Protein 7Y4A (pdb70)

InterPro domains:
  IPR001806 Small GTPase [PF00071] (5-177)
  IPR001806 Small GTPase [PS51421] (1-191)
  IPR001806 Small GTPase [SM00174] (6-179)
  IPR003578 Small GTPase Rho [PTHR24072] (3-184)
  IPR005225 Small GTP-binding domain [TIGR00231] (1-157)
  IPR027417 P-loop containing nucleoside triphosphate hydrolase [G3DSA:3.40.50.300] (1-182)
  IPR027417 P-loop containing nucleoside triphosphate hydrolase [SSF52540] (4-177)
  IPR042734 Rho-related GTP-binding protein RhoG [cd01875] (1-191)

Sequence (1052 aa):
MQSIKCVVVGDGAVGKTCLLICYTTNAFPKEYIPTVFDNYSAQSAVDGRTVNLNLWDTAGQEEYDRLRTLSYPQTNVFVICFSIASPPSYENVRHKWHPEVCHHCPDVPILLVGTKKDLRAQPDTLRRLKEQGQAPITPQQGQALAKQIHAVRYLECSALQQDGVKEVFAEAVRAVLNPTPMPPPADIVKVAIEWPGAYPKLMEIDQKKPLSAIIKEVCDGWSLANHEYFALQHADSSNFYITEKNRNEIKNGTILRLTTSPAMQSIKCVVVGDGAVGKTCLLICYTTNAFPKEYIPTVFDNYSAQSAVDGRTVNLNLWDTAGQEEYDRLRTLSYPQTNVFVICFSIASPPSYENVRHKWHPEVCHHCPDVPILLVGTKKDLRAQPDTLRRLKEQGQAPITPQQGQALAKQIHAVRYLECSALQQDGVKEVFAEAVRAVLNPTPMPPPADIVKVAIEWPGAYPKLMEIDQKKPLSAIIKEVCDGWSLANHEYFALQHADSSNFYITEKNRNEIKNGTILRLTTSPAMQSIKCVVVGDGAVGKTCLLICYTTNAFPKEYIPTVFDNYSAQSAVDGRTVNLNLWDTAGQEEYDRLRTLSYPQTNVFVICFSIASPPSYENVRHKWHPEVCHHCPDVPILLVGTKKDLRAQPDTLRRLKEQGQAPITPQQGQALAKQIHAVRYLECSALQQDGVKEVFAEAVRAVLNPTPMPPPADIVKVAIEWPGAYPKLMEIDQKKPLSAIIKEVCDGWSLANHEYFALQHADSSNFYITEKNRNEIKNGTILRLTTSPAMQSIKCVVVGDGAVGKTCLLICYTTNAFPKEYIPTVFDNYSAQSAVDGRTVNLNLWDTAGQEEYDRLRTLSYPQTNVFVICFSIASPPSYENVRHKWHPEVCHHCPDVPILLVGTKKDLRAQPDTLRRLKEQGQAPITPQQGQALAKQIHAVRYLECSALQQDGVKEVFAEAVRAVLNPTPMPPPADIVKVAIEWPGAYPKLMEIDQKKPLSAIIKEVCDGWSLANHEYFALQHADSSNFYITEKNRNEIKNGTILRLTTSPA

CATH classification: 3.40.50.300

Foldseek 3Di:
DEEAEEEEEFAPPQCQVLLVCCQQPVDGDPDDDFDDKDWGWDWDQFPNDTYIYTYMYHGHDPVCVVVRLVSQPPHQEYEYEGELLDVVRVVCCVVPVLVVSCVSPPPRAYEYEHEQVVCQPPVVSQVVQVVVVHHGHDVVNQVVSCVVSVHPYYYYAYSVVPGCSNVRVSVRVCCRVVPDD/DDAFDQKAWEWEDEPPDDIDTDIDRLVDAPLVVQCVVQVVVVHPPSVQKWKFFPDPVRHTDDNVCVSVDHHYTYIYIGTDPD/DAEAEEEEEFAPPQCQVLLVCCQQPVDGDPDDDADDKDWDWDWDQFPNDIYIYTYMYHGHDPVCVVVRVVSLPPHQEYEYEGEQLDVVRLVCCVVPVLVSNCVNPVPHAYEYEYEPPVLQPPVVSQVVQVVVVHHGHDPVNQQVSCVVSVHPGYYYAYSVVRGCSNVRVSVRVCCRPPNDD/DDDFDQWAWEWEDEPPDDIDTDIDGLVDAQLVVQVVVCVVVPHPDSVQKFKFFPDPVRHTDDNVCPRVDHRYTYIYIGTDDD/DAEAEEEEEFAAPQCQVLLLCCVQPLDGDPDRDFDDKDWDWDWDQQPNDTYIYTYMYHGNDPVCLVVRLVSQPPHQEYEYEGELLDVVRVVCCVVPVLVVNCVSPPPRAYEYEHEPPVCQPPPVSQVVQVVVVGHGHDVVNQQVSCVVSVHPYYYYAYSVVSGCSVVSVSVRVCCRVPNDD/DDDFDQKAWEWEDEPPDDIDTDIDRLPDAVLVVLCVVCVVVVHPPSVQKFKFFPDDPRHTDDNVCVSVDHHYTYIYIGGDPD/DAEAEEEEAFAAPQCQVLLLCCVQPVDGDPDRDFDDKDWGWDWDQFPRRTYIYTYMYHGRDPVCVVVRVVSLPPHQEYEYEGELLDVVRVVCCVVPVLVSSCVNPVPHAYEYEYEPPVCQPPVVSQVVQVVVVGHGHDPVNQQVSCVVSVHQGYYYAYSVVRGCSNVRVSVRVCCRVPNDD/DDFFDQKAWEWEDDPPDDIDTDIDRLVDAQLVVQVVVCVVVVHPPSVQKFKFFPDPVRHTDDNVCVSVDHHYTYIYIGGDDD

Structure (mmCIF, N/CA/C/O backbone):
data_7Y4A
#
_entry.id   7Y4A
#
_cell.length_a   74.720
_cell.length_b   63.750
_cell.length_c   115.330
_cell.angle_alpha   90.000
_cell.angle_beta   100.500
_cell.angle_gamma   90.000
#
_symmetry.space_group_name_H-M   'P 1 21 1'
#
loop_
_entity.id
_entity.type
_entity.pdbx_description
1 polymer 'Rho-related GTP-binding protein RhoG'
2 polymer 'Engulfment and cell motility protein 1'
3 non-polymer 'MAGNESIUM ION'
4 non-polymer 'PHOSPHATE ION'
5 non-polymer "GUANOSINE-5'-DIPHOSPHATE"
6 water water
#
loop_
_atom_site.group_PDB
_atom_site.id
_atom_site.type_symbol
_atom_site.label_atom_id
_atom_site.label_alt_id
_atom_site.label_comp_id
_atom_site.label_asym_id
_atom_site.label_entity_id
_atom_site.label_seq_id
_atom_site.pdbx_PDB_ins_code
_atom_site.Cartn_x
_atom_site.Cartn_y
_atom_site.Cartn_z
_atom_site.occupancy
_atom_site.B_iso_or_equiv
_atom_site.auth_seq_id
_atom_site.auth_comp_id
_atom_site.auth_asym_id
_atom_site.auth_atom_id
_atom_site.pdbx_PDB_model_num
ATOM 1 N N . MET A 1 8 ? 19.32700 8.80600 -5.75900 1.000 68.40031 1 MET A N 1
ATOM 2 C CA . MET A 1 8 ? 19.29400 7.88900 -4.62300 1.000 66.32374 1 MET A CA 1
ATOM 3 C C . MET A 1 8 ? 17.89500 7.33100 -4.37200 1.000 66.11582 1 MET A C 1
ATOM 4 O O . MET A 1 8 ? 17.08100 7.22000 -5.28700 1.000 72.35604 1 MET A O 1
ATOM 9 N N . GLN A 1 9 ? 17.62800 6.98300 -3.11600 1.000 57.16212 2 GLN A N 1
ATOM 10 C CA . GLN A 1 9 ? 16.37700 6.34000 -2.73400 1.000 63.15494 2 GLN A CA 1
ATOM 11 C C . GLN A 1 9 ? 16.16700 6.57400 -1.24700 1.000 41.19968 2 GLN A C 1
ATOM 12 O O . GLN A 1 9 ? 17.07400 6.30200 -0.46000 1.000 49.69543 2 GLN A O 1
ATOM 18 N N . SER A 1 10 ? 14.99400 7.08300 -0.86900 1.000 42.28928 3 SER A N 1
ATOM 19 C CA . SER A 1 10 ? 14.66500 7.30100 0.53600 1.000 52.88792 3 SER A CA 1
ATOM 20 C C . SER A 1 10 ? 13.71200 6.22000 1.05100 1.000 51.45880 3 SER A C 1
ATOM 21 O O . SER A 1 10 ? 13.01200 5.55800 0.28200 1.000 61.62581 3 SER A O 1
ATOM 24 N N . ILE A 1 11 ? 13.71800 6.03400 2.37700 1.000 24.49504 4 ILE A N 1
ATOM 25 C CA . ILE A 1 11 ? 12.89900 5.01000 3.04100 1.000 23.13172 4 ILE A CA 1
ATOM 26 C C . ILE A 1 11 ? 12.43000 5.52500 4.40200 1.000 24.02130 4 ILE A C 1
ATOM 27 O O . ILE A 1 11 ? 13.24800 5.90100 5.24800 1.000 26.24525 4 ILE A O 1
ATOM 32 N N . LYS A 1 12 ? 11.11700 5.45400 4.66200 1.000 20.16821 5 LYS A N 1
ATOM 33 C CA . LYS A 1 12 ? 10.56600 5.87100 5.94800 1.000 21.79735 5 LYS A CA 1
ATOM 34 C C . LYS A 1 12 ? 10.57600 4.70700 6.93100 1.000 18.51801 5 LYS A C 1
ATOM 35 O O . LYS A 1 12 ? 9.94400 3.67000 6.69800 1.000 19.73131 5 LYS A O 1
ATOM 41 N N . CYS A 1 13 ? 11.25000 4.90600 8.05200 1.000 17.82582 6 CYS A N 1
ATOM 42 C CA . CYS A 1 13 ? 11.41000 3.88500 9.07500 1.000 16.99151 6 CYS A CA 1
ATOM 43 C C . CYS A 1 13 ? 10.93600 4.46400 10.39700 1.000 17.52052 6 CYS A C 1
ATOM 44 O O . CYS A 1 13 ? 11.46500 5.48600 10.83700 1.000 20.49983 6 CYS A O 1
ATOM 47 N N . VAL A 1 14 ? 9.94200 3.83300 11.03200 1.000 15.11760 7 VAL A N 1
ATOM 48 C CA . VAL A 1 14 ? 9.42100 4.30000 12.31900 1.000 13.68585 7 VAL A CA 1
ATOM 49 C C . VAL A 1 14 ? 9.81800 3.30700 13.40500 1.000 13.52531 7 VAL A C 1
ATOM 50 O O . VAL A 1 14 ? 9.71800 2.09300 13.21300 1.000 17.09152 7 VAL A O 1
ATOM 54 N N . VAL A 1 15 ? 10.28200 3.82300 14.53900 1.000 16.21510 8 VAL A N 1
ATOM 55 C CA . VAL A 1 15 ? 10.72200 2.99300 15.65300 1.000 15.36763 8 VAL A CA 1
ATOM 56 C C . VAL A 1 15 ? 9.69600 3.07500 16.77000 1.000 17.10995 8 VAL A C 1
ATOM 57 O O . VAL A 1 15 ? 9.39400 4.17500 17.24600 1.000 16.22037 8 VAL A O 1
ATOM 61 N N . VAL A 1 16 ? 9.17200 1.91200 17.19900 1.000 16.59146 9 VAL A N 1
ATOM 62 C CA . VAL A 1 16 ? 8.11300 1.83900 18.20900 1.000 16.18089 9 VAL A CA 1
ATOM 63 C C . VAL A 1 16 ? 8.49500 0.85400 19.30700 1.000 20.04714 9 VAL A C 1
ATOM 64 O O . VAL A 1 16 ? 9.43400 0.06000 19.17400 1.000 18.28377 9 VAL A O 1
ATOM 68 N N . GLY A 1 17 ? 7.78500 0.95500 20.42100 1.000 14.72545 10 GLY A N 1
ATOM 69 C CA . GLY A 1 17 ? 7.98700 0.08500 21.56700 1.000 15.59661 10 GLY A CA 1
ATOM 70 C C . GLY A 1 17 ? 7.72600 0.83200 22.85700 1.000 15.17287 10 GLY A C 1
ATOM 71 O O . GLY A 1 17 ? 7.56700 2.04700 22.88300 1.000 16.60989 10 GLY A O 1
ATOM 72 N N . ASP A 1 18 ? 7.68900 0.06300 23.94400 1.000 15.06233 11 ASP A N 1
ATOM 73 C CA . ASP A 1 18 ? 7.33000 0.58300 25.25600 1.000 16.15720 11 ASP A CA 1
ATOM 74 C C . ASP A 1 18 ? 8.24300 1.73000 25.67100 1.000 20.06293 11 ASP A C 1
ATOM 75 O O . ASP A 1 18 ? 9.39900 1.82700 25.23100 1.000 14.24644 11 ASP A O 1
ATOM 80 N N . GLY A 1 19 ? 7.70800 2.59900 26.52500 1.000 16.50724 12 GLY A N 1
ATOM 81 C CA . GLY A 1 19 ? 8.54100 3.62800 27.13100 1.000 19.43654 12 GLY A CA 1
ATOM 82 C C . GLY A 1 19 ? 9.73400 3.01700 27.84700 1.000 19.16282 12 GLY A C 1
ATOM 83 O O . GLY A 1 19 ? 9.61700 2.01700 28.55300 1.000 20.41561 12 GLY A O 1
ATOM 84 N N . ALA A 1 20 ? 10.89600 3.62300 27.63300 1.000 17.96268 13 ALA A N 1
ATOM 85 C CA . ALA A 1 20 ? 12.18900 3.29500 28.23200 1.000 17.00467 13 ALA A CA 1
ATOM 86 C C . ALA A 1 20 ? 12.86700 2.06500 27.63800 1.000 18.83910 13 ALA A C 1
ATOM 87 O O . ALA A 1 20 ? 13.90400 1.63700 28.18700 1.000 20.54720 13 ALA A O 1
ATOM 89 N N . VAL A 1 21 ? 12.39200 1.51500 26.51200 1.000 15.36500 14 VAL A N 1
ATOM 90 C CA . VAL A 1 21 ? 13.07800 0.34500 25.97300 1.000 16.37302 14 VAL A CA 1
ATOM 91 C C . VAL A 1 21 ? 14.35500 0.71600 25.24200 1.000 17.01783 14 VAL A C 1
ATOM 92 O O . VAL A 1 21 ? 15.21000 -0.15500 25.06800 1.000 19.48655 14 VAL A O 1
ATOM 96 N N . GLY A 1 22 ? 14.50900 1.96700 24.81200 1.000 15.69662 15 GLY A N 1
ATOM 97 C CA . GLY A 1 22 ? 15.76900 2.41200 24.25300 1.000 16.50461 15 GLY A CA 1
ATOM 98 C C . GLY A 1 22 ? 15.64800 2.91300 22.83200 1.000 16.34933 15 GLY A C 1
ATOM 99 O O . GLY A 1 22 ? 16.64500 2.97300 22.10400 1.000 17.03889 15 GLY A O 1
ATOM 100 N N . LYS A 1 23 ? 14.43700 3.32600 22.44300 1.000 14.08064 16 LYS A N 1
ATOM 101 C CA . LYS A 1 23 ? 14.20600 3.79000 21.07900 1.000 14.62807 16 LYS A CA 1
ATOM 102 C C . LYS A 1 23 ? 15.03600 5.03500 20.77300 1.000 16.48092 16 LYS A C 1
ATOM 103 O O . LYS A 1 23 ? 15.69900 5.11700 19.72800 1.000 15.08076 16 LYS A O 1
ATOM 109 N N . THR A 1 24 ? 15.01200 6.02200 21.67600 1.000 14.16486 17 THR A N 1
ATOM 110 C CA . THR A 1 24 ? 15.68900 7.27700 21.40100 1.000 16.41513 17 THR A CA 1
ATOM 111 C C . THR A 1 24 ? 17.19900 7.08400 21.33200 1.000 15.59661 17 THR A C 1
ATOM 112 O O . THR A 1 24 ? 17.85100 7.60000 20.41500 1.000 16.19668 17 THR A O 1
ATOM 116 N N . CYS A 1 25 ? 17.76800 6.32900 22.28400 1.000 19.32074 18 CYS A N 1
ATOM 117 C CA . CYS A 1 25 ? 19.21200 6.09000 22.25600 1.000 17.27576 18 CYS A CA 1
ATOM 118 C C . CYS A 1 25 ? 19.62600 5.32100 21.00500 1.000 17.36261 18 CYS A C 1
ATOM 119 O O . CYS A 1 25 ? 20.68800 5.59300 20.44100 1.000 17.88372 18 CYS A O 1
ATOM 122 N N . LEU A 1 26 ? 18.80800 4.35900 20.56600 1.000 17.85214 19 LEU A N 1
ATOM 123 C CA . LEU A 1 26 ? 19.06400 3.66100 19.30700 1.000 15.08602 19 LEU A CA 1
ATOM 124 C C . LEU A 1 26 ? 19.20400 4.65600 18.16000 1.000 15.99665 19 LEU A C 1
ATOM 125 O O . LEU A 1 26 ? 20.20700 4.66300 17.44100 1.000 18.75751 19 LEU A O 1
ATOM 130 N N . LEU A 1 27 ? 18.21300 5.52800 18.00600 1.000 15.68346 20 LEU A N 1
ATOM 131 C CA . LEU A 1 27 ? 18.21000 6.46000 16.88600 1.000 15.91243 20 LEU A CA 1
ATOM 132 C C . LEU A 1 27 ? 19.30000 7.51500 17.00500 1.000 20.91567 20 LEU A C 1
ATOM 133 O O . LEU A 1 27 ? 19.92000 7.87400 16.00600 1.000 18.98649 20 LEU A O 1
ATOM 138 N N . ILE A 1 28 ? 19.52200 8.06200 18.20000 1.000 16.54409 21 ILE A N 1
ATOM 139 C CA . ILE A 1 28 ? 20.51400 9.11200 18.33800 1.000 19.11808 21 ILE A CA 1
ATOM 140 C C . ILE A 1 28 ? 21.90700 8.53400 18.17400 1.000 21.01568 21 ILE A C 1
ATOM 141 O O . ILE A 1 28 ? 22.77500 9.14700 17.54800 1.000 22.51323 21 ILE A O 1
ATOM 146 N N . CYS A 1 29 ? 22.12000 7.30900 18.64700 1.000 19.99450 22 CYS A N 1
ATOM 147 C CA . CYS A 1 29 ? 23.43200 6.69700 18.45100 1.000 20.83671 22 CYS A CA 1
ATOM 148 C C . CYS A 1 29 ? 23.68900 6.43700 16.98000 1.000 19.87080 22 CYS A C 1
ATOM 149 O O . CYS A 1 29 ? 24.79100 6.69400 16.48500 1.000 22.95275 22 CYS A O 1
ATOM 152 N N . TYR A 1 30 ? 22.67600 5.94900 16.26800 1.000 22.01053 23 TYR A N 1
ATOM 153 C CA . TYR A 1 30 ? 22.84400 5.65200 14.85300 1.000 21.18938 23 TYR A CA 1
ATOM 154 C C . TYR A 1 30 ? 23.12200 6.91300 14.05000 1.000 22.16318 23 TYR A C 1
ATOM 155 O O . TYR A 1 30 ? 24.02900 6.93200 13.20800 1.000 22.24740 23 TYR A O 1
ATOM 164 N N . THR A 1 31 ? 22.33400 7.97500 14.27900 1.000 22.09475 24 THR A N 1
ATOM 165 C CA . THR A 1 31 ? 22.44400 9.19600 13.47200 1.000 22.32373 24 THR A CA 1
ATOM 166 C C . THR A 1 31 ? 23.51500 10.19100 13.94400 1.000 22.72904 24 THR A C 1
ATOM 167 O O . THR A 1 31 ? 23.96500 11.01300 13.13300 1.000 25.37673 24 THR A O 1
ATOM 171 N N . THR A 1 32 ? 23.91300 10.19100 15.23100 1.000 28.47447 25 THR A N 1
ATOM 172 C CA . THR A 1 32 ? 24.90900 11.15400 15.70700 1.000 30.74842 25 THR A CA 1
ATOM 173 C C . THR A 1 32 ? 26.16200 10.54300 16.33900 1.000 32.53022 25 THR A C 1
ATOM 174 O O . THR A 1 32 ? 27.08600 11.29900 16.66300 1.000 32.00384 25 THR A O 1
ATOM 178 N N . ASN A 1 33 ? 26.22600 9.21800 16.52400 1.000 27.05061 26 ASN A N 1
ATOM 179 C CA . ASN A 1 33 ? 27.35100 8.53200 17.18800 1.000 38.83624 26 ASN A CA 1
ATOM 180 C C . ASN A 1 33 ? 27.56700 9.02300 18.61600 1.000 36.10959 26 ASN A C 1
ATOM 181 O O . ASN A 1 33 ? 28.66900 8.91900 19.16600 1.000 35.13053 26 ASN A O 1
ATOM 186 N N . ALA A 1 34 ? 26.52600 9.56500 19.22600 1.000 24.57663 27 ALA A N 1
ATOM 187 C CA . ALA A 1 34 ? 26.57000 10.03600 20.59900 1.000 21.97895 27 ALA A CA 1
ATOM 188 C C . ALA A 1 34 ? 25.41900 9.39300 21.35700 1.000 26.97955 27 ALA A C 1
ATOM 189 O O . ALA A 1 34 ? 24.33800 9.18900 20.79800 1.000 34.61731 27 ALA A O 1
ATOM 191 N N . PHE A 1 35 ? 25.66100 9.06400 22.59900 1.000 26.17682 28 PHE A N 1
ATOM 192 C CA . PHE A 1 35 ? 24.62600 8.49300 23.45900 1.000 20.46298 28 PHE A CA 1
ATOM 193 C C . PHE A 1 35 ? 24.00700 9.59300 24.31500 1.000 19.94450 28 PHE A C 1
ATOM 194 O O . PHE A 1 35 ? 24.74200 10.34100 24.98400 1.000 26.45317 28 PHE A O 1
ATOM 202 N N . PRO A 1 36 ? 22.67800 9.73700 24.28600 1.000 19.05228 29 PRO A N 1
ATOM 203 C CA . PRO A 1 36 ? 22.02600 10.81300 25.04200 1.000 23.01592 29 PRO A CA 1
ATOM 204 C C . PRO A 1 36 ? 22.41700 10.81400 26.50900 1.000 25.38462 29 PRO A C 1
ATOM 205 O O . PRO A 1 36 ? 22.37300 9.77900 27.18500 1.000 25.00826 29 PRO A O 1
ATOM 209 N N . LYS A 1 37 ? 22.75800 12.00800 27.00800 1.000 27.39013 30 LYS A N 1
ATOM 210 C CA . LYS A 1 37 ? 23.23700 12.15800 28.37600 1.000 23.60546 30 LYS A CA 1
ATOM 211 C C . LYS A 1 37 ? 22.10500 12.05200 29.39200 1.000 29.21403 30 LYS A C 1
ATOM 212 O O . LYS A 1 37 ? 22.31300 11.52900 30.49500 1.000 33.24872 30 LYS A O 1
ATOM 218 N N . GLU A 1 38 ? 20.91400 12.53500 29.04100 1.000 28.38761 31 GLU A N 1
ATOM 219 C CA . GLU A 1 38 ? 19.78300 12.60400 29.94900 1.000 28.98242 31 GLU A CA 1
ATOM 220 C C . GLU A 1 38 ? 18.55500 12.03400 29.26000 1.000 22.58955 31 GLU A C 1
ATOM 221 O O . GLU A 1 38 ? 18.30200 12.30500 28.08200 1.000 23.62652 31 GLU A O 1
ATOM 227 N N . TYR A 1 39 ? 17.80100 11.23300 29.99800 1.000 23.91339 32 TYR A N 1
ATOM 228 C CA . TYR A 1 39 ? 16.51600 10.79100 29.49800 1.000 23.06329 32 TYR A CA 1
ATOM 229 C C . TYR A 1 39 ? 15.55500 11.97200 29.38500 1.000 24.52136 32 TYR A C 1
ATOM 230 O O . TYR A 1 39 ? 15.35100 12.72200 30.34800 1.000 29.43511 32 TYR A O 1
ATOM 239 N N . ILE A 1 40 ? 14.95900 12.11900 28.20800 1.000 20.15768 33 ILE A N 1
ATOM 240 C CA . ILE A 1 40 ? 13.86600 13.05800 27.94800 1.000 25.96627 33 ILE A CA 1
ATOM 241 C C . ILE A 1 40 ? 12.74400 12.26300 27.29000 1.000 20.73933 33 ILE A C 1
ATOM 242 O O . ILE A 1 40 ? 12.98600 11.59300 26.27000 1.000 22.06317 33 ILE A O 1
ATOM 247 N N . PRO A 1 41 ? 11.51200 12.29400 27.80400 1.000 22.10002 34 PRO A N 1
ATOM 248 C CA . PRO A 1 41 ? 10.42200 11.63800 27.08000 1.000 24.51873 34 PRO A CA 1
ATOM 249 C C . PRO A 1 41 ? 10.29300 12.20400 25.67500 1.000 18.17586 34 PRO A C 1
ATOM 250 O O . PRO A 1 41 ? 10.34800 13.42200 25.45900 1.000 22.48954 34 PRO A O 1
ATOM 254 N N . THR A 1 42 ? 10.12600 11.30100 24.72300 1.000 16.40723 35 THR A N 1
ATOM 255 C CA . THR A 1 42 ? 9.95200 11.67100 23.32900 1.000 16.04666 35 THR A CA 1
ATOM 256 C C . THR A 1 42 ? 8.50800 12.05800 23.05600 1.000 20.29980 35 THR A C 1
ATOM 257 O O . THR A 1 42 ? 7.58100 11.45300 23.59100 1.000 25.20565 35 THR A O 1
ATOM 261 N N . VAL A 1 43 ? 8.33400 13.08700 22.23200 1.000 18.57065 36 VAL A N 1
ATOM 262 C CA . VAL A 1 43 ? 7.03800 13.44600 21.68100 1.000 25.01879 36 VAL A CA 1
ATOM 263 C C . VAL A 1 43 ? 7.00800 12.84900 20.27900 1.000 18.81278 36 VAL A C 1
ATOM 264 O O . VAL A 1 43 ? 6.28700 11.88500 20.01800 1.000 21.70787 36 VAL A O 1
ATOM 268 N N . PHE A 1 44 ? 7.83300 13.40400 19.39100 1.000 20.32875 37 PHE A N 1
ATOM 269 C CA . PHE A 1 44 ? 8.20800 12.76500 18.13400 1.000 17.26523 37 PHE A CA 1
ATOM 270 C C . PHE A 1 44 ? 9.45400 13.47400 17.62700 1.000 19.55761 37 PHE A C 1
ATOM 271 O O . PHE A 1 44 ? 9.69700 14.64100 17.95500 1.000 22.60797 37 PHE A O 1
ATOM 279 N N . ASP A 1 45 ? 10.24200 12.76400 16.82400 1.000 18.92595 38 ASP A N 1
ATOM 280 C CA . ASP A 1 45 ? 11.43400 13.35200 16.23400 1.000 23.38701 38 ASP A CA 1
ATOM 281 C C . ASP A 1 45 ? 11.68200 12.68400 14.89700 1.000 20.05240 38 ASP A C 1
ATOM 282 O O . ASP A 1 45 ? 11.45600 11.48600 14.74500 1.000 22.28162 38 ASP A O 1
ATOM 287 N N . ASN A 1 46 ? 12.11100 13.48100 13.93500 1.000 20.16031 39 ASN A N 1
ATOM 288 C CA . ASN A 1 46 ? 12.39700 13.01300 12.58600 1.000 20.94988 39 ASN A CA 1
ATOM 289 C C . ASN A 1 46 ? 13.89000 13.20800 12.35500 1.000 21.57890 39 ASN A C 1
ATOM 290 O O . ASN A 1 46 ? 14.37100 14.34200 12.32000 1.000 30.73000 39 ASN A O 1
ATOM 295 N N . TYR A 1 47 ? 14.62300 12.10700 12.24400 1.000 20.88408 40 TYR A N 1
ATOM 296 C CA . TYR A 1 47 ? 16.05000 12.12600 11.95000 1.000 22.38689 40 TYR A CA 1
ATOM 297 C C . TYR A 1 47 ? 16.30000 11.65600 10.51800 1.000 23.67126 40 TYR A C 1
ATOM 298 O O . TYR A 1 47 ? 15.43000 11.09600 9.86200 1.000 25.18460 40 TYR A O 1
ATOM 307 N N . SER A 1 48 ? 17.51000 11.89100 10.02200 1.000 31.11426 41 SER A N 1
ATOM 308 C CA . SER A 1 48 ? 17.88200 11.40800 8.70600 1.000 27.12957 41 SER A CA 1
ATOM 309 C C . SER A 1 48 ? 19.25800 10.76200 8.75500 1.000 32.05121 41 SER A C 1
ATOM 310 O O . SER A 1 48 ? 20.10400 11.09700 9.58800 1.000 30.35364 41 SER A O 1
ATOM 313 N N . ALA A 1 49 ? 19.45600 9.80300 7.86100 1.000 29.71672 42 ALA A N 1
ATOM 314 C CA . ALA A 1 49 ? 20.74000 9.15000 7.69900 1.000 26.32158 42 ALA A CA 1
ATOM 315 C C . ALA A 1 49 ? 20.86800 8.75800 6.23700 1.000 29.30351 42 ALA A C 1
ATOM 316 O O . ALA A 1 49 ? 19.87200 8.45700 5.57200 1.000 30.89318 42 ALA A O 1
ATOM 318 N N . GLN A 1 50 ? 22.09700 8.81600 5.73500 1.000 26.90586 43 GLN A N 1
ATOM 319 C CA . GLN A 1 50 ? 22.44800 8.27400 4.43200 1.000 32.64865 43 GLN A CA 1
ATOM 320 C C . GLN A 1 50 ? 23.44400 7.14800 4.66300 1.000 49.14800 43 GLN A C 1
ATOM 321 O O . GLN A 1 50 ? 24.52000 7.37300 5.23000 1.000 47.67151 43 GLN A O 1
ATOM 327 N N . SER A 1 51 ? 23.08500 5.94200 4.23800 1.000 45.96341 44 SER A N 1
ATOM 328 C CA . SER A 1 51 ? 23.85400 4.75700 4.58600 1.000 52.66684 44 SER A CA 1
ATOM 329 C C . SER A 1 51 ? 24.15900 3.93400 3.34500 1.000 48.66373 44 SER A C 1
ATOM 330 O O . SER A 1 51 ? 23.27800 3.70800 2.51000 1.000 52.43523 44 SER A O 1
ATOM 333 N N . ALA A 1 52 ? 25.41200 3.49900 3.22700 1.000 47.33989 45 ALA A N 1
ATOM 334 C CA . ALA A 1 52 ? 25.77200 2.47600 2.25300 1.000 44.73168 45 ALA A CA 1
ATOM 335 C C . ALA A 1 52 ? 25.23800 1.13500 2.74000 1.000 47.99260 45 ALA A C 1
ATOM 336 O O . ALA A 1 52 ? 25.53300 0.71100 3.86500 1.000 45.02908 45 ALA A O 1
ATOM 338 N N . VAL A 1 53 ? 24.42400 0.48500 1.91300 1.000 51.46143 46 VAL A N 1
ATOM 339 C CA . VAL A 1 53 ? 23.81000 -0.79500 2.24400 1.000 41.50234 46 VAL A CA 1
ATOM 340 C C . VAL A 1 53 ? 23.96900 -1.69200 1.02600 1.000 45.58441 46 VAL A C 1
ATOM 341 O O . VAL A 1 53 ? 23.35600 -1.43800 -0.01800 1.000 45.26332 46 VAL A O 1
ATOM 345 N N . ASP A 1 54 ? 24.79200 -2.73200 1.15600 1.000 54.27493 47 ASP A N 1
ATOM 346 C CA . ASP A 1 54 ? 25.08200 -3.66000 0.06100 1.000 44.41585 47 ASP A CA 1
ATOM 347 C C . ASP A 1 54 ? 25.50200 -2.90100 -1.20000 1.000 54.36968 47 ASP A C 1
ATOM 348 O O . ASP A 1 54 ? 24.96000 -3.10000 -2.29100 1.000 60.74676 47 ASP A O 1
ATOM 353 N N . GLY A 1 55 ? 26.47100 -2.00000 -1.03200 1.000 57.64639 48 GLY A N 1
ATOM 354 C CA . GLY A 1 55 ? 27.03700 -1.27100 -2.15300 1.000 62.63646 48 GLY A CA 1
ATOM 355 C C . GLY A 1 55 ? 26.14900 -0.20200 -2.74600 1.000 62.63119 48 GLY A C 1
ATOM 356 O O . GLY A 1 55 ? 26.39900 0.23900 -3.86700 1.000 67.76865 48 GLY A O 1
ATOM 357 N N . ARG A 1 56 ? 25.11400 0.22800 -2.02800 1.000 57.73324 49 ARG A N 1
ATOM 358 C CA . ARG A 1 56 ? 24.15500 1.19600 -2.54500 1.000 57.19896 49 ARG A CA 1
ATOM 359 C C . ARG A 1 56 ? 23.89400 2.24600 -1.48000 1.000 56.09620 49 ARG A C 1
ATOM 360 O O . ARG A 1 56 ? 23.82300 1.92400 -0.29100 1.000 56.20411 49 ARG A O 1
ATOM 368 N N . THR A 1 57 ? 23.75300 3.49800 -1.90400 1.000 48.79006 50 THR A N 1
ATOM 369 C CA . THR A 1 57 ? 23.53600 4.60200 -0.97900 1.000 48.85059 50 THR A CA 1
ATOM 370 C C . THR A 1 57 ? 22.04700 4.89700 -0.86900 1.000 47.04775 50 THR A C 1
ATOM 371 O O . THR A 1 57 ? 21.37900 5.16000 -1.87600 1.000 42.39192 50 THR A O 1
ATOM 375 N N . VAL A 1 58 ? 21.54500 4.87900 0.35500 1.000 32.91710 51 VAL A N 1
ATOM 376 C CA . VAL A 1 58 ? 20.11900 4.98100 0.62400 1.000 33.58034 51 VAL A CA 1
ATOM 377 C C . VAL A 1 58 ? 19.91100 6.08000 1.65300 1.000 33.22240 51 VAL A C 1
ATOM 378 O O . VAL A 1 58 ? 20.74500 6.29500 2.53800 1.000 37.54398 51 VAL A O 1
ATOM 382 N N . ASN A 1 59 ? 18.79900 6.79100 1.51800 1.000 28.16917 52 ASN A N 1
ATOM 383 C CA . ASN A 1 59 ? 18.39700 7.80500 2.48000 1.000 26.28999 52 ASN A CA 1
ATOM 384 C C . ASN A 1 59 ? 17.36200 7.21100 3.43200 1.000 29.30878 52 ASN A C 1
ATOM 385 O O . ASN A 1 59 ? 16.39400 6.57800 3.00100 1.000 26.16893 52 ASN A O 1
ATOM 390 N N . LEU A 1 60 ? 17.58300 7.38400 4.72300 1.000 30.24573 53 LEU A N 1
ATOM 391 C CA . LEU A 1 60 ? 16.65700 6.89000 5.72600 1.000 24.35029 53 LEU A CA 1
ATOM 392 C C . LEU A 1 60 ? 15.96400 8.07800 6.37000 1.000 26.72689 53 LEU A C 1
ATOM 393 O O . LEU A 1 60 ? 16.62400 8.98400 6.88000 1.000 28.11916 53 LEU A O 1
ATOM 398 N N . ASN A 1 61 ? 14.64300 8.07000 6.32900 1.000 18.92859 54 ASN A N 1
ATOM 399 C CA . ASN A 1 61 ? 13.80200 9.07200 6.97300 1.000 20.71827 54 ASN A CA 1
ATOM 400 C C . ASN A 1 61 ? 13.29100 8.40200 8.24000 1.000 20.85250 54 ASN A C 1
ATOM 401 O O . ASN A 1 61 ? 12.35600 7.59400 8.18900 1.000 20.43140 54 ASN A O 1
ATOM 406 N N . LEU A 1 62 ? 13.91400 8.73200 9.38700 1.000 17.54158 55 LEU A N 1
ATOM 407 C CA . LEU A 1 62 ? 13.76400 7.98600 10.62900 1.000 18.72067 55 LEU A CA 1
ATOM 408 C C . LEU A 1 62 ? 12.82900 8.71700 11.58800 1.000 20.78144 55 LEU A C 1
ATOM 409 O O . LEU A 1 62 ? 12.92600 9.93400 11.75600 1.000 23.16594 55 LEU A O 1
ATOM 414 N N . TRP A 1 63 ? 11.91900 7.98100 12.21800 1.000 17.03362 56 TRP A N 1
ATOM 415 C CA . TRP A 1 63 ? 11.00800 8.60400 13.16500 1.000 16.80728 56 TRP A CA 1
ATOM 416 C C . TRP A 1 63 ? 11.09700 7.96500 14.54300 1.000 17.06520 56 TRP A C 1
ATOM 417 O O . TRP A 1 63 ? 11.00700 6.73900 14.68300 1.000 17.38103 56 TRP A O 1
ATOM 428 N N . ASP A 1 64 ? 11.28700 8.81200 15.55100 1.000 15.74399 57 ASP A N 1
ATOM 429 C CA . ASP A 1 64 ? 11.20000 8.45100 16.96300 1.000 15.59397 57 ASP A CA 1
ATOM 430 C C . ASP A 1 64 ? 9.78400 8.74400 17.47200 1.000 18.39168 57 ASP A C 1
ATOM 431 O O . ASP A 1 64 ? 9.16200 9.73300 17.07300 1.000 20.10504 57 ASP A O 1
ATOM 436 N N . THR A 1 65 ? 9.27600 7.88100 18.35100 1.000 17.08100 58 THR A N 1
ATOM 437 C CA . THR A 1 65 ? 7.89000 7.95500 18.78900 1.000 15.88348 58 THR A CA 1
ATOM 438 C C . THR A 1 65 ? 7.82600 7.91900 20.31300 1.000 18.93648 58 THR A C 1
ATOM 439 O O . THR A 1 65 ? 8.73900 7.45600 20.99000 1.000 17.88372 58 THR A O 1
ATOM 443 N N . ALA A 1 66 ? 6.70100 8.37200 20.84000 1.000 16.91519 59 ALA A N 1
ATOM 444 C CA . ALA A 1 66 ? 6.39900 8.23900 22.25900 1.000 18.81015 59 ALA A CA 1
ATOM 445 C C . ALA A 1 66 ? 5.77000 6.87100 22.49600 1.000 19.12071 59 ALA A C 1
ATOM 446 O O . ALA A 1 66 ? 4.72600 6.55600 21.91100 1.000 21.35782 59 ALA A O 1
ATOM 448 N N . GLY A 1 67 ? 6.40000 6.05900 23.34600 1.000 15.69399 60 GLY A N 1
ATOM 449 C CA . GLY A 1 67 ? 5.84800 4.75100 23.69300 1.000 17.36261 60 GLY A CA 1
ATOM 450 C C . GLY A 1 67 ? 4.68800 4.75800 24.69200 1.000 16.78622 60 GLY A C 1
ATOM 451 O O . GLY A 1 67 ? 4.05700 3.72000 24.90000 1.000 21.68418 60 GLY A O 1
ATOM 452 N N . GLN A 1 68 ? 4.39900 5.89100 25.31700 1.000 15.16498 61 GLN A N 1
ATOM 453 C CA . GLN A 1 68 ? 3.38700 5.93600 26.35300 1.000 17.41261 61 GLN A CA 1
ATOM 454 C C . GLN A 1 68 ? 1.98700 5.91500 25.76400 1.000 18.62855 61 GLN A C 1
ATOM 455 O O . GLN A 1 68 ? 1.71100 6.53000 24.72600 1.000 19.56024 61 GLN A O 1
ATOM 461 N N . GLU A 1 69 ? 1.09000 5.22000 26.46800 1.000 16.26248 62 GLU A N 1
ATOM 462 C CA . GLU A 1 69 ? -0.30600 5.16500 26.05800 1.000 17.25470 62 GLU A CA 1
ATOM 463 C C . GLU A 1 69 ? -0.92600 6.55400 25.96200 1.000 17.45209 62 GLU A C 1
ATOM 464 O O . GLU A 1 69 ? -1.87400 6.76800 25.19200 1.000 21.81577 62 GLU A O 1
ATOM 470 N N . GLU A 1 70 ? -0.42700 7.51200 26.75000 1.000 16.68621 63 GLU A N 1
ATOM 471 C CA . GLU A 1 70 ? -0.94200 8.87700 26.69300 1.000 18.61802 63 GLU A CA 1
ATOM 472 C C . GLU A 1 70 ? -0.88200 9.47800 25.28800 1.000 18.33641 63 GLU A C 1
ATOM 473 O O . GLU A 1 70 ? -1.68800 10.36300 24.95800 1.000 23.80549 63 GLU A O 1
ATOM 479 N N . TYR A 1 71 ? 0.06900 9.04000 24.47000 1.000 22.60008 64 TYR A N 1
ATOM 480 C CA . TYR A 1 71 ? 0.26400 9.58700 23.13300 1.000 19.11808 64 TYR A CA 1
ATOM 481 C C . TYR A 1 71 ? -0.08600 8.58000 22.03800 1.000 18.63118 64 TYR A C 1
ATOM 482 O O . TYR A 1 71 ? 0.41000 8.67600 20.90300 1.000 18.92859 64 TYR A O 1
ATOM 491 N N . ASP A 1 72 ? -0.98600 7.64000 22.35300 1.000 18.23640 65 ASP A N 1
ATOM 492 C CA . ASP A 1 72 ? -1.41000 6.63100 21.38300 1.000 17.85740 65 ASP A CA 1
ATOM 493 C C . ASP A 1 72 ? -1.85400 7.25600 20.05800 1.000 18.81278 65 ASP A C 1
ATOM 494 O O . ASP A 1 72 ? -1.43100 6.81400 18.98100 1.000 21.09463 65 ASP A O 1
ATOM 499 N N . ARG A 1 73 ? -2.76000 8.23900 20.10400 1.000 17.95478 66 ARG A N 1
ATOM 500 C CA . ARG A 1 73 ? -3.28100 8.76100 18.84300 1.000 17.99953 66 ARG A CA 1
ATOM 501 C C . ARG A 1 73 ? -2.21000 9.53700 18.09100 1.000 22.34478 66 ARG A C 1
ATOM 502 O O . ARG A 1 73 ? -2.06200 9.37600 16.86900 1.000 22.37374 66 ARG A O 1
ATOM 510 N N . LEU A 1 74 ? -1.42000 10.33900 18.81000 1.000 20.80249 67 LEU A N 1
ATOM 511 C CA . LEU A 1 74 ? -0.30200 11.04800 18.19700 1.000 21.12095 67 LEU A CA 1
ATOM 512 C C . LEU A 1 74 ? 0.62400 10.08500 17.47700 1.000 24.02393 67 LEU A C 1
ATOM 513 O O . LEU A 1 74 ? 1.05300 10.34800 16.34900 1.000 19.83396 67 LEU A O 1
ATOM 518 N N . ARG A 1 75 ? 0.97100 8.97200 18.13100 1.000 19.20230 68 ARG A N 1
ATOM 519 C CA . ARG A 1 75 ? 1.93400 8.05500 17.53700 1.000 19.99187 68 ARG A CA 1
ATOM 520 C C . ARG A 1 75 ? 1.40400 7.47600 16.23100 1.000 17.49157 68 ARG A C 1
ATOM 521 O O . ARG A 1 75 ? 2.15300 7.35000 15.25300 1.000 21.13674 68 ARG A O 1
ATOM 529 N N . THR A 1 76 ? 0.10700 7.15300 16.17400 1.000 16.63884 69 THR A N 1
ATOM 530 C CA . THR A 1 76 ? -0.40900 6.53500 14.96300 1.000 19.34442 69 THR A CA 1
ATOM 531 C C . THR A 1 76 ? -0.51700 7.53900 13.82700 1.000 20.95251 69 THR A C 1
ATOM 532 O O . THR A 1 76 ? -0.57300 7.11500 12.67100 1.000 21.49995 69 THR A O 1
ATOM 536 N N . LEU A 1 77 ? -0.50800 8.85100 14.11900 1.000 18.85752 70 LEU A N 1
ATOM 537 C CA . LEU A 1 77 ? -0.42200 9.86200 13.05800 1.000 22.64745 70 LEU A CA 1
ATOM 538 C C . LEU A 1 77 ? 0.93900 9.89800 12.36600 1.000 21.95263 70 LEU A C 1
ATOM 539 O O . LEU A 1 77 ? 1.05800 10.50000 11.29000 1.000 23.76864 70 LEU A O 1
ATOM 544 N N . SER A 1 78 ? 1.96200 9.29200 12.95100 1.000 19.96555 71 SER A N 1
ATOM 545 C CA . SER A 1 78 ? 3.26600 9.18500 12.31100 1.000 20.82618 71 SER A CA 1
ATOM 546 C C . SER A 1 78 ? 3.38600 7.97100 11.39200 1.000 17.30997 71 SER A C 1
ATOM 547 O O . SER A 1 78 ? 4.39200 7.85400 10.67400 1.000 21.71839 71 SER A O 1
ATOM 550 N N . TYR A 1 79 ? 2.40200 7.06400 11.40000 1.000 17.65212 72 TYR A N 1
ATOM 551 C CA . TYR A 1 79 ? 2.50000 5.80200 10.66700 1.000 17.38366 72 TYR A CA 1
ATOM 552 C C . TYR A 1 79 ? 2.20400 5.85000 9.15900 1.000 18.42326 72 TYR A C 1
ATOM 553 O O . TYR A 1 79 ? 2.77700 5.03300 8.42600 1.000 20.12083 72 TYR A O 1
ATOM 562 N N . PRO A 1 80 ? 1.31000 6.70600 8.64500 1.000 21.82630 73 PRO A N 1
ATOM 563 C CA . PRO A 1 80 ? 1.04900 6.69000 7.20100 1.000 19.65499 73 PRO A CA 1
ATOM 564 C C . PRO A 1 80 ? 2.32100 6.78700 6.37800 1.000 23.75548 73 PRO A C 1
ATOM 565 O O . PRO A 1 80 ? 3.22900 7.55700 6.69600 1.000 25.13986 73 PRO A O 1
ATOM 569 N N . GLN A 1 81 ? 2.37800 5.97200 5.32100 1.000 21.94474 74 GLN A N 1
ATOM 570 C CA . GLN A 1 81 ? 3.47200 5.91000 4.35100 1.000 24.60558 74 GLN A CA 1
ATOM 571 C C . GLN A 1 81 ? 4.76400 5.32900 4.91500 1.000 23.94761 74 GLN A C 1
ATOM 572 O O . GLN A 1 81 ? 5.81500 5.44000 4.26300 1.000 25.14775 74 GLN A O 1
ATOM 578 N N . THR A 1 82 ? 4.71800 4.70300 6.08400 1.000 21.01041 75 THR A N 1
ATOM 579 C CA . THR A 1 82 ? 5.89200 4.01600 6.61300 1.000 16.98362 75 THR A CA 1
ATOM 580 C C . THR A 1 82 ? 6.24000 2.83300 5.71000 1.000 19.02860 75 THR A C 1
ATOM 581 O O . THR A 1 82 ? 5.36300 2.08500 5.28200 1.000 21.11043 75 THR A O 1
ATOM 585 N N . ASN A 1 83 ? 7.53500 2.66800 5.41800 1.000 17.55210 76 ASN A N 1
ATOM 586 C CA . ASN A 1 83 ? 8.01100 1.51600 4.65500 1.000 18.06796 76 ASN A CA 1
ATOM 587 C C . ASN A 1 83 ? 8.50700 0.36900 5.52700 1.000 19.01807 76 ASN A C 1
ATOM 588 O O . ASN A 1 83 ? 8.54900 -0.76900 5.05500 1.000 20.07346 76 ASN A O 1
ATOM 593 N N . VAL A 1 84 ? 8.90800 0.63000 6.76400 1.000 16.74938 77 VAL A N 1
ATOM 594 C CA . VAL A 1 84 ? 9.40200 -0.43500 7.62900 1.000 18.45748 77 VAL A CA 1
ATOM 595 C C . VAL A 1 84 ? 9.28700 0.03900 9.06200 1.000 17.50210 77 VAL A C 1
ATOM 596 O O . VAL A 1 84 ? 9.57400 1.19900 9.38000 1.000 17.53368 77 VAL A O 1
ATOM 600 N N . PHE A 1 85 ? 8.86000 -0.86700 9.92800 1.000 16.87571 78 PHE A N 1
ATOM 601 C CA . PHE A 1 85 ? 8.81300 -0.61500 11.35900 1.000 18.23377 78 PHE A CA 1
ATOM 602 C C . PHE A 1 85 ? 9.92000 -1.38300 12.05500 1.000 19.18388 78 PHE A C 1
ATOM 603 O O . PHE A 1 85 ? 10.18800 -2.54200 11.71500 1.000 17.44420 78 PHE A O 1
ATOM 611 N N . VAL A 1 86 ? 10.56500 -0.71700 13.01800 1.000 16.87308 79 VAL A N 1
ATOM 612 C CA . VAL A 1 86 ? 11.51600 -1.33500 13.92600 1.000 17.19680 79 VAL A CA 1
ATOM 613 C C . VAL A 1 86 ? 10.80100 -1.40300 15.26500 1.000 15.69399 79 VAL A C 1
ATOM 614 O O . VAL A 1 86 ? 10.52300 -0.36400 15.88400 1.000 15.83085 79 VAL A O 1
ATOM 618 N N . ILE A 1 87 ? 10.41800 -2.60700 15.69000 1.000 16.64936 80 ILE A N 1
ATOM 619 C CA . ILE A 1 87 ? 9.74100 -2.78900 16.96500 1.000 18.22324 80 ILE A CA 1
ATOM 620 C C . ILE A 1 87 ? 10.78400 -3.21400 17.98000 1.000 16.86518 80 ILE A C 1
ATOM 621 O O . ILE A 1 87 ? 11.44200 -4.24600 17.80600 1.000 17.14679 80 ILE A O 1
ATOM 626 N N . CYS A 1 88 ? 10.93800 -2.42800 19.04500 1.000 15.76505 81 CYS A N 1
ATOM 627 C CA . CYS A 1 88 ? 11.95300 -2.69500 20.05700 1.000 14.89126 81 CYS A CA 1
ATOM 628 C C . CYS A 1 88 ? 11.30200 -3.21700 21.31700 1.000 14.48068 81 CYS A C 1
ATOM 629 O O . CYS A 1 88 ? 10.22200 -2.76400 21.70000 1.000 17.04941 81 CYS A O 1
ATOM 632 N N . PHE A 1 89 ? 11.96500 -4.16200 21.95100 1.000 16.14141 82 PHE A N 1
ATOM 633 C CA . PHE A 1 89 ? 11.74500 -4.46200 23.36100 1.000 13.67532 82 PHE A CA 1
ATOM 634 C C . PHE A 1 89 ? 13.10900 -4.47100 24.03800 1.000 17.61264 82 PHE A C 1
ATOM 635 O O . PHE A 1 89 ? 14.12100 -4.76000 23.40400 1.000 16.80728 82 PHE A O 1
ATOM 643 N N . SER A 1 90 ? 13.14100 -4.16200 25.33000 1.000 16.76517 83 SER A N 1
ATOM 644 C CA . SER A 1 90 ? 14.38900 -4.25600 26.07700 1.000 15.33079 83 SER A CA 1
ATOM 645 C C . SER A 1 90 ? 14.62700 -5.68400 26.54600 1.000 15.80979 83 SER A C 1
ATOM 646 O O . SER A 1 90 ? 13.73000 -6.31400 27.11900 1.000 17.25996 83 SER A O 1
ATOM 649 N N . ILE A 1 91 ? 15.84900 -6.18700 26.32500 1.000 17.09679 84 ILE A N 1
ATOM 650 C CA . ILE A 1 91 ? 16.23800 -7.50700 26.81400 1.000 16.92571 84 ILE A CA 1
ATOM 651 C C . ILE A 1 91 ? 16.14600 -7.55500 28.33100 1.000 17.73634 84 ILE A C 1
ATOM 652 O O . ILE A 1 91 ? 15.93300 -8.62300 28.92600 1.000 18.79173 84 ILE A O 1
ATOM 657 N N . ALA A 1 92 ? 16.29500 -6.40100 28.97300 1.000 19.37601 85 ALA A N 1
ATOM 658 C CA . ALA A 1 92 ? 16.24200 -6.29200 30.42400 1.000 18.93911 85 ALA A CA 1
ATOM 659 C C . ALA A 1 92 ? 14.83000 -6.02200 30.96000 1.000 19.29179 85 ALA A C 1
ATOM 660 O O . ALA A 1 92 ? 14.67400 -5.77600 32.16800 1.000 21.65260 85 ALA A O 1
ATOM 662 N N . SER A 1 93 ? 13.80200 -6.08600 30.11700 1.000 20.13926 86 SER A N 1
ATOM 663 C CA . SER A 1 93 ? 12.42200 -5.87700 30.56500 1.000 20.43666 86 SER A CA 1
ATOM 664 C C . SER A 1 93 ? 11.46000 -6.80500 29.83700 1.000 21.29466 86 SER A C 1
ATOM 665 O O . SER A 1 93 ? 10.89400 -6.45500 28.79300 1.000 21.93421 86 SER A O 1
ATOM 668 N N . PRO A 1 94 ? 11.23900 -7.99400 30.37500 1.000 18.64960 87 PRO A N 1
ATOM 669 C CA . PRO A 1 94 ? 10.30800 -8.94600 29.75400 1.000 17.74160 87 PRO A CA 1
ATOM 670 C C . PRO A 1 94 ? 8.91000 -8.37800 29.56400 1.000 21.18675 87 PRO A C 1
ATOM 671 O O . PRO A 1 94 ? 8.24400 -8.75400 28.59300 1.000 20.07872 87 PRO A O 1
ATOM 675 N N . PRO A 1 95 ? 8.41300 -7.48300 30.43200 1.000 19.68131 88 PRO A N 1
ATOM 676 C CA . PRO A 1 95 ? 7.10800 -6.88000 30.11400 1.000 16.75990 88 PRO A CA 1
ATOM 677 C C . PRO A 1 95 ? 7.08300 -6.17400 28.76000 1.000 20.98673 88 PRO A C 1
ATOM 678 O O . PRO A 1 95 ? 6.05500 -6.22200 28.06800 1.000 20.26296 88 PRO A O 1
ATOM 682 N N . SER A 1 96 ? 8.19100 -5.54400 28.34400 1.000 15.06496 89 SER A N 1
ATOM 683 C CA . SER A 1 96 ? 8.18300 -4.85700 27.05200 1.000 14.16486 89 SER A CA 1
ATOM 684 C C . SER A 1 96 ? 8.15400 -5.84800 25.89800 1.000 17.98637 89 SER A C 1
ATOM 685 O O . SER A 1 96 ? 7.66200 -5.51000 24.81800 1.000 17.58895 89 SER A O 1
ATOM 688 N N . TYR A 1 97 ? 8.68500 -7.05900 26.11800 1.000 17.06257 90 TYR A N 1
ATOM 689 C CA . TYR A 1 97 ? 8.60700 -8.14900 25.14500 1.000 15.27025 90 TYR A CA 1
ATOM 690 C C . TYR A 1 97 ? 7.17200 -8.60000 24.97300 1.000 18.06269 90 TYR A C 1
ATOM 691 O O . TYR A 1 97 ? 6.69100 -8.76300 23.84500 1.000 18.96280 90 TYR A O 1
ATOM 700 N N . GLU A 1 98 ? 6.47300 -8.81800 26.08600 1.000 18.26535 91 GLU A N 1
ATOM 701 C CA . GLU A 1 98 ? 5.07300 -9.21400 25.98300 1.000 16.33617 91 GLU A CA 1
ATOM 702 C C . GLU A 1 98 ? 4.24200 -8.13000 25.29800 1.000 19.57077 91 GLU A C 1
ATOM 703 O O . GLU A 1 98 ? 3.29300 -8.44100 24.57500 1.000 20.87619 91 GLU A O 1
ATOM 709 N N . ASN A 1 99 ? 4.59700 -6.85300 25.46500 1.000 19.42338 92 ASN A N 1
ATOM 710 C CA . ASN A 1 99 ? 3.78400 -5.82700 24.82000 1.000 14.75703 92 ASN A CA 1
ATOM 711 C C . ASN A 1 99 ? 4.01700 -5.75800 23.32400 1.000 17.91004 92 ASN A C 1
ATOM 712 O O . ASN A 1 99 ? 3.19600 -5.16400 22.61200 1.000 18.67066 92 ASN A O 1
ATOM 717 N N . VAL A 1 100 ? 5.09800 -6.36400 22.82400 1.000 14.16222 93 VAL A N 1
ATOM 718 C CA . VAL A 1 100 ? 5.23300 -6.54000 21.38000 1.000 17.26260 93 VAL A CA 1
ATOM 719 C C . VAL A 1 100 ? 4.08400 -7.38600 20.86000 1.000 23.48176 93 VAL A C 1
ATOM 720 O O . VAL A 1 100 ? 3.46000 -7.05800 19.84400 1.000 19.76816 93 VAL A O 1
ATOM 724 N N . ARG A 1 101 ? 3.78400 -8.48400 21.56400 1.000 17.62317 94 ARG A N 1
ATOM 725 C CA . ARG A 1 101 ? 2.69900 -9.37600 21.15200 1.000 17.54158 94 ARG A CA 1
ATOM 726 C C . ARG A 1 101 ? 1.34200 -8.72200 21.33900 1.000 19.91291 94 ARG A C 1
ATOM 727 O O . ARG A 1 101 ? 0.41500 -8.96700 20.55900 1.000 22.62377 94 ARG A O 1
ATOM 735 N N . HIS A 1 102 ? 1.17600 -7.94400 22.41300 1.000 18.99965 95 HIS A N 1
ATOM 736 C CA . HIS A 1 102 ? -0.15700 -7.48000 22.77800 1.000 25.77677 95 HIS A CA 1
ATOM 737 C C . HIS A 1 102 ? -0.48300 -6.08800 22.26600 1.000 24.99510 95 HIS A C 1
ATOM 738 O O . HIS A 1 102 ? -1.66900 -5.74500 22.14900 1.000 21.67892 95 HIS A O 1
ATOM 745 N N . LYS A 1 103 ? 0.52500 -5.26400 22.01400 1.000 18.35746 96 LYS A N 1
ATOM 746 C CA . LYS A 1 103 ? 0.25800 -3.89300 21.60300 1.000 14.79388 96 LYS A CA 1
ATOM 747 C C . LYS A 1 103 ? 0.93600 -3.55200 20.28300 1.000 18.96543 96 LYS A C 1
ATOM 748 O O . LYS A 1 103 ? 0.25800 -3.21200 19.30600 1.000 20.15242 96 LYS A O 1
ATOM 754 N N . TRP A 1 104 ? 2.26300 -3.68400 20.21200 1.000 15.20445 97 TRP A N 1
ATOM 755 C CA . TRP A 1 104 ? 3.02500 -3.04200 19.13700 1.000 13.25948 97 TRP A CA 1
ATOM 756 C C . TRP A 1 104 ? 2.82700 -3.74300 17.79700 1.000 15.94928 97 TRP A C 1
ATOM 757 O O . TRP A 1 104 ? 2.60200 -3.08600 16.77500 1.000 18.74698 97 TRP A O 1
ATOM 768 N N . HIS A 1 105 ? 2.91200 -5.06000 17.77300 1.000 15.82032 98 HIS A N 1
ATOM 769 C CA . HIS A 1 105 ? 2.73900 -5.76300 16.50300 1.000 15.64135 98 HIS A CA 1
ATOM 770 C C . HIS A 1 105 ? 1.31300 -5.58000 16.00300 1.000 21.89473 98 HIS A C 1
ATOM 771 O O . HIS A 1 105 ? 1.13600 -5.12700 14.85900 1.000 19.11282 98 HIS A O 1
ATOM 778 N N . PRO A 1 106 ? 0.27900 -5.77600 16.81300 1.000 17.72318 99 PRO A N 1
ATOM 779 C CA . PRO A 1 106 ? -1.07900 -5.52700 16.30400 1.000 20.61563 99 PRO A CA 1
ATOM 780 C C . PRO A 1 106 ? -1.33000 -4.08400 15.88800 1.000 24.62927 99 PRO A C 1
ATOM 781 O O . PRO A 1 106 ? -2.02200 -3.85100 14.88900 1.000 23.40807 99 PRO A O 1
ATOM 785 N N . GLU A 1 107 ? -0.79300 -3.10900 16.62500 1.000 18.88647 100 GLU A N 1
ATOM 786 C CA . GLU A 1 107 ? -1.05600 -1.71000 16.30000 1.000 17.18627 100 GLU A CA 1
ATOM 787 C C . GLU A 1 107 ? -0.42600 -1.32600 14.96100 1.000 19.95766 100 GLU A C 1
ATOM 788 O O . GLU A 1 107 ? -1.08200 -0.70400 14.11600 1.000 18.92859 100 GLU A O 1
ATOM 794 N N . VAL A 1 108 ? 0.83900 -1.68400 14.73300 1.000 16.29406 101 VAL A N 1
ATOM 795 C CA . VAL A 1 108 ? 1.40900 -1.25100 13.45100 1.000 19.48392 101 VAL A CA 1
ATOM 796 C C . VAL A 1 108 ? 0.74500 -1.98900 12.29400 1.000 22.00001 101 VAL A C 1
ATOM 797 O O . VAL A 1 108 ? 0.54600 -1.40400 11.22400 1.000 24.29239 101 VAL A O 1
ATOM 801 N N . CYS A 1 109 ? 0.37100 -3.26000 12.47500 1.000 18.49432 102 CYS A N 1
ATOM 802 C CA . CYS A 1 109 ? -0.28900 -3.98000 11.38200 1.000 25.94785 102 CYS A CA 1
ATOM 803 C C . CYS A 1 109 ? -1.68900 -3.43800 11.11400 1.000 21.17622 102 CYS A C 1
ATOM 804 O O . CYS A 1 109 ? -2.13700 -3.41900 9.95900 1.000 22.85011 102 CYS A O 1
ATOM 807 N N . HIS A 1 110 ? -2.40600 -3.03700 12.17200 1.000 17.02836 103 HIS A N 1
ATOM 808 C CA . HIS A 1 110 ? -3.72000 -2.41000 12.00800 1.000 18.63118 103 HIS A CA 1
ATOM 809 C C . HIS A 1 110 ? -3.62100 -1.18200 11.11600 1.000 19.93660 103 HIS A C 1
ATOM 810 O O . HIS A 1 110 ? -4.43400 -1.00600 10.19600 1.000 24.72928 103 HIS A O 1
ATOM 817 N N . HIS A 1 111 ? -2.60800 -0.33900 11.35200 1.000 18.66540 104 HIS A N 1
ATOM 818 C CA . HIS A 1 111 ? -2.48300 0.92500 10.63600 1.000 17.63633 104 HIS A CA 1
ATOM 819 C C . HIS A 1 111 ? -1.77000 0.80200 9.29900 1.000 19.19704 104 HIS A C 1
ATOM 820 O O . HIS A 1 111 ? -2.08400 1.56000 8.37600 1.000 25.66624 104 HIS A O 1
ATOM 827 N N . CYS A 1 112 ? -0.83500 -0.13600 9.15900 1.000 19.99450 105 CYS A N 1
ATOM 828 C CA . CYS A 1 112 ? -0.02200 -0.25400 7.95000 1.000 27.00324 105 CYS A CA 1
ATOM 829 C C . CYS A 1 112 ? 0.01100 -1.71500 7.55600 1.000 21.83156 105 CYS A C 1
ATOM 830 O O . CYS A 1 112 ? 1.00600 -2.40700 7.79500 1.000 21.69471 105 CYS A O 1
ATOM 833 N N . PRO A 1 113 ? -1.07000 -2.21600 6.97000 1.000 25.82678 106 PRO A N 1
ATOM 834 C CA . PRO A 1 113 ? -1.14200 -3.64700 6.64200 1.000 24.58716 106 PRO A CA 1
ATOM 835 C C . PRO A 1 113 ? 0.02600 -4.09100 5.77300 1.000 26.11892 106 PRO A C 1
ATOM 836 O O . PRO A 1 113 ? 0.36600 -3.44700 4.77400 1.000 29.39300 106 PRO A O 1
ATOM 840 N N . ASP A 1 114 ? 0.63100 -5.21100 6.17000 1.000 24.58979 107 ASP A N 1
ATOM 841 C CA . ASP A 1 114 ? 1.71700 -5.91800 5.49100 1.000 21.08411 107 ASP A CA 1
ATOM 842 C C . ASP A 1 114 ? 3.05100 -5.17900 5.50000 1.000 22.77378 107 ASP A C 1
ATOM 843 O O . ASP A 1 114 ? 4.00800 -5.66400 4.88700 1.000 27.61384 107 ASP A O 1
ATOM 848 N N . VAL A 1 115 ? 3.16400 -4.04900 6.18700 1.000 22.35268 108 VAL A N 1
ATOM 849 C CA . VAL A 1 115 ? 4.45400 -3.34700 6.17700 1.000 21.21570 108 VAL A CA 1
ATOM 850 C C . VAL A 1 115 ? 5.48800 -4.18000 6.93100 1.000 26.63740 108 VAL A C 1
ATOM 851 O O . VAL A 1 115 ? 5.15700 -4.77300 7.97800 1.000 23.22384 108 VAL A O 1
ATOM 855 N N . PRO A 1 116 ? 6.71600 -4.31800 6.41000 1.000 18.68119 109 PRO A N 1
ATOM 856 C CA . PRO A 1 116 ? 7.71100 -5.19400 7.05100 1.000 19.35758 109 PRO A CA 1
ATOM 857 C C . PRO A 1 116 ? 8.06700 -4.73500 8.45300 1.000 20.72091 109 PRO A C 1
ATOM 858 O O . PRO A 1 116 ? 8.12300 -3.53800 8.75300 1.000 19.98661 109 PRO A O 1
ATOM 862 N N . ILE A 1 117 ? 8.35200 -5.71100 9.31200 1.000 19.32337 110 ILE A N 1
ATOM 863 C CA . ILE A 1 117 ? 8.69400 -5.45400 10.70100 1.000 16.42039 110 ILE A CA 1
ATOM 864 C C . ILE A 1 117 ? 10.05700 -6.05900 10.98300 1.000 17.57842 110 ILE A C 1
ATOM 865 O O . ILE A 1 117 ? 10.29400 -7.22800 10.66700 1.000 20.03661 110 ILE A O 1
ATOM 870 N N . LEU A 1 118 ? 10.94600 -5.27100 11.58200 1.000 19.43917 111 LEU A N 1
ATOM 871 C CA . LEU A 1 118 ? 12.18700 -5.77200 12.15400 1.000 21.80525 111 LEU A CA 1
ATOM 872 C C . LEU A 1 118 ? 12.00600 -5.78500 13.66000 1.000 19.16019 111 LEU A C 1
ATOM 873 O O . LEU A 1 118 ? 11.57000 -4.78300 14.22800 1.000 18.03374 111 LEU A O 1
ATOM 878 N N . LEU A 1 119 ? 12.29200 -6.92300 14.29900 1.000 17.22312 112 LEU A N 1
ATOM 879 C CA . LEU A 1 119 ? 12.21700 -7.02700 15.75400 1.000 17.86267 112 LEU A CA 1
ATOM 880 C C . LEU A 1 119 ? 13.61200 -6.84700 16.34800 1.000 14.68334 112 LEU A C 1
ATOM 881 O O . LEU A 1 119 ? 14.55300 -7.52800 15.93800 1.000 16.86255 112 LEU A O 1
ATOM 886 N N . VAL A 1 120 ? 13.73400 -5.95300 17.34100 1.000 15.31763 113 VAL A N 1
ATOM 887 C CA . VAL A 1 120 ? 15.04300 -5.58200 17.89000 1.000 16.99151 113 VAL A CA 1
ATOM 888 C C . VAL A 1 120 ? 15.00000 -5.69700 19.40200 1.000 15.25183 113 VAL A C 1
ATOM 889 O O . VAL A 1 120 ? 14.15300 -5.07100 20.04800 1.000 17.75739 113 VAL A O 1
ATOM 893 N N . GLY A 1 121 ? 15.90600 -6.51100 19.95200 1.000 16.81254 114 GLY A N 1
ATOM 894 C CA . GLY A 1 121 ? 16.13700 -6.57000 21.38400 1.000 17.55210 114 GLY A CA 1
ATOM 895 C C . GLY A 1 121 ? 17.23300 -5.59400 21.76200 1.000 17.01520 114 GLY A C 1
ATOM 896 O O . GLY A 1 121 ? 18.37300 -5.72000 21.29300 1.000 18.18639 114 GLY A O 1
ATOM 897 N N . THR A 1 122 ? 16.89700 -4.62100 22.60800 1.000 14.73861 115 THR A N 1
ATOM 898 C CA . THR A 1 122 ? 17.78300 -3.53700 22.99900 1.000 14.66492 115 THR A CA 1
ATOM 899 C C . THR A 1 122 ? 18.44200 -3.82400 24.34900 1.000 18.19165 115 THR A C 1
ATOM 900 O O . THR A 1 122 ? 18.04100 -4.71800 25.10500 1.000 18.63381 115 THR A O 1
ATOM 904 N N . LYS A 1 123 ? 19.48700 -3.04000 24.63200 1.000 18.65487 116 LYS A N 1
ATOM 905 C CA . LYS A 1 123 ? 20.20300 -3.06700 25.90700 1.000 16.54409 116 LYS A CA 1
ATOM 906 C C . LYS A 1 123 ? 20.83500 -4.43500 26.18200 1.000 18.25482 116 LYS A C 1
ATOM 907 O O . LYS A 1 123 ? 20.82700 -4.92500 27.32000 1.000 19.18914 116 LYS A O 1
ATOM 913 N N . LYS A 1 124 ? 21.41100 -5.06200 25.14300 1.000 18.49959 117 LYS A N 1
ATOM 914 C CA . LYS A 1 124 ? 21.98700 -6.39100 25.34600 1.000 18.25219 117 LYS A CA 1
ATOM 915 C C . LYS A 1 124 ? 23.15000 -6.35400 26.34700 1.000 19.24178 117 LYS A C 1
ATOM 916 O O . LYS A 1 124 ? 23.44600 -7.37900 26.97000 1.000 19.67078 117 LYS A O 1
ATOM 922 N N . ASP A 1 125 ? 23.75500 -5.17900 26.57700 1.000 16.87834 118 ASP A N 1
ATOM 923 C CA . ASP A 1 125 ? 24.80600 -5.04400 27.58500 1.000 20.17874 118 ASP A CA 1
ATOM 924 C C . ASP A 1 125 ? 24.30400 -5.30500 28.99800 1.000 17.49420 118 ASP A C 1
ATOM 925 O O . ASP A 1 125 ? 25.11800 -5.45900 29.91600 1.000 22.11581 118 ASP A O 1
ATOM 930 N N . LEU A 1 126 ? 22.98900 -5.31000 29.21200 1.000 17.22838 119 LEU A N 1
ATOM 931 C CA . LEU A 1 126 ? 22.45900 -5.56200 30.54100 1.000 21.10253 119 LEU A CA 1
ATOM 932 C C . LEU A 1 126 ? 22.20100 -7.04200 30.79500 1.000 18.25482 119 LEU A C 1
ATOM 933 O O . LEU A 1 126 ? 22.02200 -7.41800 31.95000 1.000 19.06018 119 LEU A O 1
ATOM 938 N N . ARG A 1 127 ? 22.20000 -7.87800 29.74600 1.000 18.40484 120 ARG A N 1
ATOM 939 C CA . ARG A 1 127 ? 21.79300 -9.27900 29.87800 1.000 18.24956 120 ARG A CA 1
ATOM 940 C C . ARG A 1 127 ? 22.56100 -9.99300 30.98100 1.000 25.20039 120 ARG A C 1
ATOM 941 O O . ARG A 1 127 ? 21.99100 -10.80000 31.72900 1.000 25.65044 120 ARG A O 1
ATOM 949 N N . ALA A 1 128 ? 23.85700 -9.70800 31.11000 1.000 18.23377 121 ALA A N 1
ATOM 950 C CA . ALA A 1 128 ? 24.67700 -10.37800 32.11100 1.000 25.87415 121 ALA A CA 1
ATOM 951 C C . ALA A 1 128 ? 25.17700 -9.43200 33.19600 1.000 25.02405 121 ALA A C 1
ATOM 952 O O . ALA A 1 128 ? 26.14500 -9.75500 33.90800 1.000 25.59254 121 ALA A O 1
ATOM 954 N N . GLN A 1 129 ? 24.54200 -8.28100 33.35500 1.000 19.59972 122 GLN A N 1
ATOM 955 C CA . GLN A 1 129 ? 24.96500 -7.38100 34.42500 1.000 19.31021 122 GLN A CA 1
ATOM 956 C C . GLN A 1 129 ? 24.39800 -7.87000 35.74700 1.000 18.96280 122 GLN A C 1
ATOM 957 O O . GLN A 1 129 ? 23.17800 -8.05900 35.85100 1.000 20.99462 122 GLN A O 1
ATOM 963 N N . PRO A 1 130 ? 25.23900 -8.08500 36.77100 1.000 19.33127 123 PRO A N 1
ATOM 964 C CA . PRO A 1 130 ? 24.72600 -8.64500 38.03100 1.000 27.74543 123 PRO A CA 1
ATOM 965 C C . PRO A 1 130 ? 23.60000 -7.83100 38.64600 1.000 30.60893 123 PRO A C 1
ATOM 966 O O . PRO A 1 130 ? 22.61600 -8.40800 39.12700 1.000 27.29011 123 PRO A O 1
ATOM 970 N N . ASP A 1 131 ? 23.69300 -6.50100 38.62300 1.000 25.16618 124 ASP A N 1
ATOM 971 C CA . ASP A 1 131 ? 22.65400 -5.70000 39.26900 1.000 25.04774 124 ASP A CA 1
ATOM 972 C C . ASP A 1 131 ? 21.30700 -5.86100 38.56600 1.000 25.80309 124 ASP A C 1
ATOM 973 O O . ASP A 1 131 ? 20.27500 -6.02000 39.22700 1.000 26.74794 124 ASP A O 1
ATOM 978 N N . THR A 1 132 ? 21.29000 -5.82800 37.22800 1.000 22.19477 125 THR A N 1
ATOM 979 C CA . THR A 1 132 ? 20.04100 -6.07700 36.50400 1.000 18.60486 125 THR A CA 1
ATOM 980 C C . THR A 1 132 ? 19.49200 -7.46600 36.82100 1.000 20.61300 125 THR A C 1
ATOM 981 O O . THR A 1 132 ? 18.28100 -7.64700 37.05800 1.000 19.89449 125 THR A O 1
ATOM 985 N N . LEU A 1 133 ? 20.36900 -8.46700 36.81800 1.000 22.38689 126 LEU A N 1
ATOM 986 C CA . LEU A 1 133 ? 19.94800 -9.82500 37.11600 1.000 22.04738 126 LEU A CA 1
ATOM 987 C C . LEU A 1 133 ? 19.31600 -9.90300 38.49800 1.000 23.47124 126 LEU A C 1
ATOM 988 O O . LEU A 1 133 ? 18.27700 -10.54200 38.67200 1.000 25.66887 126 LEU A O 1
ATOM 993 N N . ARG A 1 134 ? 19.91400 -9.21900 39.48000 1.000 26.00838 127 ARG A N 1
ATOM 994 C CA . ARG A 1 134 ? 19.37900 -9.22900 40.83700 1.000 23.84760 127 ARG A CA 1
ATOM 995 C C . ARG A 1 134 ? 18.05000 -8.49000 40.92500 1.000 25.96364 127 ARG A C 1
ATOM 996 O O . ARG A 1 134 ? 17.13000 -8.94000 41.62100 1.000 32.52495 127 ARG A O 1
ATOM 1004 N N . ARG A 1 135 ? 17.93100 -7.35100 40.24200 1.000 29.93254 128 ARG A N 1
ATOM 1005 C CA . ARG A 1 135 ? 16.66700 -6.61900 40.27600 1.000 27.67174 128 ARG A CA 1
ATOM 1006 C C . ARG A 1 135 ? 15.55800 -7.40600 39.59400 1.000 27.79544 128 ARG A C 1
ATOM 1007 O O . ARG A 1 135 ? 14.42800 -7.45900 40.09500 1.000 28.25339 128 ARG A O 1
ATOM 1015 N N . LEU A 1 136 ? 15.85300 -8.02600 38.44700 1.000 26.05839 129 LEU A N 1
ATOM 1016 C CA . LEU A 1 136 ? 14.81600 -8.81800 37.78900 1.000 28.17443 129 LEU A CA 1
ATOM 1017 C C . LEU A 1 136 ? 14.43500 -10.03500 38.62100 1.000 23.31332 129 LEU A C 1
ATOM 1018 O O . LEU A 1 136 ? 13.25800 -10.43300 38.64300 1.000 25.70835 129 LEU A O 1
ATOM 1023 N N . LYS A 1 137 ? 15.39800 -10.62000 39.34200 1.000 29.00874 130 LYS A N 1
ATOM 1024 C CA . LYS A 1 137 ? 15.09300 -11.79300 40.16000 1.000 28.75082 130 LYS A CA 1
ATOM 1025 C C . LYS A 1 137 ? 14.10300 -11.45600 41.26900 1.000 27.12167 130 LYS A C 1
ATOM 1026 O O . LYS A 1 137 ? 13.23300 -12.27000 41.59700 1.000 32.74603 130 LYS A O 1
ATOM 1032 N N . GLU A 1 138 ? 14.20600 -10.25500 41.85000 1.000 32.51969 131 GLU A N 1
ATOM 1033 C CA . GLU A 1 138 ? 13.22800 -9.82700 42.84800 1.000 34.25674 131 GLU A CA 1
ATOM 1034 C C . GLU A 1 138 ? 11.84000 -9.63600 42.25400 1.000 35.68059 131 GLU A C 1
ATOM 1035 O O . GLU A 1 138 ? 10.85400 -9.64400 42.99900 1.000 42.49983 131 GLU A O 1
ATOM 1041 N N . GLN A 1 139 ? 11.74300 -9.44300 40.93900 1.000 34.80154 132 GLN A N 1
ATOM 1042 C CA . GLN A 1 139 ? 10.47000 -9.43000 40.23600 1.000 32.99080 132 GLN A CA 1
ATOM 1043 C C . GLN A 1 139 ? 10.11000 -10.79400 39.64900 1.000 31.72486 132 GLN A C 1
ATOM 1044 O O . GLN A 1 139 ? 9.19100 -10.88100 38.82500 1.000 37.45449 132 GLN A O 1
ATOM 1050 N N . GLY A 1 140 ? 10.79700 -11.85700 40.06400 1.000 35.26475 133 GLY A N 1
ATOM 1051 C CA . GLY A 1 140 ? 10.49600 -13.18500 39.55100 1.000 36.23329 133 GLY A CA 1
ATOM 1052 C C . GLY A 1 140 ? 10.79700 -13.34500 38.07900 1.000 36.24382 133 GLY A C 1
ATOM 1053 O O . GLY A 1 140 ? 10.13600 -14.13600 37.39900 1.000 33.63824 133 GLY A O 1
ATOM 1054 N N . GLN A 1 141 ? 11.78300 -12.61200 37.56700 1.000 26.30842 134 GLN A N 1
ATOM 1055 C CA . GLN A 1 141 ? 12.03500 -12.51900 36.13800 1.000 24.76350 134 GLN A CA 1
ATOM 1056 C C . GLN A 1 141 ? 13.51500 -12.72000 35.82300 1.000 23.80549 134 GLN A C 1
ATOM 1057 O O . GLN A 1 141 ? 14.36400 -12.78700 36.71000 1.000 27.96388 134 GLN A O 1
ATOM 1063 N N . ALA A 1 142 ? 13.80800 -12.80900 34.52900 1.000 22.35268 135 ALA A N 1
ATOM 1064 C CA . ALA A 1 142 ? 15.17200 -12.90700 34.02800 1.000 22.99486 135 ALA A CA 1
ATOM 1065 C C . ALA A 1 142 ? 15.21100 -12.24500 32.66000 1.000 20.52615 135 ALA A C 1
ATOM 1066 O O . ALA A 1 142 ? 14.15900 -12.05900 32.03300 1.000 23.98445 135 ALA A O 1
ATOM 1068 N N . PRO A 1 143 ? 16.39500 -11.85100 32.17700 1.000 19.82606 136 PRO A N 1
ATOM 1069 C CA . PRO A 1 143 ? 16.45800 -11.18500 30.87200 1.000 18.16007 136 PRO A CA 1
ATOM 1070 C C . PRO A 1 143 ? 15.98900 -12.09400 29.74300 1.000 22.20529 136 PRO A C 1
ATOM 1071 O O . PRO A 1 143 ? 16.08500 -13.32300 29.82700 1.000 23.87128 136 PRO A O 1
ATOM 1075 N N . ILE A 1 144 ? 15.47100 -11.46700 28.67900 1.000 19.32600 137 ILE A N 1
ATOM 1076 C CA . ILE A 1 144 ? 15.07800 -12.22100 27.48800 1.000 20.62616 137 ILE A CA 1
ATOM 1077 C C . ILE A 1 144 ? 16.30500 -12.88600 26.87500 1.000 22.87906 137 ILE A C 1
ATOM 1078 O O . ILE A 1 144 ? 17.37600 -12.27300 26.75200 1.000 25.70308 137 ILE A O 1
ATOM 1083 N N . THR A 1 145 ? 16.15600 -14.17900 26.46800 1.000 20.76302 138 THR A N 1
ATOM 1084 C CA . THR A 1 145 ? 17.25000 -14.87800 25.80400 1.000 21.47100 138 THR A CA 1
ATOM 1085 C C . THR A 1 145 ? 17.18100 -14.66900 24.29600 1.000 23.22121 138 THR A C 1
ATOM 1086 O O . THR A 1 145 ? 16.11600 -14.37000 23.74900 1.000 22.99486 138 THR A O 1
ATOM 1090 N N . PRO A 1 146 ? 18.30200 -14.82800 23.57800 1.000 22.20793 139 PRO A N 1
ATOM 1091 C CA . PRO A 1 146 ? 18.22900 -14.67100 22.11400 1.000 20.71827 139 PRO A CA 1
ATOM 1092 C C . PRO A 1 146 ? 17.23700 -15.61800 21.46200 1.000 26.66899 139 PRO A C 1
ATOM 1093 O O . PRO A 1 146 ? 16.54300 -15.22800 20.51300 1.000 26.47159 139 PRO A O 1
ATOM 1097 N N . GLN A 1 147 ? 17.14500 -16.85500 21.95700 1.000 28.00862 140 GLN A N 1
ATOM 1098 C CA . GLN A 1 147 ? 16.20400 -17.81600 21.39400 1.000 27.77438 140 GLN A CA 1
ATOM 1099 C C . GLN A 1 147 ? 14.76200 -17.34600 21.57400 1.000 31.64590 140 GLN A C 1
ATOM 1100 O O . GLN A 1 147 ? 13.94500 -17.49800 20.66400 1.000 27.20853 140 GLN A O 1
ATOM 1106 N N . GLN A 1 148 ? 14.44000 -16.75600 22.72900 1.000 21.52890 141 GLN A N 1
ATOM 1107 C CA . GLN A 1 148 ? 13.12400 -16.14400 22.92800 1.000 22.22898 141 GLN A CA 1
ATOM 1108 C C . GLN A 1 148 ? 12.87600 -15.00200 21.94800 1.000 21.43415 141 GLN A C 1
ATOM 1109 O O . GLN A 1 148 ? 11.75400 -14.83600 21.44700 1.000 24.52662 141 GLN A O 1
ATOM 1115 N N . GLY A 1 149 ? 13.90500 -14.20000 21.67400 1.000 19.17335 142 GLY A N 1
ATOM 1116 C CA . GLY A 1 149 ? 13.76400 -13.13700 20.69100 1.000 17.20469 142 GLY A CA 1
ATOM 1117 C C . GLY A 1 149 ? 13.47500 -13.67800 19.30400 1.000 20.31296 142 GLY A C 1
ATOM 1118 O O . GLY A 1 149 ? 12.59900 -13.17700 18.60300 1.000 22.03159 142 GLY A O 1
ATOM 1119 N N . GLN A 1 150 ? 14.19300 -14.72600 18.90200 1.000 20.00766 143 GLN A N 1
ATOM 1120 C CA . GLN A 1 150 ? 13.90500 -15.38700 17.63400 1.000 21.32887 143 GLN A CA 1
ATOM 1121 C C . GLN A 1 150 ? 12.48600 -15.93100 17.60000 1.000 22.53428 143 GLN A C 1
ATOM 1122 O O . GLN A 1 150 ? 11.79900 -15.83200 16.57800 1.000 27.40329 143 GLN A O 1
ATOM 1128 N N . ALA A 1 151 ? 12.04800 -16.54800 18.69800 1.000 22.44480 144 ALA A N 1
ATOM 1129 C CA . ALA A 1 151 ? 10.71000 -17.12700 18.73700 1.000 23.81865 144 ALA A CA 1
ATOM 1130 C C . ALA A 1 151 ? 9.63400 -16.06000 18.56900 1.000 23.20805 144 ALA A C 1
ATOM 1131 O O . ALA A 1 151 ? 8.60000 -16.31300 17.94300 1.000 27.37170 144 ALA A O 1
ATOM 1133 N N . LEU A 1 152 ? 9.83700 -14.87900 19.15300 1.000 23.86865 145 LEU A N 1
ATOM 1134 C CA . LEU A 1 152 ? 8.86000 -13.80100 18.98800 1.000 21.52363 145 LEU A CA 1
ATOM 1135 C C . LEU A 1 152 ? 8.85500 -13.29000 17.55300 1.000 21.21570 145 LEU A C 1
ATOM 1136 O O . LEU A 1 152 ? 7.78600 -13.07100 16.96100 1.000 24.98194 145 LEU A O 1
ATOM 1141 N N . ALA A 1 153 ? 10.04200 -13.08500 16.98100 1.000 20.46824 146 ALA A N 1
ATOM 1142 C CA . ALA A 1 153 ? 10.13900 -12.69600 15.57900 1.000 22.16845 146 ALA A CA 1
ATOM 1143 C C . ALA A 1 153 ? 9.39300 -13.67700 14.68400 1.000 28.17706 146 ALA A C 1
ATOM 1144 O O . ALA A 1 153 ? 8.65200 -13.27100 13.78400 1.000 24.88456 146 ALA A O 1
ATOM 1146 N N . LYS A 1 154 ? 9.57100 -14.97500 14.92600 1.000 26.08207 147 LYS A N 1
ATOM 1147 C CA . LYS A 1 154 ? 8.84700 -15.97700 14.15400 1.000 27.35328 147 LYS A CA 1
ATOM 1148 C C . LYS A 1 154 ? 7.34700 -15.81000 14.33300 1.000 30.29047 147 LYS A C 1
ATOM 1149 O O . LYS A 1 154 ? 6.58100 -15.86100 13.36000 1.000 34.85681 147 LYS A O 1
ATOM 1155 N N . GLN A 1 155 ? 6.91800 -15.57900 15.57200 1.000 25.41094 148 GLN A N 1
ATOM 1156 C CA . GLN A 1 155 ? 5.49200 -15.50700 15.87500 1.000 28.69555 148 GLN A CA 1
ATOM 1157 C C . GLN A 1 155 ? 4.81800 -14.34800 15.14700 1.000 31.40903 148 GLN A C 1
ATOM 1158 O O . GLN A 1 155 ? 3.70100 -14.50100 14.63200 1.000 34.72785 148 GLN A O 1
ATOM 1164 N N . ILE A 1 156 ? 5.48800 -13.19400 15.06100 1.000 23.26858 149 ILE A N 1
ATOM 1165 C CA . ILE A 1 156 ? 4.88300 -12.00400 14.46400 1.000 22.77905 149 ILE A CA 1
ATOM 1166 C C . ILE A 1 156 ? 5.27900 -11.82100 13.00300 1.000 30.41680 149 ILE A C 1
ATOM 1167 O O . ILE A 1 156 ? 4.91200 -10.81500 12.39200 1.000 28.94558 149 ILE A O 1
ATOM 1172 N N . HIS A 1 157 ? 5.99700 -12.78300 12.41900 1.000 29.06138 150 HIS A N 1
ATOM 1173 C CA . HIS A 1 157 ? 6.41900 -12.72100 11.01300 1.000 28.44815 150 HIS A CA 1
ATOM 1174 C C . HIS A 1 157 ? 7.33400 -11.52300 10.75700 1.000 25.29777 150 HIS A C 1
ATOM 1175 O O . HIS A 1 157 ? 7.30900 -10.90800 9.68700 1.000 25.29777 150 HIS A O 1
ATOM 1182 N N . ALA A 1 158 ? 8.15500 -11.18900 11.74700 1.000 25.82415 151 ALA A N 1
ATOM 1183 C CA . ALA A 1 158 ? 9.22600 -10.22900 11.53900 1.000 21.75261 151 ALA A CA 1
ATOM 1184 C C . ALA A 1 158 ? 10.20400 -10.75400 10.49000 1.000 22.35794 151 ALA A C 1
ATOM 1185 O O . ALA A 1 158 ? 10.39000 -11.96600 10.32600 1.000 24.43714 151 ALA A O 1
ATOM 1187 N N . VAL A 1 159 ? 10.80500 -9.82900 9.73400 1.000 22.51323 152 VAL A N 1
ATOM 1188 C CA . VAL A 1 159 ? 11.79000 -10.24500 8.74900 1.000 21.03936 152 VAL A CA 1
ATOM 1189 C C . VAL A 1 159 ? 13.02300 -10.82600 9.42500 1.000 22.15266 152 VAL A C 1
ATOM 1190 O O . VAL A 1 159 ? 13.73600 -11.62800 8.82100 1.000 26.71110 152 VAL A O 1
ATOM 1194 N N . ARG A 1 160 ? 13.28600 -10.44400 10.67200 1.000 24.44240 153 ARG A N 1
ATOM 1195 C CA . ARG A 1 160 ? 14.52300 -10.79700 11.35300 1.000 25.08722 153 ARG A CA 1
ATOM 1196 C C . ARG A 1 160 ? 14.40700 -10.34900 12.79800 1.000 20.90777 153 ARG A C 1
ATOM 1197 O O . ARG A 1 160 ? 13.70000 -9.37500 13.09700 1.000 21.91052 153 ARG A O 1
ATOM 1205 N N . TYR A 1 161 ? 15.09300 -11.07000 13.67800 1.000 21.78682 154 TYR A N 1
ATOM 1206 C CA . TYR A 1 161 ? 15.37300 -10.61900 15.03400 1.000 20.18137 154 TYR A CA 1
ATOM 1207 C C . TYR A 1 161 ? 16.83300 -10.19100 15.11500 1.000 18.05480 154 TYR A C 1
ATOM 1208 O O . TYR A 1 161 ? 17.72800 -10.94400 14.70800 1.000 22.37637 154 TYR A O 1
ATOM 1217 N N . LEU A 1 162 ? 17.06400 -9.02000 15.69500 1.000 22.93170 155 LEU A N 1
ATOM 1218 C CA . LEU A 1 162 ? 18.40400 -8.50100 15.89900 1.000 20.07083 155 LEU A CA 1
ATOM 1219 C C . LEU A 1 162 ? 18.54600 -8.00100 17.32800 1.000 14.87020 155 LEU A C 1
ATOM 1220 O O . LEU A 1 162 ? 17.59100 -7.49700 17.91500 1.000 19.71552 155 LEU A O 1
ATOM 1225 N N . GLU A 1 163 ? 19.76400 -8.08800 17.86000 1.000 18.59433 156 GLU A N 1
ATOM 1226 C CA . GLU A 1 163 ? 20.02000 -7.52600 19.17900 1.000 20.42877 156 GLU A CA 1
ATOM 1227 C C . GLU A 1 163 ? 21.06000 -6.42100 19.07900 1.000 20.16821 156 GLU A C 1
ATOM 1228 O O . GLU A 1 163 ? 21.97600 -6.48000 18.24300 1.000 22.45532 156 GLU A O 1
ATOM 1234 N N . CYS A 1 164 ? 20.94200 -5.43200 19.97000 1.000 17.62843 157 CYS A N 1
ATOM 1235 C CA . CYS A 1 164 ? 21.92600 -4.35300 19.98300 1.000 21.03410 157 CYS A CA 1
ATOM 1236 C C . CYS A 1 164 ? 22.08700 -3.78800 21.38900 1.000 20.96041 157 CYS A C 1
ATOM 1237 O O . CYS A 1 164 ? 21.24700 -3.99100 22.26500 1.000 17.40998 157 CYS A O 1
ATOM 1240 N N . SER A 1 165 ? 23.19700 -3.07200 21.59000 1.000 18.85489 158 SER A N 1
ATOM 1241 C CA . SER A 1 165 ? 23.39300 -2.19700 22.74800 1.000 20.23137 158 SER A CA 1
ATOM 1242 C C . SER A 1 165 ? 23.79600 -0.84200 22.17700 1.000 23.59757 158 SER A C 1
ATOM 1243 O O . SER A 1 165 ? 24.93300 -0.67200 21.72500 1.000 20.72354 158 SER A O 1
ATOM 1246 N N . ALA A 1 166 ? 22.86900 0.11400 22.19100 1.000 21.43678 159 ALA A N 1
ATOM 1247 C CA . ALA A 1 166 ? 23.22600 1.46200 21.77000 1.000 19.11808 159 ALA A CA 1
ATOM 1248 C C . ALA A 1 166 ? 24.32900 2.03100 22.65500 1.000 19.34179 159 ALA A C 1
ATOM 1249 O O . ALA A 1 166 ? 25.18600 2.78200 22.18100 1.000 18.81541 159 ALA A O 1
ATOM 1251 N N . LEU A 1 167 ? 24.33300 1.65300 23.93700 1.000 20.13136 160 LEU A N 1
ATOM 1252 C CA . LEU A 1 167 ? 25.29700 2.20300 24.88600 1.000 18.91016 160 LEU A CA 1
ATOM 1253 C C . LEU A 1 167 ? 26.71800 1.83200 24.50200 1.000 21.75524 160 LEU A C 1
ATOM 1254 O O . LEU A 1 167 ? 27.64300 2.65000 24.63000 1.000 24.61085 160 LEU A O 1
ATOM 1259 N N . GLN A 1 168 ? 26.91900 0.58100 24.07900 1.000 22.19740 161 GLN A N 1
ATOM 1260 C CA . GLN A 1 168 ? 28.22000 0.10300 23.62400 1.000 20.39192 161 GLN A CA 1
ATOM 1261 C C . GLN A 1 168 ? 28.44200 0.34900 22.13700 1.000 23.72916 161 GLN A C 1
ATOM 1262 O O . GLN A 1 168 ? 29.53000 0.06800 21.63200 1.000 28.11916 161 GLN A O 1
ATOM 1268 N N . GLN A 1 169 ? 27.44800 0.88400 21.43200 1.000 21.10253 162 GLN A N 1
ATOM 1269 C CA . GLN A 1 169 ? 27.50700 1.05200 19.97700 1.000 20.88145 162 GLN A CA 1
ATOM 1270 C C . GLN A 1 169 ? 27.77600 -0.29500 19.31200 1.000 23.29227 162 GLN A C 1
ATOM 1271 O O . GLN A 1 169 ? 28.63300 -0.43300 18.43500 1.000 31.99594 162 GLN A O 1
ATOM 1277 N N . ASP A 1 170 ? 27.02100 -1.29700 19.75500 1.000 22.78168 163 ASP A N 1
ATOM 1278 C CA . ASP A 1 170 ? 27.18100 -2.69300 19.36900 1.000 21.38677 163 ASP A CA 1
ATOM 1279 C C . ASP A 1 170 ? 25.92000 -3.12700 18.63700 1.000 21.82893 163 ASP A C 1
ATOM 1280 O O . ASP A 1 170 ? 24.86900 -3.27600 19.25800 1.000 24.30028 163 ASP A O 1
ATOM 1285 N N . GLY A 1 171 ? 26.03100 -3.33100 17.32600 1.000 25.80573 164 GLY A N 1
ATOM 1286 C CA . GLY A 1 171 ? 24.94000 -3.85000 16.52800 1.000 25.27145 164 GLY A CA 1
ATOM 1287 C C . GLY A 1 171 ? 23.95400 -2.81800 16.02100 1.000 25.76098 164 GLY A C 1
ATOM 1288 O O . GLY A 1 171 ? 22.96100 -3.20100 15.38100 1.000 21.56574 164 GLY A O 1
ATOM 1289 N N . VAL A 1 172 ? 24.19200 -1.52400 16.27100 1.000 23.53440 165 VAL A N 1
ATOM 1290 C CA . VAL A 1 172 ? 23.21700 -0.50600 15.88800 1.000 19.31547 165 VAL A CA 1
ATOM 1291 C C . VAL A 1 172 ? 23.17800 -0.33200 14.36700 1.000 19.67868 165 VAL A C 1
ATOM 1292 O O . VAL A 1 172 ? 22.10200 -0.23700 13.76900 1.000 20.84460 165 VAL A O 1
ATOM 1296 N N . LYS A 1 173 ? 24.34600 -0.28700 13.72400 1.000 19.28389 166 LYS A N 1
ATOM 1297 C CA . LYS A 1 173 ? 24.40500 -0.12100 12.27100 1.000 18.53117 166 LYS A CA 1
ATOM 1298 C C . LYS A 1 173 ? 23.65500 -1.24500 11.56400 1.000 21.88420 166 LYS A C 1
ATOM 1299 O O . LYS A 1 173 ? 22.94900 -1.01300 10.57700 1.000 24.25554 166 LYS A O 1
ATOM 1305 N N . GLU A 1 174 ? 23.76400 -2.46100 12.09000 1.000 24.04762 167 GLU A N 1
ATOM 1306 C CA . GLU A 1 174 ? 23.15700 -3.61600 11.45100 1.000 24.47399 167 GLU A CA 1
ATOM 1307 C C . GLU A 1 174 ? 21.63200 -3.56900 11.52500 1.000 20.11294 167 GLU A C 1
ATOM 1308 O O . GLU A 1 174 ? 20.96300 -4.07800 10.62300 1.000 24.99247 167 GLU A O 1
ATOM 1314 N N . VAL A 1 175 ? 21.06200 -2.98800 12.58300 1.000 17.62843 168 VAL A N 1
ATOM 1315 C CA . VAL A 1 175 ? 19.60400 -2.85500 12.65500 1.000 17.48894 168 VAL A CA 1
ATOM 1316 C C . VAL A 1 175 ? 19.08400 -2.05200 11.46900 1.000 23.04224 168 VAL A C 1
ATOM 1317 O O . VAL A 1 175 ? 18.13100 -2.45200 10.79000 1.000 21.00515 168 VAL A O 1
ATOM 1321 N N . PHE A 1 176 ? 19.68200 -0.89400 11.21100 1.000 20.32349 169 PHE A N 1
ATOM 1322 C CA . PHE A 1 176 ? 19.09800 -0.06900 10.16200 1.000 21.58680 169 PHE A CA 1
ATOM 1323 C C . PHE A 1 176 ? 19.47500 -0.55600 8.76600 1.000 20.93409 169 PHE A C 1
ATOM 1324 O O . PHE A 1 176 ? 18.70100 -0.33700 7.82600 1.000 22.17898 169 PHE A O 1
ATOM 1332 N N . ALA A 1 177 ? 20.59600 -1.26800 8.61700 1.000 19.89186 170 ALA A N 1
ATOM 1333 C CA . ALA A 1 177 ? 20.89200 -1.90200 7.33400 1.000 22.84748 170 ALA A CA 1
ATOM 1334 C C . ALA A 1 177 ? 19.86700 -2.98100 7.02600 1.000 20.48140 170 ALA A C 1
ATOM 1335 O O . ALA A 1 177 ? 19.42000 -3.12300 5.88600 1.000 19.95502 170 ALA A O 1
ATOM 1337 N N . GLU A 1 178 ? 19.48600 -3.76100 8.03600 1.000 22.53165 171 GLU A N 1
ATOM 1338 C CA . GLU A 1 178 ? 18.46700 -4.77800 7.81400 1.000 22.35268 171 GLU A CA 1
ATOM 1339 C C . GLU A 1 178 ? 17.10800 -4.14700 7.54300 1.000 20.11557 171 GLU A C 1
ATOM 1340 O O . GLU A 1 178 ? 16.31700 -4.69600 6.76000 1.000 22.16582 171 GLU A O 1
ATOM 1346 N N . ALA A 1 179 ? 16.82000 -2.99900 8.17400 1.000 18.44958 172 ALA A N 1
ATOM 1347 C CA . ALA A 1 179 ? 15.58100 -2.28000 7.88000 1.000 20.18926 172 ALA A CA 1
ATOM 1348 C C . ALA A 1 179 ? 15.52500 -1.87800 6.41500 1.000 25.12143 172 ALA A C 1
ATOM 1349 O O . ALA A 1 179 ? 14.48600 -2.02200 5.76300 1.000 21.52363 172 ALA A O 1
ATOM 1351 N N . VAL A 1 180 ? 16.64000 -1.38000 5.88100 1.000 18.89700 173 VAL A N 1
ATOM 1352 C CA . VAL A 1 180 ? 16.71000 -1.02500 4.46600 1.000 19.78132 173 VAL A CA 1
ATOM 1353 C C . VAL A 1 180 ? 16.45000 -2.25100 3.60600 1.000 20.59984 173 VAL A C 1
ATOM 1354 O O . VAL A 1 180 ? 15.64900 -2.20900 2.66500 1.000 22.29478 173 VAL A O 1
ATOM 1358 N N . ARG A 1 181 ? 17.10600 -3.37500 3.93400 1.000 21.24202 174 ARG A N 1
ATOM 1359 C CA . ARG A 1 181 ? 16.97300 -4.57400 3.11100 1.000 19.66552 174 ARG A CA 1
ATOM 1360 C C . ARG A 1 181 ? 15.53900 -5.08200 3.11100 1.000 25.22408 174 ARG A C 1
ATOM 1361 O O . ARG A 1 181 ? 15.08400 -5.63400 2.11000 1.000 23.71337 174 ARG A O 1
ATOM 1369 N N . ALA A 1 182 ? 14.81300 -4.88200 4.21300 1.000 19.32337 175 ALA A N 1
ATOM 1370 C CA . ALA A 1 182 ? 13.40200 -5.26400 4.26400 1.000 22.49480 175 ALA A CA 1
ATOM 1371 C C . ALA A 1 182 ? 12.56200 -4.50900 3.24300 1.000 23.59493 175 ALA A C 1
ATOM 1372 O O . ALA A 1 182 ? 11.51900 -5.01500 2.80200 1.000 22.67114 175 ALA A O 1
ATOM 1374 N N . VAL A 1 183 ? 12.97700 -3.30300 2.87100 1.000 22.19213 176 VAL A N 1
ATOM 1375 C CA . VAL A 1 183 ? 12.23700 -2.54200 1.86800 1.000 20.36034 176 VAL A CA 1
ATOM 1376 C C . VAL A 1 183 ? 12.76500 -2.81100 0.46700 1.000 26.32684 176 VAL A C 1
ATOM 1377 O O . VAL A 1 183 ? 11.99400 -3.02400 -0.46800 1.000 28.80082 176 VAL A O 1
ATOM 1381 N N . LEU A 1 184 ? 14.08600 -2.78500 0.30100 1.000 22.41058 177 LEU A N 1
ATOM 1382 C CA . LEU A 1 184 ? 14.66800 -2.88900 -1.03000 1.000 22.76326 177 LEU A CA 1
ATOM 1383 C C . LEU A 1 184 ? 14.69300 -4.31400 -1.55900 1.000 29.23508 177 LEU A C 1
ATOM 1384 O O . LEU A 1 184 ? 14.57300 -4.51700 -2.77200 1.000 29.86411 177 LEU A O 1
ATOM 1389 N N . ASN A 1 185 ? 14.87800 -5.30600 -0.68600 1.000 26.74794 178 ASN A N 1
ATOM 1390 C CA . ASN A 1 185 ? 14.97000 -6.70900 -1.08500 1.000 29.19824 178 ASN A CA 1
ATOM 1391 C C . ASN A 1 185 ? 13.88100 -7.48800 -0.36000 1.000 26.12155 178 ASN A C 1
ATOM 1392 O O . ASN A 1 185 ? 14.17600 -8.32100 0.51300 1.000 29.72198 178 ASN A O 1
ATOM 1397 N N . PRO A 1 186 ? 12.61600 -7.23200 -0.68800 1.000 38.61252 179 PRO A N 1
ATOM 1398 C CA . PRO A 1 186 ? 11.51700 -7.93900 -0.02500 1.000 40.01269 179 PRO A CA 1
ATOM 1399 C C . PRO A 1 186 ? 11.66500 -9.45000 -0.14400 1.000 36.00432 179 PRO A C 1
ATOM 1400 O O . PRO A 1 186 ? 11.94700 -9.99100 -1.21700 1.000 34.41465 179 PRO A O 1
ATOM 1404 N N . THR A 1 187 ? 11.49500 -10.12000 0.97700 1.000 49.17958 180 THR A N 1
ATOM 1405 C CA . THR A 1 187 ? 11.48700 -11.54100 1.25400 1.000 52.97214 180 THR A CA 1
ATOM 1406 C C . THR A 1 187 ? 10.05100 -12.04100 1.30200 1.000 54.44337 180 THR A C 1
ATOM 1407 O O . THR A 1 187 ? 9.17200 -11.34900 1.83500 1.000 60.88625 180 THR A O 1
ATOM 1411 N N . PRO A 1 188 ? 9.76000 -13.21500 0.72800 1.000 44.33953 181 PRO A N 1
ATOM 1412 C CA . PRO A 1 188 ? 8.38800 -13.72500 0.75300 1.000 57.46742 181 PRO A CA 1
ATOM 1413 C C . PRO A 1 188 ? 8.07000 -14.51100 2.02300 1.000 68.72403 181 PRO A C 1
ATOM 1414 O O . PRO A 1 188 ? 8.91600 -15.23200 2.55900 1.000 68.49242 181 PRO A O 1
ATOM 1418 N N . MET B 2 2 ? 4.07300 30.86700 36.49600 1.000 88.29743 1 MET B N 1
ATOM 1419 C CA . MET B 2 2 ? 4.97000 31.99500 36.23900 1.000 70.02419 1 MET B CA 1
ATOM 1420 C C . MET B 2 2 ? 6.08600 31.79100 35.19500 1.000 56.56204 1 MET B C 1
ATOM 1421 O O . MET B 2 2 ? 6.45900 32.75400 34.52400 1.000 59.74927 1 MET B O 1
ATOM 1426 N N . PRO B 2 3 ? 6.65800 30.59200 35.06700 1.000 54.51706 2 PRO B N 1
ATOM 1427 C CA . PRO B 2 3 ? 7.69800 30.40500 34.06100 1.000 50.89558 2 PRO B CA 1
ATOM 1428 C C . PRO B 2 3 ? 7.15100 30.66200 32.67500 1.000 49.79281 2 PRO B C 1
ATOM 1429 O O . PRO B 2 3 ? 5.96700 30.39900 32.39300 1.000 49.00588 2 PRO B O 1
ATOM 1433 N N . PRO B 2 4 ? 7.97900 31.18500 31.76700 1.000 47.36621 3 PRO B N 1
ATOM 1434 C CA . PRO B 2 4 ? 7.47000 31.57700 30.45600 1.000 47.73993 3 PRO B CA 1
ATOM 1435 C C . PRO B 2 4 ? 7.15200 30.35900 29.61800 1.000 41.51287 3 PRO B C 1
ATOM 1436 O O . PRO B 2 4 ? 7.71700 29.27500 29.83000 1.000 38.20721 3 PRO B O 1
ATOM 1440 N N . PRO B 2 5 ? 6.24800 30.47900 28.65200 1.000 35.09631 4 PRO B N 1
ATOM 1441 C CA . PRO B 2 5 ? 5.97400 29.35500 27.75300 1.000 36.40173 4 PRO B CA 1
ATOM 1442 C C . PRO B 2 5 ? 7.14300 29.09600 26.80900 1.000 41.74974 4 PRO B C 1
ATOM 1443 O O . PRO B 2 5 ? 8.00700 29.95000 26.58800 1.000 42.13400 4 PRO B O 1
ATOM 1447 N N . ALA B 2 6 ? 7.15600 27.88900 26.24800 1.000 39.14680 5 ALA B N 1
ATOM 1448 C CA . ALA B 2 6 ? 8.16700 27.51900 25.26600 1.000 32.68813 5 ALA B CA 1
ATOM 1449 C C . ALA B 2 6 ? 7.99400 28.33100 23.99100 1.000 41.11546 5 ALA B C 1
ATOM 1450 O O . ALA B 2 6 ? 6.88100 28.69600 23.61200 1.000 40.78121 5 ALA B O 1
ATOM 1452 N N . ASP B 2 7 ? 9.11500 28.61800 23.32700 1.000 31.68801 6 ASP B N 1
ATOM 1453 C CA . ASP B 2 7 ? 9.06600 29.32900 22.05800 1.000 31.35902 6 ASP B CA 1
ATOM 1454 C C . ASP B 2 7 ? 8.93000 28.39400 20.86600 1.000 33.58561 6 ASP B C 1
ATOM 1455 O O . ASP B 2 7 ? 8.74100 28.86700 19.74100 1.000 32.25387 6 ASP B O 1
ATOM 1460 N N . ILE B 2 8 ? 9.02200 27.08800 21.08300 1.000 32.23544 7 ILE B N 1
ATOM 1461 C CA . ILE B 2 8 ? 8.78200 26.08500 20.05200 1.000 31.26954 7 ILE B CA 1
ATOM 1462 C C . ILE B 2 8 ? 7.95500 24.97700 20.68700 1.000 35.47531 7 ILE B C 1
ATOM 1463 O O . ILE B 2 8 ? 8.19700 24.60300 21.83900 1.000 32.04595 7 ILE B O 1
ATOM 1468 N N . VAL B 2 9 ? 6.94800 24.48900 19.96200 1.000 38.07825 8 VAL B N 1
ATOM 1469 C CA . VAL B 2 9 ? 6.07200 23.42400 20.44700 1.000 30.88528 8 VAL B CA 1
ATOM 1470 C C . VAL B 2 9 ? 5.83200 22.42900 19.31600 1.000 33.97513 8 VAL B C 1
ATOM 1471 O O . VAL B 2 9 ? 5.72000 22.81600 18.14600 1.000 28.70607 8 VAL B O 1
ATOM 1475 N N . LYS B 2 10 ? 5.78400 21.14400 19.67000 1.000 32.53022 9 LYS B N 1
ATOM 1476 C CA . LYS B 2 10 ? 5.54200 20.04900 18.73100 1.000 31.71433 9 LYS B CA 1
ATOM 1477 C C . LYS B 2 10 ? 4.05900 19.69500 18.70700 1.000 26.48475 9 LYS B C 1
ATOM 1478 O O . LYS B 2 10 ? 3.45500 19.48800 19.76400 1.000 30.30890 9 LYS B O 1
ATOM 1484 N N . VAL B 2 11 ? 3.47800 19.60700 17.50300 1.000 23.60020 10 VAL B N 1
ATOM 1485 C CA . VAL B 2 11 ? 2.06900 19.25800 17.32300 1.000 20.80776 10 VAL B CA 1
ATOM 1486 C C . VAL B 2 11 ? 1.91400 18.37900 16.08500 1.000 24.14500 10 VAL B C 1
ATOM 1487 O O . VAL B 2 11 ? 2.72900 18.41300 15.16100 1.000 25.17144 10 VAL B O 1
ATOM 1491 N N . ALA B 2 12 ? 0.81300 17.63200 16.04800 1.000 23.54230 11 ALA B N 1
ATOM 1492 C CA . ALA B 2 12 ? 0.36200 16.94100 14.84500 1.000 19.43917 11 ALA B CA 1
ATOM 1493 C C . ALA B 2 12 ? -0.84600 17.68900 14.29500 1.000 26.18472 11 ALA B C 1
ATOM 1494 O O . ALA B 2 12 ? -1.68400 18.16400 15.06600 1.000 29.96938 11 ALA B O 1
ATOM 1496 N N . ILE B 2 13 ? -0.93900 17.81700 12.97100 1.000 19.54182 12 ILE B N 1
ATOM 1497 C CA . ILE B 2 13 ? -2.07600 18.50600 12.36000 1.000 23.44228 12 ILE B CA 1
ATOM 1498 C C . ILE B 2 13 ? -2.73200 17.58600 11.34300 1.000 27.74280 12 ILE B C 1
ATOM 1499 O O . ILE B 2 13 ? -2.05900 17.02400 10.47400 1.000 23.91339 12 ILE B O 1
ATOM 1504 N N . GLU B 2 14 ? -4.04300 17.43400 11.45900 1.000 22.64219 13 GLU B N 1
ATOM 1505 C CA . GLU B 2 14 ? -4.80800 16.58800 10.55700 1.000 22.22372 13 GLU B CA 1
ATOM 1506 C C . GLU B 2 14 ? -5.55300 17.44700 9.54200 1.000 23.88444 13 GLU B C 1
ATOM 1507 O O . GLU B 2 14 ? -5.98900 18.56300 9.83800 1.000 24.91088 13 GLU B O 1
ATOM 1513 N N . TRP B 2 15 ? -5.69400 16.91300 8.35600 1.000 25.32935 14 TRP B N 1
ATOM 1514 C CA . TRP B 2 15 ? -6.51800 17.52700 7.32900 1.000 26.22156 14 TRP B CA 1
ATOM 1515 C C . TRP B 2 15 ? -7.28700 16.38300 6.68600 1.000 28.25339 14 TRP B C 1
ATOM 1516 O O . TRP B 2 15 ? -6.68300 15.52900 6.02400 1.000 28.55342 14 TRP B O 1
ATOM 1527 N N . PRO B 2 16 ? -8.60600 16.28100 6.92800 1.000 30.80633 15 PRO B N 1
ATOM 1528 C CA . PRO B 2 16 ? -9.35100 15.08300 6.50600 1.000 35.43056 15 PRO B CA 1
ATOM 1529 C C . PRO B 2 16 ? -9.14600 14.73600 5.04100 1.000 31.04056 15 PRO B C 1
ATOM 1530 O O . PRO B 2 16 ? -9.38700 15.55400 4.15100 1.000 33.34610 15 PRO B O 1
ATOM 1534 N N . GLY B 2 17 ? -8.65600 13.52700 4.78600 1.000 39.17049 16 GLY B N 1
ATOM 1535 C CA . GLY B 2 17 ? -8.38600 13.08200 3.43700 1.000 45.72390 16 GLY B CA 1
ATOM 1536 C C . GLY B 2 17 ? -6.93600 13.16500 3.01400 1.000 48.56635 16 GLY B C 1
ATOM 1537 O O . GLY B 2 17 ? -6.57500 12.57300 1.99000 1.000 53.40640 16 GLY B O 1
ATOM 1538 N N . ALA B 2 18 ? -6.10300 13.88000 3.76100 1.000 31.51167 17 ALA B N 1
ATOM 1539 C CA . ALA B 2 18 ? -4.67700 13.99900 3.49500 1.000 33.22767 17 ALA B CA 1
ATOM 1540 C C . ALA B 2 18 ? -3.90000 13.29700 4.59700 1.000 21.79472 17 ALA B C 1
ATOM 1541 O O . ALA B 2 18 ? -4.44800 12.97600 5.65100 1.000 25.22145 17 ALA B O 1
ATOM 1543 N N . TYR B 2 19 ? -2.60900 13.07800 4.35400 1.000 27.61121 18 TYR B N 1
ATOM 1544 C CA . TYR B 2 19 ? -1.74800 12.51700 5.38800 1.000 24.52662 18 TYR B CA 1
ATOM 1545 C C . TYR B 2 19 ? -1.44600 13.56800 6.45800 1.000 26.06102 18 TYR B C 1
ATOM 1546 O O . TYR B 2 19 ? -1.23500 14.74200 6.14100 1.000 25.30303 18 TYR B O 1
ATOM 1555 N N . PRO B 2 20 ? -1.38900 13.17500 7.72500 1.000 21.25518 19 PRO B N 1
ATOM 1556 C CA . PRO B 2 20 ? -1.16200 14.15200 8.79500 1.000 21.81051 19 PRO B CA 1
ATOM 1557 C C . PRO B 2 20 ? 0.25900 14.69700 8.78300 1.000 20.49983 19 PRO B C 1
ATOM 1558 O O . PRO B 2 20 ? 1.19500 14.06700 8.29200 1.000 25.70308 19 PRO B O 1
ATOM 1562 N N . LYS B 2 21 ? 0.40800 15.88700 9.36500 1.000 21.32887 20 LYS B N 1
ATOM 1563 C CA . LYS B 2 21 ? 1.67900 16.60300 9.44800 1.000 20.25506 20 LYS B CA 1
ATOM 1564 C C . LYS B 2 21 ? 2.13300 16.71300 10.89100 1.000 27.51119 20 LYS B C 1
ATOM 1565 O O . LYS B 2 21 ? 1.44100 17.30300 11.72300 1.000 25.18460 20 LYS B O 1
ATOM 1571 N N . LEU B 2 22 ? 3.31600 16.19400 11.17700 1.000 22.12897 21 LEU B N 1
ATOM 1572 C CA . LEU B 2 22 ? 3.93200 16.35200 12.48000 1.000 24.95562 21 LEU B CA 1
ATOM 1573 C C . LEU B 2 22 ? 4.97600 17.45200 12.35900 1.000 32.38546 21 LEU B C 1
ATOM 1574 O O . LEU B 2 22 ? 5.93300 17.31500 11.59200 1.000 32.31177 21 LEU B O 1
ATOM 1579 N N . MET B 2 23 ? 4.79700 18.54800 13.09300 1.000 24.75560 22 MET B N 1
ATOM 1580 C CA . MET B 2 23 ? 5.71300 19.66700 12.93500 1.000 26.37685 22 MET B CA 1
ATOM 1581 C C . MET B 2 23 ? 5.96500 20.35300 14.27000 1.000 29.38510 22 MET B C 1
ATOM 1582 O O . MET B 2 23 ? 5.23300 20.16600 15.24600 1.000 26.54529 22 MET B O 1
ATOM 1587 N N . GLU B 2 24 ? 7.02600 21.16300 14.28600 1.000 27.18747 23 GLU B N 1
ATOM 1588 C CA . GLU B 2 24 ? 7.31600 22.09200 15.37400 1.000 27.56909 23 GLU B CA 1
ATOM 1589 C C . GLU B 2 24 ? 6.86300 23.49100 14.98100 1.000 30.08519 23 GLU B C 1
ATOM 1590 O O . GLU B 2 24 ? 7.19700 23.98100 13.89400 1.000 31.88540 23 GLU B O 1
ATOM 1596 N N . ILE B 2 25 ? 6.11000 24.12700 15.87000 1.000 25.13459 24 ILE B N 1
ATOM 1597 C CA . ILE B 2 25 ? 5.56100 25.45600 15.65400 1.000 28.90873 24 ILE B CA 1
ATOM 1598 C C . ILE B 2 25 ? 6.50500 26.46500 16.29100 1.000 29.54038 24 ILE B C 1
ATOM 1599 O O . ILE B 2 25 ? 6.81000 26.36800 17.48300 1.000 26.35842 24 ILE B O 1
ATOM 1604 N N . ASP B 2 26 ? 6.97900 27.42800 15.50300 1.000 33.13029 25 ASP B N 1
ATOM 1605 C CA . ASP B 2 26 ? 7.71300 28.56600 16.04800 1.000 28.28234 25 ASP B CA 1
ATOM 1606 C C . ASP B 2 26 ? 6.69600 29.53300 16.63100 1.000 26.96376 25 ASP B C 1
ATOM 1607 O O . ASP B 2 26 ? 5.95300 30.18100 15.88500 1.000 30.60104 25 ASP B O 1
ATOM 1612 N N . GLN B 2 27 ? 6.66200 29.63000 17.96500 1.000 30.57735 26 GLN B N 1
ATOM 1613 C CA . GLN B 2 27 ? 5.68600 30.47100 18.65500 1.000 29.86148 26 GLN B CA 1
ATOM 1614 C C . GLN B 2 27 ? 5.97500 31.96400 18.52500 1.000 32.94079 26 GLN B C 1
ATOM 1615 O O . GLN B 2 27 ? 5.13400 32.78300 18.92800 1.000 34.75680 26 GLN B O 1
ATOM 1621 N N . LYS B 2 28 ? 7.12300 32.34100 17.97900 1.000 38.27827 27 LYS B N 1
ATOM 1622 C CA . LYS B 2 28 ? 7.38800 33.74000 17.68900 1.000 33.32505 27 LYS B CA 1
ATOM 1623 C C . LYS B 2 28 ? 6.96200 34.12800 16.27800 1.000 35.73850 27 LYS B C 1
ATOM 1624 O O . LYS B 2 28 ? 6.91100 35.32200 15.95900 1.000 43.53154 27 LYS B O 1
ATOM 1630 N N . LYS B 2 29 ? 6.64600 33.15200 15.44600 1.000 28.27971 28 LYS B N 1
ATOM 1631 C CA . LYS B 2 29 ? 6.09400 33.34300 14.11900 1.000 33.79353 28 LYS B CA 1
ATOM 1632 C C . LYS B 2 29 ? 4.58300 33.54200 14.21900 1.000 35.83061 28 LYS B C 1
ATOM 1633 O O . LYS B 2 29 ? 3.91700 32.83700 14.98000 1.000 28.77187 28 LYS B O 1
ATOM 1639 N N . PRO B 2 30 ? 4.01400 34.48600 13.47300 1.000 31.54589 29 PRO B N 1
ATOM 1640 C CA . PRO B 2 30 ? 2.55500 34.64600 13.49300 1.000 26.39527 29 PRO B CA 1
ATOM 1641 C C . PRO B 2 30 ? 1.84600 33.33900 13.15200 1.000 29.25877 29 PRO B C 1
ATOM 1642 O O . PRO B 2 30 ? 2.32800 32.52700 12.36200 1.000 29.24298 29 PRO B O 1
ATOM 1646 N N . LEU B 2 31 ? 0.68900 33.13900 13.78100 1.000 36.63860 30 LEU B N 1
ATOM 1647 C CA . LEU B 2 31 ? -0.13800 31.96600 13.50200 1.000 29.95359 30 LEU B CA 1
ATOM 1648 C C . LEU B 2 31 ? -0.52700 31.87900 12.02900 1.000 27.19537 30 LEU B C 1
ATOM 1649 O O . LEU B 2 31 ? -0.67000 30.77500 11.48700 1.000 25.17144 30 LEU B O 1
ATOM 1654 N N . SER B 2 32 ? -0.71600 33.02600 11.37100 1.000 31.72749 31 SER B N 1
ATOM 1655 C CA . SER B 2 32 ? -1.04400 33.02800 9.94800 1.000 31.23796 31 SER B CA 1
ATOM 1656 C C . SER B 2 32 ? 0.08800 32.43700 9.11500 1.000 35.14895 31 SER B C 1
ATOM 1657 O O . SER B 2 32 ? -0.15800 31.76000 8.11100 1.000 33.29610 31 SER B O 1
ATOM 1660 N N . ALA B 2 33 ? 1.33600 32.69800 9.50600 1.000 34.99104 32 ALA B N 1
ATOM 1661 C CA . ALA B 2 33 ? 2.46600 32.10900 8.79500 1.000 33.40664 32 ALA B CA 1
ATOM 1662 C C . ALA B 2 33 ? 2.53900 30.61600 9.05100 1.000 28.18233 32 ALA B C 1
ATOM 1663 O O . ALA B 2 33 ? 2.90300 29.84000 8.16000 1.000 28.42183 32 ALA B O 1
ATOM 1665 N N . ILE B 2 34 ? 2.20600 30.19900 10.27200 1.000 30.46155 33 ILE B N 1
ATOM 1666 C CA . ILE B 2 34 ? 2.16800 28.77800 10.58300 1.000 27.22168 33 ILE B CA 1
ATOM 1667 C C . ILE B 2 34 ? 1.12700 28.08700 9.72100 1.000 25.76098 33 ILE B C 1
ATOM 1668 O O . ILE B 2 34 ? 1.37500 27.02500 9.14400 1.000 24.77402 33 ILE B O 1
ATOM 1673 N N . ILE B 2 35 ? -0.05700 28.68800 9.61800 1.000 28.14811 34 ILE B N 1
ATOM 1674 C CA . ILE B 2 35 ? -1.11800 28.09400 8.81900 1.000 20.99725 34 ILE B CA 1
ATOM 1675 C C . ILE B 2 35 ? -0.71800 28.05800 7.35100 1.000 20.62616 34 ILE B C 1
ATOM 1676 O O . ILE B 2 35 ? -0.99800 27.08100 6.64700 1.000 26.41106 34 ILE B O 1
ATOM 1681 N N . LYS B 2 36 ? -0.03900 29.10500 6.86900 1.000 23.91339 35 LYS B N 1
ATOM 1682 C CA . LYS B 2 36 ? 0.42300 29.11300 5.47900 1.000 21.82367 35 LYS B CA 1
ATOM 1683 C C . LYS B 2 36 ? 1.39500 27.96400 5.22000 1.000 28.93768 35 LYS B C 1
ATOM 1684 O O . LYS B 2 36 ? 1.32300 27.29600 4.18100 1.000 26.45317 35 LYS B O 1
ATOM 1690 N N . GLU B 2 37 ? 2.30000 27.70900 6.16500 1.000 28.02178 36 GLU B N 1
ATOM 1691 C CA . GLU B 2 37 ? 3.22700 26.59100 6.02500 1.000 34.76469 36 GLU B CA 1
ATOM 1692 C C . GLU B 2 37 ? 2.47800 25.26700 5.97300 1.000 32.12227 36 GLU B C 1
ATOM 1693 O O . GLU B 2 37 ? 2.73700 24.42700 5.10100 1.000 32.57233 36 GLU B O 1
ATOM 1699 N N . VAL B 2 38 ? 1.52900 25.08300 6.89400 1.000 29.82989 37 VAL B N 1
ATOM 1700 C CA . VAL B 2 38 ? 0.70100 23.87800 6.93800 1.000 32.26966 37 VAL B CA 1
ATOM 1701 C C . VAL B 2 38 ? -0.04600 23.69900 5.62200 1.000 30.16941 37 VAL B C 1
ATOM 1702 O O . VAL B 2 38 ? 0.00100 22.63300 4.99400 1.000 26.21367 37 VAL B O 1
ATOM 1706 N N . CYS B 2 39 ? -0.75100 24.74800 5.19200 1.000 22.36058 38 CYS B N 1
ATOM 1707 C CA . CYS B 2 39 ? -1.49500 24.71600 3.93100 1.000 22.45269 38 CYS B CA 1
ATOM 1708 C C . CYS B 2 39 ? -0.59700 24.40100 2.74200 1.000 23.39491 38 CYS B C 1
ATOM 1709 O O . CYS B 2 39 ? -0.98000 23.62400 1.85500 1.000 23.26595 38 CYS B O 1
ATOM 1712 N N . ASP B 2 40 ? 0.58900 25.01600 2.68700 1.000 24.70559 39 ASP B N 1
ATOM 1713 C CA . ASP B 2 40 ? 1.50600 24.76000 1.57900 1.000 33.91459 39 ASP B CA 1
ATOM 1714 C C . ASP B 2 40 ? 1.79300 23.27100 1.43400 1.000 38.59673 39 ASP B C 1
ATOM 1715 O O . ASP B 2 40 ? 1.87600 22.74900 0.31400 1.000 28.96400 39 ASP B O 1
ATOM 1720 N N . GLY B 2 41 ? 1.94900 22.57300 2.56100 1.000 34.03566 40 GLY B N 1
ATOM 1721 C CA . GLY B 2 41 ? 2.28300 21.16200 2.50700 1.000 29.89043 40 GLY B CA 1
ATOM 1722 C C . GLY B 2 41 ? 1.19700 20.31600 1.88200 1.000 32.67234 40 GLY B C 1
ATOM 1723 O O . GLY B 2 41 ? 1.47700 19.25200 1.32500 1.000 33.92775 40 GLY B O 1
ATOM 1724 N N . TRP B 2 42 ? -0.05100 20.77400 1.95400 1.000 21.10516 41 TRP B N 1
ATOM 1725 C CA . TRP B 2 42 ? -1.17900 20.03200 1.41500 1.000 20.57878 41 TRP B CA 1
ATOM 1726 C C . TRP B 2 42 ? -1.67700 20.63000 0.10600 1.000 20.62616 41 TRP B C 1
ATOM 1727 O O . TRP B 2 42 ? -2.82700 20.40000 -0.27800 1.000 26.15577 41 TRP B O 1
ATOM 1738 N N . SER B 2 43 ? -0.82200 21.38900 -0.57800 1.000 25.13196 42 SER B N 1
ATOM 1739 C CA . SER B 2 43 ? -1.16400 22.00900 -1.85700 1.000 29.27456 42 SER B CA 1
ATOM 1740 C C . SER B 2 43 ? -2.40400 22.88800 -1.72600 1.000 24.18185 42 SER B C 1
ATOM 1741 O O . SER B 2 43 ? -3.26900 22.90400 -2.60300 1.000 25.85310 42 SER B O 1
ATOM 1744 N N . LEU B 2 44 ? -2.50000 23.62300 -0.61400 1.000 21.03936 43 LEU B N 1
ATOM 1745 C CA . LEU B 2 44 ? -3.62200 24.52600 -0.37600 1.000 20.59457 43 LEU B CA 1
ATOM 1746 C C . LEU B 2 44 ? -3.13000 25.96500 -0.38600 1.000 24.20290 43 LEU B C 1
ATOM 1747 O O . LEU B 2 44 ? -2.11800 26.28900 0.24600 1.000 30.67473 43 LEU B O 1
ATOM 1752 N N . ALA B 2 45 ? -3.85600 26.82200 -1.08900 1.000 22.53954 44 ALA B N 1
ATOM 1753 C CA . ALA B 2 45 ? -3.61000 28.25000 -1.06300 1.000 21.06042 44 ALA B CA 1
ATOM 1754 C C . ALA B 2 45 ? -4.66900 28.92700 -0.18800 1.000 21.24728 44 ALA B C 1
ATOM 1755 O O . ALA B 2 45 ? -5.43500 28.27300 0.52100 1.000 24.35029 44 ALA B O 1
ATOM 1757 N N . ASN B 2 46 ? -4.70300 30.25600 -0.22600 1.000 22.48427 45 ASN B N 1
ATOM 1758 C CA . ASN B 2 46 ? -5.73800 31.01400 0.48100 1.000 19.37601 45 ASN B CA 1
ATOM 1759 C C . ASN B 2 46 ? -5.73300 30.74100 1.97900 1.000 21.52890 45 ASN B C 1
ATOM 1760 O O . ASN B 2 46 ? -6.78800 30.62500 2.59100 1.000 19.47339 45 ASN B O 1
ATOM 1765 N N . HIS B 2 47 ? -4.54600 30.68300 2.56900 1.000 21.88157 46 HIS B N 1
ATOM 1766 C CA . HIS B 2 47 ? -4.43700 30.26300 3.95800 1.000 21.64996 46 HIS B CA 1
ATOM 1767 C C . HIS B 2 47 ? -5.26900 31.11900 4.90700 1.000 19.77606 46 HIS B C 1
ATOM 1768 O O . HIS B 2 47 ? -5.64900 30.62800 5.97600 1.000 23.66600 46 HIS B O 1
ATOM 1775 N N . GLU B 2 48 ? -5.56400 32.37100 4.55800 1.000 24.11605 47 GLU B N 1
ATOM 1776 C CA . GLU B 2 48 ? -6.33500 33.18200 5.49000 1.000 30.48260 47 GLU B CA 1
ATOM 1777 C C . GLU B 2 48 ? -7.78100 32.72200 5.59800 1.000 25.14512 47 GLU B C 1
ATOM 1778 O O . GLU B 2 48 ? -8.49500 33.18500 6.49100 1.000 26.50844 47 GLU B O 1
ATOM 1784 N N . TYR B 2 49 ? -8.21500 31.80100 4.75100 1.000 21.43678 48 TYR B N 1
ATOM 1785 C CA . TYR B 2 49 ? -9.53300 31.20300 4.88900 1.000 18.21534 48 TYR B CA 1
ATOM 1786 C C . TYR B 2 49 ? -9.52500 29.96000 5.77500 1.000 23.79233 48 TYR B C 1
ATOM 1787 O O . TYR B 2 49 ? -10.55200 29.28700 5.88400 1.000 29.18245 48 TYR B O 1
ATOM 1796 N N . PHE B 2 50 ? -8.39900 29.64000 6.40900 1.000 20.42613 49 PHE B N 1
ATOM 1797 C CA . PHE B 2 50 ? -8.27600 28.44600 7.22700 1.000 17.44683 49 PHE B CA 1
ATOM 1798 C C . PHE B 2 50 ? -7.99000 28.81100 8.67000 1.000 21.92105 49 PHE B C 1
ATOM 1799 O O . PHE B 2 50 ? -7.51500 29.90800 8.97200 1.000 25.79257 49 PHE B O 1
ATOM 1807 N N . ALA B 2 51 ? -8.25400 27.84800 9.55500 1.000 19.26547 50 ALA B N 1
ATOM 1808 C CA . ALA B 2 51 ? -7.95400 27.97800 10.97400 1.000 23.98972 50 ALA B CA 1
ATOM 1809 C C . ALA B 2 51 ? -7.45500 26.63900 11.50800 1.000 24.08710 50 ALA B C 1
ATOM 1810 O O . ALA B 2 51 ? -7.64300 25.58800 10.88800 1.000 20.46561 50 ALA B O 1
ATOM 1812 N N . LEU B 2 52 ? -6.81900 26.67900 12.67800 1.000 21.41573 51 LEU B N 1
ATOM 1813 C CA . LEU B 2 52 ? -6.43500 25.47500 13.40400 1.000 22.21056 51 LEU B CA 1
ATOM 1814 C C . LEU B 2 52 ? -7.36900 25.30800 14.58500 1.000 22.61850 51 LEU B C 1
ATOM 1815 O O . LEU B 2 52 ? -7.63000 26.27700 15.30000 1.000 26.89796 51 LEU B O 1
ATOM 1820 N N . GLN B 2 53 ? -7.87200 24.09200 14.79000 1.000 24.82929 52 GLN B N 1
ATOM 1821 C CA . GLN B 2 53 ? -8.70600 23.84300 15.95300 1.000 24.85824 52 GLN B CA 1
ATOM 1822 C C . GLN B 2 53 ? -8.34300 22.51100 16.59200 1.000 25.85573 52 GLN B C 1
ATOM 1823 O O . GLN B 2 53 ? -7.86800 21.58700 15.92900 1.000 30.36154 52 GLN B O 1
ATOM 1829 N N . HIS B 2 54 ? -8.53500 22.44800 17.90600 1.000 27.10851 53 HIS B N 1
ATOM 1830 C CA . HIS B 2 54 ? -8.23800 21.24700 18.66700 1.000 30.20099 53 HIS B CA 1
ATOM 1831 C C . HIS B 2 54 ? -8.93100 20.04800 18.05000 1.000 41.04439 53 HIS B C 1
ATOM 1832 O O . HIS B 2 54 ? -10.12700 20.09100 17.75900 1.000 43.52364 53 HIS B O 1
ATOM 1839 N N . ALA B 2 55 ? -8.16400 18.98200 17.82500 1.000 40.56276 54 ALA B N 1
ATOM 1840 C CA . ALA B 2 55 ? -8.74200 17.76500 17.27300 1.000 47.46885 54 ALA B CA 1
ATOM 1841 C C . ALA B 2 55 ? -9.53700 16.98100 18.30700 1.000 55.44875 54 ALA B C 1
ATOM 1842 O O . ALA B 2 55 ? -10.41800 16.20200 17.92900 1.000 68.06079 54 ALA B O 1
ATOM 1844 N N . ASP B 2 56 ? -9.25500 17.16500 19.59400 1.000 53.55642 55 ASP B N 1
ATOM 1845 C CA . ASP B 2 56 ? -9.93300 16.40000 20.63200 1.000 65.99212 55 ASP B CA 1
ATOM 1846 C C . ASP B 2 56 ? -11.31400 17.00600 20.89400 1.000 71.15590 55 ASP B C 1
ATOM 1847 O O . ASP B 2 56 ? -11.76900 17.90900 20.18700 1.000 70.43476 55 ASP B O 1
ATOM 1852 N N . SER B 2 57 ? -11.99500 16.51000 21.93000 1.000 77.28558 56 SER B N 1
ATOM 1853 C CA . SER B 2 57 ? -13.42300 16.76000 22.10800 1.000 80.47807 56 SER B CA 1
ATOM 1854 C C . SER B 2 57 ? -13.75400 18.22100 22.39500 1.000 82.99416 56 SER B C 1
ATOM 1855 O O . SER B 2 57 ? -14.92700 18.60100 22.30200 1.000 85.01809 56 SER B O 1
ATOM 1858 N N . SER B 2 58 ? -12.76000 19.04300 22.74400 1.000 82.58885 57 SER B N 1
ATOM 1859 C CA . SER B 2 58 ? -13.02500 20.45100 23.03000 1.000 74.09836 57 SER B CA 1
ATOM 1860 C C . SER B 2 58 ? -13.34300 21.22600 21.75600 1.000 64.31561 57 SER B C 1
ATOM 1861 O O . SER B 2 58 ? -14.24200 22.07600 21.74600 1.000 67.96868 57 SER B O 1
ATOM 1864 N N . ASN B 2 59 ? -12.61500 20.95300 20.67900 1.000 54.49864 58 ASN B N 1
ATOM 1865 C CA . ASN B 2 59 ? -12.80600 21.61400 19.39000 1.000 52.44050 58 ASN B CA 1
ATOM 1866 C C . ASN B 2 59 ? -12.64500 23.13100 19.47600 1.000 49.55331 58 ASN B C 1
ATOM 1867 O O . ASN B 2 59 ? -13.18300 23.85800 18.63900 1.000 43.93422 58 ASN B O 1
ATOM 1872 N N . PHE B 2 60 ? -11.90900 23.62500 20.47200 1.000 43.82631 59 PHE B N 1
ATOM 1873 C CA . PHE B 2 60 ? -11.59300 25.04900 20.53400 1.000 41.13651 59 PHE B CA 1
ATOM 1874 C C . PHE B 2 60 ? -10.72800 25.46200 19.34900 1.000 33.80142 59 PHE B C 1
ATOM 1875 O O . PHE B 2 60 ? -9.84400 24.71900 18.91600 1.000 37.45449 59 PHE B O 1
ATOM 1883 N N . TYR B 2 61 ? -10.96800 26.66700 18.83400 1.000 27.10851 60 TYR B N 1
ATOM 1884 C CA . TYR B 2 61 ? -10.09200 27.21900 17.81200 1.000 28.70871 60 TYR B CA 1
ATOM 1885 C C . TYR B 2 61 ? -8.82200 27.78100 18.44100 1.000 24.38450 60 TYR B C 1
ATOM 1886 O O . TYR B 2 61 ? -8.85000 28.33300 19.54700 1.000 29.26404 60 TYR B O 1
ATOM 1895 N N . ILE B 2 62 ? -7.70400 27.61600 17.73400 1.000 21.61049 61 ILE B N 1
ATOM 1896 C CA . ILE B 2 62 ? -6.41300 28.14000 18.16900 1.000 21.48415 61 ILE B CA 1
ATOM 1897 C C . ILE B 2 62 ? -6.31700 29.60000 17.75000 1.000 27.15852 61 ILE B C 1
ATOM 1898 O O . ILE B 2 62 ? -6.67500 29.95700 16.62200 1.000 28.55606 61 ILE B O 1
ATOM 1903 N N . THR B 2 63 ? -5.87500 30.45700 18.67000 1.000 25.89784 62 THR B N 1
ATOM 1904 C CA . THR B 2 63 ? -5.77100 31.88400 18.39800 1.000 28.39551 62 THR B CA 1
ATOM 1905 C C . THR B 2 63 ? -4.41400 32.38000 18.87300 1.000 30.41154 62 THR B C 1
ATOM 1906 O O . THR B 2 63 ? -3.69400 31.68600 19.59400 1.000 33.14082 62 THR B O 1
ATOM 1910 N N . GLU B 2 64 ? -4.06700 33.60000 18.45900 1.000 34.69890 63 GLU B N 1
ATOM 1911 C CA . GLU B 2 64 ? -2.85900 34.23900 18.97500 1.000 29.02980 63 GLU B CA 1
ATOM 1912 C C . GLU B 2 64 ? -2.87800 34.33600 20.49400 1.000 29.99570 63 GLU B C 1
ATOM 1913 O O . GLU B 2 64 ? -1.82300 34.27800 21.13700 1.000 37.57293 63 GLU B O 1
ATOM 1919 N N . LYS B 2 65 ? -4.06500 34.48900 21.08600 1.000 35.32266 64 LYS B N 1
ATOM 1920 C CA . LYS B 2 65 ? -4.17200 34.67900 22.52200 1.000 41.87081 64 LYS B CA 1
ATOM 1921 C C . LYS B 2 65 ? -4.14500 33.37700 23.30900 1.000 36.06222 64 LYS B C 1
ATOM 1922 O O . LYS B 2 65 ? -3.86400 33.41200 24.51000 1.000 41.86291 64 LYS B O 1
ATOM 1928 N N . ASN B 2 66 ? -4.42800 32.23100 22.68700 1.000 30.71947 65 ASN B N 1
ATOM 1929 C CA . ASN B 2 66 ? -4.35100 30.97600 23.42000 1.000 41.99188 65 ASN B CA 1
ATOM 1930 C C . ASN B 2 66 ? -3.25100 30.03500 22.94500 1.000 35.74376 65 ASN B C 1
ATOM 1931 O O . ASN B 2 66 ? -3.06300 28.98400 23.56200 1.000 31.45640 65 ASN B O 1
ATOM 1936 N N . ARG B 2 67 ? -2.51300 30.36500 21.87900 1.000 27.74280 66 ARG B N 1
ATOM 1937 C CA . ARG B 2 67 ? -1.54100 29.40200 21.35500 1.000 28.73239 66 ARG B CA 1
ATOM 1938 C C . ARG B 2 67 ? -0.45900 29.06800 22.37500 1.000 25.98206 66 ARG B C 1
ATOM 1939 O O . ARG B 2 67 ? 0.19100 28.01900 22.25800 1.000 31.16426 66 ARG B O 1
ATOM 1947 N N . ASN B 2 68 ? -0.25200 29.94400 23.36400 1.000 31.54852 67 ASN B N 1
ATOM 1948 C CA . ASN B 2 68 ? 0.68400 29.71900 24.46100 1.000 39.61264 67 ASN B CA 1
ATOM 1949 C C . ASN B 2 68 ? 0.27400 28.56200 25.36200 1.000 39.02836 67 ASN B C 1
ATOM 1950 O O . ASN B 2 68 ? 1.10300 28.07500 26.13800 1.000 31.62748 67 ASN B O 1
ATOM 1955 N N . GLU B 2 69 ? -0.98400 28.13300 25.30500 1.000 32.13017 68 GLU B N 1
ATOM 1956 C CA . GLU B 2 69 ? -1.45100 27.04200 26.15100 1.000 31.68801 68 GLU B CA 1
ATOM 1957 C C . GLU B 2 69 ? -1.29800 25.67300 25.49200 1.000 30.83791 68 GLU B C 1
ATOM 1958 O O . GLU B 2 69 ? -1.60200 24.65800 26.12800 1.000 35.67796 68 GLU B O 1
ATOM 1964 N N . ILE B 2 70 ? -0.83200 25.61800 24.24400 1.000 28.37972 69 ILE B N 1
ATOM 1965 C CA . ILE B 2 70 ? -0.65500 24.34300 23.55500 1.000 25.62939 69 ILE B CA 1
ATOM 1966 C C . ILE B 2 70 ? 0.55000 23.61400 24.13700 1.000 27.60068 69 ILE B C 1
ATOM 1967 O O . ILE B 2 70 ? 1.66000 24.16100 24.20200 1.000 31.63800 69 ILE B O 1
ATOM 1972 N N . LYS B 2 71 ? 0.34400 22.37100 24.54200 1.000 26.99271 70 LYS B N 1
ATOM 1973 C CA . LYS B 2 71 ? 1.42800 21.54200 25.04600 1.000 31.40113 70 LYS B CA 1
ATOM 1974 C C . LYS B 2 71 ? 2.03300 20.69400 23.93600 1.000 31.57221 70 LYS B C 1
ATOM 1975 O O . LYS B 2 71 ? 1.40800 20.42900 22.90800 1.000 29.45880 70 LYS B O 1
ATOM 1981 N N . ASN B 2 72 ? 3.26600 20.25100 24.16300 1.000 30.87212 71 ASN B N 1
ATOM 1982 C CA . ASN B 2 72 ? 3.89700 19.33600 23.22000 1.000 30.40101 71 ASN B CA 1
ATOM 1983 C C . ASN B 2 72 ? 3.05900 18.07000 23.07000 1.000 32.71971 71 ASN B C 1
ATOM 1984 O O . ASN B 2 72 ? 2.64400 17.46100 24.06000 1.000 35.76218 71 ASN B O 1
ATOM 1989 N N . GLY B 2 73 ? 2.82600 17.66000 21.82200 1.000 33.18819 72 GLY B N 1
ATOM 1990 C CA . GLY B 2 73 ? 2.08500 16.44500 21.56600 1.000 30.18520 72 GLY B CA 1
ATOM 1991 C C . GLY B 2 73 ? 0.61000 16.64200 21.29900 1.000 28.05073 72 GLY B C 1
ATOM 1992 O O . GLY B 2 73 ? -0.09100 15.65500 21.04000 1.000 34.00145 72 GLY B O 1
ATOM 1993 N N . THR B 2 74 ? 0.13000 17.88100 21.31400 1.000 26.14261 73 THR B N 1
ATOM 1994 C CA . THR B 2 74 ? -1.26700 18.17600 21.00500 1.000 26.57424 73 THR B CA 1
ATOM 1995 C C . THR B 2 74 ? -1.60400 17.94700 19.53100 1.000 29.51407 73 THR B C 1
ATOM 1996 O O . THR B 2 74 ? -0.85300 18.33800 18.63600 1.000 30.48787 73 THR B O 1
ATOM 2000 N N . ILE B 2 75 ? -2.76500 17.33800 19.28200 1.000 25.59254 74 ILE B N 1
ATOM 2001 C CA . ILE B 2 75 ? -3.26300 17.09300 17.92800 1.000 23.19489 74 ILE B CA 1
ATOM 2002 C C . ILE B 2 75 ? -4.23500 18.20300 17.53900 1.000 21.36572 74 ILE B C 1
ATOM 2003 O O . ILE B 2 75 ? -5.19800 18.48900 18.26700 1.000 25.43989 74 ILE B O 1
ATOM 2008 N N . LEU B 2 76 ? -3.97400 18.83700 16.39500 1.000 21.74734 75 LEU B N 1
ATOM 2009 C CA . LEU B 2 76 ? -4.79500 19.91200 15.86500 1.000 29.17455 75 LEU B CA 1
ATOM 2010 C C . LEU B 2 76 ? -5.39300 19.47400 14.53900 1.000 24.83719 75 LEU B C 1
ATOM 2011 O O . LEU B 2 76 ? -4.93200 18.51700 13.91000 1.000 25.51622 75 LEU B O 1
ATOM 2016 N N . ARG B 2 77 ? -6.42700 20.18600 14.11800 1.000 27.41645 76 ARG B N 1
ATOM 2017 C CA . ARG B 2 77 ? -7.09600 19.91700 12.85200 1.000 28.11127 76 ARG B CA 1
ATOM 2018 C C . ARG B 2 77 ? -7.16400 21.20400 12.05700 1.000 24.10552 76 ARG B C 1
ATOM 2019 O O . ARG B 2 77 ? -7.54400 22.24400 12.60500 1.000 23.50019 76 ARG B O 1
ATOM 2027 N N . LEU B 2 78 ? -6.76900 21.13600 10.77800 1.000 19.46023 77 LEU B N 1
ATOM 2028 C CA . LEU B 2 78 ? -6.95600 22.23700 9.83500 1.000 19.26547 77 LEU B CA 1
ATOM 2029 C C . LEU B 2 78 ? -8.41800 22.29000 9.41500 1.000 25.23460 77 LEU B C 1
ATOM 2030 O O . LEU B 2 78 ? -9.00500 21.27100 9.03700 1.000 23.60020 77 LEU B O 1
ATOM 2035 N N . THR B 2 79 ? -9.02100 23.47400 9.50400 1.000 21.90789 78 THR B N 1
ATOM 2036 C CA . THR B 2 79 ? -10.42700 23.62800 9.17700 1.000 23.58704 78 THR B CA 1
ATOM 2037 C C . THR B 2 79 ? -10.61400 24.99300 8.53000 1.000 24.90825 78 THR B C 1
ATOM 2038 O O . THR B 2 79 ? -9.67200 25.78000 8.41500 1.000 25.37409 78 THR B O 1
ATOM 2042 N N . THR B 2 80 ? -11.84300 25.27600 8.10700 1.000 25.63992 79 THR B N 1
ATOM 2043 C CA . THR B 2 80 ? -12.15500 26.60200 7.59800 1.000 28.04284 79 THR B CA 1
ATOM 2044 C C . THR B 2 80 ? -12.29800 27.57500 8.76000 1.000 40.35221 79 THR B C 1
ATOM 2045 O O . THR B 2 80 ? -12.81000 27.22100 9.82200 1.000 38.49935 79 THR B O 1
ATOM 2049 N N . SER B 2 81 ? -11.82200 28.79900 8.56500 1.000 40.09165 80 SER B N 1
ATOM 2050 C CA . SER B 2 81 ? -11.96500 29.80100 9.60800 1.000 41.88134 80 SER B CA 1
ATOM 2051 C C . SER B 2 81 ? -13.44800 30.06900 9.85800 1.000 40.43643 80 SER B C 1
ATOM 2052 O O . SER B 2 81 ? -14.25600 30.02200 8.92300 1.000 38.75991 80 SER B O 1
ATOM 2055 N N . PRO B 2 82 ? -13.84800 30.31100 11.09900 1.000 39.98637 81 PRO B N 1
ATOM 2056 C CA . PRO B 2 82 ? -15.26500 30.57800 11.36700 1.000 42.47615 81 PRO B CA 1
ATOM 2057 C C . PRO B 2 82 ? -15.72000 31.82900 10.64200 1.000 47.28462 81 PRO B C 1
ATOM 2058 O O . PRO B 2 82 ? -16.66600 31.79200 9.84800 1.000 59.64663 81 PRO B O 1
ATOM 2062 N N . ALA B 2 83 ? -15.03900 32.94100 10.89100 1.000 60.32565 82 ALA B N 1
ATOM 2063 C CA . ALA B 2 83 ? -15.38200 34.20400 10.24400 1.000 72.98507 82 ALA B CA 1
ATOM 2064 C C . ALA B 2 83 ? -14.36700 34.54600 9.16000 1.000 74.48788 82 ALA B C 1
ATOM 2065 O O . ALA B 2 83 ? -13.49200 33.73900 8.84300 1.000 68.53453 82 ALA B O 1
ATOM 2067 N N . MET C 1 8 ? 36.13500 21.31600 54.92200 1.000 88.48429 1 MET C N 1
ATOM 2068 C CA . MET C 1 8 ? 36.13900 19.97400 55.48900 1.000 87.36574 1 MET C CA 1
ATOM 2069 C C . MET C 1 8 ? 37.47100 19.28100 55.24000 1.000 82.96521 1 MET C C 1
ATOM 2070 O O . MET C 1 8 ? 38.39500 19.86300 54.67000 1.000 79.43321 1 MET C O 1
ATOM 2075 N N . GLN C 1 9 ? 37.56000 18.03300 55.68500 1.000 81.39923 2 GLN C N 1
ATOM 2076 C CA . GLN C 1 9 ? 38.76900 17.25000 55.49200 1.000 77.14346 2 GLN C CA 1
ATOM 2077 C C . GLN C 1 9 ? 39.02300 17.02800 54.00600 1.000 67.60284 2 GLN C C 1
ATOM 2078 O O . GLN C 1 9 ? 38.08800 16.84300 53.22300 1.000 64.93410 2 GLN C O 1
ATOM 2084 N N . SER C 1 10 ? 40.29500 17.05900 53.61900 1.000 66.91592 3 SER C N 1
ATOM 2085 C CA . SER C 1 10 ? 40.70600 16.93100 52.22800 1.000 59.97824 3 SER C CA 1
ATOM 2086 C C . SER C 1 10 ? 41.47300 15.62900 52.04100 1.000 44.75010 3 SER C C 1
ATOM 2087 O O . SER C 1 10 ? 42.35700 15.30700 52.84100 1.000 43.18939 3 SER C O 1
ATOM 2090 N N . ILE C 1 11 ? 41.14300 14.89400 50.98200 1.000 36.72809 4 ILE C N 1
ATOM 2091 C CA . ILE C 1 11 ? 41.76800 13.61200 50.68000 1.000 33.85932 4 ILE C CA 1
ATOM 2092 C C . ILE C 1 11 ? 42.25800 13.64800 49.23900 1.000 38.33091 4 ILE C C 1
ATOM 2093 O O . ILE C 1 11 ? 41.45900 13.83200 48.31200 1.000 35.13316 4 ILE C O 1
ATOM 2098 N N . LYS C 1 12 ? 43.56400 13.45900 49.05000 1.000 30.49313 5 LYS C N 1
ATOM 2099 C CA . LYS C 1 12 ? 44.15000 13.40500 47.71500 1.000 27.07430 5 LYS C CA 1
ATOM 2100 C C . LYS C 1 12 ? 44.15700 11.96400 47.22400 1.000 27.07956 5 LYS C C 1
ATOM 2101 O O . LYS C 1 12 ? 44.74000 11.08200 47.87000 1.000 28.43236 5 LYS C O 1
ATOM 2107 N N . CYS C 1 13 ? 43.51200 11.74000 46.08300 1.000 22.65535 6 CYS C N 1
ATOM 2108 C CA . CYS C 1 13 ? 43.36300 10.42900 45.46600 1.000 24.37924 6 CYS C CA 1
ATOM 2109 C C . CYS C 1 13 ? 43.88300 10.49500 44.03500 1.000 25.49779 6 CYS C C 1
ATOM 2110 O O . CYS C 1 13 ? 43.44200 11.33900 43.25200 1.000 25.20302 6 CYS C O 1
ATOM 2113 N N . VAL C 1 14 ? 44.82000 9.61600 43.69600 1.000 23.93182 7 VAL C N 1
ATOM 2114 C CA . VAL C 1 14 ? 45.43800 9.58400 42.37800 1.000 17.65475 7 VAL C CA 1
ATOM 2115 C C . VAL C 1 14 ? 45.08000 8.25600 41.71400 1.000 20.13136 7 VAL C C 1
ATOM 2116 O O . VAL C 1 14 ? 45.15000 7.19200 42.34500 1.000 20.91303 7 VAL C O 1
ATOM 2120 N N . VAL C 1 15 ? 44.65200 8.32500 40.45600 1.000 18.73909 8 VAL C N 1
ATOM 2121 C CA . VAL C 1 15 ? 44.21000 7.16100 39.69700 1.000 19.16809 8 VAL C CA 1
ATOM 2122 C C . VAL C 1 15 ? 45.28700 6.83300 38.67400 1.000 19.20493 8 VAL C C 1
ATOM 2123 O O . VAL C 1 15 ? 45.69800 7.70500 37.89500 1.000 21.19201 8 VAL C O 1
ATOM 2127 N N . VAL C 1 16 ? 45.74800 5.57600 38.67200 1.000 19.19441 9 VAL C N 1
ATOM 2128 C CA . VAL C 1 16 ? 46.81700 5.16100 37.77200 1.000 17.79687 9 VAL C CA 1
ATOM 2129 C C . VAL C 1 16 ? 46.40800 3.87300 37.08500 1.000 17.04415 9 VAL C C 1
ATOM 2130 O O . VAL C 1 16 ? 45.45800 3.20000 37.49000 1.000 18.37062 9 VAL C O 1
ATOM 2134 N N . GLY C 1 17 ? 47.11100 3.55400 36.01300 1.000 17.62053 10 GLY C N 1
ATOM 2135 C CA . GLY C 1 17 ? 46.81300 2.35400 35.25700 1.000 17.61264 10 GLY C CA 1
ATOM 2136 C C . GLY C 1 17 ? 47.18500 2.53500 33.80700 1.000 14.34383 10 GLY C C 1
ATOM 2137 O O . GLY C 1 17 ? 47.41800 3.64600 33.32800 1.000 19.15756 10 GLY C O 1
ATOM 2138 N N . ASP C 1 18 ? 47.25900 1.40900 33.10200 1.000 15.21498 11 ASP C N 1
ATOM 2139 C CA . ASP C 1 18 ? 47.67100 1.41900 31.70700 1.000 19.60498 11 ASP C CA 1
ATOM 2140 C C . ASP C 1 18 ? 46.82400 2.38500 30.88300 1.000 23.57914 11 ASP C C 1
ATOM 2141 O O . ASP C 1 18 ? 45.65000 2.65600 31.19000 1.000 16.44144 11 ASP C O 1
ATOM 2146 N N . GLY C 1 19 ? 47.41500 2.87800 29.79300 1.000 23.00802 12 GLY C N 1
ATOM 2147 C CA . GLY C 1 19 ? 46.64800 3.61400 28.80600 1.000 20.20505 12 GLY C CA 1
ATOM 2148 C C . GLY C 1 19 ? 45.40000 2.86300 28.37700 1.000 20.38665 12 GLY C C 1
ATOM 2149 O O . GLY C 1 19 ? 45.45300 1.65800 28.11000 1.000 23.94498 12 GLY C O 1
ATOM 2150 N N . ALA C 1 20 ? 44.27100 3.56400 28.35400 1.000 19.19704 13 ALA C N 1
ATOM 2151 C CA . ALA C 1 20 ? 42.98300 3.10400 27.83200 1.000 20.15242 13 ALA C CA 1
ATOM 2152 C C . ALA C 1 20 ? 42.27700 2.09600 28.73200 1.000 19.84185 13 ALA C C 1
ATOM 2153 O O . ALA C 1 20 ? 41.30700 1.46900 28.28900 1.000 22.18687 13 ALA C O 1
ATOM 2155 N N . VAL C 1 21 ? 42.70800 1.92100 29.98700 1.000 19.57077 14 VAL C N 1
ATOM 2156 C CA . VAL C 1 21 ? 41.93100 1.04900 30.86700 1.000 17.34682 14 VAL C CA 1
ATOM 2157 C C . VAL C 1 21 ? 40.62300 1.68100 31.31500 1.000 16.97572 14 VAL C C 1
ATOM 2158 O O . VAL C 1 21 ? 39.71500 0.95600 31.73100 1.000 20.64458 14 VAL C O 1
ATOM 2162 N N . GLY C 1 22 ? 40.49500 3.00500 31.27200 1.000 19.42338 15 GLY C N 1
ATOM 2163 C CA . GLY C 1 22 ? 39.23300 3.63100 31.64100 1.000 15.02022 15 GLY C CA 1
ATOM 2164 C C . GLY C 1 22 ? 39.34400 4.60700 32.79800 1.000 20.78144 15 GLY C C 1
ATOM 2165 O O . GLY C 1 22 ? 38.34600 4.92600 33.45600 1.000 19.22599 15 GLY C O 1
ATOM 2166 N N . LYS C 1 23 ? 40.55500 5.10100 33.04100 1.000 20.65248 16 LYS C N 1
ATOM 2167 C CA . LYS C 1 23 ? 40.79300 5.99100 34.17700 1.000 18.77330 16 LYS C CA 1
ATOM 2168 C C . LYS C 1 23 ? 40.00200 7.28900 34.04400 1.000 17.35208 16 LYS C C 1
ATOM 2169 O O . LYS C 1 23 ? 39.34700 7.73700 34.99200 1.000 20.82618 16 LYS C O 1
ATOM 2175 N N . THR C 1 24 ? 40.08600 7.93000 32.88600 1.000 16.37302 17 THR C N 1
ATOM 2176 C CA . THR C 1 24 ? 39.46700 9.23200 32.70000 1.000 16.40197 17 THR C CA 1
ATOM 2177 C C . THR C 1 24 ? 37.94500 9.12700 32.72800 1.000 21.03673 17 THR C C 1
ATOM 2178 O O . THR C 1 24 ? 37.27300 9.95900 33.33600 1.000 21.64207 17 THR C O 1
ATOM 2182 N N . CYS C 1 25 ? 37.38500 8.11900 32.06200 1.000 17.15469 18 CYS C N 1
ATOM 2183 C CA . CYS C 1 25 ? 35.93800 7.93400 32.12300 1.000 18.91543 18 CYS C CA 1
ATOM 2184 C C . CYS C 1 25 ? 35.46900 7.67300 33.55500 1.000 19.92871 18 CYS C C 1
ATOM 2185 O O . CYS C 1 25 ? 34.38500 8.12000 33.95600 1.000 23.23173 18 CYS C O 1
ATOM 2188 N N . LEU C 1 26 ? 36.24900 6.92600 34.32900 1.000 21.81051 19 LEU C N 1
ATOM 2189 C CA . LEU C 1 26 ? 35.86100 6.66100 35.71000 1.000 22.19213 19 LEU C CA 1
ATOM 2190 C C . LEU C 1 26 ? 35.78900 7.95600 36.52100 1.000 17.96005 19 LEU C C 1
ATOM 2191 O O . LEU C 1 26 ? 34.81900 8.19700 37.25900 1.000 18.36799 19 LEU C O 1
ATOM 2196 N N . LEU C 1 27 ? 36.80700 8.80800 36.38700 1.000 19.96292 20 LEU C N 1
ATOM 2197 C CA . LEU C 1 27 ? 36.83700 10.07400 37.12600 1.000 21.13148 20 LEU C CA 1
ATOM 2198 C C . LEU C 1 27 ? 35.77300 11.05200 36.64500 1.000 22.59481 20 LEU C C 1
ATOM 2199 O O . LEU C 1 27 ? 35.15600 11.76300 37.45100 1.000 25.43989 20 LEU C O 1
ATOM 2204 N N . ILE C 1 28 ? 35.56100 11.13600 35.33300 1.000 26.02417 21 ILE C N 1
ATOM 2205 C CA . ILE C 1 28 ? 34.60400 12.11800 34.85400 1.000 23.95287 21 ILE C CA 1
ATOM 2206 C C . ILE C 1 28 ? 33.18400 11.63300 35.10500 1.000 24.53452 21 ILE C C 1
ATOM 2207 O O . ILE C 1 28 ? 32.29600 12.43800 35.41400 1.000 26.21367 21 ILE C O 1
ATOM 2212 N N . CYS C 1 29 ? 32.95400 10.31700 35.04600 1.000 21.07621 22 CYS C N 1
ATOM 2213 C CA . CYS C 1 29 ? 31.63400 9.79100 35.38400 1.000 23.03171 22 CYS C CA 1
ATOM 2214 C C . CYS C 1 29 ? 31.29800 10.10700 36.83200 1.000 22.56586 22 CYS C C 1
ATOM 2215 O O . CYS C 1 29 ? 30.20800 10.60700 37.14000 1.000 24.47399 22 CYS C O 1
ATOM 2218 N N . TYR C 1 30 ? 32.25200 9.84200 37.72600 1.000 23.38701 23 TYR C N 1
ATOM 2219 C CA . TYR C 1 30 ? 32.04300 10.08200 39.14800 1.000 24.06078 23 TYR C CA 1
ATOM 2220 C C . TYR C 1 30 ? 31.80400 11.55800 39.43700 1.000 25.18723 23 TYR C C 1
ATOM 2221 O O . TYR C 1 30 ? 30.90200 11.90500 40.20900 1.000 26.09523 23 TYR C O 1
ATOM 2230 N N . THR C 1 31 ? 32.59600 12.44600 38.82800 1.000 26.30842 24 THR C N 1
ATOM 2231 C CA . THR C 1 31 ? 32.50300 13.84200 39.21500 1.000 28.76134 24 THR C CA 1
ATOM 2232 C C . THR C 1 31 ? 31.47000 14.64900 38.42300 1.000 27.19537 24 THR C C 1
ATOM 2233 O O . THR C 1 31 ? 30.97500 15.63100 38.96500 1.000 32.43284 24 THR C O 1
ATOM 2237 N N . THR C 1 32 ? 31.09200 14.21400 37.19600 1.000 27.30327 25 THR C N 1
ATOM 2238 C CA . THR C 1 32 ? 30.12800 14.95100 36.36100 1.000 28.59553 25 THR C CA 1
ATOM 2239 C C . THR C 1 32 ? 28.82000 14.21500 36.05600 1.000 31.07215 25 THR C C 1
ATOM 2240 O O . THR C 1 32 ? 27.90700 14.84300 35.51200 1.000 32.30124 25 THR C O 1
ATOM 2244 N N . ASN C 1 33 ? 28.71200 12.91000 36.34900 1.000 36.11222 26 ASN C N 1
ATOM 2245 C CA . ASN C 1 33 ? 27.54500 12.08200 35.98900 1.000 35.69639 26 ASN C CA 1
ATOM 2246 C C . ASN C 1 33 ? 27.36800 11.96400 34.47900 1.000 33.29610 26 ASN C C 1
ATOM 2247 O O . ASN C 1 33 ? 26.25800 11.71900 33.99400 1.000 34.92787 26 ASN C O 1
ATOM 2252 N N . ALA C 1 34 ? 28.45000 12.13800 33.73000 1.000 27.70595 27 ALA C N 1
ATOM 2253 C CA . ALA C 1 34 ? 28.41100 12.05000 32.28200 1.000 30.88265 27 ALA C CA 1
ATOM 2254 C C . ALA C 1 34 ? 29.60900 11.24200 31.82400 1.000 27.05851 27 ALA C C 1
ATOM 2255 O O . ALA C 1 34 ? 30.67500 11.29900 32.43200 1.000 37.75979 27 ALA C O 1
ATOM 2257 N N . PHE C 1 35 ? 29.42400 10.50500 30.74900 1.000 27.65858 28 PHE C N 1
ATOM 2258 C CA . PHE C 1 35 ? 30.48900 9.70300 30.15200 1.000 24.17658 28 PHE C CA 1
ATOM 2259 C C . PHE C 1 35 ? 31.17200 10.49800 29.04400 1.000 27.40592 28 PHE C C 1
ATOM 2260 O O . PHE C 1 35 ? 30.48200 11.05100 28.18100 1.000 23.86602 28 PHE C O 1
ATOM 2268 N N . PRO C 1 36 ? 32.50700 10.58400 29.03800 1.000 24.22922 29 PRO C N 1
ATOM 2269 C CA . PRO C 1 36 ? 33.20300 11.33200 27.97900 1.000 25.60570 29 PRO C CA 1
ATOM 2270 C C . PRO C 1 36 ? 32.81300 10.88000 26.57900 1.000 28.67186 29 PRO C C 1
ATOM 2271 O O . PRO C 1 36 ? 32.83700 9.68900 26.25300 1.000 27.20326 29 PRO C O 1
ATOM 2275 N N . LYS C 1 37 ? 32.46100 11.85300 25.73800 1.000 24.87667 30 LYS C N 1
ATOM 2276 C CA . LYS C 1 37 ? 31.98200 11.52500 24.40100 1.000 26.70847 30 LYS C CA 1
ATOM 2277 C C . LYS C 1 37 ? 33.10300 11.03200 23.49700 1.000 32.95658 30 LYS C C 1
ATOM 2278 O O . LYS C 1 37 ? 32.87600 10.16200 22.64700 1.000 35.97273 30 LYS C O 1
ATOM 2284 N N . GLU C 1 38 ? 34.29700 11.60400 23.63700 1.000 30.03518 31 GLU C N 1
ATOM 2285 C CA . GLU C 1 38 ? 35.42500 11.24800 22.79000 1.000 29.61671 31 GLU C CA 1
ATOM 2286 C C . GLU C 1 38 ? 36.65700 11.00800 23.64500 1.000 30.77211 31 GLU C C 1
ATOM 2287 O O . GLU C 1 38 ? 36.88400 11.70100 24.64300 1.000 32.06437 31 GLU C O 1
ATOM 2293 N N . TYR C 1 39 ? 37.44700 10.02300 23.24100 1.000 25.33198 32 TYR C N 1
ATOM 2294 C CA . TYR C 1 39 ? 38.70000 9.75100 23.92100 1.000 21.84999 32 TYR C CA 1
ATOM 2295 C C . TYR C 1 39 ? 39.70600 10.86800 23.66800 1.000 20.56562 32 TYR C C 1
ATOM 2296 O O . TYR C 1 39 ? 39.93700 11.26500 22.52400 1.000 25.12406 32 TYR C O 1
ATOM 2305 N N . ILE C 1 40 ? 40.31100 11.36000 24.74400 1.000 24.37134 33 ILE C N 1
ATOM 2306 C CA . ILE C 1 40 ? 41.41400 12.31500 24.68700 1.000 22.50533 33 ILE C CA 1
ATOM 2307 C C . ILE C 1 40 ? 42.52600 11.79600 25.59100 1.000 25.64255 33 ILE C C 1
ATOM 2308 O O . ILE C 1 40 ? 42.27100 11.44200 26.75800 1.000 23.18173 33 ILE C O 1
ATOM 2313 N N . PRO C 1 41 ? 43.76100 11.71600 25.10800 1.000 23.63441 34 PRO C N 1
ATOM 2314 C CA . PRO C 1 41 ? 44.85900 11.29500 25.97900 1.000 24.85298 34 PRO C CA 1
ATOM 2315 C C . PRO C 1 41 ? 45.03500 12.26100 27.13900 1.000 29.61671 34 PRO C C 1
ATOM 2316 O O . PRO C 1 41 ? 45.02900 13.48400 26.96200 1.000 30.97740 34 PRO C O 1
ATOM 2320 N N . THR C 1 42 ? 45.18000 11.70100 28.33200 1.000 24.22659 35 THR C N 1
ATOM 2321 C CA . THR C 1 42 ? 45.35600 12.51400 29.52400 1.000 21.86315 35 THR C CA 1
ATOM 2322 C C . THR C 1 42 ? 46.81900 12.91000 29.66900 1.000 25.46884 35 THR C C 1
ATOM 2323 O O . THR C 1 42 ? 47.72100 12.13600 29.34000 1.000 27.14799 35 THR C O 1
ATOM 2327 N N . VAL C 1 43 ? 47.04700 14.12800 30.14300 1.000 28.81135 36 VAL C N 1
ATOM 2328 C CA . VAL C 1 43 ? 48.37700 14.53500 30.57900 1.000 26.80321 36 VAL C CA 1
ATOM 2329 C C . VAL C 1 43 ? 48.33100 14.54300 32.10600 1.000 28.37972 36 VAL C C 1
ATOM 2330 O O . VAL C 1 43 ? 48.90000 13.65900 32.75800 1.000 31.27480 36 VAL C O 1
ATOM 2334 N N . PHE C 1 44 ? 47.65800 15.53400 32.69000 1.000 26.37685 37 PHE C N 1
ATOM 2335 C CA . PHE C 1 44 ? 47.13700 15.40100 34.04600 1.000 25.34778 37 PHE C CA 1
ATOM 2336 C C . PHE C 1 44 ? 45.89000 16.26900 34.17900 1.000 27.96125 37 PHE C C 1
ATOM 2337 O O . PHE C 1 44 ? 45.67600 17.20900 33.41000 1.000 27.90598 37 PHE C O 1
ATOM 2345 N N . ASP C 1 45 ? 45.07100 15.94700 35.17800 1.000 28.70871 38 ASP C N 1
ATOM 2346 C CA . ASP C 1 45 ? 43.86000 16.70500 35.46100 1.000 26.38737 38 ASP C CA 1
ATOM 2347 C C . ASP C 1 45 ? 43.55100 16.57900 36.94600 1.000 21.79735 38 ASP C C 1
ATOM 2348 O O . ASP C 1 45 ? 43.70900 15.50800 37.52900 1.000 23.74232 38 ASP C O 1
ATOM 2353 N N . ASN C 1 46 ? 43.15000 17.68000 37.56000 1.000 25.27935 39 ASN C N 1
ATOM 2354 C CA . ASN C 1 46 ? 42.79700 17.70300 38.97100 1.000 28.37445 39 ASN C CA 1
ATOM 2355 C C . ASN C 1 46 ? 41.30700 17.99900 39.04900 1.000 35.01472 39 ASN C C 1
ATOM 2356 O O . ASN C 1 46 ? 40.85600 19.03800 38.56500 1.000 40.72067 39 ASN C O 1
ATOM 2361 N N . TYR C 1 47 ? 40.54700 17.07900 39.63100 1.000 29.06138 40 TYR C N 1
ATOM 2362 C CA . TYR C 1 47 ? 39.10800 17.24800 39.78400 1.000 28.88504 40 TYR C CA 1
ATOM 2363 C C . TYR C 1 47 ? 38.75900 17.28500 41.26300 1.000 30.93002 40 TYR C C 1
ATOM 2364 O O . TYR C 1 47 ? 39.47200 16.72700 42.09400 1.000 30.76421 40 TYR C O 1
ATOM 2373 N N . SER C 1 48 ? 37.64800 17.92800 41.59100 1.000 44.47902 41 SER C N 1
ATOM 2374 C CA . SER C 1 48 ? 37.19300 18.00700 42.96800 1.000 51.13771 41 SER C CA 1
ATOM 2375 C C . SER C 1 48 ? 35.78300 17.45100 43.08900 1.000 53.27218 41 SER C C 1
ATOM 2376 O O . SER C 1 48 ? 34.96700 17.57600 42.16800 1.000 57.68586 41 SER C O 1
ATOM 2379 N N . ALA C 1 49 ? 35.50700 16.82000 44.22700 1.000 47.47148 42 ALA C N 1
ATOM 2380 C CA . ALA C 1 49 ? 34.15300 16.39400 44.55500 1.000 48.49792 42 ALA C CA 1
ATOM 2381 C C . ALA C 1 49 ? 33.99000 16.39500 46.06800 1.000 50.53501 42 ALA C C 1
ATOM 2382 O O . ALA C 1 49 ? 34.96400 16.26700 46.81400 1.000 51.97992 42 ALA C O 1
ATOM 2384 N N . GLN C 1 50 ? 32.74700 16.55300 46.51600 1.000 54.59339 43 GLN C N 1
ATOM 2385 C CA . GLN C 1 50 ? 32.40600 16.49000 47.93100 1.000 54.40126 43 GLN C CA 1
ATOM 2386 C C . GLN C 1 50 ? 31.37100 15.39400 48.11700 1.000 76.26178 43 GLN C C 1
ATOM 2387 O O . GLN C 1 50 ? 30.25400 15.49800 47.59800 1.000 87.97897 43 GLN C O 1
ATOM 2393 N N . SER C 1 51 ? 31.73800 14.34800 48.84900 1.000 66.99751 44 SER C N 1
ATOM 2394 C CA . SER C 1 51 ? 30.85300 13.21600 49.07300 1.000 71.16643 44 SER C CA 1
ATOM 2395 C C . SER C 1 51 ? 30.76300 12.92500 50.56100 1.000 66.20794 44 SER C C 1
ATOM 2396 O O . SER C 1 51 ? 31.73200 13.10100 51.30400 1.000 64.08137 44 SER C O 1
ATOM 2399 N N . ALA C 1 52 ? 29.58500 12.47200 50.98600 1.000 78.97263 45 ALA C N 1
ATOM 2400 C CA . ALA C 1 52 ? 29.32500 12.10900 52.37400 1.000 85.05757 45 ALA C CA 1
ATOM 2401 C C . ALA C 1 52 ? 29.34500 10.59000 52.48600 1.000 85.94188 45 ALA C C 1
ATOM 2402 O O . ALA C 1 52 ? 28.43000 9.91300 52.00500 1.000 90.73193 45 ALA C O 1
ATOM 2404 N N . VAL C 1 53 ? 30.38500 10.05800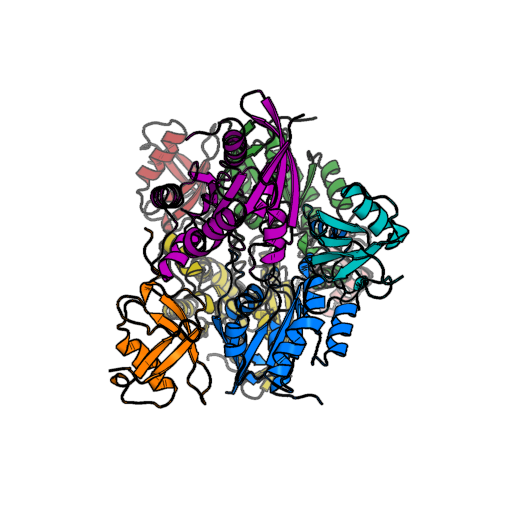 53.12200 1.000 82.13353 46 VAL C N 1
ATOM 2405 C CA . VAL C 1 53 ? 30.54100 8.62100 53.32000 1.000 78.59890 46 VAL C CA 1
ATOM 2406 C C . VAL C 1 53 ? 30.52200 8.33500 54.81700 1.000 80.77021 46 VAL C C 1
ATOM 2407 O O . VAL C 1 53 ? 31.37900 8.83000 55.56200 1.000 72.69293 46 VAL C O 1
ATOM 2411 N N . ASP C 1 54 ? 29.53800 7.54500 55.25300 1.000 79.30951 47 ASP C N 1
ATOM 2412 C CA . ASP C 1 54 ? 29.48400 7.00500 56.61400 1.000 86.84462 47 ASP C CA 1
ATOM 2413 C C . ASP C 1 54 ? 29.43100 8.10900 57.67000 1.000 92.65321 47 ASP C C 1
ATOM 2414 O O . ASP C 1 54 ? 30.09800 8.03600 58.70500 1.000 100.53047 47 ASP C O 1
ATOM 2419 N N . GLY C 1 55 ? 28.62500 9.14000 57.41500 1.000 90.52401 48 GLY C N 1
ATOM 2420 C CA . GLY C 1 55 ? 28.39100 10.19100 58.38400 1.000 96.34576 48 GLY C CA 1
ATOM 2421 C C . GLY C 1 55 ? 29.40300 11.32000 58.39100 1.000 98.24862 48 GLY C C 1
ATOM 2422 O O . GLY C 1 55 ? 29.16200 12.33800 59.05700 1.000 96.65896 48 GLY C O 1
ATOM 2423 N N . ARG C 1 56 ? 30.52200 11.17600 57.68500 1.000 96.44577 49 ARG C N 1
ATOM 2424 C CA . ARG C 1 56 ? 31.54100 12.21100 57.59000 1.000 90.24766 49 ARG C CA 1
ATOM 2425 C C . ARG C 1 56 ? 31.45700 12.90100 56.23300 1.000 81.68611 49 ARG C C 1
ATOM 2426 O O . ARG C 1 56 ? 31.10500 12.28400 55.22500 1.000 71.72439 49 ARG C O 1
ATOM 2434 N N . THR C 1 57 ? 31.77500 14.19300 56.22000 1.000 78.56731 50 THR C N 1
ATOM 2435 C CA . THR C 1 57 ? 31.79900 14.98800 54.99900 1.000 74.04309 50 THR C CA 1
ATOM 2436 C C . THR C 1 57 ? 33.24500 15.30300 54.64200 1.000 68.15817 50 THR C C 1
ATOM 2437 O O . THR C 1 57 ? 34.02900 15.70300 55.50900 1.000 76.35389 50 THR C O 1
ATOM 2441 N N . VAL C 1 58 ? 33.60100 15.12300 53.36900 1.000 67.04488 51 VAL C N 1
ATOM 2442 C CA . VAL C 1 58 ? 34.99500 15.18700 52.95600 1.000 61.84163 51 VAL C CA 1
ATOM 2443 C C . VAL C 1 58 ? 35.11100 15.80600 51.56600 1.000 57.48058 51 VAL C C 1
ATOM 2444 O O . VAL C 1 58 ? 34.19700 15.71400 50.74100 1.000 59.69926 51 VAL C O 1
ATOM 2448 N N . ASN C 1 59 ? 36.24600 16.46600 51.32100 1.000 51.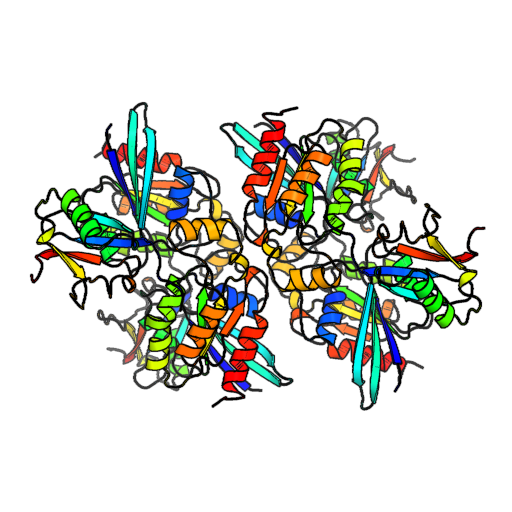61935 52 ASN C N 1
ATOM 2449 C CA . ASN C 1 59 ? 36.60000 16.99400 50.00700 1.000 52.20100 52 ASN C CA 1
ATOM 2450 C C . ASN C 1 59 ? 37.55100 16.01000 49.33900 1.000 52.31154 52 ASN C C 1
ATOM 2451 O O . ASN C 1 59 ? 38.62100 15.71200 49.88400 1.000 43.53680 52 ASN C O 1
ATOM 2456 N N . LEU C 1 60 ? 37.16700 15.51600 48.16300 1.000 41.09177 53 LEU C N 1
ATOM 2457 C CA . LEU C 1 60 ? 37.98500 14.58400 47.40300 1.000 38.63358 53 LEU C CA 1
ATOM 2458 C C . LEU C 1 60 ? 38.76000 15.36000 46.34800 1.000 45.70285 53 LEU C C 1
ATOM 2459 O O . LEU C 1 60 ? 38.16900 15.94400 45.43300 1.000 51.07981 53 LEU C O 1
ATOM 2464 N N . ASN C 1 61 ? 40.07800 15.34800 46.47600 1.000 33.83827 54 ASN C N 1
ATOM 2465 C CA . ASN C 1 61 ? 40.98700 16.01200 45.55000 1.000 31.93014 54 ASN C CA 1
ATOM 2466 C C . ASN C 1 61 ? 41.56200 14.93300 44.62700 1.000 31.44061 54 ASN C C 1
ATOM 2467 O O . ASN C 1 61 ? 42.46700 14.19000 45.01700 1.000 30.22204 54 ASN C O 1
ATOM 2472 N N . LEU C 1 62 ? 41.03100 14.84900 43.40000 1.000 27.24274 55 LEU C N 1
ATOM 2473 C CA . LEU C 1 62 ? 41.24100 13.71400 42.50500 1.000 25.19776 55 LEU C CA 1
ATOM 2474 C C . LEU C 1 62 ? 42.17400 14.08800 41.36300 1.000 30.59051 55 LEU C C 1
ATOM 2475 O O . LEU C 1 62 ? 42.02800 15.15200 40.75900 1.000 32.36177 55 LEU C O 1
ATOM 2480 N N . TRP C 1 63 ? 43.09900 13.18800 41.04100 1.000 22.37900 56 TRP C N 1
ATOM 2481 C CA . TRP C 1 63 ? 44.09100 13.42300 40.00300 1.000 23.15804 56 TRP C CA 1
ATOM 2482 C C . TRP C 1 63 ? 44.03800 12.31500 38.96900 1.000 19.31547 56 TRP C C 1
ATOM 2483 O O . TRP C 1 63 ? 44.17000 11.13300 39.30800 1.000 21.11306 56 TRP C O 1
ATOM 2494 N N . ASP C 1 64 ? 43.86100 12.71000 37.71500 1.000 20.88671 57 ASP C N 1
ATOM 2495 C CA . ASP C 1 64 ? 43.96400 11.83900 36.55600 1.000 19.96818 57 ASP C CA 1
ATOM 2496 C C . ASP C 1 64 ? 45.41500 11.85000 36.06900 1.000 24.48451 57 ASP C C 1
ATOM 2497 O O . ASP C 1 64 ? 46.12100 12.85300 36.20900 1.000 27.26906 57 ASP C O 1
ATOM 2502 N N . THR C 1 65 ? 45.86200 10.71900 35.52700 1.000 22.54744 58 THR C N 1
ATOM 2503 C CA . THR C 1 65 ? 47.24400 10.55500 35.09700 1.000 28.13495 58 THR C CA 1
ATOM 2504 C C . THR C 1 65 ? 47.29900 9.94600 33.70500 1.000 24.77929 58 THR C C 1
ATOM 2505 O O . THR C 1 65 ? 46.33200 9.35200 33.21900 1.000 25.80309 58 THR C O 1
ATOM 2509 N N . ALA C 1 66 ? 48.47800 10.06800 33.09800 1.000 27.55067 59 ALA C N 1
ATOM 2510 C CA . ALA C 1 66 ? 48.79900 9.42600 31.83300 1.000 25.57938 59 ALA C CA 1
ATOM 2511 C C . ALA C 1 66 ? 49.45800 8.08400 32.11200 1.000 21.28676 59 ALA C C 1
ATOM 2512 O O . ALA C 1 66 ? 50.40400 8.00700 32.90000 1.000 25.20039 59 ALA C O 1
ATOM 2514 N N . GLY C 1 67 ? 48.96900 7.03500 31.46100 1.000 22.31057 60 GLY C N 1
ATOM 2515 C CA . GLY C 1 67 ? 49.50000 5.70600 31.66500 1.000 18.66803 60 GLY C CA 1
ATOM 2516 C C . GLY C 1 67 ? 50.64900 5.37100 30.75500 1.000 28.46131 60 GLY C C 1
ATOM 2517 O O . GLY C 1 67 ? 51.31700 4.35500 30.94900 1.000 29.89832 60 GLY C O 1
ATOM 2518 N N . GLN C 1 68 ? 50.89400 6.21300 29.75500 1.000 25.93469 61 GLN C N 1
ATOM 2519 C CA . GLN C 1 68 ? 51.93500 5.93900 28.77900 1.000 29.64566 61 GLN C CA 1
ATOM 2520 C C . GLN C 1 68 ? 53.32800 6.10800 29.38000 1.000 24.92667 61 GLN C C 1
ATOM 2521 O O . GLN C 1 68 ? 53.57800 6.98200 30.21600 1.000 27.62700 61 GLN C O 1
ATOM 2527 N N . GLU C 1 69 ? 54.25100 5.25600 28.93100 1.000 32.07753 62 GLU C N 1
ATOM 2528 C CA . GLU C 1 69 ? 55.64000 5.35900 29.36700 1.000 26.74794 62 GLU C CA 1
ATOM 2529 C C . GLU C 1 69 ? 56.20400 6.75100 29.12500 1.000 33.84090 62 GLU C C 1
ATOM 2530 O O . GLU C 1 69 ? 57.04100 7.22400 29.90000 1.000 34.69627 62 GLU C O 1
ATOM 2536 N N . GLU C 1 70 ? 55.74300 7.42000 28.06300 1.000 28.21917 63 GLU C N 1
ATOM 2537 C CA . GLU C 1 70 ? 56.20200 8.76500 27.73100 1.000 27.39013 63 GLU C CA 1
ATOM 2538 C C . GLU C 1 70 ? 56.11000 9.72300 28.91300 1.000 32.49074 63 GLU C C 1
ATOM 2539 O O . GLU C 1 70 ? 56.96000 10.60100 29.07600 1.000 36.34910 63 GLU C O 1
ATOM 2545 N N . TYR C 1 71 ? 55.08000 9.58900 29.74300 1.000 29.37984 64 TYR C N 1
ATOM 2546 C CA . TYR C 1 71 ? 54.88900 10.51500 30.84800 1.000 27.64279 64 TYR C CA 1
ATOM 2547 C C . TYR C 1 71 ? 55.19000 9.87200 32.20200 1.000 25.16618 64 TYR C C 1
ATOM 2548 O O . TYR C 1 71 ? 54.68900 10.33200 33.23100 1.000 25.27408 64 TYR C O 1
ATOM 2557 N N . ASP C 1 72 ? 56.05400 8.84900 32.21700 1.000 26.74531 65 ASP C N 1
ATOM 2558 C CA . ASP C 1 72 ? 56.45600 8.20400 33.46400 1.000 25.80046 65 ASP C CA 1
ATOM 2559 C C . ASP C 1 72 ? 56.92000 9.22200 34.50300 1.000 25.66887 65 ASP C C 1
ATOM 2560 O O . ASP C 1 72 ? 56.44700 9.21900 35.64500 1.000 25.96101 65 ASP C O 1
ATOM 2565 N N . ARG C 1 73 ? 57.87500 10.08300 34.13600 1.000 27.40065 66 ARG C N 1
ATOM 2566 C CA . ARG C 1 73 ? 58.40900 11.00500 35.13900 1.000 26.96113 66 ARG C CA 1
ATOM 2567 C C . ARG C 1 73 ? 57.35400 12.01600 35.58700 1.000 28.17706 66 ARG C C 1
ATOM 2568 O O . ARG C 1 73 ? 57.21900 12.29400 36.78500 1.000 29.30615 66 ARG C O 1
ATOM 2576 N N . LEU C 1 74 ? 56.60000 12.57500 34.63800 1.000 25.43989 67 LEU C N 1
ATOM 2577 C CA . LEU C 1 74 ? 55.48500 13.46900 34.95200 1.000 24.94510 67 LEU C CA 1
ATOM 2578 C C . LEU C 1 74 ? 54.50200 12.83300 35.92100 1.000 27.06640 67 LEU C C 1
ATOM 2579 O O . LEU C 1 74 ? 54.04400 13.47500 36.87100 1.000 28.57448 67 LEU C O 1
ATOM 2584 N N . ARG C 1 75 ? 54.14200 11.57200 35.67500 1.000 23.64494 68 ARG C N 1
ATOM 2585 C CA . ARG C 1 75 ? 53.16700 10.89800 36.52000 1.000 20.25769 68 ARG C CA 1
ATOM 2586 C C . ARG C 1 75 ? 53.64500 10.82400 37.96400 1.000 20.25769 68 ARG C C 1
ATOM 2587 O O . ARG C 1 75 ? 52.89300 11.13300 38.88800 1.000 22.15002 68 ARG C O 1
ATOM 2595 N N . THR C 1 76 ? 54.90400 10.44600 38.18200 1.000 25.36620 69 THR C N 1
ATOM 2596 C CA . THR C 1 76 ? 55.31100 10.27200 39.56700 1.000 24.93983 69 THR C CA 1
ATOM 2597 C C . THR C 1 76 ? 55.44000 11.60300 40.30100 1.000 24.52399 69 THR C C 1
ATOM 2598 O O . THR C 1 76 ? 55.46000 11.61300 41.53600 1.000 29.16929 69 THR C O 1
ATOM 2602 N N . LEU C 1 77 ? 55.51400 12.73000 39.58800 1.000 25.35304 70 LEU C N 1
ATOM 2603 C CA . LEU C 1 77 ? 55.52600 14.01300 40.27500 1.000 25.51885 70 LEU C CA 1
ATOM 2604 C C . LEU C 1 77 ? 54.17100 14.36500 40.87800 1.000 30.46155 70 LEU C C 1
ATOM 2605 O O . LEU C 1 77 ? 54.10100 15.26700 41.72500 1.000 28.17706 70 LEU C O 1
ATOM 2610 N N . SER C 1 78 ? 53.10900 13.66200 40.48600 1.000 30.46944 71 SER C N 1
ATOM 2611 C CA . SER C 1 78 ? 51.80300 13.84200 41.10500 1.000 27.13483 71 SER C CA 1
ATOM 2612 C C . SER C 1 78 ? 51.64400 13.05100 42.40300 1.000 23.58704 71 SER C C 1
ATOM 2613 O O . SER C 1 78 ? 50.70300 13.31700 43.15900 1.000 25.76625 71 SER C O 1
ATOM 2616 N N . TYR C 1 79 ? 52.54300 12.10900 42.68900 1.000 24.95299 72 TYR C N 1
ATOM 2617 C CA . TYR C 1 79 ? 52.39200 11.17600 43.80400 1.000 20.86566 72 TYR C CA 1
ATOM 2618 C C . TYR C 1 79 ? 52.62300 11.78000 45.19300 1.000 25.79520 72 TYR C C 1
ATOM 2619 O O . TYR C 1 79 ? 51.95700 11.34500 46.14200 1.000 26.56108 72 TYR C O 1
ATOM 2628 N N . PRO C 1 80 ? 53.56600 12.70900 45.39500 1.000 28.15074 73 PRO C N 1
ATOM 2629 C CA . PRO C 1 80 ? 53.79900 13.20700 46.76200 1.000 31.60116 73 PRO C CA 1
ATOM 2630 C C . PRO C 1 80 ? 52.52500 13.74900 47.39100 1.000 30.82738 73 PRO C C 1
ATOM 2631 O O . PRO C 1 80 ? 51.74700 14.45900 46.75200 1.000 30.46681 73 PRO C O 1
ATOM 2635 N N . GLN C 1 81 ? 52.31100 13.37000 48.65200 1.000 28.27181 74 GLN C N 1
ATOM 2636 C CA . GLN C 1 81 ? 51.21300 13.78700 49.51700 1.000 33.09344 74 GLN C CA 1
ATOM 2637 C C . GLN C 1 81 ? 49.90500 13.08400 49.19100 1.000 24.32660 74 GLN C C 1
ATOM 2638 O O . GLN C 1 81 ? 48.86900 13.47600 49.72300 1.000 31.04320 74 GLN C O 1
ATOM 2644 N N . THR C 1 82 ? 49.91000 12.05700 48.34100 1.000 23.32122 75 THR C N 1
ATOM 2645 C CA . THR C 1 82 ? 48.67900 11.31900 48.10100 1.000 21.67102 75 THR C CA 1
ATOM 2646 C C . THR C 1 82 ? 48.23100 10.59300 49.36800 1.000 23.81865 75 THR C C 1
ATOM 2647 O O . THR C 1 82 ? 49.04200 10.08300 50.14400 1.000 26.96376 75 THR C O 1
ATOM 2651 N N . ASN C 1 83 ? 46.91800 10.56700 49.58100 1.000 23.95550 76 ASN C N 1
ATOM 2652 C CA . ASN C 1 83 ? 46.31800 9.84200 50.68900 1.000 24.63716 76 ASN C CA 1
ATOM 2653 C C . ASN C 1 83 ? 45.81700 8.45300 50.31400 1.000 23.77127 76 ASN C C 1
ATOM 2654 O O . ASN C 1 83 ? 45.71500 7.59600 51.20000 1.000 28.72713 76 ASN C O 1
ATOM 2659 N N . VAL C 1 84 ? 45.48900 8.20600 49.04500 1.000 23.85286 77 VAL C N 1
ATOM 2660 C CA . VAL C 1 84 ? 44.97500 6.91000 48.61300 1.000 21.25255 77 VAL C CA 1
ATOM 2661 C C . VAL C 1 84 ? 45.17500 6.81400 47.10300 1.000 23.54230 77 VAL C C 1
ATOM 2662 O O . VAL C 1 84 ? 45.00400 7.80000 46.37600 1.000 22.17634 77 VAL C O 1
ATOM 2666 N N . PHE C 1 85 ? 45.60200 5.63700 46.64900 1.000 24.74244 78 PHE C N 1
ATOM 2667 C CA . PHE C 1 85 ? 45.77300 5.36900 45.22400 1.000 21.39204 78 PHE C CA 1
ATOM 2668 C C . PHE C 1 85 ? 44.69200 4.41300 44.74900 1.000 20.34454 78 PHE C C 1
ATOM 2669 O O . PHE C 1 85 ? 44.33500 3.46100 45.44900 1.000 23.64757 78 PHE C O 1
ATOM 2677 N N . VAL C 1 86 ? 44.22900 4.64100 43.52800 1.000 22.74483 79 VAL C N 1
ATOM 2678 C CA . VAL C 1 86 ? 43.35200 3.72400 42.81400 1.000 22.50270 79 VAL C CA 1
ATOM 2679 C C . VAL C 1 86 ? 44.14100 3.21100 41.62000 1.000 20.82618 79 VAL C C 1
ATOM 2680 O O . VAL C 1 86 ? 44.43000 3.98200 40.69300 1.000 24.02656 79 VAL C O 1
ATOM 2684 N N . ILE C 1 87 ? 44.47700 1.92200 41.62400 1.000 17.89951 80 ILE C N 1
ATOM 2685 C CA . ILE C 1 87 ? 45.12300 1.27000 40.48100 1.000 22.32110 80 ILE C CA 1
ATOM 2686 C C . ILE C 1 87 ? 44.04600 0.55900 39.66100 1.000 19.51023 80 ILE C C 1
ATOM 2687 O O . ILE C 1 87 ? 43.36300 -0.33100 40.17600 1.000 17.82845 80 ILE C O 1
ATOM 2692 N N . CYS C 1 88 ? 43.92600 0.90900 38.38300 1.000 17.52842 81 CYS C N 1
ATOM 2693 C CA . CYS C 1 88 ? 42.93800 0.32500 37.48600 1.000 22.90275 81 CYS C CA 1
ATOM 2694 C C . CYS C 1 88 ? 43.57100 -0.66100 36.52200 1.000 21.51047 81 CYS C C 1
ATOM 2695 O O . CYS C 1 88 ? 44.67400 -0.43400 36.01400 1.000 19.08124 81 CYS C O 1
ATOM 2698 N N . PHE C 1 89 ? 42.84800 -1.74000 36.25000 1.000 19.96555 82 PHE C N 1
ATOM 2699 C CA 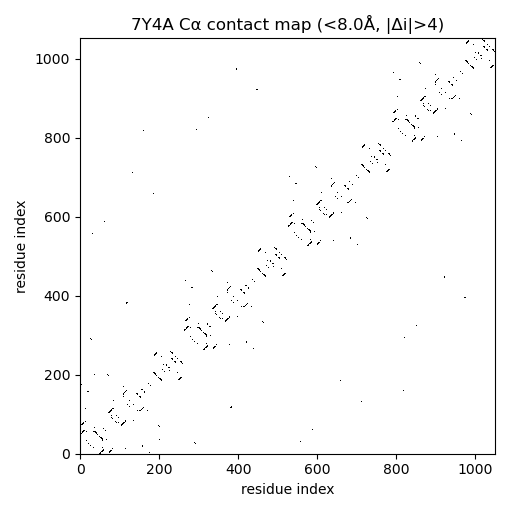. PHE C 1 89 ? 43.07900 -2.57600 35.08000 1.000 17.97058 82 PHE C CA 1
ATOM 2700 C C . PHE C 1 89 ? 41.72700 -2.80200 34.40800 1.000 13.82797 82 PHE C C 1
ATOM 2701 O O . PHE C 1 89 ? 40.67700 -2.72900 35.05500 1.000 17.62053 82 PHE C O 1
ATOM 2709 N N . SER C 1 90 ? 41.73600 -3.00600 33.09100 1.000 15.58345 83 SER C N 1
ATOM 2710 C CA . SER C 1 90 ? 40.47200 -3.28700 32.40700 1.000 16.45197 83 SER C CA 1
ATOM 2711 C C . SER C 1 90 ? 40.15500 -4.77300 32.46700 1.000 17.12047 83 SER C C 1
ATOM 2712 O O . SER C 1 90 ? 41.01400 -5.62300 32.19700 1.000 16.95993 83 SER C O 1
ATOM 2715 N N . ILE C 1 91 ? 38.88300 -5.08400 32.73800 1.000 17.63106 84 ILE C N 1
ATOM 2716 C CA . ILE C 1 91 ? 38.47800 -6.48200 32.78900 1.000 19.62077 84 ILE C CA 1
ATOM 2717 C C . ILE C 1 91 ? 38.63000 -7.12500 31.42300 1.000 23.90023 84 ILE C C 1
ATOM 2718 O O . ILE C 1 91 ? 38.84500 -8.33700 31.32300 1.000 22.66061 84 ILE C O 1
ATOM 2723 N N . ALA C 1 92 ? 38.49100 -6.34000 30.34800 1.000 21.67102 85 ALA C N 1
ATOM 2724 C CA . ALA C 1 92 ? 38.67000 -6.83900 28.99700 1.000 22.17108 85 ALA C CA 1
ATOM 2725 C C . ALA C 1 92 ? 40.13500 -6.94200 28.57200 1.000 22.39742 85 ALA C C 1
ATOM 2726 O O . ALA C 1 92 ? 40.40500 -7.40600 27.46000 1.000 26.11629 85 ALA C O 1
ATOM 2728 N N . SER C 1 93 ? 41.09400 -6.54900 29.41300 1.000 18.74435 86 SER C N 1
ATOM 2729 C CA . SER C 1 93 ? 42.50200 -6.53300 29.00600 1.000 21.67892 86 SER C CA 1
ATOM 2730 C C . SER C 1 93 ? 43.38100 -7.26300 30.01000 1.000 24.92667 86 SER C C 1
ATOM 2731 O O . SER C 1 93 ? 43.87200 -6.66600 30.97700 1.000 24.53452 86 SER C O 1
ATOM 2734 N N . PRO C 1 94 ? 43.63300 -8.55000 29.79300 1.000 25.89784 87 PRO C N 1
ATOM 2735 C CA . PRO C 1 94 ? 44.57900 -9.28000 30.64500 1.000 24.15553 87 PRO C CA 1
ATOM 2736 C C . PRO C 1 94 ? 45.94200 -8.61300 30.71000 1.000 25.42147 87 PRO C C 1
ATOM 2737 O O . PRO C 1 94 ? 46.56100 -8.62700 31.78500 1.000 23.35806 87 PRO C O 1
ATOM 2741 N N . PRO C 1 95 ? 46.46400 -8.02900 29.61600 1.000 24.06341 88 PRO C N 1
ATOM 2742 C CA . PRO C 1 95 ? 47.76900 -7.36500 29.74900 1.000 22.80800 88 PRO C CA 1
ATOM 2743 C C . PRO C 1 95 ? 47.75600 -6.21700 30.74500 1.000 20.78144 88 PRO C C 1
ATOM 2744 O O . PRO C 1 95 ? 48.76800 -5.99600 31.42700 1.000 27.26116 88 PRO C O 1
ATOM 2748 N N . SER C 1 96 ? 46.63800 -5.49800 30.87500 1.000 19.91291 89 SER C N 1
ATOM 2749 C CA . SER C 1 96 ? 46.60200 -4.41100 31.84800 1.000 19.20757 89 SER C CA 1
ATOM 2750 C C . SER C 1 96 ? 46.56300 -4.94300 33.27500 1.000 19.03386 89 SER C C 1
ATOM 2751 O O . SER C 1 96 ? 47.05700 -4.27700 34.19700 1.000 18.96543 89 SER C O 1
ATOM 2754 N N . TYR C 1 97 ? 45.99700 -6.13700 33.46500 1.000 19.14177 90 TYR C N 1
ATOM 2755 C CA . TYR C 1 97 ? 46.03300 -6.82200 34.76300 1.000 21.27624 90 TYR C CA 1
ATOM 2756 C C . TYR C 1 97 ? 47.45300 -7.23500 35.13300 1.000 23.80549 90 TYR C C 1
ATOM 2757 O O . TYR C 1 97 ? 47.91000 -6.98600 36.25600 1.000 20.01293 90 TYR C O 1
ATOM 2766 N N . GLU C 1 98 ? 48.15800 -7.89700 34.20900 1.000 21.42625 91 GLU C N 1
ATOM 2767 C CA . GLU C 1 98 ? 49.56400 -8.24100 34.44200 1.000 22.06844 91 GLU C CA 1
ATOM 2768 C C . GLU C 1 98 ? 50.39900 -7.01200 34.79200 1.000 24.96352 91 GLU C C 1
ATOM 2769 O O . GLU C 1 98 ? 51.30800 -7.08700 35.62900 1.000 22.64219 91 GLU C O 1
ATOM 2775 N N . ASN C 1 99 ? 50.12600 -5.87400 34.14800 1.000 23.31859 92 ASN C N 1
ATOM 2776 C CA . ASN C 1 99 ? 50.93600 -4.68600 34.40000 1.000 22.16318 92 ASN C CA 1
ATOM 2777 C C . ASN C 1 99 ? 50.70200 -4.10700 35.78900 1.000 22.86853 92 ASN C C 1
ATOM 2778 O O . ASN C 1 99 ? 51.53300 -3.32900 36.27100 1.000 22.51323 92 ASN C O 1
ATOM 2783 N N . VAL C 1 100 ? 49.60500 -4.47600 36.45300 1.000 20.64195 93 VAL C N 1
ATOM 2784 C CA . VAL C 1 100 ? 49.42500 -4.08300 37.84700 1.000 22.07633 93 VAL C CA 1
ATOM 2785 C C . VAL C 1 100 ? 50.54000 -4.67500 38.70000 1.000 28.07179 93 VAL C C 1
ATOM 2786 O O . VAL C 1 100 ? 51.14700 -3.99300 39.53300 1.000 21.15780 93 VAL C O 1
ATOM 2790 N N . ARG C 1 101 ? 50.84100 -5.95400 38.48500 1.000 31.34323 94 ARG C N 1
ATOM 2791 C CA . ARG C 1 101 ? 51.89500 -6.61100 39.24400 1.000 27.45329 94 ARG C CA 1
ATOM 2792 C C . ARG C 1 101 ? 53.27400 -6.12000 38.81700 1.000 27.06640 94 ARG C C 1
ATOM 2793 O O . ARG C 1 101 ? 54.15300 -5.90900 39.65800 1.000 29.01927 94 ARG C O 1
ATOM 2801 N N . HIS C 1 102 ? 53.47500 -5.92100 37.51100 1.000 26.80585 95 HIS C N 1
ATOM 2802 C CA . HIS C 1 102 ? 54.80800 -5.66100 36.96800 1.000 26.06892 95 HIS C CA 1
ATOM 2803 C C . HIS C 1 102 ? 55.21100 -4.19800 37.07400 1.000 29.46932 95 HIS C C 1
ATOM 2804 O O . HIS C 1 102 ? 56.39400 -3.89200 37.26000 1.000 29.86148 95 HIS C O 1
ATOM 2811 N N . LYS C 1 103 ? 54.26200 -3.28100 36.89400 1.000 26.33210 96 LYS C N 1
ATOM 2812 C CA . LYS C 1 103 ? 54.57200 -1.85600 36.85100 1.000 22.70009 96 LYS C CA 1
ATOM 2813 C C . LYS C 1 103 ? 53.88000 -1.07300 37.95700 1.000 22.00001 96 LYS C C 1
ATOM 2814 O O . LYS C 1 103 ? 54.55200 -0.38200 38.73300 1.000 23.67389 96 LYS C O 1
ATOM 2820 N N . TRP C 1 104 ? 52.55100 -1.14000 38.05000 1.000 18.89437 97 TRP C N 1
ATOM 2821 C CA . TRP C 1 104 ? 51.83300 -0.11600 38.80700 1.000 17.96531 97 TRP C CA 1
ATOM 2822 C C . TRP C 1 104 ? 52.03900 -0.28100 40.30700 1.000 18.02321 97 TRP C C 1
ATOM 2823 O O . TRP C 1 104 ? 52.32000 0.69800 41.01000 1.000 23.54756 97 TRP C O 1
ATOM 2834 N N . HIS C 1 105 ? 51.86500 -1.49000 40.82800 1.000 20.76565 98 HIS C N 1
ATOM 2835 C CA . HIS C 1 105 ? 52.07000 -1.66500 42.26500 1.000 19.31811 98 HIS C CA 1
ATOM 2836 C C . HIS C 1 105 ? 53.50800 -1.38500 42.67600 1.000 22.75536 98 HIS C C 1
ATOM 2837 O O . HIS C 1 105 ? 53.71100 -0.69500 43.69500 1.000 25.30303 98 HIS C O 1
ATOM 2844 N N . PRO C 1 106 ? 54.53800 -1.87500 41.97400 1.000 19.11545 99 PRO C N 1
ATOM 2845 C CA . PRO C 1 106 ? 55.89600 -1.45300 42.33400 1.000 22.10528 99 PRO C CA 1
ATOM 2846 C C . PRO C 1 106 ? 56.09300 0.05400 42.29100 1.000 23.31069 99 PRO C C 1
ATOM 2847 O O . PRO C 1 106 ? 56.79600 0.60700 43.15300 1.000 34.29359 99 PRO C O 1
ATOM 2851 N N . GLU C 1 107 ? 55.52500 0.73600 41.29300 1.000 24.55294 100 GLU C N 1
ATOM 2852 C CA . GLU C 1 107 ? 55.76000 2.17300 41.17000 1.000 19.23915 100 GLU C CA 1
ATOM 2853 C C . GLU C 1 107 ? 55.11900 2.93000 42.32300 1.000 22.22635 100 GLU C C 1
ATOM 2854 O O . GLU C 1 107 ? 55.74500 3.80600 42.93200 1.000 26.26894 100 GLU C O 1
ATOM 2860 N N . VAL C 1 108 ? 53.86100 2.60700 42.64000 1.000 24.33713 101 VAL C N 1
ATOM 2861 C CA . VAL C 1 108 ? 53.17200 3.28700 43.73200 1.000 19.99713 101 VAL C CA 1
ATOM 2862 C C . VAL C 1 108 ? 53.86200 3.00300 45.07200 1.000 22.87906 101 VAL C C 1
ATOM 2863 O O . VAL C 1 108 ? 54.03300 3.90600 45.90200 1.000 25.98996 101 VAL C O 1
ATOM 2867 N N . CYS C 1 109 ? 54.30100 1.75800 45.29000 1.000 25.98733 102 CYS C N 1
ATOM 2868 C CA . CYS C 1 109 ? 54.98000 1.40700 46.53600 1.000 26.72426 102 CYS C CA 1
ATOM 2869 C C . CYS C 1 109 ? 56.30700 2.14400 46.68000 1.000 32.62233 102 CYS C C 1
ATOM 2870 O O . CYS C 1 109 ? 56.67200 2.57600 47.78200 1.000 33.35663 102 CYS C O 1
ATOM 2873 N N . HIS C 1 110 ? 57.05500 2.26000 45.58200 1.000 29.74567 103 HIS C N 1
ATOM 2874 C CA . HIS C 1 110 ? 58.38500 2.85600 45.64200 1.000 27.06640 103 HIS C CA 1
ATOM 2875 C C . HIS C 1 110 ? 58.31300 4.30000 46.10600 1.000 28.56658 103 HIS C C 1
ATOM 2876 O O . HIS C 1 110 ? 59.18100 4.76700 46.85600 1.000 37.36764 103 HIS C O 1
ATOM 2883 N N . HIS C 1 111 ? 57.27100 5.01900 45.68300 1.000 30.29574 104 HIS C N 1
ATOM 2884 C CA . HIS C 1 111 ? 57.11100 6.42200 46.02800 1.000 34.51730 104 HIS C CA 1
ATOM 2885 C C . HIS C 1 111 ? 56.31300 6.62600 47.31400 1.000 29.75094 104 HIS C C 1
ATOM 2886 O O . HIS C 1 111 ? 56.63600 7.52500 48.10000 1.000 38.53883 104 HIS C O 1
ATOM 2893 N N . CYS C 1 112 ? 55.29500 5.79600 47.56700 1.000 33.89617 105 CYS C N 1
ATOM 2894 C CA . CYS C 1 112 ? 54.37200 5.99300 48.68900 1.000 34.46992 105 CYS C CA 1
ATOM 2895 C C . CYS C 1 112 ? 54.11500 4.67200 49.41700 1.000 31.23532 105 CYS C C 1
ATOM 2896 O O . CYS C 1 112 ? 53.00800 4.12400 49.37200 1.000 30.12466 105 CYS C O 1
ATOM 2899 N N . PRO C 1 113 ? 55.11600 4.16200 50.15400 1.000 35.95431 106 PRO C N 1
ATOM 2900 C CA . PRO C 1 113 ? 55.00300 2.79200 50.69900 1.000 35.74113 106 PRO C CA 1
ATOM 2901 C C . PRO C 1 113 ? 53.84100 2.58200 51.65900 1.000 39.35472 106 PRO C C 1
ATOM 2902 O O . PRO C 1 113 ? 53.28900 1.47700 51.71000 1.000 37.09918 106 PRO C O 1
ATOM 2906 N N . ASP C 1 114 ? 53.43900 3.59700 52.41500 1.000 42.37877 107 ASP C N 1
ATOM 2907 C CA . ASP C 1 114 ? 52.41500 3.42600 53.43600 1.000 45.39492 107 ASP C CA 1
ATOM 2908 C C . ASP C 1 114 ? 51.02200 3.82600 52.97400 1.000 44.08423 107 ASP C C 1
ATOM 2909 O O . ASP C 1 114 ? 50.07000 3.71400 53.75300 1.000 43.99738 107 ASP C O 1
ATOM 2914 N N . VAL C 1 115 ? 50.87200 4.26800 51.73400 1.000 33.45401 108 VAL C N 1
ATOM 2915 C CA . VAL C 1 115 ? 49.58800 4.80700 51.28600 1.000 31.75644 108 VAL C CA 1
ATOM 2916 C C . VAL C 1 115 ? 48.69600 3.64900 50.85000 1.000 27.30327 108 VAL C C 1
ATOM 2917 O O . VAL C 1 115 ? 49.15600 2.77900 50.09300 1.000 28.30076 108 VAL C O 1
ATOM 2921 N N . PRO C 1 116 ? 47.44300 3.58100 51.31500 1.000 23.41860 109 PRO C N 1
ATOM 2922 C CA . PRO C 1 116 ? 46.54700 2.49900 50.87600 1.000 21.11043 109 PRO C CA 1
ATOM 2923 C C . PRO C 1 116 ? 46.27200 2.53600 49.38200 1.000 23.63968 109 PRO C C 1
ATOM 2924 O O . PRO C 1 116 ? 46.22100 3.60300 48.76100 1.000 26.02944 109 PRO C O 1
ATOM 2928 N N . ILE C 1 117 ? 46.10400 1.33600 48.81400 1.000 22.38953 110 ILE C N 1
ATOM 2929 C CA . ILE C 1 117 ? 45.81300 1.11900 47.40600 1.000 24.74507 110 ILE C CA 1
ATOM 2930 C C . ILE C 1 117 ? 44.45500 0.43600 47.27300 1.000 19.66552 110 ILE C C 1
ATOM 2931 O O . ILE C 1 117 ? 44.17100 -0.53500 47.98300 1.000 24.42924 110 ILE C O 1
ATOM 2936 N N . LEU C 1 118 ? 43.61400 0.94600 46.37300 1.000 22.78694 111 LEU C N 1
ATOM 2937 C CA . LEU C 1 118 ? 42.40100 0.25000 45.95200 1.000 17.87583 111 LEU C CA 1
ATOM 2938 C C . LEU C 1 118 ? 42.62300 -0.28800 44.54600 1.000 17.31260 111 LEU C C 1
ATOM 2939 O O . LEU C 1 118 ? 43.06200 0.45000 43.66300 1.000 23.05013 111 LEU C O 1
ATOM 2944 N N . LEU C 1 119 ? 42.34400 -1.56900 44.34400 1.000 19.24704 112 LEU C N 1
ATOM 2945 C CA . LEU C 1 119 ? 42.41000 -2.16900 43.02100 1.000 14.83862 112 LEU C CA 1
ATOM 2946 C C . LEU C 1 119 ? 41.01300 -2.13500 42.42200 1.000 18.04427 112 LEU C C 1
ATOM 2947 O O . LEU C 1 119 ? 40.05300 -2.54600 43.08000 1.000 18.23377 112 LEU C O 1
ATOM 2952 N N . VAL C 1 120 ? 40.90700 -1.64700 41.18700 1.000 18.09427 113 VAL C N 1
ATOM 2953 C CA . VAL C 1 120 ? 39.62600 -1.52000 40.49600 1.000 21.35256 113 VAL C CA 1
ATOM 2954 C C . VAL C 1 120 ? 39.72500 -2.19400 39.13900 1.000 19.76290 113 VAL C C 1
ATOM 2955 O O . VAL C 1 120 ? 40.62900 -1.87900 38.35200 1.000 21.17886 113 VAL C O 1
ATOM 2959 N N . GLY C 1 121 ? 38.79000 -3.11300 38.86100 1.000 18.28377 114 GLY C N 1
ATOM 2960 C CA . GLY C 1 121 ? 38.61500 -3.61900 37.51500 1.000 17.70739 114 GLY C CA 1
ATOM 2961 C C . GLY C 1 121 ? 37.54600 -2.83200 36.78900 1.000 18.39431 114 GLY C C 1
ATOM 2962 O O . GLY C 1 121 ? 36.38500 -2.79800 37.22300 1.000 20.78933 114 GLY C O 1
ATOM 2963 N N . THR C 1 122 ? 37.92500 -2.22300 35.66600 1.000 19.09176 115 THR C N 1
ATOM 2964 C CA . THR C 1 122 ? 37.07000 -1.35500 34.86500 1.000 18.86279 115 THR C CA 1
ATOM 2965 C C . THR C 1 122 ? 36.44200 -2.11000 33.70000 1.000 24.52136 115 THR C C 1
ATOM 2966 O O . THR C 1 122 ? 36.83900 -3.22900 33.37000 1.000 22.46059 115 THR C O 1
ATOM 2970 N N . LYS C 1 123 ? 35.42900 -1.48000 33.08100 1.000 18.93648 116 LYS C N 1
ATOM 2971 C CA . LYS C 1 123 ? 34.76400 -2.01300 31.88200 1.000 18.98912 116 LYS C CA 1
ATOM 2972 C C . LYS C 1 123 ? 34.08400 -3.36100 32.15500 1.000 23.23173 116 LYS C C 1
ATOM 2973 O O . LYS C 1 123 ? 34.09800 -4.26700 31.31800 1.000 21.64207 116 LYS C O 1
ATOM 2979 N N . LYS C 1 124 ? 33.44800 -3.47000 33.33000 1.000 20.36034 117 LYS C N 1
ATOM 2980 C CA . LYS C 1 124 ? 32.72400 -4.67400 33.72800 1.000 19.58656 117 LYS C CA 1
ATOM 2981 C C . LYS C 1 124 ? 31.67000 -5.05700 32.69100 1.000 16.78359 117 LYS C C 1
ATOM 2982 O O . LYS C 1 124 ? 31.36300 -6.23800 32.51400 1.000 19.99187 117 LYS C O 1
ATOM 2988 N N . ASP C 1 125 ? 31.15600 -4.07000 31.96100 1.000 21.77893 118 ASP C N 1
ATOM 2989 C CA . ASP C 1 125 ? 30.15500 -4.32300 30.93300 1.000 23.37386 118 ASP C CA 1
ATOM 2990 C C . ASP C 1 125 ? 30.69700 -5.14100 29.76800 1.000 23.99761 118 ASP C C 1
ATOM 2991 O O . ASP C 1 125 ? 29.91200 -5.67700 28.98900 1.000 20.61563 118 ASP C O 1
ATOM 2996 N N . LEU C 1 126 ? 32.01500 -5.23800 29.62000 1.000 19.33390 119 LEU C N 1
ATOM 2997 C CA . LEU C 1 126 ? 32.59600 -5.97200 28.50000 1.000 21.81841 119 LEU C CA 1
ATOM 2998 C C . LEU C 1 126 ? 32.81800 -7.45000 28.79800 1.000 19.00491 119 LEU C C 1
ATOM 2999 O O . LEU C 1 126 ? 32.99600 -8.23500 27.86000 1.000 20.42877 119 LEU C O 1
ATOM 3004 N N . ARG C 1 127 ? 32.70400 -7.85400 30.06800 1.000 19.72079 120 ARG C N 1
ATOM 3005 C CA . ARG C 1 127 ? 32.99900 -9.22400 30.47400 1.000 21.16570 120 ARG C CA 1
ATOM 3006 C C . ARG C 1 127 ? 32.18500 -10.25100 29.69300 1.000 24.90299 120 ARG C C 1
ATOM 3007 O O . ARG C 1 127 ? 32.68000 -11.33300 29.37300 1.000 25.24250 120 ARG C O 1
ATOM 3015 N N . ALA C 1 128 ? 30.93200 -9.93700 29.38300 1.000 20.54983 121 ALA C N 1
ATOM 3016 C CA . ALA C 1 128 ? 30.06700 -10.88000 28.68900 1.000 22.19213 121 ALA C CA 1
ATOM 3017 C C . ALA C 1 128 ? 29.69500 -10.42000 27.28700 1.000 26.90849 121 ALA C C 1
ATOM 3018 O O . ALA C 1 128 ? 28.79100 -10.99500 26.68100 1.000 32.45652 121 ALA C O 1
ATOM 3020 N N . GLN C 1 129 ? 30.35600 -9.41400 26.76600 1.000 22.28162 122 GLN C N 1
ATOM 3021 C CA . GLN C 1 129 ? 30.03400 -8.93100 25.42300 1.000 23.46071 122 GLN C CA 1
ATOM 3022 C C . GLN C 1 129 ? 30.60700 -9.88200 24.37600 1.000 25.60044 122 GLN C C 1
ATOM 3023 O O . GLN C 1 129 ? 31.79900 -10.18900 24.42000 1.000 25.71361 122 GLN C O 1
ATOM 3029 N N . PRO C 1 130 ? 29.80300 -10.34900 23.42300 1.000 27.56120 123 PRO C N 1
ATOM 3030 C CA . PRO C 1 130 ? 30.29800 -11.38600 22.50400 1.000 29.84568 123 PRO C CA 1
ATOM 3031 C C . PRO C 1 130 ? 31.52800 -10.97900 21.71200 1.000 31.19848 123 PRO C C 1
ATOM 3032 O O . PRO C 1 130 ? 32.39700 -11.82200 21.46600 1.000 33.62772 123 PRO C O 1
ATOM 3036 N N . ASP C 1 131 ? 31.62900 -9.71300 21.30400 1.000 30.62209 124 ASP C N 1
ATOM 3037 C CA . ASP C 1 131 ? 32.77600 -9.29000 20.50500 1.000 31.39850 124 ASP C CA 1
ATOM 3038 C C . ASP C 1 131 ? 34.05700 -9.30300 21.33400 1.000 30.07729 124 ASP C C 1
ATOM 3039 O O . ASP C 1 131 ? 35.10400 -9.79200 20.88500 1.000 31.37745 124 ASP C O 1
ATOM 3044 N N . THR C 1 132 ? 33.98700 -8.78300 22.55600 1.000 28.02968 125 THR C N 1
ATOM 3045 C CA . THR C 1 132 ? 35.12700 -8.86600 23.46000 1.000 27.60857 125 THR C CA 1
ATOM 3046 C C . THR C 1 132 ? 35.54900 -10.31000 23.69700 1.000 32.23281 125 THR C C 1
ATOM 3047 O O . THR C 1 132 ? 36.74300 -10.62900 23.68100 1.000 32.78551 125 THR C O 1
ATOM 3051 N N . LEU C 1 133 ? 34.57700 -11.19700 23.91500 1.000 27.63226 126 LEU C N 1
ATOM 3052 C CA . LEU C 1 133 ? 34.88100 -12.59600 24.17000 1.000 34.01197 126 LEU C CA 1
ATOM 3053 C C . LEU C 1 133 ? 35.53800 -13.24100 22.96200 1.000 34.64889 126 LEU C C 1
ATOM 3054 O O . LEU C 1 133 ? 36.53000 -13.96200 23.10700 1.000 34.67784 126 LEU C O 1
ATOM 3059 N N . ARG C 1 134 ? 35.00600 -12.98400 21.76100 1.000 34.23042 127 ARG C N 1
ATOM 3060 C CA . ARG C 1 134 ? 35.60900 -13.53100 20.55200 1.000 45.23174 127 ARG C CA 1
ATOM 3061 C C . ARG C 1 134 ? 37.04000 -13.03800 20.37600 1.000 50.59554 127 ARG C C 1
ATOM 3062 O O . ARG C 1 134 ? 37.94100 -13.82200 20.06000 1.000 47.12670 127 ARG C O 1
ATOM 3070 N N . ARG C 1 135 ? 37.26300 -11.73400 20.57300 1.000 49.53225 128 ARG C N 1
ATOM 3071 C CA . ARG C 1 135 ? 38.59700 -11.17400 20.37900 1.000 45.56862 128 ARG C CA 1
ATOM 3072 C C . ARG C 1 135 ? 39.60600 -11.81200 21.33000 1.000 43.61312 128 ARG C C 1
ATOM 3073 O O . ARG C 1 135 ? 40.72600 -12.14800 20.92300 1.000 36.84915 128 ARG C O 1
ATOM 3081 N N . LEU C 1 136 ? 39.21400 -12.02800 22.59400 1.000 36.69124 129 LEU C N 1
ATOM 3082 C CA . LEU C 1 136 ? 40.13500 -12.58100 23.58000 1.000 34.68311 129 LEU C CA 1
ATOM 3083 C C . LEU C 1 136 ? 40.32600 -14.08000 23.41700 1.000 50.27708 129 LEU C C 1
ATOM 3084 O O . LEU C 1 136 ? 41.42000 -14.59300 23.69000 1.000 49.51910 129 LEU C O 1
ATOM 3089 N N . LYS C 1 137 ? 39.28900 -14.79600 22.97600 1.000 47.21356 130 LYS C N 1
ATOM 3090 C CA . LYS C 1 137 ? 39.44200 -16.22900 22.74200 1.000 53.08268 130 LYS C CA 1
ATOM 3091 C C . LYS C 1 137 ? 40.37200 -16.49800 21.56800 1.000 57.43320 130 LYS C C 1
ATOM 3092 O O . LYS C 1 137 ? 41.00900 -17.55700 21.51300 1.000 54.60392 130 LYS C O 1
ATOM 3098 N N . GLU C 1 138 ? 40.47000 -15.55100 20.63000 1.000 60.51778 131 GLU C N 1
ATOM 3099 C CA . GLU C 1 138 ? 41.38700 -15.71300 19.50700 1.000 60.65990 131 GLU C CA 1
ATOM 3100 C C . GLU C 1 138 ? 42.83700 -15.63500 19.96200 1.000 50.17970 131 GLU C C 1
ATOM 3101 O O . GLU C 1 138 ? 43.72100 -16.20700 19.31600 1.000 51.25088 131 GLU C O 1
ATOM 3107 N N . GLN C 1 139 ? 43.09500 -14.93700 21.06600 1.000 59.26500 132 GLN C N 1
ATOM 3108 C CA . GLN C 1 139 ? 44.40900 -14.89600 21.68700 1.000 57.91747 132 GLN C CA 1
ATOM 3109 C C . GLN C 1 139 ? 44.55100 -15.91700 22.81300 1.000 60.48357 132 GLN C C 1
ATOM 3110 O O . GLN C 1 139 ? 45.51100 -15.84500 23.58300 1.000 62.91544 132 GLN C O 1
ATOM 3116 N N . GLY C 1 140 ? 43.62000 -16.86300 22.92500 1.000 56.15673 133 GLY C N 1
ATOM 3117 C CA . GLY C 1 140 ? 43.68700 -17.85300 23.98400 1.000 54.43547 133 GLY C CA 1
ATOM 3118 C C . GLY C 1 140 ? 43.44500 -17.31600 25.37900 1.000 49.77965 133 GLY C C 1
ATOM 3119 O O . GLY C 1 140 ? 43.96600 -17.87400 26.34900 1.000 49.34013 133 GLY C O 1
ATOM 3120 N N . GLN C 1 141 ? 42.65600 -16.25500 25.51300 1.000 42.91830 134 GLN C N 1
ATOM 3121 C CA . GLN C 1 141 ? 42.39900 -15.62600 26.79900 1.000 38.64937 134 GLN C CA 1
ATOM 3122 C C . GLN C 1 141 ? 40.90100 -15.40500 26.96000 1.000 36.02274 134 GLN C C 1
ATOM 3123 O O . GLN C 1 141 ? 40.10600 -15.75300 26.09200 1.000 36.77020 134 GLN C O 1
ATOM 3129 N N . ALA C 1 142 ? 40.53700 -14.82600 28.09600 1.000 33.28031 135 ALA C N 1
ATOM 3130 C CA . ALA C 1 142 ? 39.15900 -14.52100 28.45700 1.000 31.05899 135 ALA C CA 1
ATOM 3131 C C . ALA C 1 142 ? 39.20000 -13.31700 29.37900 1.000 28.79293 135 ALA C C 1
ATOM 3132 O O . ALA C 1 142 ? 40.26700 -12.96800 29.90500 1.000 28.77450 135 ALA C O 1
ATOM 3134 N N . PRO C 1 143 ? 38.06400 -12.65500 29.59900 1.000 27.15852 136 PRO C N 1
ATOM 3135 C CA . PRO C 1 143 ? 38.05500 -11.53600 30.55400 1.000 25.37936 136 PRO C CA 1
ATOM 3136 C C . PRO C 1 143 ? 38.52000 -11.97300 31.93700 1.000 24.84245 136 PRO C C 1
ATOM 3137 O O . PRO C 1 143 ? 38.38200 -13.13400 32.32900 1.000 29.11928 136 PRO C O 1
ATOM 3141 N N . ILE C 1 144 ? 39.11200 -11.02200 32.66700 1.000 23.83707 137 ILE C N 1
ATOM 3142 C CA . ILE C 1 144 ? 39.44600 -11.24400 34.06800 1.000 25.05827 137 ILE C CA 1
ATOM 3143 C C . ILE C 1 144 ? 38.18600 -11.58000 34.84600 1.000 24.47399 137 ILE C C 1
ATOM 3144 O O . ILE C 1 144 ? 37.15800 -10.90700 34.70500 1.000 25.91890 137 ILE C O 1
ATOM 3149 N N . THR C 1 145 ? 38.27000 -12.62800 35.71400 1.000 24.20027 138 THR C N 1
ATOM 3150 C CA . THR C 1 145 ? 37.13400 -12.99900 36.54700 1.000 24.58189 138 THR C CA 1
ATOM 3151 C C . THR C 1 145 ? 37.16500 -12.22400 37.85700 1.000 24.10815 138 THR C C 1
ATOM 3152 O O . THR C 1 145 ? 38.21000 -11.71800 38.25900 1.000 24.22133 138 THR C O 1
ATOM 3156 N N . PRO C 1 146 ? 36.03000 -12.11500 38.55500 1.000 24.50820 139 PRO C N 1
ATOM 3157 C CA . PRO C 1 146 ? 36.06300 -11.46500 39.87600 1.000 24.71612 139 PRO C CA 1
ATOM 3158 C C . PRO C 1 146 ? 37.03000 -12.13100 40.83600 1.000 26.43212 139 PRO C C 1
ATOM 3159 O O . PRO C 1 146 ? 37.72100 -11.43100 41.58600 1.000 26.81374 139 PRO C O 1
ATOM 3163 N N . GLN C 1 147 ? 37.13800 -13.46000 40.82700 1.000 28.01915 140 GLN C N 1
ATOM 3164 C CA . GLN C 1 147 ? 38.07100 -14.08400 41.76200 1.000 29.99570 140 GLN C CA 1
ATOM 3165 C C . GLN C 1 147 ? 39.52000 -13.80200 41.38600 1.000 31.00372 140 GLN C C 1
ATOM 3166 O O . GLN C 1 147 ? 40.38100 -13.70300 42.26700 1.000 30.00360 140 GLN C O 1
ATOM 3172 N N . GLN C 1 148 ? 39.81600 -13.65500 40.09600 1.000 28.34024 141 GLN C N 1
ATOM 3173 C CA . GLN C 1 148 ? 41.18100 -13.29900 39.70600 1.000 27.35854 141 GLN C CA 1
ATOM 3174 C C . GLN C 1 148 ? 41.52700 -11.87800 40.13400 1.000 25.43989 141 GLN C C 1
ATOM 3175 O O . GLN C 1 148 ? 42.66500 -11.60500 40.54200 1.000 25.68729 141 GLN C O 1
ATOM 3181 N N . GLY C 1 149 ? 40.56600 -10.95800 40.03100 1.000 27.22432 142 GLY C N 1
ATOM 3182 C CA . GLY C 1 149 ? 40.78400 -9.61900 40.55500 1.000 22.48954 142 GLY C CA 1
ATOM 3183 C C . GLY C 1 149 ? 40.99300 -9.60800 42.05400 1.000 23.47650 142 GLY C C 1
ATOM 3184 O O . GLY C 1 149 ? 41.83900 -8.86900 42.56600 1.000 23.00276 142 GLY C O 1
ATOM 3185 N N . GLN C 1 150 ? 40.20200 -10.39900 42.78200 1.000 25.18197 143 GLN C N 1
ATOM 3186 C CA . GLN C 1 150 ? 40.34100 -10.43500 44.23600 1.000 29.26404 143 GLN C CA 1
ATOM 3187 C C . GLN C 1 150 ? 41.70000 -10.97900 44.63100 1.000 29.57723 143 GLN C C 1
ATOM 3188 O O . GLN C 1 150 ? 42.33500 -10.47500 45.56400 1.000 28.78240 143 GLN C O 1
ATOM 3194 N N . ALA C 1 151 ? 42.15400 -12.01700 43.93100 1.000 30.33785 144 ALA C N 1
ATOM 3195 C CA . ALA C 1 151 ? 43.45600 -12.59800 44.23100 1.000 30.94318 144 ALA C CA 1
ATOM 3196 C C . ALA C 1 151 ? 44.56100 -11.58500 43.99400 1.000 29.18245 144 ALA C C 1
ATOM 3197 O O . ALA C 1 151 ? 45.48400 -11.46200 44.80600 1.000 30.25626 144 ALA C O 1
ATOM 3199 N N . LEU C 1 152 ? 44.46600 -10.83000 42.89400 1.000 26.80321 145 LEU C N 1
ATOM 3200 C CA . LEU C 1 152 ? 45.48100 -9.82500 42.59700 1.000 25.48990 145 LEU C CA 1
ATOM 3201 C C . LEU C 1 152 ? 45.50100 -8.73000 43.65500 1.000 25.42410 145 LEU C C 1
ATOM 3202 O O . LEU C 1 152 ? 46.57200 -8.24000 44.02800 1.000 25.13459 145 LEU C O 1
ATOM 3207 N N . ALA C 1 153 ? 44.32700 -8.33400 44.15500 1.000 24.27659 146 ALA C N 1
ATOM 3208 C CA . ALA C 1 153 ? 44.28400 -7.32600 45.21300 1.000 23.63704 146 ALA C CA 1
ATOM 3209 C C . ALA C 1 153 ? 44.98100 -7.81000 46.48200 1.000 25.76888 146 ALA C C 1
ATOM 3210 O O . ALA C 1 153 ? 45.64000 -7.02200 47.17300 1.000 28.32182 146 ALA C O 1
ATOM 3212 N N . LYS C 1 154 ? 44.85700 -9.10000 46.80900 1.000 28.17969 147 LYS C N 1
ATOM 3213 C CA . LYS C 1 154 ? 45.57600 -9.61500 47.97800 1.000 30.90897 147 LYS C CA 1
ATOM 3214 C C . LYS C 1 154 ? 47.07300 -9.69000 47.71500 1.000 31.16426 147 LYS C C 1
ATOM 3215 O O . LYS C 1 154 ? 47.87900 -9.38700 48.60300 1.000 32.20386 147 LYS C O 1
ATOM 3221 N N . GLN C 1 155 ? 47.47400 -10.06000 46.49600 1.000 30.52208 148 GLN C N 1
ATOM 3222 C CA . GLN C 1 155 ? 48.90800 -10.12500 46.21000 1.000 31.31165 148 GLN C CA 1
ATOM 3223 C C . GLN C 1 155 ? 49.57900 -8.76000 46.28100 1.000 29.25877 148 GLN C C 1
ATOM 3224 O O . GLN C 1 155 ? 50.77000 -8.68400 46.59800 1.000 38.72306 148 GLN C O 1
ATOM 3230 N N . ILE C 1 156 ? 48.86200 -7.67700 45.96800 1.000 27.34012 149 ILE C N 1
ATOM 3231 C CA . ILE C 1 156 ? 49.45100 -6.34400 46.08600 1.000 27.80860 149 ILE C CA 1
ATOM 3232 C C . ILE C 1 156 ? 49.02200 -5.63400 47.37300 1.000 31.02740 149 ILE C C 1
ATOM 3233 O O . ILE C 1 156 ? 49.32000 -4.44900 47.54000 1.000 35.21212 149 ILE C O 1
ATOM 3238 N N . HIS C 1 157 ? 48.33500 -6.33200 48.28700 1.000 26.54002 150 HIS C N 1
ATOM 3239 C CA . HIS C 1 157 ? 47.96700 -5.79500 49.60200 1.000 24.78455 150 HIS C CA 1
ATOM 3240 C C . HIS C 1 157 ? 47.09300 -4.55300 49.48600 1.000 25.32146 150 HIS C C 1
ATOM 3241 O O . HIS C 1 157 ? 47.17900 -3.62000 50.29200 1.000 29.29825 150 HIS C O 1
ATOM 3248 N N . ALA C 1 158 ? 46.25500 -4.53700 48.45800 1.000 28.33234 151 ALA C N 1
ATOM 3249 C CA . ALA C 1 158 ? 45.26300 -3.49100 48.31400 1.000 22.15266 151 ALA C CA 1
ATOM 3250 C C . ALA C 1 158 ? 44.17200 -3.68300 49.35800 1.000 23.91603 151 ALA C C 1
ATOM 3251 O O . ALA C 1 158 ? 43.88800 -4.80700 49.78400 1.000 27.90861 151 ALA C O 1
ATOM 3253 N N . VAL C 1 159 ? 43.58000 -2.56800 49.78900 1.000 26.45317 152 VAL C N 1
ATOM 3254 C CA . VAL C 1 159 ? 42.57800 -2.60800 50.85600 1.000 36.07011 152 VAL C CA 1
ATOM 3255 C C . VAL C 1 159 ? 41.33400 -3.35800 50.39200 1.000 36.29119 152 VAL C C 1
ATOM 3256 O O . VAL C 1 159 ? 40.67100 -4.02900 51.19200 1.000 34.95945 152 VAL C O 1
ATOM 3260 N N . ARG C 1 160 ? 41.00000 -3.26500 49.10800 1.000 24.65296 153 ARG C N 1
ATOM 3261 C CA . ARG C 1 160 ? 39.87300 -4.00500 48.55500 1.000 27.82439 153 ARG C CA 1
ATOM 3262 C C . ARG C 1 160 ? 40.01400 -4.08600 47.04000 1.000 21.39467 153 ARG C C 1
ATOM 3263 O O . ARG C 1 160 ? 40.81900 -3.37300 46.43300 1.000 23.33438 153 ARG C O 1
ATOM 3271 N N . TYR C 1 161 ? 39.24700 -5.00700 46.45200 1.000 21.68944 154 TYR C N 1
ATOM 3272 C CA . TYR C 1 161 ? 39.01000 -5.10200 45.01500 1.000 24.83719 154 TYR C CA 1
ATOM 3273 C C . TYR C 1 161 ? 37.57300 -4.70200 44.71000 1.000 23.19752 154 TYR C C 1
ATOM 3274 O O . TYR C 1 161 ? 36.64000 -5.18300 45.36100 1.000 25.45568 154 TYR C O 1
ATOM 3283 N N . LEU C 1 162 ? 37.39600 -3.82700 43.72600 1.000 19.37601 155 LEU C N 1
ATOM 3284 C CA . LEU C 1 162 ? 36.06000 -3.44600 43.29000 1.000 21.14464 155 LEU C CA 1
ATOM 3285 C C . LEU C 1 162 ? 36.02100 -3.42600 41.77400 1.000 20.13136 155 LEU C C 1
ATOM 3286 O O . LEU C 1 162 ? 37.03800 -3.21600 41.12300 1.000 18.64434 155 LEU C O 1
ATOM 3291 N N . GLU C 1 163 ? 34.83900 -3.65400 41.22400 1.000 19.97608 156 GLU C N 1
ATOM 3292 C CA . GLU C 1 163 ? 34.63900 -3.65000 39.78400 1.000 15.95718 156 GLU C CA 1
ATOM 3293 C C . GLU C 1 163 ? 33.62600 -2.57700 39.44600 1.000 20.03661 156 GLU C C 1
ATOM 3294 O O . GLU C 1 163 ? 32.69300 -2.32200 40.22000 1.000 20.71038 156 GLU C O 1
ATOM 3300 N N . CYS C 1 164 ? 33.80300 -1.96400 38.27900 1.000 21.19201 157 CYS C N 1
ATOM 3301 C CA . CYS C 1 164 ? 32.82000 -0.98300 37.84600 1.000 16.08351 157 CYS C CA 1
ATOM 3302 C C . CYS C 1 164 ? 32.70800 -0.99300 36.32600 1.000 21.53153 157 CYS C C 1
ATOM 3303 O O . CYS C 1 164 ? 33.59100 -1.47700 35.61600 1.000 17.87320 157 CYS C O 1
ATOM 3306 N N . SER C 1 165 ? 31.58900 -0.46100 35.84200 1.000 18.73646 158 SER C N 1
ATOM 3307 C CA . SER C 1 165 ? 31.45800 -0.01500 34.45700 1.000 18.23113 158 SER C CA 1
ATOM 3308 C C . SER C 1 165 ? 31.15100 1.47700 34.49100 1.000 16.57830 158 SER C C 1
ATOM 3309 O O . SER C 1 165 ? 30.02900 1.87500 34.81800 1.000 18.03900 158 SER C O 1
ATOM 3312 N N . ALA C 1 166 ? 32.13900 2.31600 34.15700 1.000 15.53607 159 ALA C N 1
ATOM 3313 C CA . ALA C 1 166 ? 31.84200 3.74600 34.00900 1.000 18.06269 159 ALA C CA 1
ATOM 3314 C C . ALA C 1 166 ? 30.77700 3.97700 32.94300 1.000 17.53894 159 ALA C C 1
ATOM 3315 O O . ALA C 1 166 ? 29.92400 4.86600 33.08000 1.000 21.05516 159 ALA C O 1
ATOM 3317 N N . LEU C 1 167 ? 30.81800 3.18600 31.87400 1.000 16.79412 160 LEU C N 1
ATOM 3318 C CA . LEU C 1 167 ? 29.86400 3.36300 30.78000 1.000 18.90227 160 LEU C CA 1
ATOM 3319 C C . LEU C 1 167 ? 28.42900 3.13200 31.24700 1.000 22.51059 160 LEU C C 1
ATOM 3320 O O . LEU C 1 167 ? 27.51800 3.87000 30.85100 1.000 22.49217 160 LEU C O 1
ATOM 3325 N N . GLN C 1 168 ? 28.20000 2.11700 32.08100 1.000 18.90753 161 GLN C N 1
ATOM 3326 C CA . GLN C 1 168 ? 26.87100 1.84800 32.63400 1.000 22.90801 161 GLN C CA 1
ATOM 3327 C C . GLN C 1 168 ? 26.57600 2.62500 33.91100 1.000 22.52639 161 GLN C C 1
ATOM 3328 O O . GLN C 1 168 ? 25.44300 2.54700 34.41400 1.000 26.42159 161 GLN C O 1
ATOM 3334 N N . GLN C 1 169 ? 27.54400 3.36400 34.44500 1.000 22.56323 162 GLN C N 1
ATOM 3335 C CA . GLN C 1 169 ? 27.41200 3.99200 35.76100 1.000 25.55043 162 GLN C CA 1
ATOM 3336 C C . GLN C 1 169 ? 27.06800 2.93100 36.81000 1.000 25.84257 162 GLN C C 1
ATOM 3337 O O . GLN C 1 169 ? 26.12100 3.05700 37.59200 1.000 28.83240 162 GLN C O 1
ATOM 3343 N N . ASP C 1 170 ? 27.82600 1.84000 36.77700 1.000 23.48439 163 ASP C N 1
ATOM 3344 C CA . ASP C 1 170 ? 27.63900 0.69700 37.66300 1.000 21.91579 163 ASP C CA 1
ATOM 3345 C C . ASP C 1 170 ? 28.86200 0.59300 38.56600 1.000 20.61300 163 ASP C C 1
ATOM 3346 O O . ASP C 1 170 ? 29.95700 0.29800 38.08200 1.000 23.07382 163 ASP C O 1
ATOM 3351 N N . GLY C 1 171 ? 28.68000 0.83900 39.86900 1.000 24.57400 164 GLY C N 1
ATOM 3352 C CA . GLY C 1 171 ? 29.76900 0.66500 40.82000 1.000 27.04272 164 GLY C CA 1
ATOM 3353 C C . GLY C 1 171 ? 30.78800 1.78400 40.89400 1.000 26.61635 164 GLY C C 1
ATOM 3354 O O . GLY C 1 171 ? 31.81300 1.62300 41.57500 1.000 23.63178 164 GLY C O 1
ATOM 3355 N N . VAL C 1 172 ? 30.54500 2.90900 40.21600 1.000 25.26356 165 VAL C N 1
ATOM 3356 C CA . VAL C 1 172 ? 31.49800 4.01500 40.20300 1.000 21.48679 165 VAL C CA 1
ATOM 3357 C C . VAL C 1 172 ? 31.50000 4.72800 41.54800 1.000 31.23796 165 VAL C C 1
ATOM 3358 O O . VAL C 1 172 ? 32.55500 5.04700 42.11400 1.000 22.94749 165 VAL C O 1
ATOM 3362 N N . LYS C 1 173 ? 30.31200 5.00400 42.06900 1.000 26.40580 166 LYS C N 1
ATOM 3363 C CA . LYS C 1 173 ? 30.21500 5.66700 43.36300 1.000 28.31918 166 LYS C CA 1
ATOM 3364 C C . LYS C 1 173 ? 30.90300 4.84900 44.44600 1.000 25.12670 166 LYS C C 1
ATOM 3365 O O . LYS C 1 173 ? 31.56700 5.40800 45.32500 1.000 27.71385 166 LYS C O 1
ATOM 3371 N N . GLU C 1 174 ? 30.77300 3.51900 44.38100 1.000 25.70571 167 GLU C N 1
ATOM 3372 C CA . GLU C 1 174 ? 31.31300 2.66000 45.42900 1.000 24.87930 167 GLU C CA 1
ATOM 3373 C C . GLU C 1 174 ? 32.83500 2.66300 45.41700 1.000 24.26344 167 GLU C C 1
ATOM 3374 O O . GLU C 1 174 ? 33.45900 2.46700 46.46400 1.000 25.60044 167 GLU C O 1
ATOM 3380 N N . VAL C 1 175 ? 33.43900 2.88800 44.24700 1.000 22.31847 168 VAL C N 1
ATOM 3381 C CA . VAL C 1 175 ? 34.90200 2.95000 44.14900 1.000 21.94210 168 VAL C CA 1
ATOM 3382 C C . VAL C 1 175 ? 35.45000 4.06100 45.03500 1.000 21.91052 168 VAL C C 1
ATOM 3383 O O . VAL C 1 175 ? 36.34900 3.84400 45.85800 1.000 26.18472 168 VAL C O 1
ATOM 3387 N N . PHE C 1 176 ? 34.90000 5.26400 44.90600 1.000 21.12095 169 PHE C N 1
ATOM 3388 C CA . PHE C 1 176 ? 35.48500 6.40500 45.58900 1.000 26.49002 169 PHE C CA 1
ATOM 3389 C C . PHE C 1 176 ? 35.01200 6.54900 47.02300 1.000 30.55103 169 PHE C C 1
ATOM 3390 O O . PHE C 1 176 ? 35.72500 7.15700 47.83500 1.000 31.39061 169 PHE C O 1
ATOM 3398 N N . ALA C 1 177 ? 33.84300 5.98900 47.36100 1.000 25.38725 170 ALA C N 1
ATOM 3399 C CA . ALA C 1 177 ? 33.47700 5.87200 48.76800 1.000 26.74794 170 ALA C CA 1
ATOM 3400 C C . ALA C 1 177 ? 34.44000 4.94100 49.49300 1.000 27.96651 170 ALA C C 1
ATOM 3401 O O . ALA C 1 177 ? 34.77300 5.16300 50.66400 1.000 29.74830 170 ALA C O 1
ATOM 3403 N N . GLU C 1 178 ? 34.88000 3.87700 48.81800 1.000 27.44276 171 GLU C N 1
ATOM 3404 C CA . GLU C 1 178 ? 35.84800 2.96500 49.41700 1.000 28.99032 171 GLU C CA 1
ATOM 3405 C C . GLU C 1 178 ? 37.23600 3.58700 49.49600 1.000 27.98230 171 GLU C C 1
ATOM 3406 O O . GLU C 1 178 ? 37.99900 3.28600 50.42400 1.000 29.67987 171 GLU C O 1
ATOM 3412 N N . ALA C 1 179 ? 37.58700 4.44400 48.53500 1.000 28.74029 172 ALA C N 1
ATOM 3413 C CA . ALA C 1 179 ? 38.86700 5.14100 48.62200 1.000 31.91698 172 ALA C CA 1
ATOM 3414 C C . ALA C 1 179 ? 38.89100 6.09300 49.81500 1.000 25.64781 172 ALA C C 1
ATOM 3415 O O . ALA C 1 179 ? 39.88000 6.15400 50.55300 1.000 27.88492 172 ALA C O 1
ATOM 3417 N N . VAL C 1 180 ? 37.79800 6.82200 50.03500 1.000 26.17682 173 VAL C N 1
ATOM 3418 C CA . VAL C 1 180 ? 37.72900 7.71800 51.18400 1.000 29.77989 173 VAL C CA 1
ATOM 3419 C C . VAL C 1 180 ? 37.75100 6.91700 52.48100 1.000 34.43308 173 VAL C C 1
ATOM 3420 O O . VAL C 1 180 ? 38.43000 7.28700 53.44500 1.000 36.14118 173 VAL C O 1
ATOM 3424 N N . ARG C 1 181 ? 37.04200 5.78300 52.50800 1.000 31.39850 174 ARG C N 1
ATOM 3425 C CA . ARG C 1 181 ? 37.05200 4.90600 53.67700 1.000 34.68574 174 ARG C CA 1
ATOM 3426 C C . ARG C 1 181 ? 38.45500 4.41200 54.01500 1.000 37.95718 174 ARG C C 1
ATOM 3427 O O . ARG C 1 181 ? 38.78400 4.20600 55.19400 1.000 37.89139 174 ARG C O 1
ATOM 3435 N N . ALA C 1 182 ? 39.28100 4.17400 52.99300 1.000 35.90167 175 ALA C N 1
ATOM 3436 C CA . ALA C 1 182 ? 40.64300 3.70500 53.23400 1.000 38.80728 175 ALA C CA 1
ATOM 3437 C C . ALA C 1 182 ? 41.42900 4.71900 54.04900 1.000 42.01030 175 ALA C C 1
ATOM 3438 O O . ALA C 1 182 ? 42.26800 4.35400 54.88100 1.000 36.67808 175 ALA C O 1
ATOM 3440 N N . VAL C 1 183 ? 41.15600 5.99800 53.83200 1.000 37.70715 176 VAL C N 1
ATOM 3441 C CA . VAL C 1 183 ? 41.87500 7.06100 54.51200 1.000 38.94941 176 VAL C CA 1
ATOM 3442 C C . VAL C 1 183 ? 41.24500 7.38200 55.85700 1.000 34.41202 176 VAL C C 1
ATOM 3443 O O . VAL C 1 183 ? 41.95200 7.59100 56.84400 1.000 41.21020 176 VAL C O 1
ATOM 3447 N N . LEU C 1 184 ? 39.91600 7.39600 55.93300 1.000 38.74149 177 LEU C N 1
ATOM 3448 C CA . LEU C 1 184 ? 39.24800 7.83500 57.15300 1.000 50.85083 177 LEU C CA 1
ATOM 3449 C C . LEU C 1 184 ? 39.24500 6.77000 58.24400 1.000 50.42973 177 LEU C C 1
ATOM 3450 O O . LEU C 1 184 ? 39.30900 7.10400 59.43300 1.000 45.04751 177 LEU C O 1
ATOM 3455 N N . ASN C 1 185 ? 39.15400 5.49800 57.87100 1.000 61.10206 178 ASN C N 1
ATOM 3456 C CA . ASN C 1 185 ? 39.18000 4.39200 58.82800 1.000 67.09752 178 ASN C CA 1
ATOM 3457 C C . ASN C 1 185 ? 40.07800 3.30100 58.26700 1.000 59.42818 178 ASN C C 1
ATOM 3458 O O . ASN C 1 185 ? 39.60500 2.29500 57.72600 1.000 66.94487 178 ASN C O 1
ATOM 3463 N N . PRO C 1 186 ? 41.39400 3.47000 58.38200 1.000 63.94188 179 PRO C N 1
ATOM 3464 C CA . PRO C 1 186 ? 42.32200 2.49000 57.80800 1.000 67.36071 179 PRO C CA 1
ATOM 3465 C C . PRO C 1 186 ? 42.47500 1.24800 58.67400 1.000 78.77260 179 PRO C C 1
ATOM 3466 O O . PRO C 1 186 ? 42.51100 1.31600 59.90500 1.000 75.90647 179 PRO C O 1
ATOM 3470 N N . THR C 1 187 ? 42.57200 0.09800 58.00200 1.000 90.47927 180 THR C N 1
ATOM 3471 C CA . THR C 1 187 ? 42.84700 -1.20800 58.57900 1.000 98.81185 180 THR C CA 1
ATOM 3472 C C . THR C 1 187 ? 44.23200 -1.69000 58.14300 1.000 97.24061 180 THR C C 1
ATOM 3473 O O . THR C 1 187 ? 44.70600 -1.32700 57.06100 1.000 84.92597 180 THR C O 1
ATOM 3477 N N . PRO C 1 188 ? 44.92200 -2.49600 58.97000 1.000 102.38333 181 PRO C N 1
ATOM 3478 C CA . PRO C 1 188 ? 46.24200 -3.01300 58.58500 1.000 100.62522 181 PRO C CA 1
ATOM 3479 C C . PRO C 1 188 ? 46.16700 -4.16800 57.58400 1.000 101.90959 181 PRO C C 1
ATOM 3480 O O . PRO C 1 188 ? 45.11000 -4.47400 57.02900 1.000 101.68588 181 PRO C O 1
ATOM 3484 N N . MET D 2 2 ? 49.68500 28.60500 10.19700 1.000 58.13000 1 MET D N 1
ATOM 3485 C CA . MET D 2 2 ? 48.59200 29.45900 10.66000 1.000 62.47000 1 MET D CA 1
ATOM 3486 C C . MET D 2 2 ? 47.93400 29.03400 11.98400 1.000 56.24000 1 MET D C 1
ATOM 3487 O O . MET D 2 2 ? 47.64500 29.91000 12.79700 1.000 62.00000 1 MET D O 1
ATOM 3492 N N . PRO D 2 3 ? 47.68200 27.73700 12.20400 1.000 58.43000 2 PRO D N 1
ATOM 3493 C CA . PRO D 2 3 ? 47.01500 27.31300 13.45600 1.000 47.58000 2 PRO D CA 1
ATOM 3494 C C . PRO D 2 3 ? 47.67800 27.92300 14.67700 1.000 45.71000 2 PRO D C 1
ATOM 3495 O O . PRO D 2 3 ? 48.88600 27.74400 14.89800 1.000 54.33000 2 PRO D O 1
ATOM 3499 N N . PRO D 2 4 ? 46.92300 28.66800 15.48800 1.000 36.19000 3 PRO D N 1
ATOM 3500 C CA . PRO D 2 4 ? 47.53300 29.33700 16.62700 1.000 44.84000 3 PRO D CA 1
ATOM 3501 C C . PRO D 2 4 ? 47.88900 28.33000 17.70400 1.000 47.69000 3 PRO D C 1
ATOM 3502 O O . PRO D 2 4 ? 47.20800 27.30300 17.86300 1.000 44.62000 3 PRO D O 1
ATOM 3506 N N . PRO D 2 5 ? 48.96700 28.56500 18.44600 1.000 57.31000 4 PRO D N 1
ATOM 3507 C CA . PRO D 2 5 ? 49.30600 27.67800 19.56500 1.000 54.73000 4 PRO D CA 1
ATOM 3508 C C . PRO D 2 5 ? 48.22100 27.71000 20.63000 1.000 54.62000 4 PRO D C 1
ATOM 3509 O O . PRO D 2 5 ? 47.32000 28.55100 20.62200 1.000 53.80000 4 PRO D O 1
ATOM 3513 N N . ALA D 2 6 ? 48.31300 26.76300 21.55900 1.000 56.10000 5 ALA D N 1
ATOM 3514 C CA . ALA D 2 6 ? 47.31800 26.65700 22.61500 1.000 37.59000 5 ALA D CA 1
ATOM 3515 C C . ALA D 2 6 ? 47.47900 27.78000 23.63400 1.000 35.68000 5 ALA D C 1
ATOM 3516 O O . ALA D 2 6 ? 48.58300 28.27700 23.88400 1.000 39.69000 5 ALA D O 1
ATOM 3518 N N . ASP D 2 7 ? 46.35500 28.17100 24.23300 1.000 58.28857 6 ASP D N 1
ATOM 3519 C CA . ASP D 2 7 ? 46.33000 29.23200 25.23000 1.000 49.11115 6 ASP D CA 1
ATOM 3520 C C . ASP D 2 7 ? 46.69000 28.74400 26.61900 1.000 45.61863 6 ASP D C 1
ATOM 3521 O O . ASP D 2 7 ? 46.93700 29.57400 27.49900 1.000 46.21344 6 ASP D O 1
ATOM 3526 N N . ILE D 2 8 ? 46.69600 27.43000 26.83600 1.000 39.47052 7 ILE D N 1
ATOM 3527 C CA . ILE D 2 8 ? 47.03500 26.81600 28.11200 1.000 42.96568 7 ILE D CA 1
ATOM 3528 C C . ILE D 2 8 ? 48.04600 25.71000 27.84900 1.000 38.60200 7 ILE D C 1
ATOM 3529 O O . ILE D 2 8 ? 47.92600 24.97200 26.86500 1.000 48.94797 7 ILE D O 1
ATOM 3534 N N . VAL D 2 9 ? 49.03400 25.58300 28.73300 1.000 30.64052 8 VAL D N 1
ATOM 3535 C CA . VAL D 2 9 ? 50.00700 24.50000 28.65800 1.000 31.01688 8 VAL D CA 1
ATOM 3536 C C . VAL D 2 9 ? 50.19800 23.90900 30.05300 1.000 31.58273 8 VAL D C 1
ATOM 3537 O O . VAL D 2 9 ? 50.39500 24.64200 31.03100 1.000 31.40640 8 VAL D O 1
ATOM 3541 N N . LYS D 2 10 ? 50.11400 22.58500 30.14300 1.000 27.74280 9 LYS D N 1
ATOM 3542 C CA . LYS D 2 10 ? 50.27000 21.88000 31.41000 1.000 27.24011 9 LYS D CA 1
ATOM 3543 C C . LYS D 2 10 ? 51.73300 21.53000 31.61200 1.000 26.11366 9 LYS D C 1
ATOM 3544 O O . LYS D 2 10 ? 52.37400 20.98500 30.70500 1.000 27.34802 9 LYS D O 1
ATOM 3550 N N . VAL D 2 11 ? 52.25800 21.84300 32.80000 1.000 24.46346 10 VAL D N 1
ATOM 3551 C CA . VAL D 2 11 ? 53.65200 21.58700 33.14700 1.000 24.67664 10 VAL D CA 1
ATOM 3552 C C . VAL D 2 11 ? 53.71000 21.10500 34.59200 1.000 22.35531 10 VAL D C 1
ATOM 3553 O O . VAL D 2 11 ? 52.77200 21.29100 35.36900 1.000 23.78180 10 VAL D O 1
ATOM 3557 N N . ALA D 2 12 ? 54.81900 20.44500 34.93200 1.000 21.32098 11 ALA D N 1
ATOM 3558 C CA . ALA D 2 12 ? 55.18300 20.14800 36.31000 1.000 17.95478 11 ALA D CA 1
ATOM 3559 C C . ALA D 2 12 ? 56.44000 20.93700 36.62600 1.000 22.37374 11 ALA D C 1
ATOM 3560 O O . ALA D 2 12 ? 57.35600 20.99900 35.79900 1.000 28.82977 11 ALA D O 1
ATOM 3562 N N . ILE D 2 13 ? 56.48500 21.54700 37.80800 1.000 21.85788 12 ILE D N 1
ATOM 3563 C CA . ILE D 2 13 ? 57.61400 22.38000 38.21800 1.000 20.27875 12 ILE D CA 1
ATOM 3564 C C . ILE D 2 13 ? 58.18700 21.83300 39.51700 1.000 23.15278 12 ILE D C 1
ATOM 3565 O O . ILE D 2 13 ? 57.44500 21.60300 40.48400 1.000 25.48727 12 ILE D O 1
ATOM 3570 N N . GLU D 2 14 ? 59.51100 21.65500 39.55100 1.000 23.04750 13 GLU D N 1
ATOM 3571 C CA . GLU D 2 14 ? 60.20900 21.16700 40.73200 1.000 26.93744 13 GLU D CA 1
ATOM 3572 C C . GLU D 2 14 ? 61.03500 22.27300 41.36400 1.000 34.23042 13 GLU D C 1
ATOM 3573 O O . GLU D 2 14 ? 61.49700 23.19300 40.68600 1.000 32.61180 13 GLU D O 1
ATOM 3579 N N . TRP D 2 15 ? 61.24700 22.14400 42.67300 1.000 28.57185 14 TRP D N 1
ATOM 3580 C CA . TRP D 2 15 ? 62.03200 23.07300 43.44100 1.000 29.47459 14 TRP D CA 1
ATOM 3581 C C . TRP D 2 15 ? 62.59100 22.28700 44.62000 1.000 33.41980 14 TRP D C 1
ATOM 3582 O O . TRP D 2 15 ? 61.82000 21.58400 45.29300 1.000 29.20087 14 TRP D O 1
ATOM 3593 N N . PRO D 2 16 ? 63.89900 22.35100 44.87200 1.000 35.98589 15 PRO D N 1
ATOM 3594 C CA . PRO D 2 16 ? 64.49900 21.48600 45.89800 1.000 35.75955 15 PRO D CA 1
ATOM 3595 C C . PRO D 2 16 ? 63.90200 21.71900 47.27800 1.000 38.21248 15 PRO D C 1
ATOM 3596 O O . PRO D 2 16 ? 63.79300 22.85400 47.74600 1.000 39.07837 15 PRO D O 1
ATOM 3600 N N . GLY D 2 17 ? 63.55400 20.61900 47.94300 1.000 34.70679 16 GLY D N 1
ATOM 3601 C CA . GLY D 2 17 ? 62.98100 20.67100 49.27000 1.000 37.77032 16 GLY D CA 1
ATOM 3602 C C . GLY D 2 17 ? 61.48800 20.89300 49.30000 1.000 47.53991 16 GLY D C 1
ATOM 3603 O O . GLY D 2 17 ? 60.89100 20.84500 50.38500 1.000 49.85335 16 GLY D O 1
ATOM 3604 N N . ALA D 2 18 ? 60.86600 21.14300 48.15500 1.000 34.33570 17 ALA D N 1
ATOM 3605 C CA . ALA D 2 18 ? 59.44400 21.44000 48.08000 1.000 27.65858 17 ALA D CA 1
ATOM 3606 C C . ALA D 2 18 ? 58.72000 20.36600 47.27700 1.000 27.15852 17 ALA D C 1
ATOM 3607 O O . ALA D 2 18 ? 59.31900 19.63200 46.49000 1.000 28.74818 17 ALA D O 1
ATOM 3609 N N . TYR D 2 19 ? 57.41500 20.27000 47.50400 1.000 26.31631 18 TYR D N 1
ATOM 3610 C CA . TYR D 2 19 ? 56.60800 19.34800 46.71800 1.000 26.17945 18 TYR D CA 1
ATOM 3611 C C . TYR D 2 19 ? 56.42000 19.89100 45.30000 1.000 21.92368 18 TYR D C 1
ATOM 3612 O O . TYR D 2 19 ? 56.22200 21.09600 45.12000 1.000 27.92440 18 TYR D O 1
ATOM 3621 N N . PRO D 2 20 ? 56.45700 19.02800 44.28200 1.000 23.06592 19 PRO D N 1
ATOM 3622 C CA . PRO D 2 20 ? 56.31700 19.50800 42.90300 1.000 24.73454 19 PRO D CA 1
ATOM 3623 C C . PRO D 2 20 ? 54.95700 20.15200 42.67200 1.000 26.86375 19 PRO D C 1
ATOM 3624 O O . PRO D 2 20 ? 53.96500 19.82100 43.32900 1.000 27.85071 19 PRO D O 1
ATOM 3628 N N . LYS D 2 21 ? 54.90900 21.07100 41.71000 1.000 25.09511 20 LYS D N 1
ATOM 3629 C CA . LYS D 2 21 ? 53.68500 21.79800 41.38600 1.000 24.06078 20 LYS D CA 1
ATOM 3630 C C . LYS D 2 21 ? 53.26000 21.43500 39.97200 1.000 22.14213 20 LYS D C 1
ATOM 3631 O O . LYS D 2 21 ? 54.02800 21.61300 39.02600 1.000 25.72677 20 LYS D O 1
ATOM 3637 N N . LEU D 2 22 ? 52.04800 20.90600 39.83000 1.000 26.27157 21 LEU D N 1
ATOM 3638 C CA . LEU D 2 22 ? 51.49300 20.56400 38.52700 1.000 24.13447 21 LEU D CA 1
ATOM 3639 C C . LEU D 2 22 ? 50.46000 21.62500 38.20000 1.000 26.28999 21 LEU D C 1
ATOM 3640 O O . LEU D 2 22 ? 49.44700 21.74300 38.89800 1.000 35.03315 21 LEU D O 1
ATOM 3645 N N . MET D 2 23 ? 50.71600 22.42100 37.17100 1.000 26.38737 22 MET D N 1
ATOM 3646 C CA . MET D 2 23 ? 49.85100 23.56800 36.95100 1.000 31.04056 22 MET D CA 1
ATOM 3647 C C . MET D 2 23 ? 49.60000 23.78300 35.46800 1.000 35.61480 22 MET D C 1
ATOM 3648 O O . MET D 2 23 ? 50.30300 23.25200 34.60200 1.000 30.24573 22 MET D O 1
ATOM 3653 N N . GLU D 2 24 ? 48.56600 24.57600 35.20000 1.000 36.21487 23 GLU D N 1
ATOM 3654 C CA . GLU D 2 24 ? 48.21200 25.00500 33.85800 1.000 37.24394 23 GLU D CA 1
ATOM 3655 C C . GLU D 2 24 ? 48.69700 26.44000 33.68300 1.000 33.23293 23 GLU D C 1
ATOM 3656 O O . GLU D 2 24 ? 48.17100 27.36300 34.30900 1.000 42.96831 23 GLU D O 1
ATOM 3662 N N . ILE D 2 25 ? 49.71300 26.62300 32.85100 1.000 33.04870 24 ILE D N 1
ATOM 3663 C CA . ILE D 2 25 ? 50.22600 27.95500 32.56700 1.000 33.71457 24 ILE D CA 1
ATOM 3664 C C . ILE D 2 25 ? 49.29800 28.64000 31.57700 1.000 41.95240 24 ILE D C 1
ATOM 3665 O O . ILE D 2 25 ? 48.99100 28.09500 30.50900 1.000 43.16570 24 ILE D O 1
ATOM 3670 N N . ASP D 2 26 ? 48.83000 29.83200 31.93800 1.000 51.70620 25 ASP D N 1
ATOM 3671 C CA . ASP D 2 26 ? 48.08300 30.67700 31.01500 1.000 54.96712 25 ASP D CA 1
ATOM 3672 C C . ASP D 2 26 ? 49.07800 31.39700 30.11300 1.000 51.45091 25 ASP D C 1
ATOM 3673 O O . ASP D 2 26 ? 49.84700 32.24700 30.57400 1.000 44.42112 25 ASP D O 1
ATOM 3678 N N . GLN D 2 27 ? 49.06700 31.04900 28.82600 1.000 43.35520 26 GLN D N 1
ATOM 3679 C CA . GLN D 2 27 ? 50.01800 31.63800 27.89400 1.000 51.28773 26 GLN D CA 1
ATOM 3680 C C . GLN D 2 27 ? 49.69400 33.09100 27.58600 1.000 50.08232 26 GLN D C 1
ATOM 3681 O O . GLN D 2 27 ? 50.56700 33.81700 27.10200 1.000 51.90886 26 GLN D O 1
ATOM 3687 N N . LYS D 2 28 ? 48.47400 33.53800 27.87400 1.000 52.50103 27 LYS D N 1
ATOM 3688 C CA . LYS D 2 28 ? 48.16400 34.95500 27.76800 1.000 58.32805 27 LYS D CA 1
ATOM 3689 C C . LYS D 2 28 ? 48.75500 35.76600 28.91300 1.000 59.03076 27 LYS D C 1
ATOM 3690 O O . LYS D 2 28 ? 48.78700 36.99600 28.82600 1.000 63.53657 27 LYS D O 1
ATOM 3696 N N . LYS D 2 29 ? 49.23700 35.11000 29.97000 1.000 57.28055 28 LYS D N 1
ATOM 3697 C CA . LYS D 2 29 ? 49.79500 35.81900 31.11700 1.000 58.62019 28 LYS D CA 1
ATOM 3698 C C . LYS D 2 29 ? 51.31600 35.88000 31.03400 1.000 48.49529 28 LYS D C 1
ATOM 3699 O O . LYS D 2 29 ? 51.96200 34.87000 30.72900 1.000 47.40042 28 LYS D O 1
ATOM 3705 N N . PRO D 2 30 ? 51.88300 37.06300 31.28900 1.000 50.03231 29 PRO D N 1
ATOM 3706 C CA . PRO D 2 30 ? 53.34400 37.21800 31.22800 1.000 51.00348 29 PRO D CA 1
ATOM 3707 C C . PRO D 2 30 ? 54.07700 36.21100 32.10800 1.000 44.86064 29 PRO D C 1
ATOM 3708 O O . PRO D 2 30 ? 53.58600 35.77900 33.15300 1.000 48.68478 29 PRO D O 1
ATOM 3712 N N . LEU D 2 31 ? 55.27500 35.83200 31.65000 1.000 46.23186 30 LEU D N 1
ATOM 3713 C CA . LEU D 2 31 ? 56.07200 34.81700 32.33200 1.000 49.94020 30 LEU D CA 1
ATOM 3714 C C . LEU D 2 31 ? 56.43300 35.24000 33.75400 1.000 44.79484 30 LEU D C 1
ATOM 3715 O O . LEU D 2 31 ? 56.44300 34.40900 34.67200 1.000 43.53943 30 LEU D O 1
ATOM 3720 N N . SER D 2 32 ? 56.76300 36.52000 33.95200 1.000 50.50606 31 SER D N 1
ATOM 3721 C CA . SER D 2 32 ? 57.06400 37.00300 35.29800 1.000 46.46610 31 SER D CA 1
ATOM 3722 C C . SER D 2 32 ? 55.87100 36.83700 36.23200 1.000 50.68239 31 SER D C 1
ATOM 3723 O O . SER D 2 32 ? 56.04400 36.61400 37.43800 1.000 50.39815 31 SER D O 1
ATOM 3726 N N . ALA D 2 33 ? 54.65400 36.93400 35.69700 1.000 54.41442 32 ALA D N 1
ATOM 3727 C CA . ALA D 2 33 ? 53.47500 36.70800 36.52100 1.000 49.59279 32 ALA D CA 1
ATOM 3728 C C . ALA D 2 33 ? 53.31800 35.23200 36.86500 1.000 52.97214 32 ALA D C 1
ATOM 3729 O O . ALA D 2 33 ? 53.00200 34.88600 38.01000 1.000 54.91974 32 ALA D O 1
ATOM 3731 N N . ILE D 2 34 ? 53.53800 34.34600 35.89100 1.000 46.89510 33 ILE D N 1
ATOM 3732 C CA . ILE D 2 34 ? 53.51900 32.91300 36.18400 1.000 47.42148 33 ILE D CA 1
ATOM 3733 C C . ILE D 2 34 ? 54.52700 32.58700 37.27700 1.000 40.75489 33 ILE D C 1
ATOM 3734 O O . ILE D 2 34 ? 54.24800 31.80100 38.19000 1.000 45.21595 33 ILE D O 1
ATOM 3739 N N . ILE D 2 35 ? 55.70800 33.20300 37.20900 1.000 46.16869 34 ILE D N 1
ATOM 3740 C CA . ILE D 2 35 ? 56.81000 32.83400 38.09100 1.000 38.82044 34 ILE D CA 1
ATOM 3741 C C . ILE D 2 35 ? 56.55900 33.31800 39.51300 1.000 41.48919 34 ILE D C 1
ATOM 3742 O O . ILE D 2 35 ? 56.96100 32.65800 40.48000 1.000 45.21068 34 ILE D O 1
ATOM 3747 N N . LYS D 2 36 ? 55.87000 34.44800 39.67800 1.000 45.61600 35 LYS D N 1
ATOM 3748 C CA . LYS D 2 36 ? 55.53700 34.87400 41.03400 1.000 47.40568 35 LYS D CA 1
ATOM 3749 C C . LYS D 2 36 ? 54.51800 33.94200 41.67300 1.000 46.69244 35 LYS D C 1
ATOM 3750 O O . LYS D 2 36 ? 54.63600 33.60700 42.85700 1.000 50.58764 35 LYS D O 1
ATOM 3756 N N . GLU D 2 37 ? 53.48400 33.55800 40.92100 1.000 51.61935 36 GLU D N 1
ATOM 3757 C CA . GLU D 2 37 ? 52.50900 32.59700 41.42800 1.000 55.75669 36 GLU D CA 1
ATOM 3758 C C . GLU D 2 37 ? 53.20500 31.35000 41.96200 1.000 49.65069 36 GLU D C 1
ATOM 3759 O O . GLU D 2 37 ? 52.96600 30.92200 43.09700 1.000 51.00612 36 GLU D O 1
ATOM 3765 N N . VAL D 2 38 ? 54.09800 30.77700 41.15700 1.000 54.28546 37 VAL D N 1
ATOM 3766 C CA . VAL D 2 38 ? 54.82500 29.57500 41.55600 1.000 48.98219 37 VAL D CA 1
ATOM 3767 C C . VAL D 2 38 ? 55.68300 29.85200 42.78800 1.000 44.83432 37 VAL D C 1
ATOM 3768 O O . VAL D 2 38 ? 55.67100 29.08700 43.76300 1.000 42.38666 37 VAL D O 1
ATOM 3772 N N . CYS D 2 39 ? 56.43300 30.95800 42.76400 1.000 40.30483 38 CYS D N 1
ATOM 3773 C CA . CYS D 2 39 ? 57.23000 31.35700 43.92100 1.000 41.13388 38 CYS D CA 1
ATOM 3774 C C . CYS D 2 39 ? 56.36700 31.54200 45.16500 1.000 50.68766 38 CYS D C 1
ATOM 3775 O O . CYS D 2 39 ? 56.74300 31.11200 46.26200 1.000 47.40568 38 CYS D O 1
ATOM 3778 N N . ASP D 2 40 ? 55.22000 32.20700 45.02200 1.000 49.93493 39 ASP D N 1
ATOM 3779 C CA . ASP D 2 40 ? 54.35400 32.42800 46.17600 1.000 54.05385 39 ASP D CA 1
ATOM 3780 C C . ASP D 2 40 ? 53.87100 31.11000 46.76100 1.000 55.97250 39 ASP D C 1
ATOM 3781 O O . ASP D 2 40 ? 53.88500 30.92500 47.98400 1.000 52.03519 39 ASP D O 1
ATOM 3786 N N . GLY D 2 41 ? 53.45900 30.17200 45.90000 1.000 51.91938 40 GLY D N 1
ATOM 3787 C CA . GLY D 2 41 ? 52.98200 28.88600 46.38400 1.000 51.01664 40 GLY D CA 1
ATOM 3788 C C . GLY D 2 41 ? 54.00300 28.15500 47.23100 1.000 46.65823 40 GLY D C 1
ATOM 3789 O O . GLY D 2 41 ? 53.63800 27.40200 48.13800 1.000 49.19274 40 GLY D O 1
ATOM 3790 N N . TRP D 2 42 ? 55.28900 28.37500 46.96000 1.000 46.43451 41 TRP D N 1
ATOM 3791 C CA . TRP D 2 42 ? 56.37800 27.82900 47.75500 1.000 48.70584 41 TRP D CA 1
ATOM 3792 C C . TRP D 2 42 ? 56.93200 28.82800 48.75900 1.000 51.31668 41 TRP D C 1
ATOM 3793 O O . TRP D 2 42 ? 57.92000 28.52100 49.43500 1.000 47.36884 41 TRP D O 1
ATOM 3804 N N . SER D 2 43 ? 56.32600 30.01400 48.85900 1.000 47.43200 42 SER D N 1
ATOM 3805 C CA . SER D 2 43 ? 56.69100 31.03200 49.85300 1.000 59.62557 42 SER D CA 1
ATOM 3806 C C . SER D 2 43 ? 58.10100 31.57700 49.61900 1.000 58.51228 42 SER D C 1
ATOM 3807 O O . SER D 2 43 ? 58.89200 31.73100 50.55300 1.000 52.55893 42 SER D O 1
ATOM 3810 N N . LEU D 2 44 ? 58.40500 31.87900 48.35800 1.000 50.92189 43 LEU D N 1
ATOM 3811 C CA . LEU D 2 44 ? 59.63300 32.56800 47.97100 1.000 48.96377 43 LEU D CA 1
ATOM 3812 C C . LEU D 2 44 ? 59.28500 33.97400 47.49100 1.000 49.82176 43 LEU D C 1
ATOM 3813 O O . LEU D 2 44 ? 58.53500 34.13600 46.52300 1.000 57.37004 43 LEU D O 1
ATOM 3818 N N . ALA D 2 45 ? 59.82500 34.98900 48.16700 1.000 52.14046 44 ALA D N 1
ATOM 3819 C CA . ALA D 2 45 ? 59.63500 36.36300 47.72500 1.000 53.36166 44 ALA D CA 1
ATOM 3820 C C . ALA D 2 45 ? 60.65800 36.72500 46.64600 1.000 60.94152 44 ALA D C 1
ATOM 3821 O O . ALA D 2 45 ? 61.60400 35.98200 46.37100 1.000 70.85586 44 ALA D O 1
ATOM 3823 N N . ASN D 2 46 ? 60.46200 37.89700 46.03700 1.000 55.83827 45 ASN D N 1
ATOM 3824 C CA . ASN D 2 46 ? 61.32200 38.39500 44.96200 1.000 58.84916 45 ASN D CA 1
ATOM 3825 C C . ASN D 2 46 ? 61.41500 37.37000 43.82900 1.000 51.63777 45 ASN D C 1
ATOM 3826 O O . ASN D 2 46 ? 62.45800 36.76100 43.58000 1.000 55.80932 45 ASN D O 1
ATOM 3831 N N . HIS D 2 47 ? 60.28400 37.19700 43.14300 1.000 50.19812 46 HIS D N 1
ATOM 3832 C CA . HIS D 2 47 ? 60.27200 36.26500 42.02300 1.000 47.80573 46 HIS D CA 1
ATOM 3833 C C . HIS D 2 47 ? 61.26300 36.66900 40.94500 1.000 48.17420 46 HIS D C 1
ATOM 3834 O O . HIS D 2 47 ? 61.64200 35.82300 40.12800 1.000 46.45557 46 HIS D O 1
ATOM 3841 N N . GLU D 2 48 ? 61.72600 37.92800 40.95400 1.000 55.16977 47 GLU D N 1
ATOM 3842 C CA . GLU D 2 48 ? 62.66000 38.48800 39.98500 1.000 51.68778 47 GLU D CA 1
ATOM 3843 C C . GLU D 2 48 ? 63.97200 37.71200 39.88400 1.000 56.98841 47 GLU D C 1
ATOM 3844 O O . GLU D 2 48 ? 64.69300 37.88500 38.89800 1.000 51.51933 47 GLU D O 1
ATOM 3850 N N . TYR D 2 49 ? 64.33000 36.93200 40.90700 1.000 56.07514 48 TYR D N 1
ATOM 3851 C CA . TYR D 2 49 ? 65.60300 36.21600 40.93000 1.000 56.19884 48 TYR D CA 1
ATOM 3852 C C . TYR D 2 49 ? 65.45800 34.74500 40.58300 1.000 55.76458 48 TYR D C 1
ATOM 3853 O O . TYR D 2 49 ? 66.37800 33.95800 40.83200 1.000 51.14561 48 TYR D O 1
ATOM 3862 N N . PHE D 2 50 ? 64.32400 34.36300 40.01200 1.000 48.65057 49 PHE D N 1
ATOM 3863 C CA . PHE D 2 50 ? 64.09400 33.00100 39.57500 1.000 47.90048 49 PHE D CA 1
ATOM 3864 C C . PHE D 2 50 ? 63.67400 32.99500 38.11500 1.000 53.30113 49 PHE D C 1
ATOM 3865 O O . PHE D 2 50 ? 63.08400 33.95700 37.61400 1.000 42.94462 49 PHE D O 1
ATOM 3873 N N . ALA D 2 51 ? 63.99300 31.89400 37.43800 1.000 40.34431 50 ALA D N 1
ATOM 3874 C CA . ALA D 2 51 ? 63.50200 31.61500 36.10100 1.000 45.85813 50 ALA D CA 1
ATOM 3875 C C . ALA D 2 51 ? 62.96600 30.19400 36.07000 1.000 36.82810 50 ALA D C 1
ATOM 3876 O O . ALA D 2 51 ? 63.15300 29.41800 37.00900 1.000 36.43332 50 ALA D O 1
ATOM 3878 N N . LEU D 2 52 ? 62.29400 29.85300 34.97800 1.000 35.63059 51 LEU D N 1
ATOM 3879 C CA . LEU D 2 52 ? 61.90300 28.47700 34.71900 1.000 33.71457 51 LEU D CA 1
ATOM 3880 C C . LEU D 2 52 ? 62.86100 27.89600 33.68900 1.000 33.10397 51 LEU D C 1
ATOM 3881 O O . LEU D 2 52 ? 63.28400 28.59100 32.76500 1.000 33.89354 51 LEU D O 1
ATOM 3886 N N . GLN D 2 53 ? 63.21100 26.62800 33.87100 1.000 31.95909 52 GLN D N 1
ATOM 3887 C CA . GLN D 2 53 ? 64.20700 25.94900 33.06200 1.000 31.47483 52 GLN D CA 1
ATOM 3888 C C . GLN D 2 53 ? 63.70600 24.56200 32.69400 1.000 36.57544 52 GLN D C 1
ATOM 3889 O O . GLN D 2 53 ? 63.16000 23.84600 33.54100 1.000 29.28246 52 GLN D O 1
ATOM 3895 N N . HIS D 2 54 ? 63.88500 24.19100 31.42600 1.000 29.19561 53 HIS D N 1
ATOM 3896 C CA . HIS D 2 54 ? 63.65100 22.81400 31.00700 1.000 27.84281 53 HIS D CA 1
ATOM 3897 C C . HIS D 2 54 ? 64.45800 21.86000 31.87200 1.000 32.62496 53 HIS D C 1
ATOM 3898 O O . HIS D 2 54 ? 65.66600 22.03000 32.02800 1.000 30.76158 53 HIS D O 1
ATOM 3905 N N . ALA D 2 55 ? 63.79300 20.85300 32.43600 1.000 32.81972 54 ALA D N 1
ATOM 3906 C CA . ALA D 2 55 ? 64.49700 19.80900 33.16700 1.000 33.48033 54 ALA D CA 1
ATOM 3907 C C . ALA D 2 55 ? 64.85900 18.62300 32.28100 1.000 52.75633 54 ALA D C 1
ATOM 3908 O O . ALA D 2 55 ? 65.28500 17.58600 32.79700 1.000 65.54996 54 ALA D O 1
ATOM 3910 N N . ASP D 2 56 ? 64.71000 18.76000 30.96200 1.000 53.20901 55 ASP D N 1
ATOM 3911 C CA . ASP D 2 56 ? 65.08400 17.72300 30.01400 1.000 66.11582 55 ASP D CA 1
ATOM 3912 C C . ASP D 2 56 ? 66.51500 17.93900 29.52700 1.000 72.51659 55 ASP D C 1
ATOM 3913 O O . ASP D 2 56 ? 67.28300 18.72600 30.08800 1.000 73.25615 55 ASP D O 1
ATOM 3918 N N . SER D 2 57 ? 66.86100 17.25100 28.43800 1.000 78.30939 56 SER D N 1
ATOM 3919 C CA . SER D 2 57 ? 68.21600 17.29800 27.90300 1.000 80.00170 56 SER D CA 1
ATOM 3920 C C . SER D 2 57 ? 68.61500 18.70400 27.47700 1.000 66.07108 56 SER D C 1
ATOM 3921 O O . SER D 2 57 ? 69.79100 19.07500 27.58700 1.000 61.14417 56 SER D O 1
ATOM 3924 N N . SER D 2 58 ? 67.66000 19.49700 26.98700 1.000 47.22408 57 SER D N 1
ATOM 3925 C CA . SER D 2 58 ? 67.99500 20.83100 26.50800 1.000 42.08663 57 SER D CA 1
ATOM 3926 C C . SER D 2 58 ? 68.55700 21.69000 27.63500 1.000 46.41083 57 SER D C 1
ATOM 3927 O O . SER D 2 58 ? 69.57900 22.36800 27.46500 1.000 50.47447 57 SER D O 1
ATOM 3930 N N . ASN D 2 59 ? 67.92000 21.64400 28.80600 1.000 32.86710 58 ASN D N 1
ATOM 3931 C CA . ASN D 2 59 ? 68.23500 22.51800 29.93900 1.000 37.88612 58 ASN D CA 1
ATOM 3932 C C . ASN D 2 59 ? 68.12600 23.99700 29.57300 1.000 31.59853 58 ASN D C 1
ATOM 3933 O O . ASN D 2 59 ? 68.65700 24.85900 30.27900 1.000 33.77247 58 ASN D O 1
ATOM 3938 N N . PHE D 2 60 ? 67.43700 24.30600 28.47700 1.000 31.10373 59 PHE D N 1
ATOM 3939 C CA . PHE D 2 60 ? 67.25700 25.69000 28.06500 1.000 32.56180 59 PHE D CA 1
ATOM 3940 C C . PHE D 2 60 ? 66.38100 26.42600 29.06900 1.000 32.75919 59 PHE D C 1
ATOM 3941 O O . PHE D 2 60 ? 65.48300 25.84700 29.68700 1.000 31.49325 59 PHE D O 1
ATOM 3949 N N . TYR D 2 61 ? 66.62700 27.72100 29.20600 1.000 34.58309 60 TYR D N 1
ATOM 3950 C CA . TYR D 2 61 ? 65.74300 28.54900 30.00500 1.000 35.03315 60 TYR D CA 1
ATOM 3951 C C . TYR D 2 61 ? 64.47300 28.84900 29.22200 1.000 34.66205 60 TYR D C 1
ATOM 3952 O O . TYR D 2 61 ? 64.47900 28.93400 27.98900 1.000 34.95682 60 TYR D O 1
ATOM 3961 N N . ILE D 2 62 ? 63.37400 28.98200 29.95200 1.000 34.80680 61 ILE D N 1
ATOM 3962 C CA . ILE D 2 62 ? 62.11100 29.40500 29.36700 1.000 39.42052 61 ILE D CA 1
ATOM 3963 C C . ILE D 2 62 ? 62.11600 30.92300 29.23800 1.000 36.40436 61 ILE D C 1
ATOM 3964 O O . ILE D 2 62 ? 62.47600 31.64000 30.18100 1.000 37.57819 61 ILE D O 1
ATOM 3969 N N . THR D 2 63 ? 61.73400 31.41500 28.06400 1.000 37.22552 62 THR D N 1
ATOM 3970 C CA . THR D 2 63 ? 61.64200 32.84300 27.77900 1.000 47.33989 62 THR D CA 1
ATOM 3971 C C . THR D 2 63 ? 60.26200 33.13100 27.19400 1.000 44.71326 62 THR D C 1
ATOM 3972 O O . THR D 2 63 ? 59.46300 32.21800 26.97300 1.000 47.08459 62 THR D O 1
ATOM 3976 N N . GLU D 2 64 ? 59.97000 34.41400 26.95000 1.000 46.01341 63 GLU D N 1
ATOM 3977 C CA . GLU D 2 64 ? 58.75100 34.75400 26.21800 1.000 51.19298 63 GLU D CA 1
ATOM 3978 C C . GLU D 2 64 ? 58.83300 34.31700 24.75900 1.000 49.47172 63 GLU D C 1
ATOM 3979 O O . GLU D 2 64 ? 57.80500 34.02800 24.13500 1.000 54.36441 63 GLU D O 1
ATOM 3985 N N . LYS D 2 65 ? 60.03800 34.24900 24.19900 1.000 52.16152 64 LYS D N 1
ATOM 3986 C CA . LYS D 2 65 ? 60.16700 33.85300 22.80500 1.000 50.06653 64 LYS D CA 1
ATOM 3987 C C . LYS D 2 65 ? 59.97400 32.35300 22.61700 1.000 49.72965 64 LYS D C 1
ATOM 3988 O O . LYS D 2 65 ? 59.42000 31.92600 21.59500 1.000 59.09393 64 LYS D O 1
ATOM 3994 N N . ASN D 2 66 ? 60.40700 31.54000 23.58000 1.000 47.88469 65 ASN D N 1
ATOM 3995 C CA . ASN D 2 66 ? 60.36700 30.09200 23.42000 1.000 51.31142 65 ASN D CA 1
ATOM 3996 C C . ASN D 2 66 ? 59.19700 29.42600 24.13500 1.000 53.23270 65 ASN D C 1
ATOM 3997 O O . ASN D 2 66 ? 58.99200 28.22000 23.95400 1.000 59.49661 65 ASN D O 1
ATOM 4002 N N . ARG D 2 67 ? 58.42200 30.17000 24.92800 1.000 44.14740 66 ARG D N 1
ATOM 4003 C CA . ARG D 2 67 ? 57.42500 29.53000 25.77900 1.000 44.26583 66 ARG D CA 1
ATOM 4004 C C . ARG D 2 67 ? 56.29900 28.88700 24.98900 1.000 44.37374 66 ARG D C 1
ATOM 4005 O O . ARG D 2 67 ? 55.57900 28.05100 25.54100 1.000 42.59984 66 ARG D O 1
ATOM 4013 N N . ASN D 2 68 ? 56.10300 29.25500 23.72700 1.000 44.05528 67 ASN D N 1
ATOM 4014 C CA . ASN D 2 68 ? 54.98100 28.65200 23.02700 1.000 52.84844 67 ASN D CA 1
ATOM 4015 C C . ASN D 2 68 ? 55.33300 27.32800 22.36800 1.000 52.87739 67 ASN D C 1
ATOM 4016 O O . ASN D 2 68 ? 54.42300 26.60100 21.95600 1.000 47.38463 67 ASN D O 1
ATOM 4021 N N . GLU D 2 69 ? 56.61900 26.97600 22.29300 1.000 48.75848 68 GLU D N 1
ATOM 4022 C CA . GLU D 2 69 ? 56.99100 25.62300 21.90800 1.000 45.37123 68 GLU D CA 1
ATOM 4023 C C . GLU D 2 69 ? 56.81700 24.60900 23.03300 1.000 45.51862 68 GLU D C 1
ATOM 4024 O O . GLU D 2 69 ? 56.97300 23.41000 22.78000 1.000 50.89031 68 GLU D O 1
ATOM 4030 N N . ILE D 2 70 ? 56.50100 25.05000 24.25400 1.000 41.48919 69 ILE D N 1
ATOM 4031 C CA . ILE D 2 70 ? 56.47700 24.13800 25.39500 1.000 35.00683 69 ILE D CA 1
ATOM 4032 C C . ILE D 2 70 ? 55.44800 23.03800 25.16400 1.000 40.51012 69 ILE D C 1
ATOM 4033 O O . ILE D 2 70 ? 54.26600 23.30500 24.91100 1.000 40.15218 69 ILE D O 1
ATOM 4038 N N . LYS D 2 71 ? 55.90000 21.78800 25.25400 1.000 45.00276 70 LYS D N 1
ATOM 4039 C CA . LYS D 2 71 ? 55.03100 20.63000 25.11000 1.000 42.58142 70 LYS D CA 1
ATOM 4040 C C . LYS D 2 71 ? 54.14200 20.46700 26.33400 1.000 39.16259 70 LYS D C 1
ATOM 4041 O O . LYS D 2 71 ? 54.60700 20.60200 27.46700 1.000 34.30411 70 LYS D O 1
ATOM 4047 N N . ASN D 2 72 ? 52.85800 20.18800 26.11600 1.000 39.19417 71 ASN D N 1
ATOM 4048 C CA . ASN D 2 72 ? 51.99400 19.82900 27.23200 1.000 34.59889 71 ASN D CA 1
ATOM 4049 C C . ASN D 2 72 ? 52.61300 18.67200 28.00400 1.000 37.14919 71 ASN D C 1
ATOM 4050 O O . ASN D 2 72 ? 53.05900 17.68300 27.41500 1.000 40.17850 71 ASN D O 1
ATOM 4055 N N . GLY D 2 73 ? 52.68300 18.82300 29.32200 1.000 27.26643 72 GLY D N 1
ATOM 4056 C CA . GLY D 2 73 ? 53.29900 17.81900 30.15400 1.000 33.60140 72 GLY D CA 1
ATOM 4057 C C . GLY D 2 73 ? 54.78500 17.97800 30.37000 1.000 30.65368 72 GLY D C 1
ATOM 4058 O O . GLY D 2 73 ? 55.39700 17.09700 30.98400 1.000 32.83025 72 GLY D O 1
ATOM 4059 N N . THR D 2 74 ? 55.37900 19.07100 29.90100 1.000 27.97177 73 THR D N 1
ATOM 4060 C CA . THR D 2 74 ? 56.80400 19.30600 30.08700 1.000 24.19501 73 THR D CA 1
ATOM 4061 C C . THR D 2 74 ? 57.12700 19.47700 31.56300 1.000 23.15014 73 THR D C 1
ATOM 4062 O O . THR D 2 74 ? 56.34400 20.03300 32.33400 1.000 31.57484 73 THR D O 1
ATOM 4066 N N . ILE D 2 75 ? 58.29300 18.98300 31.95500 1.000 26.61898 74 ILE D N 1
ATOM 4067 C CA . ILE D 2 75 ? 58.77600 19.10300 33.32300 1.000 23.54756 74 ILE D CA 1
ATOM 4068 C C . ILE D 2 75 ? 59.79600 20.23400 33.37600 1.000 26.10576 74 ILE D C 1
ATOM 4069 O O . ILE D 2 75 ? 60.77100 20.24300 32.61100 1.000 27.62173 74 ILE D O 1
ATOM 4074 N N . LEU D 2 76 ? 59.55800 21.19200 34.26800 1.000 30.31942 75 LEU D N 1
ATOM 4075 C CA . LEU D 2 76 ? 60.41000 22.35600 34.42400 1.000 30.61420 75 LEU D CA 1
ATOM 4076 C C . LEU D 2 76 ? 61.00800 22.39600 35.82400 1.000 27.49014 75 LEU D C 1
ATOM 4077 O O . LEU D 2 76 ? 60.53700 21.74600 36.75700 1.000 27.76386 75 LEU D O 1
ATOM 4082 N N . ARG D 2 77 ? 62.07800 23.16700 35.94400 1.000 25.24776 76 ARG D N 1
ATOM 4083 C CA . ARG D 2 77 ? 62.71000 23.47400 37.21300 1.000 24.61611 76 ARG D CA 1
ATOM 4084 C C . ARG D 2 77 ? 62.59500 24.96900 37.44000 1.000 28.16390 76 ARG D C 1
ATOM 4085 O O . ARG D 2 77 ? 62.88000 25.75600 36.52800 1.000 28.87451 76 ARG D O 1
ATOM 4093 N N . LEU D 2 78 ? 62.20300 25.35700 38.65200 1.000 29.83779 77 LEU D N 1
ATOM 4094 C CA . LEU D 2 78 ? 62.43800 26.71900 39.12400 1.000 27.97704 77 LEU D CA 1
ATOM 4095 C C . LEU D 2 78 ? 63.89300 26.85700 39.55100 1.000 30.61420 77 LEU D C 1
ATOM 4096 O O . LEU D 2 78 ? 64.39100 26.05900 40.35100 1.000 35.35687 77 LEU D O 1
ATOM 4101 N N . THR D 2 79 ? 64.57800 27.86100 39.01100 1.000 32.24334 78 THR D N 1
ATOM 4102 C CA . THR D 2 79 ? 66.02200 27.97800 39.17700 1.000 34.78575 78 THR D CA 1
ATOM 4103 C C . THR D 2 79 ? 66.42100 29.43800 39.35300 1.000 37.03602 78 THR D C 1
ATOM 4104 O O . THR D 2 79 ? 65.62600 30.35500 39.14300 1.000 40.13376 78 THR D O 1
ATOM 4108 N N . THR D 2 80 ? 67.67500 29.64400 39.74600 1.000 39.60212 79 THR D N 1
ATOM 4109 C CA . THR D 2 80 ? 68.22500 30.99200 39.81000 1.000 52.31417 79 THR D CA 1
ATOM 4110 C C . THR D 2 80 ? 68.20600 31.63100 38.42900 1.000 45.93972 79 THR D C 1
ATOM 4111 O O . THR D 2 80 ? 68.59200 31.00200 37.43800 1.000 46.39504 79 THR D O 1
ATOM 4115 N N . SER D 2 81 ? 67.75000 32.87700 38.36700 1.000 44.54481 80 SER D N 1
ATOM 4116 C CA . SER D 2 81 ? 67.69700 33.59000 37.09900 1.000 60.91257 80 SER D CA 1
ATOM 4117 C C . SER D 2 81 ? 69.11100 33.77100 36.55100 1.000 62.15745 80 SER D C 1
ATOM 4118 O O . SER D 2 81 ? 69.99600 34.25000 37.27600 1.000 64.75250 80 SER D O 1
ATOM 4121 N N . PRO D 2 82 ? 69.36300 33.40500 35.29700 1.000 53.77224 81 PRO D N 1
ATOM 4122 C CA . PRO D 2 82 ? 70.73100 33.46800 34.76700 1.000 54.75657 81 PRO D CA 1
ATOM 4123 C C . PRO D 2 82 ? 71.18600 34.89400 34.50800 1.000 60.83361 81 PRO D C 1
ATOM 4124 O O . PRO D 2 82 ? 70.38500 35.78800 34.22500 1.000 68.45558 81 PRO D O 1
ATOM 4128 N N . ALA D 2 83 ? 72.50000 35.09300 34.59500 1.000 57.17528 82 ALA D N 1
ATOM 4129 C CA . ALA D 2 83 ? 73.10500 36.38900 34.31100 1.000 61.44421 82 ALA D CA 1
ATOM 4130 C C . ALA D 2 83 ? 72.85800 36.80400 32.85800 1.000 60.41251 82 ALA D C 1
ATOM 4131 O O . ALA D 2 83 ? 72.87700 37.99200 32.52300 1.000 62.97334 82 ALA D O 1
ATOM 4133 N N . MET E 1 8 ? 4.55700 0.92500 66.92300 1.000 78.08305 1 MET E N 1
ATOM 4134 C CA . MET E 1 8 ? 4.65300 2.38000 66.92200 1.000 79.56217 1 MET E CA 1
ATOM 4135 C C . MET E 1 8 ? 3.78800 2.98700 65.82200 1.000 77.76459 1 MET E C 1
ATOM 4136 O O . MET E 1 8 ? 3.25000 2.27600 64.97000 1.000 77.35664 1 MET E O 1
ATOM 4141 N N . GLN E 1 9 ? 3.67100 4.31100 65.85100 1.000 69.44517 2 GLN E N 1
ATOM 4142 C CA . GLN E 1 9 ? 2.77900 5.02100 64.94500 1.000 67.59758 2 GLN E CA 1
ATOM 4143 C C . GLN E 1 9 ? 3.26300 4.90500 63.49900 1.000 53.57748 2 GLN E C 1
ATOM 4144 O O . GLN E 1 9 ? 4.46700 4.94300 63.23000 1.000 40.38905 2 GLN E O 1
ATOM 4150 N N . SER E 1 10 ? 2.31500 4.76200 62.56100 1.000 48.06103 3 SER E N 1
ATOM 4151 C CA . SER E 1 10 ? 2.63500 4.56300 61.14900 1.000 45.08698 3 SER E CA 1
ATOM 4152 C C . SER E 1 10 ? 1.92200 5.58100 60.26600 1.000 45.03172 3 SER E C 1
ATOM 4153 O O . SER E 1 10 ? 0.72400 5.83600 60.43300 1.000 56.32254 3 SER E O 1
ATOM 4156 N N . ILE E 1 11 ? 2.65900 6.12500 59.29900 1.000 26.47159 4 ILE E N 1
ATOM 4157 C CA . ILE E 1 11 ? 2.19900 7.22600 58.45300 1.000 30.35364 4 ILE E CA 1
ATOM 4158 C C . ILE E 1 11 ? 2.31200 6.81700 56.99000 1.000 27.40329 4 ILE E C 1
ATOM 4159 O O . ILE E 1 11 ? 3.36300 6.33400 56.55600 1.000 25.63465 4 ILE E O 1
ATOM 4164 N N . LYS E 1 12 ? 1.25100 7.03600 56.21900 1.000 22.54481 5 LYS E N 1
ATOM 4165 C CA . LYS E 1 12 ? 1.27500 6.72200 54.78500 1.000 20.92093 5 LYS E CA 1
ATOM 4166 C C . LYS E 1 12 ? 1.55300 7.96700 53.94700 1.000 22.84484 5 LYS E C 1
ATOM 4167 O O . LYS E 1 12 ? 0.82000 8.95700 54.03500 1.000 21.29203 5 LYS E O 1
ATOM 4173 N N . CYS E 1 13 ? 2.59100 7.89800 53.11300 1.000 24.43714 6 CYS E N 1
ATOM 4174 C CA . CYS E 1 13 ? 2.98900 8.99200 52.23200 1.000 18.19955 6 CYS E CA 1
ATOM 4175 C C . CYS E 1 13 ? 3.08200 8.45300 50.81800 1.000 21.42099 6 CYS E C 1
ATOM 4176 O O . CYS E 1 13 ? 3.70200 7.40700 50.59900 1.000 23.20541 6 CYS E O 1
ATOM 4179 N N . VAL E 1 14 ? 2.46900 9.15800 49.86400 1.000 19.23652 7 VAL E N 1
ATOM 4180 C CA . VAL E 1 14 ? 2.43800 8.74200 48.46200 1.000 16.84412 7 VAL E CA 1
ATOM 4181 C C . VAL E 1 14 ? 3.12100 9.82000 47.62600 1.000 19.14440 7 VAL E C 1
ATOM 4182 O O . VAL E 1 14 ? 2.80400 11.01000 47.76100 1.000 18.85226 7 VAL E O 1
ATOM 4186 N N . VAL E 1 15 ? 4.03600 9.40600 46.74500 1.000 17.84424 8 VAL E N 1
ATOM 4187 C CA . VAL E 1 15 ? 4.79400 10.32000 45.89000 1.000 19.35232 8 VAL E CA 1
ATOM 4188 C C . VAL E 1 15 ? 4.23800 10.23500 44.47700 1.000 18.66803 8 VAL E C 1
ATOM 4189 O O . VAL E 1 15 ? 4.14800 9.13900 43.90500 1.000 18.14165 8 VAL E O 1
ATOM 4193 N N . VAL E 1 16 ? 3.87300 11.39200 43.91900 1.000 18.93122 9 VAL E N 1
ATOM 4194 C CA . VAL E 1 16 ? 3.29200 11.45900 42.58200 1.000 17.24154 9 VAL E CA 1
ATOM 4195 C C . VAL E 1 16 ? 3.97000 12.54800 41.76100 1.000 14.84125 9 VAL E C 1
ATOM 4196 O O . VAL E 1 16 ? 4.70600 13.39400 42.28100 1.000 16.90466 9 VAL E O 1
ATOM 4200 N N . GLY E 1 17 ? 3.71400 12.50000 40.45300 1.000 21.03410 10 GLY E N 1
ATOM 4201 C CA . GLY E 1 17 ? 4.29900 13.43900 39.51500 1.000 18.59960 10 GLY E CA 1
ATOM 4202 C C . GLY E 1 17 ? 4.62900 12.78700 38.17800 1.000 14.85704 10 GLY E C 1
ATOM 4203 O O . GLY E 1 17 ? 4.54100 11.56600 38.03800 1.000 17.59158 10 GLY E O 1
ATOM 4204 N N . ASP E 1 18 ? 5.03700 13.60600 37.20200 1.000 16.87308 11 ASP E N 1
ATOM 4205 C CA . ASP E 1 18 ? 5.20600 13.13500 35.83100 1.000 19.74184 11 ASP E CA 1
ATOM 4206 C C . ASP E 1 18 ? 6.26800 12.04300 35.74300 1.000 18.83910 11 ASP E C 1
ATOM 4207 O O . ASP E 1 18 ? 7.16000 11.92500 36.59300 1.000 18.73383 11 ASP E O 1
ATOM 4212 N N . GLY E 1 19 ? 6.22500 11.30800 34.63300 1.000 21.02621 12 GLY E N 1
ATOM 4213 C CA . GLY E 1 19 ? 7.26000 10.32300 34.38800 1.000 18.27061 12 GLY E CA 1
ATOM 4214 C C . GLY E 1 19 ? 8.63900 10.95600 34.29900 1.000 20.44456 12 GLY E C 1
ATOM 4215 O O . GLY E 1 19 ? 8.82500 12.03800 33.72500 1.000 22.34478 12 GLY E O 1
ATOM 4216 N N . ALA E 1 20 ? 9.60700 10.26600 34.90800 1.000 17.43367 13 ALA E N 1
ATOM 4217 C CA . ALA E 1 20 ? 11.03100 10.59500 34.89700 1.000 15.15445 13 ALA E CA 1
ATOM 4218 C C . ALA E 1 20 ? 11.41000 11.86200 35.68300 1.000 22.05528 13 ALA E C 1
ATOM 4219 O O . ALA E 1 20 ? 12.52000 12.37300 35.51100 1.000 22.78694 13 ALA E O 1
ATOM 4221 N N . VAL E 1 21 ? 10.56500 12.37200 36.59800 1.000 16.81517 14 VAL E N 1
ATOM 4222 C CA . VAL E 1 21 ? 10.94900 13.57100 37.34900 1.000 18.89437 14 VAL E CA 1
ATOM 4223 C C . VAL E 1 21 ? 11.87100 13.25700 38.51400 1.000 22.25004 14 VAL E C 1
ATOM 4224 O O . VAL E 1 21 ? 12.49100 14.18200 39.07000 1.000 24.09236 14 VAL E O 1
ATOM 4228 N N . GLY E 1 22 ? 11.96800 11.99000 38.90600 1.000 19.03912 15 GLY E N 1
ATOM 4229 C CA . GLY E 1 22 ? 12.88600 11.57400 39.95500 1.000 20.43140 15 GLY E CA 1
ATOM 4230 C C . GLY E 1 22 ? 12.22400 11.02500 41.19700 1.000 18.13375 15 GLY E C 1
ATOM 4231 O O . GLY E 1 22 ? 12.86000 10.99400 42.25800 1.000 24.23448 15 GLY E O 1
ATOM 4232 N N . LYS E 1 23 ? 10.96100 10.59700 41.08900 1.000 16.99677 16 LYS E N 1
ATOM 4233 C CA . LYS E 1 23 ? 10.22900 10.05800 42.23400 1.000 17.24417 16 LYS E CA 1
ATOM 4234 C C . LYS E 1 23 ? 10.91100 8.81000 42.78700 1.000 21.83420 16 LYS E C 1
ATOM 4235 O O . LYS E 1 23 ? 11.13700 8.69500 43.99900 1.000 19.21546 16 LYS E O 1
ATOM 4241 N N . THR E 1 24 ? 11.26400 7.86600 41.90600 1.000 17.10995 17 THR E N 1
ATOM 4242 C CA . THR E 1 24 ? 11.83700 6.61500 42.38500 1.000 18.19692 17 THR E CA 1
ATOM 4243 C C . THR E 1 24 ? 13.23000 6.83500 42.98400 1.000 23.73969 17 THR E C 1
ATOM 4244 O O . THR E 1 24 ? 13.54700 6.27400 44.04400 1.000 20.94198 17 THR E O 1
ATOM 4248 N N . CYS E 1 25 ? 14.06700 7.67400 42.34900 1.000 25.97153 18 CYS E N 1
ATOM 4249 C CA . CYS E 1 25 ? 15.37800 7.98200 42.92600 1.000 18.79699 18 CYS E CA 1
ATOM 4250 C C . CYS E 1 25 ? 15.24800 8.68600 44.27500 1.000 18.75225 18 CYS E C 1
ATOM 4251 O O . CYS E 1 25 ? 16.09000 8.50600 45.15900 1.000 23.49229 18 CYS E O 1
ATOM 4254 N N . LEU E 1 26 ? 14.24000 9.54400 44.42000 1.000 22.48954 19 LEU E N 1
ATOM 4255 C CA . LEU E 1 26 ? 13.98700 10.18500 45.70400 1.000 19.68131 19 LEU E CA 1
ATOM 4256 C C . LEU E 1 26 ? 13.80400 9.13800 46.79600 1.000 20.69985 19 LEU E C 1
ATOM 4257 O O . LEU E 1 26 ? 14.43300 9.21100 47.85600 1.000 22.48691 19 LEU E O 1
ATOM 4262 N N . LEU E 1 27 ? 12.97300 8.12800 46.53700 1.000 18.94701 20 LEU E N 1
ATOM 4263 C CA . LEU E 1 27 ? 12.69800 7.12900 47.55900 1.000 20.02082 20 LEU E CA 1
ATOM 4264 C C . LEU E 1 27 ? 13.87900 6.17700 47.74100 1.000 19.92871 20 LEU E C 1
ATOM 4265 O O . LEU E 1 27 ? 14.14800 5.71600 48.85800 1.000 23.36859 20 LEU E O 1
ATOM 4270 N N . ILE E 1 28 ? 14.56500 5.83600 46.64700 1.000 21.42099 21 ILE E N 1
ATOM 4271 C CA . ILE E 1 28 ? 15.73800 4.98100 46.73900 1.000 20.27085 21 ILE E CA 1
ATOM 4272 C C . ILE E 1 28 ? 16.84300 5.69600 47.50000 1.000 27.65068 21 ILE E C 1
ATOM 4273 O O . ILE E 1 28 ? 17.51200 5.09500 48.34600 1.000 27.92703 21 ILE E O 1
ATOM 4278 N N . CYS E 1 29 ? 17.02900 6.99600 47.24200 1.000 26.63477 22 CYS E N 1
ATOM 4279 C CA . CYS E 1 29 ? 18.01300 7.76400 48.00500 1.000 24.93194 22 CYS E CA 1
ATOM 4280 C C . CYS E 1 29 ? 17.67800 7.75800 49.48700 1.000 26.49791 22 CYS E C 1
ATOM 4281 O O . CYS E 1 29 ? 18.55800 7.58100 50.33800 1.000 34.04882 22 CYS E O 1
ATOM 4284 N N . TYR E 1 30 ? 16.40600 7.96100 49.81400 1.000 24.28449 23 TYR E N 1
ATOM 4285 C CA . TYR E 1 30 ? 16.01900 8.02500 51.21400 1.000 27.18221 23 TYR E CA 1
ATOM 4286 C C . TYR E 1 30 ? 16.27700 6.70400 51.93100 1.000 26.73215 23 TYR E C 1
ATOM 4287 O O . TYR E 1 30 ? 16.61100 6.69200 53.12000 1.000 31.10899 23 TYR E O 1
ATOM 4296 N N . THR E 1 31 ? 16.11600 5.57200 51.24200 1.000 24.26080 24 THR E N 1
ATOM 4297 C CA . THR E 1 31 ? 16.09700 4.29200 51.94700 1.000 30.96950 24 THR E CA 1
ATOM 4298 C C . THR E 1 31 ? 17.33900 3.43300 51.76100 1.000 36.33067 24 THR E C 1
ATOM 4299 O O . THR E 1 31 ? 17.51600 2.47800 52.52300 1.000 43.09201 24 THR E O 1
ATOM 4303 N N . THR E 1 32 ? 18.18300 3.71500 50.76800 1.000 36.15170 25 THR E N 1
ATOM 4304 C CA . THR E 1 32 ? 19.45600 3.01500 50.61800 1.000 35.69639 25 THR E CA 1
ATOM 4305 C C . THR E 1 32 ? 20.58500 3.94100 50.20100 1.000 36.99391 25 THR E C 1
ATOM 4306 O O . THR E 1 32 ? 21.70900 3.46300 50.00600 1.000 39.00468 25 THR E O 1
ATOM 4310 N N . ASN E 1 33 ? 20.31800 5.23700 50.05700 1.000 38.87308 26 ASN E N 1
ATOM 4311 C CA . ASN E 1 33 ? 21.15700 6.22700 49.38100 1.000 55.57245 26 ASN E CA 1
ATOM 4312 C C . ASN E 1 33 ? 21.91300 5.69700 48.16000 1.000 57.08579 26 ASN E C 1
ATOM 4313 O O . ASN E 1 33 ? 22.98800 6.20500 47.83100 1.000 76.34336 26 ASN E O 1
ATOM 4318 N N . ALA E 1 34 ? 21.36400 4.69300 47.47600 1.000 52.32733 27 ALA E N 1
ATOM 4319 C CA . ALA E 1 34 ? 21.82300 4.34400 46.14100 1.000 41.01018 27 ALA E CA 1
ATOM 4320 C C . ALA E 1 34 ? 21.24500 5.34200 45.14100 1.000 37.84401 27 ALA E C 1
ATOM 4321 O O . ALA E 1 34 ? 20.46300 6.22900 45.49700 1.000 46.17659 27 ALA E O 1
ATOM 4323 N N . PHE E 1 35 ? 21.62100 5.20000 43.86800 1.000 34.59889 28 PHE E N 1
ATOM 4324 C CA . PHE E 1 35 ? 21.12200 6.12800 42.85900 1.000 39.32050 28 PHE E CA 1
ATOM 4325 C C . PHE E 1 35 ? 21.25600 5.54500 41.45700 1.000 24.85298 28 PHE E C 1
ATOM 4326 O O . PHE E 1 35 ? 22.37300 5.38700 40.95000 1.000 35.19106 28 PHE E O 1
ATOM 4334 N N . PRO E 1 36 ? 20.14400 5.21200 40.79700 1.000 28.79819 29 PRO E N 1
ATOM 4335 C CA . PRO E 1 36 ? 20.24100 4.71000 39.41900 1.000 27.21116 29 PRO E CA 1
ATOM 4336 C C . PRO E 1 36 ? 20.29500 5.82700 38.38100 1.000 29.35878 29 PRO E C 1
ATOM 4337 O O . PRO E 1 36 ? 19.44300 6.72600 38.38700 1.000 29.20877 29 PRO E O 1
ATOM 4341 N N . LYS E 1 37 ? 21.28300 5.76400 37.46900 1.000 28.88241 30 LYS E N 1
ATOM 4342 C CA . LYS E 1 37 ? 21.33500 6.70800 36.35600 1.000 26.12155 30 LYS E CA 1
ATOM 4343 C C . LYS E 1 37 ? 20.30300 6.34900 35.28900 1.000 32.25387 30 LYS E C 1
ATOM 4344 O O . LYS E 1 37 ? 19.77100 7.24200 34.61400 1.000 25.52674 30 LYS E O 1
ATOM 4350 N N . GLU E 1 38 ? 19.96200 5.06600 35.16300 1.000 23.91603 31 GLU E N 1
ATOM 4351 C CA . GLU E 1 38 ? 18.97800 4.63400 34.17400 1.000 25.48463 31 GLU E CA 1
ATOM 4352 C C . GLU E 1 38 ? 17.55800 5.02400 34.59700 1.000 21.46836 31 GLU E C 1
ATOM 4353 O O . GLU E 1 38 ? 17.20800 4.98700 35.78200 1.000 20.42087 31 GLU E O 1
ATOM 4359 N N . TYR E 1 39 ? 16.74500 5.43000 33.62100 1.000 18.81805 32 TYR E N 1
ATOM 4360 C CA . TYR E 1 39 ? 15.31500 5.61200 33.83500 1.000 19.06281 32 TYR E CA 1
ATOM 4361 C C . TYR E 1 39 ? 14.65800 4.26200 33.65400 1.000 17.80213 32 TYR E C 1
ATOM 4362 O O . TYR E 1 39 ? 14.60300 3.74400 32.53400 1.000 20.81039 32 TYR E O 1
ATOM 4371 N N . ILE E 1 40 ? 14.17900 3.70000 34.75900 1.000 18.46800 33 ILE E N 1
ATOM 4372 C CA . ILE E 1 40 ? 13.41700 2.45100 34.80300 1.000 19.51023 33 ILE E CA 1
ATOM 4373 C C . ILE E 1 40 ? 11.99900 2.75000 35.28500 1.000 18.82594 33 ILE E C 1
ATOM 4374 O O . ILE E 1 40 ? 11.80700 3.10000 36.46600 1.000 18.35220 33 ILE E O 1
ATOM 4379 N N . PRO E 1 41 ? 10.97800 2.63100 34.42700 1.000 18.77330 34 PRO E N 1
ATOM 4380 C CA . PRO E 1 41 ? 9.61900 2.98200 34.84300 1.000 20.51035 34 PRO E CA 1
ATOM 4381 C C . PRO E 1 41 ? 9.11900 2.13800 36.00900 1.000 19.70763 34 PRO E C 1
ATOM 4382 O O . PRO E 1 41 ? 9.52000 0.99000 36.22400 1.000 20.49456 34 PRO E O 1
ATOM 4386 N N . THR E 1 42 ? 8.17000 2.71900 36.72000 1.000 16.32827 35 THR E N 1
ATOM 4387 C CA . THR E 1 42 ? 7.63200 2.18200 37.94400 1.000 14.79651 35 THR E CA 1
ATOM 4388 C C . THR E 1 42 ? 6.22900 1.65100 37.67600 1.000 17.40735 35 THR E C 1
ATOM 4389 O O . THR E 1 42 ? 5.53700 2.14900 36.79300 1.000 23.34490 35 THR E O 1
ATOM 4393 N N . VAL E 1 43 ? 5.82200 0.63600 38.44000 1.000 18.67329 36 VAL E N 1
ATOM 4394 C CA . VAL E 1 43 ? 4.42700 0.20000 38.48700 1.000 16.75464 36 VAL E CA 1
ATOM 4395 C C . VAL E 1 43 ? 3.84400 0.75900 39.77800 1.000 14.97548 36 VAL E C 1
ATOM 4396 O O . VAL E 1 43 ? 3.11500 1.75400 39.76500 1.000 23.99235 36 VAL E O 1
ATOM 4400 N N . PHE E 1 44 ? 4.18100 0.12800 40.89600 1.000 20.02872 37 PHE E N 1
ATOM 4401 C CA . PHE E 1 44 ? 4.05100 0.70900 42.22700 1.000 24.01077 37 PHE E CA 1
ATOM 4402 C C . PHE E 1 44 ? 5.07300 0.01200 43.11300 1.000 20.12083 37 PHE E C 1
ATOM 4403 O O . PHE E 1 44 ? 5.55300 -1.07200 42.77900 1.000 22.65535 37 PHE E O 1
ATOM 4411 N N . ASP E 1 45 ? 5.39000 0.63300 44.25700 1.000 20.36560 38 ASP E N 1
ATOM 4412 C CA . ASP E 1 45 ? 6.27500 0.03800 45.25500 1.000 22.12634 38 ASP E CA 1
ATOM 4413 C C . ASP E 1 45 ? 5.99700 0.67500 46.60700 1.000 21.73418 38 ASP E C 1
ATOM 4414 O O . ASP E 1 45 ? 5.68400 1.86600 46.69400 1.000 23.34227 38 ASP E O 1
ATOM 4419 N N . ASN E 1 46 ? 6.16000 -0.12100 47.65400 1.000 24.11868 39 ASN E N 1
ATOM 4420 C CA . ASN E 1 46 ? 5.95300 0.31100 49.03300 1.000 25.74256 39 ASN E CA 1
ATOM 4421 C C . ASN E 1 46 ? 7.31300 0.25200 49.72100 1.000 28.50605 39 ASN E C 1
ATOM 4422 O O . ASN E 1 46 ? 7.85900 -0.83400 49.92700 1.000 32.36441 39 ASN E O 1
ATOM 4427 N N . TYR E 1 47 ? 7.89000 1.41800 50.01500 1.000 26.71373 40 TYR E N 1
ATOM 4428 C CA . TYR E 1 47 ? 9.14500 1.49900 50.75400 1.000 25.90837 40 TYR E CA 1
ATOM 4429 C C . TYR E 1 47 ? 8.83900 1.72000 52.22100 1.000 31.25375 40 TYR E C 1
ATOM 4430 O O . TYR E 1 47 ? 7.96500 2.51600 52.57000 1.000 27.13220 40 TYR E O 1
ATOM 4439 N N . SER E 1 48 ? 9.55900 1.01500 53.08000 1.000 33.20661 41 SER E N 1
ATOM 4440 C CA . SER E 1 48 ? 9.38900 1.15800 54.51400 1.000 38.44671 41 SER E CA 1
ATOM 4441 C C . SER E 1 48 ? 10.59500 1.87900 55.09500 1.000 35.16474 41 SER E C 1
ATOM 4442 O O . SER E 1 48 ? 11.73700 1.59700 54.72300 1.000 40.73910 41 SER E O 1
ATOM 4445 N N . ALA E 1 49 ? 10.34000 2.81600 56.00000 1.000 31.04056 42 ALA E N 1
ATOM 4446 C CA . ALA E 1 49 ? 11.41600 3.48900 56.70500 1.000 33.74615 42 ALA E CA 1
ATOM 4447 C C . ALA E 1 49 ? 10.97800 3.75600 58.13400 1.000 32.18281 42 ALA E C 1
ATOM 4448 O O . ALA E 1 49 ? 9.79100 3.95200 58.40100 1.000 33.86722 42 ALA E O 1
ATOM 4450 N N . GLN E 1 50 ? 11.94500 3.72300 59.05300 1.000 37.55450 43 GLN E N 1
ATOM 4451 C CA . GLN E 1 50 ? 11.76500 4.16800 60.43300 1.000 40.55486 43 GLN E CA 1
ATOM 4452 C C . GLN E 1 50 ? 12.73500 5.31400 60.66400 1.000 45.16594 43 GLN E C 1
ATOM 4453 O O . GLN E 1 50 ? 13.95200 5.11300 60.64100 1.000 44.89486 43 GLN E O 1
ATOM 4459 N N . SER E 1 51 ? 12.20900 6.51300 60.88400 1.000 53.71170 44 SER E N 1
ATOM 4460 C CA . SER E 1 51 ? 13.05200 7.68700 61.02100 1.000 48.19525 44 SER E CA 1
ATOM 4461 C C . SER E 1 51 ? 12.72500 8.42600 62.30600 1.000 44.32110 44 SER E C 1
ATOM 4462 O O . SER E 1 51 ? 11.59000 8.40800 62.79100 1.000 44.18424 44 SER E O 1
ATOM 4465 N N . ALA E 1 52 ? 13.74400 9.06500 62.85900 1.000 52.64842 45 ALA E N 1
ATOM 4466 C CA . ALA E 1 52 ? 13.57000 9.97600 63.97800 1.000 48.58214 45 ALA E CA 1
ATOM 4467 C C . ALA E 1 52 ? 13.26900 11.35400 63.41100 1.000 58.20961 45 ALA E C 1
ATOM 4468 O O . ALA E 1 52 ? 14.09900 11.93700 62.70400 1.000 59.70979 45 ALA E O 1
ATOM 4470 N N . VAL E 1 53 ? 12.07300 11.85700 63.69100 1.000 58.83337 46 VAL E N 1
ATOM 4471 C CA . VAL E 1 53 ? 11.66500 13.19900 63.30300 1.000 44.35532 46 VAL E CA 1
ATOM 4472 C C . VAL E 1 53 ? 11.34300 13.95800 64.58100 1.000 46.29766 46 VAL E C 1
ATOM 4473 O O . VAL E 1 53 ? 10.35800 13.64700 65.26100 1.000 47.52412 46 VAL E O 1
ATOM 4477 N N . ASP E 1 54 ? 12.17800 14.94500 64.90900 1.000 53.49326 47 ASP E N 1
ATOM 4478 C CA . ASP E 1 54 ? 12.00500 15.77300 66.10400 1.000 58.24383 47 ASP E CA 1
ATOM 4479 C C . ASP E 1 54 ? 11.93300 14.92100 67.37300 1.000 62.18904 47 ASP E C 1
ATOM 4480 O O . ASP E 1 54 ? 11.09000 15.14000 68.24600 1.000 65.86842 47 ASP E O 1
ATOM 4485 N N . GLY E 1 55 ? 12.83300 13.93900 67.47000 1.000 58.62808 48 GLY E N 1
ATOM 4486 C CA . GLY E 1 55 ? 12.95800 13.09900 68.64500 1.000 58.55965 48 GLY E CA 1
ATOM 4487 C C . GLY E 1 55 ? 11.92600 12.00100 68.77100 1.000 65.16044 48 GLY E C 1
ATOM 4488 O O . GLY E 1 55 ? 11.93200 11.28000 69.78000 1.000 69.40832 48 GLY E O 1
ATOM 4489 N N . ARG E 1 56 ? 11.04000 11.85300 67.79000 1.000 58.33857 49 ARG E N 1
ATOM 4490 C CA . ARG E 1 56 ? 9.94300 10.89400 67.82700 1.000 56.84892 49 ARG E CA 1
ATOM 4491 C C . ARG E 1 56 ? 10.14300 9.88700 66.70500 1.000 51.85359 49 ARG E C 1
ATOM 4492 O O . ARG E 1 56 ? 10.40000 10.27400 65.56100 1.000 56.03830 49 ARG E O 1
ATOM 4500 N N . THR E 1 57 ? 10.03500 8.60200 67.02900 1.000 42.43667 50 THR E N 1
ATOM 4501 C CA . THR E 1 57 ? 10.26300 7.55600 66.03900 1.000 53.85909 50 THR E CA 1
ATOM 4502 C C . THR E 1 57 ? 8.94800 7.16400 65.37700 1.000 51.50881 50 THR E C 1
ATOM 4503 O O . THR E 1 57 ? 7.97900 6.80700 66.05800 1.000 47.28462 50 THR E O 1
ATOM 4507 N N . VAL E 1 58 ? 8.92600 7.22300 64.04600 1.000 43.21834 51 VAL E N 1
ATOM 4508 C CA . VAL E 1 58 ? 7.71900 7.02300 63.26000 1.000 42.42088 51 VAL E CA 1
ATOM 4509 C C . VAL E 1 58 ? 8.01100 6.00100 62.16800 1.000 34.77522 51 VAL E C 1
ATOM 4510 O O . VAL E 1 58 ? 9.11300 5.97300 61.60800 1.000 39.37314 51 VAL E O 1
ATOM 4514 N N . ASN E 1 59 ? 7.03000 5.14900 61.88400 1.000 32.65392 52 ASN E N 1
ATOM 4515 C CA . ASN E 1 59 ? 7.11000 4.21100 60.77400 1.000 29.61934 52 ASN E CA 1
ATOM 4516 C C . ASN E 1 59 ? 6.52600 4.87100 59.53100 1.000 33.89617 52 ASN E C 1
ATOM 4517 O O . ASN E 1 59 ? 5.36400 5.29800 59.53500 1.000 35.89378 52 ASN E O 1
ATOM 4522 N N . LEU E 1 60 ? 7.33000 4.97000 58.48000 1.000 30.54314 53 LEU E N 1
ATOM 4523 C CA . LEU E 1 60 ? 6.89300 5.57000 57.22700 1.000 34.26727 53 LEU E CA 1
ATOM 4524 C C . LEU E 1 60 ? 6.49200 4.47400 56.25000 1.000 31.70907 53 LEU E C 1
ATOM 4525 O O . LEU E 1 60 ? 7.28700 3.57700 55.94500 1.000 29.48248 53 LEU E O 1
ATOM 4530 N N . ASN E 1 61 ? 5.26600 4.55100 55.76400 1.000 26.40580 54 ASN E N 1
ATOM 4531 C CA . ASN E 1 61 ? 4.79400 3.72100 54.66400 1.000 28.38235 54 ASN E CA 1
ATOM 4532 C C . ASN E 1 61 ? 4.81700 4.59500 53.41600 1.000 23.66073 54 ASN E C 1
ATOM 4533 O O . ASN E 1 61 ? 3.90500 5.39000 53.19700 1.000 24.33976 54 ASN E O 1
ATOM 4538 N N . LEU E 1 62 ? 5.87800 4.46100 52.61600 1.000 26.74268 55 LEU E N 1
ATOM 4539 C CA . LEU E 1 62 ? 6.12700 5.29100 51.44300 1.000 18.23903 55 LEU E CA 1
ATOM 4540 C C . LEU E 1 62 ? 5.72500 4.54400 50.17800 1.000 29.60618 55 LEU E C 1
ATOM 4541 O O . LEU E 1 62 ? 6.17800 3.42000 49.95000 1.000 34.87260 55 LEU E O 1
ATOM 4546 N N . TRP E 1 63 ? 4.88900 5.16600 49.35500 1.000 18.43642 56 TRP E N 1
ATOM 4547 C CA . TRP E 1 63 ? 4.42200 4.54200 48.12100 1.000 15.35974 56 TRP E CA 1
ATOM 4548 C C . TRP E 1 63 ? 4.90800 5.30700 46.89800 1.000 20.12347 56 TRP E C 1
ATOM 4549 O O . TRP E 1 63 ? 4.70700 6.52300 46.79400 1.000 21.18675 56 TRP E O 1
ATOM 4560 N N . ASP E 1 64 ? 5.58200 4.58700 46.00500 1.000 17.75476 57 ASP E N 1
ATOM 4561 C CA . ASP E 1 64 ? 5.98200 5.06200 44.69700 1.000 16.37302 57 ASP E CA 1
ATOM 4562 C C . ASP E 1 64 ? 4.85100 4.74900 43.72300 1.000 17.68633 57 ASP E C 1
ATOM 4563 O O . ASP E 1 64 ? 4.19600 3.71500 43.84300 1.000 18.45221 57 ASP E O 1
ATOM 4568 N N . THR E 1 65 ? 4.62900 5.63700 42.75700 1.000 17.86530 58 THR E N 1
ATOM 4569 C CA . THR E 1 65 ? 3.55000 5.47900 41.79400 1.000 18.30483 58 THR E CA 1
ATOM 4570 C C . THR E 1 65 ? 4.09600 5.64100 40.38100 1.000 16.23616 58 THR E C 1
ATOM 4571 O O . THR E 1 65 ? 5.15900 6.23100 40.16100 1.000 19.34969 58 THR E O 1
ATOM 4575 N N . ALA E 1 66 ? 3.33900 5.13700 39.41600 1.000 20.04714 59 ALA E N 1
ATOM 4576 C CA . ALA E 1 66 ? 3.63600 5.38000 38.01100 1.000 21.43415 59 ALA E CA 1
ATOM 4577 C C . ALA E 1 66 ? 2.99000 6.68200 37.58000 1.000 17.54947 59 ALA E C 1
ATOM 4578 O O . ALA E 1 66 ? 1.78400 6.86500 37.77800 1.000 23.52914 59 ALA E O 1
ATOM 4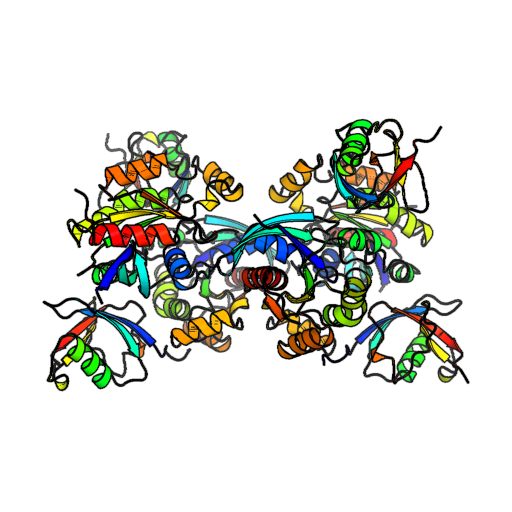580 N N . GLY E 1 67 ? 3.76600 7.56300 36.98100 1.000 18.50748 60 GLY E N 1
ATOM 4581 C CA . GLY E 1 67 ? 3.22700 8.81300 36.46200 1.000 23.06592 60 GLY E CA 1
ATOM 4582 C C . GLY E 1 67 ? 2.55300 8.70900 35.11000 1.000 23.81865 60 GLY E C 1
ATOM 4583 O O . GLY E 1 67 ? 2.10500 9.72300 34.55700 1.000 21.46573 60 GLY E O 1
ATOM 4584 N N . GLN E 1 68 ? 2.47000 7.49800 34.56400 1.000 20.52615 61 GLN E N 1
ATOM 4585 C CA . GLN E 1 68 ? 1.92200 7.27300 33.24400 1.000 19.76026 61 GLN E CA 1
ATOM 4586 C C . GLN E 1 68 ? 0.40100 7.25800 33.27700 1.000 18.58644 61 GLN E C 1
ATOM 4587 O O . GLN E 1 68 ? -0.20400 6.67500 34.17700 1.000 20.41034 61 GLN E O 1
ATOM 4593 N N . GLU E 1 69 ? -0.20300 7.90100 32.26800 1.000 20.48930 62 GLU E N 1
ATOM 4594 C CA . GLU E 1 69 ? -1.65300 7.88600 32.10700 1.000 26.07681 62 GLU E CA 1
ATOM 4595 C C . GLU E 1 69 ? -2.20600 6.46800 32.02600 1.000 26.31368 62 GLU E C 1
ATOM 4596 O O . GLU E 1 69 ? -3.32800 6.21400 32.47700 1.000 22.99749 62 GLU E O 1
ATOM 4602 N N . GLU E 1 70 ? -1.44200 5.54200 31.44500 1.000 22.54481 63 GLU E N 1
ATOM 4603 C CA . GLU E 1 70 ? -1.85800 4.14800 31.32900 1.000 22.80273 63 GLU E CA 1
ATOM 4604 C C . GLU E 1 70 ? -2.25800 3.54800 32.66900 1.000 21.21570 63 GLU E C 1
ATOM 4605 O O . GLU E 1 70 ? -3.14500 2.68300 32.72100 1.000 20.58142 63 GLU E O 1
ATOM 4611 N N . TYR E 1 71 ? -1.60100 3.98200 33.74700 1.000 22.54481 64 TYR E N 1
ATOM 4612 C CA . TYR E 1 71 ? -1.80400 3.46700 35.09500 1.000 16.12825 64 TYR E CA 1
ATOM 4613 C C . TYR E 1 71 ? -2.57100 4.46500 35.96800 1.000 15.48344 64 TYR E C 1
ATOM 4614 O O . TYR E 1 71 ? -2.47100 4.43400 37.19800 1.000 18.28114 64 TYR E O 1
ATOM 4623 N N . ASP E 1 72 ? -3.40300 5.31000 35.34500 1.000 18.90227 65 ASP E N 1
ATOM 4624 C CA . ASP E 1 72 ? -4.18100 6.30600 36.09100 1.000 21.24992 65 ASP E CA 1
ATOM 4625 C C . ASP E 1 72 ? -5.01800 5.64800 37.19900 1.000 23.04487 65 ASP E C 1
ATOM 4626 O O . ASP E 1 72 ? -4.91500 6.01300 38.37900 1.000 20.72880 65 ASP E O 1
ATOM 4631 N N . ARG E 1 73 ? -5.85500 4.67100 36.83200 1.000 22.55797 66 ARG E N 1
ATOM 4632 C CA . ARG E 1 73 ? -6.72100 4.05400 37.83600 1.000 27.84808 66 ARG E CA 1
ATOM 4633 C C . ARG E 1 73 ? -5.90400 3.35900 38.91900 1.000 23.48703 66 ARG E C 1
ATOM 4634 O O . ARG E 1 73 ? -6.18100 3.52100 40.11200 1.000 21.99737 66 ARG E O 1
ATOM 4642 N N . LEU E 1 74 ? -4.88300 2.60000 38.51900 1.000 21.91315 67 LEU E N 1
ATOM 4643 C CA . LEU E 1 74 ? -4.02100 1.90900 39.47500 1.000 19.57340 67 LEU E CA 1
ATOM 4644 C C . LEU E 1 74 ? -3.43200 2.88300 40.47500 1.000 19.84712 67 LEU E C 1
ATOM 4645 O O . LEU E 1 74 ? -3.43400 2.62900 41.68800 1.000 20.50509 67 LEU E O 1
ATOM 4650 N N . ARG E 1 75 ? -2.93500 4.01500 39.98100 1.000 21.70523 68 ARG E N 1
ATOM 4651 C CA . ARG E 1 75 ? -2.31900 4.98700 40.87800 1.000 22.34215 68 ARG E CA 1
ATOM 4652 C C . ARG E 1 75 ? -3.32300 5.48600 41.90500 1.000 17.13890 68 ARG E C 1
ATOM 4653 O O . ARG E 1 75 ? -3.00400 5.58500 43.10200 1.000 22.37637 68 ARG E O 1
ATOM 4661 N N . THR E 1 76 ? -4.54700 5.80000 41.46600 1.000 22.05264 69 THR E N 1
ATOM 4662 C CA . THR E 1 76 ? -5.52200 6.33700 42.40500 1.000 25.73993 69 THR E CA 1
ATOM 4663 C C . THR E 1 76 ? -5.98000 5.29200 43.41200 1.000 23.16067 69 THR E C 1
ATOM 4664 O O . THR E 1 76 ? -6.48200 5.65900 44.48100 1.000 22.58429 69 THR E O 1
ATOM 4668 N N . LEU E 1 77 ? -5.80100 4.00200 43.11500 1.000 18.76014 70 LEU E N 1
ATOM 4669 C CA . LEU E 1 77 ? -6.12900 2.98300 44.10100 1.000 22.24740 70 LEU E CA 1
ATOM 4670 C C . LEU E 1 77 ? -5.09900 2.90900 45.22200 1.000 20.13399 70 LEU E C 1
ATOM 4671 O O . LEU E 1 77 ? -5.38000 2.27700 46.24300 1.000 23.25805 70 LEU E O 1
ATOM 4676 N N . SER E 1 78 ? -3.91100 3.51500 45.04300 1.000 20.04977 71 SER E N 1
ATOM 4677 C CA . SER E 1 78 ? -2.96300 3.66200 46.14700 1.000 22.34742 71 SER E CA 1
ATOM 4678 C C . SER E 1 78 ? -3.31900 4.82800 47.06300 1.000 20.22085 71 SER E C 1
ATOM 4679 O O . SER E 1 78 ? -2.73000 4.95800 48.14400 1.000 23.48176 71 SER E O 1
ATOM 4682 N N . TYR E 1 79 ? -4.30000 5.64800 46.69100 1.000 19.01807 72 TYR E N 1
ATOM 4683 C CA . TYR E 1 79 ? -4.57200 6.89500 47.40000 1.000 18.09164 72 TYR E CA 1
ATOM 4684 C C . TYR E 1 79 ? -5.36600 6.75800 48.69800 1.000 18.82857 72 TYR E C 1
ATOM 4685 O O . TYR E 1 79 ? -5.10200 7.52900 49.62600 1.000 18.07848 72 TYR E O 1
ATOM 4694 N N . PRO E 1 80 ? -6.36200 5.86900 48.81500 1.000 19.94713 73 PRO E N 1
ATOM 4695 C CA . PRO E 1 80 ? -7.11500 5.79200 50.08100 1.000 20.82092 73 PRO E CA 1
ATOM 4696 C C . PRO E 1 80 ? -6.20500 5.63300 51.29000 1.000 24.34766 73 PRO E C 1
ATOM 4697 O O . PRO E 1 80 ? -5.24100 4.86800 51.26500 1.000 25.62939 73 PRO E O 1
ATOM 4701 N N . GLN E 1 81 ? -6.53700 6.35700 52.35500 1.000 20.52878 74 GLN E N 1
ATOM 4702 C CA . GLN E 1 81 ? -5.86400 6.32200 53.65400 1.000 23.69758 74 GLN E CA 1
ATOM 4703 C C . GLN E 1 81 ? -4.52000 7.02600 53.64800 1.000 22.13160 74 GLN E C 1
ATOM 4704 O O . GLN E 1 81 ? -3.75200 6.88500 54.61000 1.000 24.55558 74 GLN E O 1
ATOM 4710 N N . THR E 1 82 ? -4.19100 7.74200 52.57800 1.000 21.23676 75 THR E N 1
ATOM 4711 C CA . THR E 1 82 ? -2.93700 8.47900 52.53700 1.000 16.37038 75 THR E CA 1
ATOM 4712 C C . THR E 1 82 ? -2.99800 9.62900 53.53600 1.000 19.53129 75 THR E C 1
ATOM 4713 O O . THR E 1 82 ? -4.03300 10.28900 53.68300 1.000 20.51562 75 THR E O 1
ATOM 4717 N N . ASN E 1 83 ? -1.89700 9.84200 54.25300 1.000 18.02585 76 ASN E N 1
ATOM 4718 C CA . ASN E 1 83 ? -1.83300 10.93400 55.22100 1.000 19.33653 76 ASN E CA 1
ATOM 4719 C C . ASN E 1 83 ? -1.16800 12.18200 54.66200 1.000 22.99223 76 ASN E C 1
ATOM 4720 O O . ASN E 1 83 ? -1.40700 13.27600 55.18800 1.000 20.10767 76 ASN E O 1
ATOM 4725 N N . VAL E 1 84 ? -0.33800 12.04900 53.62700 1.000 21.21044 77 VAL E N 1
ATOM 4726 C CA . VAL E 1 84 ? 0.38300 13.18600 53.05400 1.000 20.65511 77 VAL E CA 1
ATOM 4727 C C . VAL E 1 84 ? 0.83200 12.80600 51.65300 1.000 18.23640 77 VAL E C 1
ATOM 4728 O O . VAL E 1 84 ? 1.26100 11.67600 51.41300 1.000 20.99462 77 VAL E O 1
ATOM 4732 N N . PHE E 1 85 ? 0.69800 13.74600 50.71900 1.000 19.51023 78 PHE E N 1
ATOM 4733 C CA . PHE E 1 85 ? 1.18100 13.56300 49.36300 1.000 19.90765 78 PHE E CA 1
ATOM 4734 C C . PHE E 1 85 ? 2.43700 14.39200 49.13800 1.000 22.96854 78 PHE E C 1
ATOM 4735 O O . PHE E 1 85 ? 2.52700 15.53900 49.59400 1.000 20.93672 78 PHE E O 1
ATOM 4743 N N . VAL E 1 86 ? 3.39300 13.80900 48.41800 1.000 19.15230 79 VAL E N 1
ATOM 4744 C CA . VAL E 1 86 ? 4.56400 14.52200 47.91900 1.000 17.08889 79 VAL E CA 1
ATOM 4745 C C . VAL E 1 86 ? 4.38600 14.63400 46.41300 1.000 19.48655 79 VAL E C 1
ATOM 4746 O O . VAL E 1 86 ? 4.37700 13.61300 45.71500 1.000 22.03685 79 VAL E O 1
ATOM 4750 N N . ILE E 1 87 ? 4.19200 15.85400 45.91500 1.000 18.44432 80 ILE E N 1
ATOM 4751 C CA . ILE E 1 87 ? 4.07400 16.10800 44.47600 1.000 15.65714 80 ILE E CA 1
ATOM 4752 C C . ILE E 1 87 ? 5.40600 16.65500 43.99100 1.000 17.61790 80 ILE E C 1
ATOM 4753 O O . ILE E 1 87 ? 5.86100 17.71100 44.45200 1.000 19.72079 80 ILE E O 1
ATOM 4758 N N . CYS E 1 88 ? 5.98700 15.96700 43.01200 1.000 20.55510 81 CYS E N 1
ATOM 4759 C CA . CYS E 1 88 ? 7.30400 16.27500 42.46600 1.000 20.05767 81 CYS E CA 1
ATOM 4760 C C . CYS E 1 88 ? 7.16500 16.85200 41.07000 1.000 21.89473 81 CYS E C 1
ATOM 4761 O O . CYS E 1 88 ? 6.33700 16.39100 40.28700 1.000 19.34706 81 CYS E O 1
ATOM 4764 N N . PHE E 1 89 ? 7.98300 17.85400 40.77100 1.000 18.91279 82 PHE E N 1
ATOM 4765 C CA . PHE E 1 89 ? 8.27300 18.26300 39.41000 1.000 21.15517 82 PHE E CA 1
ATOM 4766 C C . PHE E 1 89 ? 9.78600 18.40600 39.31800 1.000 21.22886 82 PHE E C 1
ATOM 4767 O O . PHE E 1 89 ? 10.45100 18.66100 40.32200 1.000 21.97895 82 PHE E O 1
ATOM 4775 N N . SER E 1 90 ? 10.34300 18.18900 38.13700 1.000 18.59170 83 SER E N 1
ATOM 4776 C CA . SER E 1 90 ? 11.78600 18.31000 37.97600 1.000 22.99486 83 SER E CA 1
ATOM 4777 C C . SER E 1 90 ? 12.13300 19.75400 37.64700 1.000 26.78216 83 SER E C 1
ATOM 4778 O O . SER E 1 90 ? 11.51200 20.36500 36.77300 1.000 23.37122 83 SER E O 1
ATOM 4781 N N . ILE E 1 91 ? 13.11600 20.30100 38.36900 1.000 22.47638 84 ILE E N 1
ATOM 4782 C CA . ILE E 1 91 ? 13.58100 21.65600 38.12800 1.000 25.51359 84 ILE E CA 1
ATOM 4783 C C . ILE E 1 91 ? 14.05000 21.82500 36.69200 1.000 26.15050 84 ILE E C 1
ATOM 4784 O O . ILE E 1 91 ? 14.02100 22.93600 36.15400 1.000 25.67150 84 ILE E O 1
ATOM 4789 N N . ALA E 1 92 ? 14.40400 20.72800 36.02600 1.000 21.75524 85 ALA E N 1
ATOM 4790 C CA . ALA E 1 92 ? 14.87700 20.75400 34.65300 1.000 26.23472 85 ALA E CA 1
ATOM 4791 C C . ALA E 1 92 ? 13.78000 20.47100 33.62700 1.000 29.41405 85 ALA E C 1
ATOM 4792 O O . ALA E 1 92 ? 14.08900 20.33600 32.43700 1.000 32.40915 85 ALA E O 1
ATOM 4794 N N . SER E 1 93 ? 12.51200 20.39600 34.04400 1.000 23.23436 86 SER E N 1
ATOM 4795 C CA . SER E 1 93 ? 11.41400 20.08500 33.12400 1.000 24.82929 86 SER E CA 1
ATOM 4796 C C . SER E 1 93 ? 10.21800 20.99600 33.37500 1.000 25.41357 86 SER E C 1
ATOM 4797 O O . SER E 1 93 ? 9.33800 20.69200 34.19700 1.000 25.92942 86 SER E O 1
ATOM 4800 N N . PRO E 1 94 ? 10.14100 22.12000 32.67100 1.000 23.50282 87 PRO E N 1
ATOM 4801 C CA . PRO E 1 94 ? 8.97300 22.99900 32.80200 1.000 27.49014 87 PRO E CA 1
ATOM 4802 C C . PRO E 1 94 ? 7.66900 22.26600 32.52800 1.000 25.39778 87 PRO E C 1
ATOM 4803 O O . PRO E 1 94 ? 6.68200 22.51000 33.23900 1.000 28.03757 87 PRO E O 1
ATOM 4807 N N . PRO E 1 95 ? 7.59600 21.36400 31.52900 1.000 23.80285 88 PRO E N 1
ATOM 4808 C CA . PRO E 1 95 ? 6.33500 20.60800 31.37700 1.000 22.29741 88 PRO E CA 1
ATOM 4809 C C . PRO E 1 95 ? 5.90300 19.88000 32.64400 1.000 26.94270 88 PRO E C 1
ATOM 4810 O O . PRO E 1 95 ? 4.70300 19.80300 32.92200 1.000 24.35292 88 PRO E O 1
ATOM 4814 N N . SER E 1 96 ? 6.83900 19.34500 33.42700 1.000 18.87595 89 SER E N 1
ATOM 4815 C CA . SER E 1 96 ? 6.43100 18.62400 34.62900 1.000 22.54481 89 SER E CA 1
ATOM 4816 C C . SER E 1 96 ? 5.90700 19.57100 35.70100 1.000 25.17933 89 SER E C 1
ATOM 4817 O O . SER E 1 96 ? 5.02500 19.19500 36.47700 1.000 24.30555 89 SER E O 1
ATOM 4820 N N . TYR E 1 97 ? 6.43400 20.79500 35.75100 1.000 21.94737 90 TYR E N 1
ATOM 4821 C CA . TYR E 1 97 ? 5.86700 21.84500 36.60200 1.000 20.47351 90 TYR E CA 1
ATOM 4822 C C . TYR E 1 97 ? 4.44200 22.17700 36.17000 1.000 27.47171 90 TYR E C 1
ATOM 4823 O O . TYR E 1 97 ? 3.52000 22.22900 36.99300 1.000 24.47399 90 TYR E O 1
ATOM 4832 N N . GLU E 1 98 ? 4.23400 22.39600 34.87400 1.000 19.99187 91 GLU E N 1
ATOM 4833 C CA . GLU E 1 98 ? 2.88100 22.70400 34.42700 1.000 19.67341 91 GLU E CA 1
ATOM 4834 C C . GLU E 1 98 ? 1.91500 21.58000 34.77100 1.000 21.44204 91 GLU E C 1
ATOM 4835 O O . GLU E 1 98 ? 0.73600 21.83100 35.06000 1.000 23.18699 91 GLU E O 1
ATOM 4841 N N . ASN E 1 99 ? 2.38300 20.33000 34.70800 1.000 19.64183 92 ASN E N 1
ATOM 4842 C CA . ASN E 1 99 ? 1.49300 19.21000 34.97700 1.000 18.73119 92 ASN E CA 1
ATOM 4843 C C . ASN E 1 99 ? 1.11300 19.09700 36.44700 1.000 21.88947 92 ASN E C 1
ATOM 4844 O O . ASN E 1 99 ? 0.12100 18.42500 36.76300 1.000 23.47913 92 ASN E O 1
ATOM 4849 N N . VAL E 1 100 ? 1.85000 19.75900 37.34600 1.000 22.17898 93 VAL E N 1
ATOM 4850 C CA . VAL E 1 100 ? 1.39500 19.86500 38.72800 1.000 20.98936 93 VAL E CA 1
ATOM 4851 C C . VAL E 1 100 ? 0.06400 20.60300 38.78000 1.000 27.90598 93 VAL E C 1
ATOM 4852 O O . VAL E 1 100 ? -0.86300 20.20400 39.50200 1.000 22.90275 93 VAL E O 1
ATOM 4856 N N . ARG E 1 101 ? -0.07000 21.67000 37.98300 1.000 23.80022 94 ARG E N 1
ATOM 4857 C CA . ARG E 1 101 ? -1.30000 22.44600 38.01200 1.000 24.62927 94 ARG E CA 1
ATOM 4858 C C . ARG E 1 101 ? -2.41300 21.73000 37.26900 1.000 30.34574 94 ARG E C 1
ATOM 4859 O O . ARG E 1 101 ? -3.56900 21.76300 37.69700 1.000 27.07430 94 ARG E O 1
ATOM 4867 N N . HIS E 1 102 ? -2.07700 21.05200 36.17300 1.000 23.22647 95 HIS E N 1
ATOM 4868 C CA . HIS E 1 102 ? -3.08500 20.50100 35.28400 1.000 22.57639 95 HIS E CA 1
ATOM 4869 C C . HIS E 1 102 ? -3.50000 19.07900 35.61300 1.000 22.85537 95 HIS E C 1
ATOM 4870 O O . HIS E 1 102 ? -4.63600 18.69000 35.30400 1.000 30.89318 95 HIS E O 1
ATOM 4877 N N . LYS E 1 103 ? -2.62200 18.29200 36.21200 1.000 24.68454 96 LYS E N 1
ATOM 4878 C CA . LYS E 1 103 ? -2.94300 16.91300 36.54800 1.000 23.90023 96 LYS E CA 1
ATOM 4879 C C . LYS E 1 103 ? -2.80700 16.61900 38.03900 1.000 23.20805 96 LYS E C 1
ATOM 4880 O O . LYS E 1 103 ? -3.79600 16.22500 38.66000 1.000 21.74208 96 LYS E O 1
ATOM 4886 N N . TRP E 1 104 ? -1.62700 16.81400 38.64300 1.000 18.88647 97 TRP E N 1
ATOM 4887 C CA . TRP E 1 104 ? -1.32400 16.14600 39.91700 1.000 22.58692 97 TRP E CA 1
ATOM 4888 C C . TRP E 1 104 ? -2.06800 16.76000 41.09100 1.000 21.91842 97 TRP E C 1
ATOM 4889 O O . TRP E 1 104 ? -2.65700 16.03300 41.89800 1.000 18.43116 97 TRP E O 1
ATOM 4900 N N . HIS E 1 105 ? -2.02000 18.08900 41.22700 1.000 23.07908 98 HIS E N 1
ATOM 4901 C CA . HIS E 1 105 ? -2.74100 18.74400 42.31500 1.000 20.03661 98 HIS E CA 1
ATOM 4902 C C . HIS E 1 105 ? -4.23100 18.46200 42.21300 1.000 22.88695 98 HIS E C 1
ATOM 4903 O O . HIS E 1 105 ? -4.79800 17.93400 43.18300 1.000 24.83982 98 HIS E O 1
ATOM 4910 N N . PRO E 1 106 ? -4.89800 18.69000 41.07000 1.000 21.13148 99 PRO E N 1
ATOM 4911 C CA . PRO E 1 106 ? -6.31500 18.30700 40.97600 1.000 22.77115 99 PRO E CA 1
ATOM 4912 C C . PRO E 1 106 ? -6.58700 16.83900 41.27300 1.000 22.24214 99 PRO E C 1
ATOM 4913 O O . PRO E 1 106 ? -7.56900 16.53700 41.96100 1.000 23.87918 99 PRO E O 1
ATOM 4917 N N . GLU E 1 107 ? -5.77300 15.91100 40.75900 1.000 24.79771 100 GLU E N 1
ATOM 4918 C CA . GLU E 1 107 ? -6.05900 14.49300 40.98300 1.000 23.24226 100 GLU E CA 1
ATOM 4919 C C . GLU E 1 107 ? -5.97500 14.14400 42.46300 1.000 20.36034 100 GLU E C 1
ATOM 4920 O O . GLU E 1 107 ? -6.84200 13.43600 42.99600 1.000 21.15254 100 GLU E O 1
ATOM 4926 N N . VAL E 1 108 ? -4.94400 14.64400 43.14600 1.000 20.44456 101 VAL E N 1
ATOM 4927 C CA . VAL E 1 108 ? -4.77900 14.34300 44.56600 1.000 20.78933 101 VAL E CA 1
ATOM 4928 C C . VAL E 1 108 ? -5.95700 14.89500 45.37400 1.000 25.06353 101 VAL E C 1
ATOM 4929 O O . VAL E 1 108 ? -6.54800 14.19000 46.19900 1.000 23.21857 101 VAL E O 1
ATOM 4933 N N . CYS E 1 109 ? -6.34600 16.14200 45.11100 1.000 23.75548 102 CYS E N 1
ATOM 4934 C CA . CYS E 1 109 ? -7.44100 16.75800 45.86800 1.000 21.57627 102 CYS E CA 1
ATOM 4935 C C . CYS E 1 109 ? -8.78500 16.11500 45.54800 1.000 23.07645 102 CYS E C 1
ATOM 4936 O O . CYS E 1 109 ? -9.66400 16.05000 46.41300 1.000 25.83468 102 CYS E O 1
ATOM 4939 N N . HIS E 1 110 ? -8.97200 15.65200 44.30800 1.000 19.44970 103 HIS E N 1
ATOM 4940 C CA . HIS E 1 110 ? -10.22700 14.99300 43.95900 1.000 21.00515 103 HIS E CA 1
ATOM 4941 C C . HIS E 1 110 ? -10.41500 13.72600 44.78000 1.000 23.41333 103 HIS E C 1
ATOM 4942 O O . HIS E 1 110 ? -11.52000 13.44100 45.25700 1.000 29.22456 103 HIS E O 1
ATOM 4949 N N . HIS E 1 111 ? -9.34300 12.95800 44.95800 1.000 19.97082 104 HIS E N 1
ATOM 4950 C CA . HIS E 1 111 ? -9.41600 11.67200 45.64300 1.000 27.02166 104 HIS E CA 1
ATOM 4951 C C . HIS E 1 111 ? -9.27300 11.76600 47.15200 1.000 27.25327 104 HIS E C 1
ATOM 4952 O O . HIS E 1 111 ? -9.88400 10.96900 47.87200 1.000 27.89019 104 HIS E O 1
ATOM 4959 N N . CYS E 1 112 ? -8.49300 12.72300 47.64400 1.000 26.78479 105 CYS E N 1
ATOM 4960 C CA . CYS E 1 112 ? -8.14900 12.82800 49.06100 1.000 25.76098 105 CYS E CA 1
ATOM 4961 C C . CYS E 1 112 ? -8.30100 14.27400 49.46900 1.000 24.27133 105 CYS E C 1
ATOM 4962 O O . CYS E 1 112 ? -7.31200 14.95500 49.75300 1.000 22.93170 105 CYS E O 1
ATOM 4965 N N . PRO E 1 113 ? -9.52600 14.78800 49.47100 1.000 25.04774 106 PRO E N 1
ATOM 4966 C CA . PRO E 1 113 ? -9.72200 16.19800 49.80500 1.000 23.49492 106 PRO E CA 1
ATOM 4967 C C . PRO E 1 113 ? -9.06200 16.53600 51.13200 1.000 25.49779 106 PRO E C 1
ATOM 4968 O O . PRO E 1 113 ? -9.15800 15.77900 52.10600 1.000 24.19764 106 PRO E O 1
ATOM 4972 N N . ASP E 1 114 ? -8.37500 17.67700 51.15200 1.000 26.81637 107 ASP E N 1
ATOM 4973 C CA . ASP E 1 114 ? -7.75000 18.30100 52.31500 1.000 24.48451 107 ASP E CA 1
ATOM 4974 C C . ASP E 1 114 ? -6.52900 17.54900 52.83800 1.000 23.44228 107 ASP E C 1
ATOM 4975 O O . ASP E 1 114 ? -5.94300 17.97900 53.85000 1.000 27.60068 107 ASP E O 1
ATOM 4980 N N . VAL E 1 115 ? -6.14600 16.44200 52.23800 1.000 22.84484 108 VAL E N 1
ATOM 4981 C CA . VAL E 1 115 ? -4.91400 15.78600 52.68300 1.000 18.49169 108 VAL E CA 1
ATOM 4982 C C . VAL E 1 115 ? -3.72300 16.67500 52.34000 1.000 22.22109 108 VAL E C 1
ATOM 4983 O O . VAL E 1 115 ? -3.65300 17.20900 51.21800 1.000 24.12395 108 VAL E O 1
ATOM 4987 N N . PRO E 1 116 ? -2.79300 16.88400 53.27300 1.000 17.93636 109 PRO E N 1
ATOM 4988 C CA . PRO E 1 116 ? -1.67100 17.80600 53.04100 1.000 27.02956 109 PRO E CA 1
ATOM 4989 C C . PRO E 1 116 ? -0.83300 17.43500 51.82900 1.000 26.85059 109 PRO E C 1
ATOM 4990 O O . PRO E 1 116 ? -0.59200 16.25800 51.54500 1.000 22.74483 109 PRO E O 1
ATOM 4994 N N . ILE E 1 117 ? -0.35300 18.46200 51.13800 1.000 18.82857 110 ILE E N 1
ATOM 4995 C CA . ILE E 1 117 ? 0.51200 18.32000 49.97500 1.000 19.99713 110 ILE E CA 1
ATOM 4996 C C . ILE E 1 117 ? 1.83000 19.02700 50.25200 1.000 23.01065 110 ILE E C 1
ATOM 4997 O O . ILE E 1 117 ? 1.84400 20.20500 50.63200 1.000 24.95036 110 ILE E O 1
ATOM 5002 N N . LEU E 1 118 ? 2.93100 18.30400 50.06900 1.000 21.43415 111 LEU E N 1
ATOM 5003 C CA . LEU E 1 118 ? 4.27100 18.87900 50.03300 1.000 20.16558 111 LEU E CA 1
ATOM 5004 C C . LEU E 1 118 ? 4.69900 18.96900 48.57300 1.000 25.79257 111 LEU E C 1
ATOM 5005 O O . LEU E 1 118 ? 4.63400 17.96700 47.85400 1.000 24.64243 111 LEU E O 1
ATOM 5010 N N . LEU E 1 119 ? 5.11800 20.15100 48.13000 1.000 22.06580 112 LEU E N 1
ATOM 5011 C CA . LEU E 1 119 ? 5.57100 20.32300 46.75500 1.000 23.57914 112 LEU E CA 1
ATOM 5012 C C . LEU E 1 119 ? 7.09700 20.27900 46.70700 1.000 23.24752 112 LEU E C 1
ATOM 5013 O O . LEU E 1 119 ? 7.76500 21.00200 47.44900 1.000 21.70523 112 LEU E O 1
ATOM 5018 N N . VAL E 1 120 ? 7.64400 19.44400 45.82300 1.000 21.99211 113 VAL E N 1
ATOM 5019 C CA . VAL E 1 120 ? 9.07900 19.18000 45.80700 1.000 18.50222 113 VAL E CA 1
ATOM 5020 C C . VAL E 1 120 ? 9.61300 19.39100 44.40300 1.000 23.05013 113 VAL E C 1
ATOM 5021 O O . VAL E 1 120 ? 9.15700 18.73500 43.45900 1.000 21.62891 113 VAL E O 1
ATOM 5025 N N . GLY E 1 121 ? 10.59500 20.28100 44.27200 1.000 20.76828 114 GLY E N 1
ATOM 5026 C CA . GLY E 1 121 ? 11.36500 20.37800 43.04900 1.000 25.83204 114 GLY E CA 1
ATOM 5027 C C . GLY E 1 121 ? 12.56700 19.45500 43.11500 1.000 24.85298 114 GLY E C 1
ATOM 5028 O O . GLY E 1 121 ? 13.42500 19.61100 43.98100 1.000 27.07693 114 GLY E O 1
ATOM 5029 N N . THR E 1 122 ? 12.62900 18.48700 42.20800 1.000 19.89186 115 THR E N 1
ATOM 5030 C CA . THR E 1 122 ? 13.72000 17.52700 42.16100 1.000 17.53894 115 THR E CA 1
ATOM 5031 C C . THR E 1 122 ? 14.80400 17.96900 41.17700 1.000 19.15756 115 THR E C 1
ATOM 5032 O O . THR E 1 122 ? 14.63300 18.89300 40.37500 1.000 21.72892 115 THR E O 1
ATOM 5036 N N . LYS E 1 123 ? 15.92600 17.25100 41.23500 1.000 21.98685 116 LYS E N 1
ATOM 5037 C CA . LYS E 1 123 ? 17.07500 17.44400 40.34000 1.000 22.72378 116 LYS E CA 1
ATOM 5038 C C . LYS E 1 123 ? 17.63000 18.86400 40.42000 1.000 24.78981 116 LYS E C 1
ATOM 5039 O O . LYS E 1 123 ? 17.97100 19.47400 39.40200 1.000 23.77127 116 LYS E O 1
ATOM 5045 N N . LYS E 1 124 ? 17.74300 19.39700 41.64200 1.000 29.61145 117 LYS E N 1
ATOM 5046 C CA . LYS E 1 124 ? 18.19800 20.77400 41.77800 1.000 26.19525 117 LYS E CA 1
ATOM 5047 C C . LYS E 1 124 ? 19.63600 20.94100 41.30600 1.000 24.45556 117 LYS E C 1
ATOM 5048 O O . LYS E 1 124 ? 20.03300 22.05400 40.95000 1.000 29.62987 117 LYS E O 1
ATOM 5054 N N . ASP E 1 125 ? 20.39900 19.84900 41.24700 1.000 27.81123 118 ASP E N 1
ATOM 5055 C CA . ASP E 1 125 ? 21.75200 19.90200 40.70500 1.000 28.49815 118 ASP E CA 1
ATOM 5056 C C . ASP E 1 125 ? 21.77500 20.26100 39.22200 1.000 26.01101 118 ASP E C 1
ATOM 5057 O O . ASP E 1 125 ? 22.79500 20.75200 38.73500 1.000 31.71959 118 ASP E O 1
ATOM 5062 N N . LEU E 1 126 ? 20.68600 20.03400 38.49100 1.000 25.03195 119 LEU E N 1
ATOM 5063 C CA . LEU E 1 126 ? 20.66200 20.34000 37.06200 1.000 25.42410 119 LEU E CA 1
ATOM 5064 C C . LEU E 1 126 ? 20.42400 21.81800 36.76400 1.000 31.43272 119 LEU E C 1
ATOM 5065 O O . LEU E 1 126 ? 20.57600 22.23100 35.60500 1.000 30.52998 119 LEU E O 1
ATOM 5070 N N . ARG E 1 127 ? 20.06700 22.61800 37.77800 1.000 30.52734 120 ARG E N 1
ATOM 5071 C CA . ARG E 1 127 ? 19.76100 24.02700 37.55400 1.000 32.15122 120 ARG E CA 1
ATOM 5072 C C . ARG E 1 127 ? 20.94100 24.75500 36.92500 1.000 39.77056 120 ARG E C 1
ATOM 5073 O O . ARG E 1 127 ? 20.75700 25.62200 36.06000 1.000 33.83827 120 ARG E O 1
ATOM 5081 N N . ALA E 1 128 ? 22.15700 24.40700 37.33400 1.000 36.20960 121 ALA E N 1
ATOM 5082 C CA . ALA E 1 128 ? 23.36400 25.06600 36.85200 1.000 37.83612 121 ALA E CA 1
ATOM 5083 C C . ALA E 1 128 ? 24.19300 24.17800 35.92700 1.000 43.68945 121 ALA E C 1
ATOM 5084 O O . ALA E 1 128 ? 25.39300 24.41700 35.75700 1.000 44.08686 121 ALA E O 1
ATOM 5086 N N . GLN E 1 129 ? 23.58600 23.16500 35.31100 1.000 35.63059 122 GLN E N 1
ATOM 5087 C CA . GLN E 1 129 ? 24.33200 22.27600 34.42300 1.000 34.78312 122 GLN E CA 1
ATOM 5088 C C . GLN E 1 129 ? 24.31700 22.82200 33.00000 1.000 34.14094 122 GLN E C 1
ATOM 5089 O O . GLN E 1 129 ? 23.23200 23.01000 32.43600 1.000 34.75680 122 GLN E O 1
ATOM 5095 N N . PRO E 1 130 ? 25.47400 23.05700 32.37300 1.000 36.90969 123 PRO E N 1
ATOM 5096 C CA . PRO E 1 130 ? 25.46700 23.67300 31.03200 1.000 34.28306 123 PRO E CA 1
ATOM 5097 C C . PRO E 1 130 ? 24.65900 22.90300 29.99900 1.000 43.23939 123 PRO E C 1
ATOM 5098 O O . PRO E 1 130 ? 24.01900 23.51600 29.13500 1.000 41.25758 123 PRO E O 1
ATOM 5102 N N . ASP E 1 131 ? 24.68100 21.56800 30.06600 1.000 37.95192 124 ASP E N 1
ATOM 5103 C CA . ASP E 1 131 ? 23.91900 20.74300 29.13200 1.000 38.46251 124 ASP E CA 1
ATOM 5104 C C . ASP E 1 131 ? 22.42100 20.98100 29.27300 1.000 36.85968 124 ASP E C 1
ATOM 5105 O O . ASP E 1 131 ? 21.70700 21.12200 28.27300 1.000 34.19621 124 ASP E O 1
ATOM 5110 N N . THR E 1 132 ? 21.92700 21.00900 30.51100 1.000 29.65092 125 THR E N 1
ATOM 5111 C CA . THR E 1 132 ? 20.52300 21.30800 30.76200 1.000 28.62448 125 THR E CA 1
ATOM 5112 C C . THR E 1 132 ? 20.16700 22.72300 30.33300 1.000 35.73586 125 THR E C 1
ATOM 5113 O O . THR E 1 132 ? 19.09100 22.95600 29.76900 1.000 33.81721 125 THR E O 1
ATOM 5117 N N . LEU E 1 133 ? 21.05500 23.68200 30.59900 1.000 39.14680 126 LEU E N 1
ATOM 5118 C CA . LEU E 1 133 ? 20.77500 25.06400 30.23100 1.000 43.89474 126 LEU E CA 1
ATOM 5119 C C . LEU E 1 133 ? 20.69900 25.21400 28.71900 1.000 38.12562 126 LEU E C 1
ATOM 5120 O O . LEU E 1 133 ? 19.77500 25.84400 28.19400 1.000 35.15948 126 LEU E O 1
ATOM 5125 N N . ARG E 1 134 ? 21.66100 24.62400 28.00000 1.000 34.84892 127 ARG E N 1
ATOM 5126 C CA . ARG E 1 134 ? 21.66300 24.73200 26.54600 1.000 39.60212 127 ARG E CA 1
ATOM 5127 C C . ARG E 1 134 ? 20.38200 24.15400 25.95900 1.000 39.53895 127 ARG E C 1
ATOM 5128 O O . ARG E 1 134 ? 19.68700 24.82100 25.18500 1.000 37.51766 127 ARG E O 1
ATOM 5136 N N . ARG E 1 135 ? 20.03600 22.92300 26.34300 1.000 33.61456 128 ARG E N 1
ATOM 5137 C CA . ARG E 1 135 ? 18.88700 22.26000 25.73500 1.000 37.56503 128 ARG E CA 1
ATOM 5138 C C . ARG E 1 135 ? 17.59900 23.01000 26.03500 1.000 35.01472 128 ARG E C 1
ATOM 5139 O O . ARG E 1 135 ? 16.75300 23.17600 25.15100 1.000 38.74412 128 ARG E O 1
ATOM 5147 N N . LEU E 1 136 ? 17.42500 23.48000 27.27100 1.000 38.74938 129 LEU E N 1
ATOM 5148 C CA . LEU E 1 136 ? 16.22600 24.25800 27.55800 1.000 33.98829 129 LEU E CA 1
ATOM 5149 C C . LEU E 1 136 ? 16.23800 25.57100 26.77500 1.000 41.66289 129 LEU E C 1
ATOM 5150 O O . LEU E 1 136 ? 15.19000 26.01800 26.29700 1.000 40.24956 129 LEU E O 1
ATOM 5155 N N . LYS E 1 137 ? 17.42400 26.18000 26.59700 1.000 34.22779 130 LYS E N 1
ATOM 5156 C CA . LYS E 1 137 ? 17.53200 27.40900 25.80500 1.000 46.97669 130 LYS E CA 1
ATOM 5157 C C . LYS E 1 137 ? 17.05500 27.22400 24.37700 1.000 47.50043 130 LYS E C 1
ATOM 5158 O O . LYS E 1 137 ? 16.51700 28.16100 23.78300 1.000 47.79520 130 LYS E O 1
ATOM 5164 N N . GLU E 1 138 ? 17.33800 26.06100 23.77700 1.000 45.41860 131 GLU E N 1
ATOM 5165 C CA . GLU E 1 138 ? 16.91200 25.81800 22.40100 1.000 47.43990 131 GLU E CA 1
ATOM 5166 C C . GLU E 1 138 ? 15.40700 25.97300 22.23900 1.000 49.57436 131 GLU E C 1
ATOM 5167 O O . GLU E 1 138 ? 14.92800 26.12800 21.11200 1.000 49.65859 131 GLU E O 1
ATOM 5173 N N . GLN E 1 139 ? 14.65800 25.94500 23.34300 1.000 43.79209 132 GLN E N 1
ATOM 5174 C CA . GLN E 1 139 ? 13.20600 26.05000 23.32800 1.000 42.30244 132 GLN E CA 1
ATOM 5175 C C . GLN E 1 139 ? 12.70100 27.34100 23.95700 1.000 41.77080 132 GLN E C 1
ATOM 5176 O O . GLN E 1 139 ? 11.50100 27.45400 24.22800 1.000 44.89749 132 GLN E O 1
ATOM 5182 N N . GLY E 1 140 ? 13.57900 28.31300 24.19400 1.000 37.03602 133 GLY E N 1
ATOM 5183 C CA . GLY E 1 140 ? 13.16000 29.51800 24.89200 1.000 45.02645 133 GLY E CA 1
ATOM 5184 C C . GLY E 1 140 ? 12.69600 29.22700 26.30300 1.000 46.67928 133 GLY E C 1
ATOM 5185 O O . GLY E 1 140 ? 11.68200 29.77700 26.75000 1.000 41.31811 133 GLY E O 1
ATOM 5186 N N . GLN E 1 141 ? 13.41100 28.35100 27.00900 1.000 37.30710 134 GLN E N 1
ATOM 5187 C CA . GLN E 1 141 ? 13.01700 27.90000 28.33100 1.000 34.35938 134 GLN E CA 1
ATOM 5188 C C . GLN E 1 141 ? 14.24800 27.90000 29.22600 1.000 32.66181 134 GLN E C 1
ATOM 5189 O O . GLN E 1 141 ? 15.38100 28.07200 28.75800 1.000 36.28856 134 GLN E O 1
ATOM 5195 N N . ALA E 1 142 ? 14.01200 27.71500 30.52300 1.000 37.19657 135 ALA E N 1
ATOM 5196 C CA . ALA E 1 142 ? 15.05300 27.73500 31.54300 1.000 35.46478 135 ALA E CA 1
ATOM 5197 C C . ALA E 1 142 ? 14.59600 26.88100 32.71300 1.000 32.64602 135 ALA E C 1
ATOM 5198 O O . ALA E 1 142 ? 13.39100 26.65400 32.88500 1.000 32.46179 135 ALA E O 1
ATOM 5200 N N . PRO E 1 143 ? 15.53100 26.38300 33.53200 1.000 33.58297 136 PRO E N 1
ATOM 5201 C CA . PRO E 1 143 ? 15.13900 25.63200 34.73000 1.000 31.12215 136 PRO E CA 1
ATOM 5202 C C . PRO E 1 143 ? 14.20000 26.45000 35.59900 1.000 26.24262 136 PRO E C 1
ATOM 5203 O O . PRO E 1 143 ? 14.27800 27.67500 35.64900 1.000 28.35077 136 PRO E O 1
ATOM 5207 N N . ILE E 1 144 ? 13.29800 25.74500 36.28100 1.000 25.33462 137 ILE E N 1
ATOM 5208 C CA . ILE E 1 144 ? 12.42100 26.37700 37.25600 1.000 27.17168 137 ILE E CA 1
ATOM 5209 C C . ILE E 1 144 ? 13.26600 27.03000 38.34100 1.000 32.73024 137 ILE E C 1
ATOM 5210 O O . ILE E 1 144 ? 14.17000 26.40000 38.90500 1.000 35.05157 137 ILE E O 1
ATOM 5215 N N . THR E 1 145 ? 12.98100 28.30000 38.63600 1.000 26.68215 138 THR E N 1
ATOM 5216 C CA . THR E 1 145 ? 13.65200 29.00000 39.71800 1.000 27.59015 138 THR E CA 1
ATOM 5217 C C . THR E 1 145 ? 13.00400 28.68500 41.06500 1.000 37.36237 138 THR E C 1
ATOM 5218 O O . THR E 1 145 ? 11.85700 28.22900 41.12100 1.000 41.81817 138 THR E O 1
ATOM 5222 N N . PRO E 1 146 ? 13.71300 28.93000 42.17600 1.000 36.71493 139 PRO E N 1
ATOM 5223 C CA . PRO E 1 146 ? 13.08300 28.72000 43.49100 1.000 33.90670 139 PRO E CA 1
ATOM 5224 C C . PRO E 1 146 ? 11.83800 29.56400 43.69400 1.000 33.36189 139 PRO E C 1
ATOM 5225 O O . PRO E 1 146 ? 10.89500 29.11300 44.35600 1.000 31.31165 139 PRO E O 1
ATOM 5229 N N . GLN E 1 147 ? 11.78900 30.76500 43.11600 1.000 35.21212 140 GLN E N 1
ATOM 5230 C CA . GLN E 1 147 ? 10.61500 31.60800 43.29400 1.000 29.63776 140 GLN E CA 1
ATOM 5231 C C . GLN E 1 147 ? 9.41800 31.05500 42.53300 1.000 29.33246 140 GLN E C 1
ATOM 5232 O O . GLN E 1 147 ? 8.28000 31.15100 43.00600 1.000 33.30926 140 GLN E O 1
ATOM 5238 N N . GLN E 1 148 ? 9.65300 30.48900 41.34800 1.000 27.80860 141 GLN E N 1
ATOM 5239 C CA . GLN E 1 148 ? 8.58000 29.80400 40.62700 1.000 26.77163 141 GLN E CA 1
ATOM 5240 C C . GLN E 1 148 ? 8.07200 28.60300 41.41000 1.000 30.17730 141 GLN E C 1
ATOM 5241 O O . GLN E 1 148 ? 6.86000 28.35700 41.47100 1.000 27.72701 141 GLN E O 1
ATOM 5247 N N . GLY E 1 149 ? 8.98200 27.84300 42.02300 1.000 34.95682 142 GLY E N 1
ATOM 5248 C CA . GLY E 1 149 ? 8.55500 26.74900 42.88300 1.000 28.79029 142 GLY E CA 1
ATOM 5249 C C . GLY E 1 149 ? 7.68300 27.22600 44.02900 1.000 31.01951 142 GLY E C 1
ATOM 5250 O O . GLY E 1 149 ? 6.61100 26.67000 44.28700 1.000 32.76972 142 GLY E O 1
ATOM 5251 N N . GLN E 1 150 ? 8.12400 28.28300 44.72300 1.000 32.62496 143 GLN E N 1
ATOM 5252 C CA . GLN E 1 150 ? 7.34900 28.80700 45.84400 1.000 37.64399 143 GLN E CA 1
ATOM 5253 C C . GLN E 1 150 ? 5.99300 29.34700 45.38700 1.000 34.79628 143 GLN E C 1
ATOM 5254 O O . GLN E 1 150 ? 4.98800 29.18900 46.09100 1.000 31.06425 143 GLN E O 1
ATOM 5260 N N . ALA E 1 151 ? 5.93900 29.97500 44.20600 1.000 30.89844 144 ALA E N 1
ATOM 5261 C CA . ALA E 1 151 ? 4.66700 30.49000 43.70600 1.000 31.89593 144 ALA E CA 1
ATOM 5262 C C . ALA E 1 151 ? 3.68400 29.36800 43.39900 1.000 33.91722 144 ALA E C 1
ATOM 5263 O O . ALA E 1 151 ? 2.48500 29.49900 43.66900 1.000 31.92751 144 ALA E O 1
ATOM 5265 N N . LEU E 1 152 ? 4.16400 28.27300 42.80400 1.000 24.30818 145 LEU E N 1
ATOM 5266 C CA . LEU E 1 152 ? 3.30800 27.11000 42.58900 1.000 27.69279 145 LEU E CA 1
ATOM 5267 C C . LEU E 1 152 ? 2.81200 26.53200 43.90800 1.000 31.37218 145 LEU E C 1
ATOM 5268 O O . LEU E 1 152 ? 1.63200 26.18500 44.03600 1.000 23.50019 145 LEU E O 1
ATOM 5273 N N . ALA E 1 153 ? 3.69400 26.43400 44.90800 1.000 26.15840 146 ALA E N 1
ATOM 5274 C CA . ALA E 1 153 ? 3.28100 25.89700 46.20200 1.000 25.98206 146 ALA E CA 1
ATOM 5275 C C . ALA E 1 153 ? 2.18400 26.75300 46.83100 1.000 22.78168 146 ALA E C 1
ATOM 5276 O O . ALA E 1 153 ? 1.19600 26.22600 47.35500 1.000 23.67389 146 ALA E O 1
ATOM 5278 N N . LYS E 1 154 ? 2.32500 28.08100 46.77000 1.000 28.11916 147 LYS E N 1
ATOM 5279 C CA . LYS E 1 154 ? 1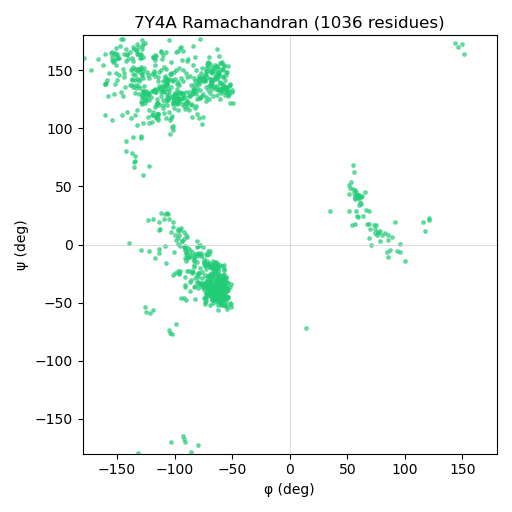.24300 28.93100 47.25500 1.000 28.54816 147 LYS E CA 1
ATOM 5280 C C . LYS E 1 154 ? -0.02300 28.72000 46.43200 1.000 33.85143 147 LYS E C 1
ATOM 5281 O O . LYS E 1 154 ? -1.12900 28.64000 46.98700 1.000 30.61157 147 LYS E O 1
ATOM 5287 N N . GLN E 1 155 ? 0.12600 28.60700 45.10500 1.000 33.36453 148 GLN E N 1
ATOM 5288 C CA . GLN E 1 155 ? -1.03200 28.49600 44.22100 1.000 37.14130 148 GLN E CA 1
ATOM 5289 C C . GLN E 1 155 ? -1.86900 27.25600 44.53000 1.000 31.31691 148 GLN E C 1
ATOM 5290 O O . GLN E 1 155 ? -3.10300 27.31300 44.50700 1.000 33.65404 148 GLN E O 1
ATOM 5296 N N . ILE E 1 156 ? -1.22000 26.12600 44.81400 1.000 23.60809 149 ILE E N 1
ATOM 5297 C CA . ILE E 1 156 ? -1.92800 24.88200 45.09700 1.000 23.24489 149 ILE E CA 1
ATOM 5298 C C . ILE E 1 156 ? -2.08200 24.63800 46.59200 1.000 24.97931 149 ILE E C 1
ATOM 5299 O O . ILE E 1 156 ? -2.42900 23.52600 47.00200 1.000 30.54050 149 ILE E O 1
ATOM 5304 N N . HIS E 1 157 ? -1.82600 25.65200 47.41700 1.000 27.99020 150 HIS E N 1
ATOM 5305 C CA . HIS E 1 157 ? -1.94000 25.55900 48.87100 1.000 28.25339 150 HIS E CA 1
ATOM 5306 C C . HIS E 1 157 ? -1.17000 24.36800 49.44000 1.000 22.88169 150 HIS E C 1
ATOM 5307 O O . HIS E 1 157 ? -1.63300 23.67100 50.34500 1.000 31.47746 150 HIS E O 1
ATOM 5314 N N . ALA E 1 158 ? 0.04600 24.16000 48.93400 1.000 24.65296 151 ALA E N 1
ATOM 5315 C CA . ALA E 1 158 ? 0.94600 23.18300 49.51600 1.000 23.35017 151 ALA E CA 1
ATOM 5316 C C . ALA E 1 158 ? 1.42700 23.66000 50.88100 1.000 29.01137 151 ALA E C 1
ATOM 5317 O O . ALA E 1 158 ? 1.53200 24.86300 51.14400 1.000 28.17706 151 ALA E O 1
ATOM 5319 N N . VAL E 1 159 ? 1.72900 22.69900 51.75700 1.000 24.67927 152 VAL E N 1
ATOM 5320 C CA . VAL E 1 159 ? 2.19500 23.05600 53.08900 1.000 26.05576 152 VAL E CA 1
ATOM 5321 C C . VAL E 1 159 ? 3.56000 23.71900 53.02800 1.000 29.62724 152 VAL E C 1
ATOM 5322 O O . VAL E 1 159 ? 3.93900 24.44400 53.95900 1.000 33.66983 152 VAL E O 1
ATOM 5326 N N . ARG E 1 160 ? 4.29500 23.52300 51.93500 1.000 28.16390 153 ARG E N 1
ATOM 5327 C CA . ARG E 1 160 ? 5.64400 24.04700 51.80700 1.000 32.32230 153 ARG E CA 1
ATOM 5328 C C . ARG E 1 160 ? 6.15300 23.66900 50.43000 1.000 23.83180 153 ARG E C 1
ATOM 5329 O O . ARG E 1 160 ? 5.61800 22.76600 49.78100 1.000 23.75285 153 ARG E O 1
ATOM 5337 N N . TYR E 1 161 ? 7.18300 24.38400 49.99000 1.000 31.15110 154 TYR E N 1
ATOM 5338 C CA . TYR E 1 161 ? 7.98100 24.01100 48.83500 1.000 34.36728 154 TYR E CA 1
ATOM 5339 C C . TYR E 1 161 ? 9.36600 23.62100 49.32500 1.000 33.02764 154 TYR E C 1
ATOM 5340 O O . TYR E 1 161 ? 9.96400 24.34200 50.13200 1.000 34.15146 154 TYR E O 1
ATOM 5349 N N . LEU E 1 162 ? 9.86000 22.47500 48.85800 1.000 26.17945 155 LEU E N 1
ATOM 5350 C CA . LEU E 1 162 ? 11.22800 22.06200 49.12900 1.000 28.58764 155 LEU E CA 1
ATOM 5351 C C . LEU E 1 162 ? 11.89700 21.66100 47.82600 1.000 20.91303 155 LEU E C 1
ATOM 5352 O O . LEU E 1 162 ? 11.24100 21.22700 46.87800 1.000 24.76613 155 LEU E O 1
ATOM 5357 N N . GLU E 1 163 ? 13.20400 21.84200 47.77500 1.000 23.90023 156 GLU E N 1
ATOM 5358 C CA . GLU E 1 163 ? 14.00500 21.41600 46.64000 1.000 27.59278 156 GLU E CA 1
ATOM 5359 C C . GLU E 1 163 ? 15.00800 20.38700 47.12000 1.000 22.29478 156 GLU E C 1
ATOM 5360 O O . GLU E 1 163 ? 15.45900 20.43200 48.26600 1.000 30.16151 156 GLU E O 1
ATOM 5366 N N . CYS E 1 164 ? 15.34100 19.44600 46.24200 1.000 21.25781 157 CYS E N 1
ATOM 5367 C CA . CYS E 1 164 ? 16.27700 18.39400 46.60200 1.000 29.53512 157 CYS E CA 1
ATOM 5368 C C . CYS E 1 164 ? 16.99200 17.88200 45.35900 1.000 25.57412 157 CYS E C 1
ATOM 5369 O O . CYS E 1 164 ? 16.58800 18.14300 44.22400 1.000 28.84030 157 CYS E O 1
ATOM 5372 N N . SER E 1 165 ? 18.09200 17.17200 45.60300 1.000 22.32373 158 SER E N 1
ATOM 5373 C CA . SER E 1 165 ? 18.80600 16.43000 44.57200 1.000 24.89509 158 SER E CA 1
ATOM 5374 C C . SER E 1 165 ? 19.08600 15.03900 45.11500 1.000 27.02956 158 SER E C 1
ATOM 5375 O O . SER E 1 165 ? 19.82100 14.89000 46.09700 1.000 27.64016 158 SER E O 1
ATOM 5378 N N . ALA E 1 166 ? 18.50500 14.02300 44.48100 1.000 22.00001 159 ALA E N 1
ATOM 5379 C CA . ALA E 1 166 ? 18.80800 12.65200 44.86000 1.000 24.92141 159 ALA E CA 1
ATOM 5380 C C . ALA E 1 166 ? 20.22600 12.28000 44.45600 1.000 24.13447 159 ALA E C 1
ATOM 5381 O O . ALA E 1 166 ? 20.92600 11.58100 45.19300 1.000 24.54242 159 ALA E O 1
ATOM 5383 N N . LEU E 1 167 ? 20.65600 12.73200 43.27900 1.000 27.36644 160 LEU E N 1
ATOM 5384 C CA . LEU E 1 167 ? 22.01600 12.46300 42.81800 1.000 25.01879 160 LEU E CA 1
ATOM 5385 C C . LEU E 1 167 ? 23.05100 12.94000 43.83000 1.000 26.29526 160 LEU E C 1
ATOM 5386 O O . LEU E 1 167 ? 24.02700 12.23600 44.11300 1.000 29.13507 160 LEU E O 1
ATOM 5391 N N . GLN E 1 168 ? 22.86800 14.13900 44.36700 1.000 28.81135 161 GLN E N 1
ATOM 5392 C CA . GLN E 1 168 ? 23.82200 14.70800 45.30600 1.000 27.42171 161 GLN E CA 1
ATOM 5393 C C . GLN E 1 168 ? 23.46500 14.44100 46.76000 1.000 27.56120 161 GLN E C 1
ATOM 5394 O O . GLN E 1 168 ? 24.16900 14.93700 47.65100 1.000 33.38032 161 GLN E O 1
ATOM 5400 N N . GLN E 1 169 ? 22.39300 13.68200 47.01800 1.000 26.79005 162 GLN E N 1
ATOM 5401 C CA . GLN E 1 169 ? 21.92300 13.40800 48.37400 1.000 26.56898 162 GLN E CA 1
ATOM 5402 C C . GLN E 1 169 ? 21.75000 14.70800 49.16000 1.000 30.79843 162 GLN E C 1
ATOM 5403 O O . GLN E 1 169 ? 22.21200 14.84700 50.29400 1.000 37.34921 162 GLN E O 1
ATOM 5409 N N . ASP E 1 170 ? 21.06500 15.66300 48.53800 1.000 31.60116 163 ASP E N 1
ATOM 5410 C CA . ASP E 1 170 ? 20.93000 17.02900 49.03500 1.000 33.34610 163 ASP E CA 1
ATOM 5411 C C . ASP E 1 170 ? 19.45100 17.30900 49.27500 1.000 30.81948 163 ASP E C 1
ATOM 5412 O O . ASP E 1 170 ? 18.67400 17.39000 48.32200 1.000 27.34802 163 ASP E O 1
ATOM 5417 N N . GLY E 1 171 ? 19.05700 17.44900 50.53700 1.000 34.12778 164 GLY E N 1
ATOM 5418 C CA . GLY E 1 171 ? 17.69900 17.85600 50.84000 1.000 26.62951 164 GLY E CA 1
ATOM 5419 C C . GLY E 1 171 ? 16.65900 16.75900 50.83600 1.000 25.88995 164 GLY E C 1
ATOM 5420 O O . GLY E 1 171 ? 15.45700 17.06800 50.90000 1.000 25.68729 164 GLY E O 1
ATOM 5421 N N . VAL E 1 172 ? 17.07700 15.49300 50.76700 1.000 23.59230 165 VAL E N 1
ATOM 5422 C CA . VAL E 1 172 ? 16.13600 14.38500 50.61200 1.000 23.84496 165 VAL E CA 1
ATOM 5423 C C . VAL E 1 172 ? 15.54600 13.98800 51.95800 1.000 24.83192 165 VAL E C 1
ATOM 5424 O O . VAL E 1 172 ? 14.33400 13.78600 52.08300 1.000 25.26356 165 VAL E O 1
ATOM 5428 N N . LYS E 1 173 ? 16.39200 13.83700 52.97600 1.000 29.74304 166 LYS E N 1
ATOM 5429 C CA . LYS E 1 173 ? 15.86700 13.53300 54.30500 1.000 31.10899 166 LYS E CA 1
ATOM 5430 C C . LYS E 1 173 ? 14.90600 14.61400 54.77400 1.000 33.73299 166 LYS E C 1
ATOM 5431 O O . LYS E 1 173 ? 13.91200 14.31700 55.45300 1.000 27.74017 166 LYS E O 1
ATOM 5437 N N . GLU E 1 174 ? 15.16600 15.86700 54.38600 1.000 30.97740 167 GLU E N 1
ATOM 5438 C CA . GLU E 1 174 ? 14.31800 16.97700 54.80300 1.000 31.61695 167 GLU E CA 1
ATOM 5439 C C . GLU E 1 174 ? 12.94900 16.93500 54.13000 1.000 24.62927 167 GLU E C 1
ATOM 5440 O O . GLU E 1 174 ? 11.97100 17.45000 54.68500 1.000 26.05839 167 GLU E O 1
ATOM 5446 N N . VAL E 1 175 ? 12.84800 16.32600 52.94800 1.000 23.43965 168 VAL E N 1
ATOM 5447 C CA . VAL E 1 175 ? 11.54300 16.20400 52.30900 1.000 24.91351 168 VAL E CA 1
ATOM 5448 C C . VAL E 1 175 ? 10.64400 15.28900 53.13000 1.000 24.65296 168 VAL E C 1
ATOM 5449 O O . VAL E 1 175 ? 9.47300 15.59700 53.38900 1.000 22.42900 168 VAL E O 1
ATOM 5453 N N . PHE E 1 176 ? 11.17900 14.15300 53.56400 1.000 24.03709 169 PHE E N 1
ATOM 5454 C CA . PHE E 1 176 ? 10.35500 13.20900 54.30200 1.000 25.55833 169 PHE E CA 1
ATOM 5455 C C . PHE E 1 176 ? 10.19600 13.58900 55.76200 1.000 26.18472 169 PHE E C 1
ATOM 5456 O O . PHE E 1 176 ? 9.17000 13.25400 56.36200 1.000 26.12945 169 PHE E O 1
ATOM 5464 N N . ALA E 1 177 ? 11.14700 14.32400 56.33500 1.000 23.70811 170 ALA E N 1
ATOM 5465 C CA . ALA E 1 177 ? 10.88200 14.93500 57.63500 1.000 24.51610 170 ALA E CA 1
ATOM 5466 C C . ALA E 1 177 ? 9.69000 15.87100 57.55000 1.000 26.98218 170 ALA E C 1
ATOM 5467 O O . ALA E 1 177 ? 8.81700 15.86900 58.42600 1.000 27.39539 170 ALA E O 1
ATOM 5469 N N . GLU E 1 178 ? 9.63800 16.68900 56.50000 1.000 26.97165 171 GLU E N 1
ATOM 5470 C CA . GLU E 1 178 ? 8.56300 17.66900 56.40100 1.000 22.22109 171 GLU E CA 1
ATOM 5471 C C . GLU E 1 178 ? 7.23000 17.00200 56.10000 1.000 23.78969 171 GLU E C 1
ATOM 5472 O O . GLU E 1 178 ? 6.18300 17.46900 56.56400 1.000 25.53201 171 GLU E O 1
ATOM 5478 N N . ALA E 1 179 ? 7.24800 15.91300 55.32700 1.000 20.50772 172 ALA E N 1
ATOM 5479 C CA . ALA E 1 179 ? 6.02900 15.14500 55.11500 1.000 21.93947 172 ALA E CA 1
ATOM 5480 C C . ALA E 1 179 ? 5.46800 14.62200 56.43300 1.000 25.86626 172 ALA E C 1
ATOM 5481 O O . ALA E 1 179 ? 4.25600 14.68800 56.67300 1.000 21.64470 172 ALA E O 1
ATOM 5483 N N . VAL E 1 180 ? 6.33700 14.07800 57.29200 1.000 25.06353 173 VAL E N 1
ATOM 5484 C CA . VAL E 1 180 ? 5.88600 13.59400 58.59500 1.000 24.37924 173 VAL E CA 1
ATOM 5485 C C . VAL E 1 180 ? 5.28900 14.74100 59.39400 1.000 25.66097 173 VAL E C 1
ATOM 5486 O O . VAL E 1 180 ? 4.22200 14.60700 60.01400 1.000 25.23987 173 VAL E O 1
ATOM 5490 N N . ARG E 1 181 ? 5.93900 15.90600 59.34500 1.000 24.67138 174 ARG E N 1
ATOM 5491 C CA . ARG E 1 181 ? 5.48200 17.05000 60.13100 1.000 28.51131 174 ARG E CA 1
ATOM 5492 C C . ARG E 1 181 ? 4.13600 17.56800 59.65100 1.000 25.87152 174 ARG E C 1
ATOM 5493 O O . ARG E 1 181 ? 3.36200 18.10600 60.44500 1.000 26.10050 174 ARG E O 1
ATOM 5501 N N . ALA E 1 182 ? 3.84700 17.44000 58.35600 1.000 23.43439 175 ALA E N 1
ATOM 5502 C CA . ALA E 1 182 ? 2.53900 17.85400 57.87900 1.000 23.75285 175 ALA E CA 1
ATOM 5503 C C . ALA E 1 182 ? 1.43700 17.00500 58.47400 1.000 27.69806 175 ALA E C 1
ATOM 5504 O O . ALA E 1 182 ? 0.28700 17.45800 58.54800 1.000 23.35017 175 ALA E O 1
ATOM 5506 N N . VAL E 1 183 ? 1.76300 15.79000 58.90800 1.000 22.68430 176 VAL E N 1
ATOM 5507 C CA . VAL E 1 183 ? 0.77400 14.90200 59.51000 1.000 24.78455 176 VAL E CA 1
ATOM 5508 C C . VAL E 1 183 ? 0.69100 15.09900 61.01700 1.000 27.77438 176 VAL E C 1
ATOM 5509 O O . VAL E 1 183 ? -0.40400 15.24800 61.56700 1.000 27.24800 176 VAL E O 1
ATOM 5513 N N . LEU E 1 184 ? 1.85000 15.11900 61.68900 1.000 24.19237 177 LEU E N 1
ATOM 5514 C CA . LEU E 1 184 ? 1.92100 15.18300 63.14900 1.000 29.82726 177 LEU E CA 1
ATOM 5515 C C . LEU E 1 184 ? 1.71400 16.59100 63.67900 1.000 29.21403 177 LEU E C 1
ATOM 5516 O O . LEU E 1 184 ? 1.17500 16.76300 64.78500 1.000 29.31141 177 LEU E O 1
ATOM 5521 N N . ASN E 1 185 ? 2.15200 17.59500 62.92100 1.000 27.45329 178 ASN E N 1
ATOM 5522 C CA . ASN E 1 185 ? 2.11800 18.99600 63.35000 1.000 32.29861 178 ASN E CA 1
ATOM 5523 C C . ASN E 1 185 ? 1.42400 19.85300 62.29700 1.000 30.48787 178 ASN E C 1
ATOM 5524 O O . ASN E 1 185 ? 2.02500 20.77200 61.73900 1.000 27.21116 178 ASN E O 1
ATOM 5529 N N . PRO E 1 186 ? 0.16100 19.57800 61.97900 1.000 28.36919 179 PRO E N 1
ATOM 5530 C CA . PRO E 1 186 ? -0.47300 20.33600 60.89100 1.000 35.90167 179 PRO E CA 1
ATOM 5531 C C . PRO E 1 186 ? -0.54600 21.82400 61.21400 1.000 34.36201 179 PRO E C 1
ATOM 5532 O O . PRO E 1 186 ? -0.92000 22.22700 62.31700 1.000 28.17969 179 PRO E O 1
ATOM 5536 N N . THR E 1 187 ? -0.14700 22.63300 60.25300 1.000 46.77929 180 THR E N 1
ATOM 5537 C CA . THR E 1 187 ? -0.28900 24.07300 60.36400 1.000 51.74305 180 THR E CA 1
ATOM 5538 C C . THR E 1 187 ? -1.50300 24.52800 59.56600 1.000 45.88971 180 THR E C 1
ATOM 5539 O O . THR E 1 187 ? -1.85100 23.90300 58.56200 1.000 53.60116 180 THR E O 1
ATOM 5543 N N . PRO E 1 188 ? -2.19600 25.59400 59.98700 1.000 42.66564 181 PRO E N 1
ATOM 5544 C CA . PRO E 1 188 ? -3.37200 26.03900 59.23000 1.000 48.32685 181 PRO E CA 1
ATOM 5545 C C . PRO E 1 188 ? -3.04100 26.41400 57.78300 1.000 49.44277 181 PRO E C 1
ATOM 5546 O O . PRO E 1 188 ? -2.05300 27.08800 57.50400 1.000 53.00899 181 PRO E O 1
ATOM 5550 N N . MET F 2 2 ? 8.63800 -16.68700 23.74900 1.000 67.82392 1 MET F N 1
ATOM 5551 C CA . MET F 2 2 ? 8.21000 -17.80300 24.58800 1.000 47.26883 1 MET F CA 1
ATOM 5552 C C . MET F 2 2 ? 8.86200 -17.93700 25.97600 1.000 30.05360 1 MET F C 1
ATOM 5553 O O . MET F 2 2 ? 9.07500 -19.05600 26.43500 1.000 37.67294 1 MET F O 1
ATOM 5558 N N . PRO F 2 3 ? 9.17400 -16.83200 26.65600 1.000 28.27971 2 PRO F N 1
ATOM 5559 C CA . PRO F 2 3 ? 9.79700 -16.94600 27.97700 1.000 33.60666 2 PRO F CA 1
ATOM 5560 C C . PRO F 2 3 ? 8.81800 -17.49500 28.99400 1.000 38.33881 2 PRO F C 1
ATOM 5561 O O . PRO F 2 3 ? 7.59500 -17.35700 28.83200 1.000 34.34622 2 PRO F O 1
ATOM 5565 N N . PRO F 2 4 ? 9.31800 -18.11100 30.06200 1.000 35.66743 3 PRO F N 1
ATOM 5566 C CA . PRO F 2 4 ? 8.42900 -18.56700 31.11700 1.000 36.32804 3 PRO F CA 1
ATOM 5567 C C . PRO F 2 4 ? 7.75900 -17.37300 31.78800 1.000 31.52220 3 PRO F C 1
ATOM 5568 O O . PRO F 2 4 ? 8.31300 -16.26200 31.80100 1.000 33.33558 3 PRO F O 1
ATOM 5572 N N . PRO F 2 5 ? 6.56300 -17.56600 32.32600 1.000 32.73024 4 PRO F N 1
ATOM 5573 C CA . PRO F 2 5 ? 5.87400 -16.44200 32.96400 1.000 30.84844 4 PRO F CA 1
ATOM 5574 C C . PRO F 2 5 ? 6.60900 -15.99800 34.21900 1.000 33.30399 4 PRO F C 1
ATOM 5575 O O . PRO F 2 5 ? 7.33300 -16.77200 34.85100 1.000 29.96412 4 PRO F O 1
ATOM 5579 N N . ALA F 2 6 ? 6.44200 -14.72300 34.55700 1.000 33.46980 5 ALA F N 1
ATOM 5580 C CA . ALA F 2 6 ? 7.01200 -14.20300 35.79200 1.000 29.27193 5 ALA F CA 1
ATOM 5581 C C . ALA F 2 6 ? 6.49600 -14.99000 36.98600 1.000 28.51395 5 ALA F C 1
ATOM 5582 O O . ALA F 2 6 ? 5.33900 -15.42000 37.02200 1.000 30.52471 5 ALA F O 1
ATOM 5584 N N . ASP F 2 7 ? 7.35600 -15.16400 37.97700 1.000 26.35053 6 ASP F N 1
ATOM 5585 C CA . ASP F 2 7 ? 6.93800 -15.81600 39.20600 1.000 24.26870 6 ASP F CA 1
ATOM 5586 C C . ASP F 2 7 ? 6.23600 -14.86700 40.16000 1.000 24.45293 6 ASP F C 1
ATOM 5587 O O . ASP F 2 7 ? 5.70600 -15.33200 41.17500 1.000 33.39874 6 ASP F O 1
ATOM 5592 N N . ILE F 2 8 ? 6.22900 -13.56400 39.86500 1.000 27.36118 7 ILE F N 1
ATOM 5593 C CA . ILE F 2 8 ? 5.60100 -12.54500 40.70600 1.000 27.22168 7 ILE F CA 1
ATOM 5594 C C . ILE F 2 8 ? 4.87400 -11.56000 39.79700 1.000 28.65870 7 ILE F C 1
ATOM 5595 O O . ILE F 2 8 ? 5.39700 -11.16900 38.74600 1.000 28.90610 7 ILE F O 1
ATOM 5600 N N . VAL F 2 9 ? 3.65600 -11.17000 40.18100 1.000 29.65619 8 VAL F N 1
ATOM 5601 C CA . VAL F 2 9 ? 2.90500 -10.15900 39.44400 1.000 23.65547 8 VAL F CA 1
ATOM 5602 C C . VAL F 2 9 ? 2.33600 -9.15500 40.44500 1.000 26.28473 8 VAL F C 1
ATOM 5603 O O . VAL F 2 9 ? 1.84600 -9.54700 41.51100 1.000 30.00623 8 VAL F O 1
ATOM 5607 N N . LYS F 2 10 ? 2.46200 -7.86300 40.13100 1.000 21.73155 9 LYS F N 1
ATOM 5608 C CA . LYS F 2 10 ? 1.95500 -6.79600 40.98900 1.000 17.42051 9 LYS F CA 1
ATOM 5609 C C . LYS F 2 10 ? 0.54500 -6.45600 40.52300 1.000 27.61910 9 LYS F C 1
ATOM 5610 O O . LYS F 2 10 ? 0.31700 -6.25100 39.32200 1.000 24.15816 9 LYS F O 1
ATOM 5616 N N . VAL F 2 11 ? -0.40600 -6.44600 41.46100 1.000 22.96065 10 VAL F N 1
ATOM 5617 C CA . VAL F 2 11 ? -1.80700 -6.19100 41.14800 1.000 23.24226 10 VAL F CA 1
ATOM 5618 C C . VAL F 2 11 ? -2.37900 -5.24000 42.18700 1.000 22.98697 10 VAL F C 1
ATOM 5619 O O . VAL F 2 11 ? -1.86600 -5.11000 43.29400 1.000 24.12131 10 VAL F O 1
ATOM 5623 N N . ALA F 2 12 ? -3.45700 -4.56900 41.80400 1.000 23.35017 11 ALA F N 1
ATOM 5624 C CA . ALA F 2 12 ? -4.36700 -3.92700 42.73700 1.000 19.29705 11 ALA F CA 1
ATOM 5625 C C . ALA F 2 12 ? -5.63700 -4.75900 42.78300 1.000 18.39694 11 ALA F C 1
ATOM 5626 O O . ALA F 2 12 ? -6.11700 -5.20800 41.74700 1.000 22.49743 11 ALA F O 1
ATOM 5628 N N . ILE F 2 13 ? -6.17000 -4.96900 43.97900 1.000 18.34957 12 ILE F N 1
ATOM 5629 C CA . ILE F 2 13 ? -7.39800 -5.73900 44.13300 1.000 15.53607 12 ILE F CA 1
ATOM 5630 C C . ILE F 2 13 ? -8.43100 -4.87800 44.84300 1.000 16.56778 12 ILE F C 1
ATOM 5631 O O . ILE F 2 13 ? -8.15500 -4.31100 45.90900 1.000 19.94186 12 ILE F O 1
ATOM 5636 N N . GLU F 2 14 ? -9.62200 -4.81000 44.26300 1.000 19.81290 13 GLU F N 1
ATOM 5637 C CA . GLU F 2 14 ? -10.74200 -4.08300 44.82800 1.000 22.10002 13 GLU F CA 1
ATOM 5638 C C . GLU F 2 14 ? -11.68000 -5.05000 45.53700 1.000 24.38450 13 GLU F C 1
ATOM 5639 O O . GLU F 2 14 ? -11.88500 -6.18000 45.08700 1.000 22.22109 13 GLU F O 1
ATOM 5645 N N . TRP F 2 15 ? -12.22500 -4.60400 46.66400 1.000 22.46848 14 TRP F N 1
ATOM 5646 C CA . TRP F 2 15 ? -13.30000 -5.31500 47.35700 1.000 18.76278 14 TRP F CA 1
ATOM 5647 C C . TRP F 2 15 ? -14.35000 -4.25600 47.66900 1.000 24.61611 14 TRP F C 1
ATOM 5648 O O . TRP F 2 15 ? -14.14000 -3.43400 48.57500 1.000 23.12119 14 TRP F O 1
ATOM 5659 N N . PRO F 2 16 ? -15.44800 -4.20200 46.91400 1.000 25.60307 15 PRO F N 1
ATOM 5660 C CA . PRO F 2 16 ? -16.33700 -3.03000 46.97200 1.000 27.44540 15 PRO F CA 1
ATOM 5661 C C . PRO F 2 16 ? -16.83900 -2.73900 48.37800 1.000 26.18998 15 PRO F C 1
ATOM 5662 O O . PRO F 2 16 ? -17.37500 -3.61100 49.06200 1.000 31.63274 15 PRO F O 1
ATOM 5666 N N . GLY F 2 17 ? -16.68100 -1.48600 48.79400 1.000 29.94570 16 GLY F N 1
ATOM 5667 C CA . GLY F 2 17 ? -16.99100 -1.09500 50.14200 1.000 24.60821 16 GLY F CA 1
ATOM 5668 C C . GLY F 2 17 ? -15.83200 -1.13900 51.11600 1.000 31.96699 16 GLY F C 1
ATOM 5669 O O . GLY F 2 17 ? -16.00000 -0.72200 52.26700 1.000 39.78372 16 GLY F O 1
ATOM 5670 N N . ALA F 2 18 ? -14.66500 -1.62700 50.70100 1.000 25.01353 17 ALA F N 1
ATOM 5671 C CA . ALA F 2 18 ? -13.48000 -1.63300 51.55000 1.000 22.93696 17 ALA F CA 1
ATOM 5672 C C . ALA F 2 18 ? -12.33600 -0.93600 50.82600 1.000 24.45556 17 ALA F C 1
ATOM 5673 O O . ALA F 2 18 ? -12.44700 -0.55600 49.65700 1.000 25.26619 17 ALA F O 1
ATOM 5675 N N . TYR F 2 19 ? -11.22400 -0.75300 51.54100 1.000 22.95012 18 TYR F N 1
ATOM 5676 C CA . TYR F 2 19 ? -10.06100 -0.11400 50.94200 1.000 22.02633 18 TYR F CA 1
ATOM 5677 C C . TYR F 2 19 ? -9.33700 -1.08500 50.00200 1.000 22.94749 18 TYR F C 1
ATOM 5678 O O . TYR F 2 19 ? -9.20800 -2.27100 50.31000 1.000 22.97907 18 TYR F O 1
ATOM 5687 N N . PRO F 2 20 ? -8.83500 -0.61600 48.85800 1.000 24.08710 19 PRO F N 1
ATOM 5688 C CA . PRO F 2 20 ? -8.17700 -1.53500 47.91800 1.000 23.22121 19 PRO F CA 1
ATOM 5689 C C . PRO F 2 20 ? -6.84000 -2.02000 48.46000 1.000 23.36596 19 PRO F C 1
ATOM 5690 O O . PRO F 2 20 ? -6.21400 -1.38900 49.31500 1.000 25.29514 19 PRO F O 1
ATOM 5694 N N . LYS F 2 21 ? -6.41900 -3.18500 47.96400 1.000 23.70547 20 LYS F N 1
ATOM 5695 C CA . LYS F 2 21 ? -5.15400 -3.80400 48.34200 1.000 23.76601 20 LYS F CA 1
ATOM 5696 C C . LYS F 2 21 ? -4.22300 -3.86300 47.13700 1.000 24.12658 20 LYS F C 1
ATOM 5697 O O . LYS F 2 21 ? -4.54000 -4.50100 46.12600 1.000 25.77677 20 LYS F O 1
ATOM 5703 N N . LEU F 2 22 ? -3.04900 -3.25100 47.25800 1.000 21.88157 21 LEU F N 1
ATOM 5704 C CA . LEU F 2 22 ? -2.00500 -3.39100 46.25200 1.000 24.40293 21 LEU F CA 1
ATOM 5705 C C . LEU F 2 22 ? -1.00600 -4.41500 46.77300 1.000 26.70583 21 LEU F C 1
ATOM 5706 O O . LEU F 2 22 ? -0.57500 -4.33500 47.92700 1.000 30.66947 21 LEU F O 1
ATOM 5711 N N . MET F 2 23 ? -0.68500 -5.41200 45.95400 1.000 24.63453 22 MET F N 1
ATOM 5712 C CA . MET F 2 23 ? 0.09100 -6.52100 46.48200 1.000 27.41908 22 MET F CA 1
ATOM 5713 C C . MET F 2 23 ? 0.84300 -7.20400 45.35800 1.000 26.49528 22 MET F C 1
ATOM 5714 O O . MET F 2 23 ? 0.55800 -6.99300 44.17600 1.000 24.18185 22 MET F O 1
ATOM 5719 N N . GLU F 2 24 ? 1.82600 -8.01300 45.74700 1.000 27.75596 23 GLU F N 1
ATOM 5720 C CA . GLU F 2 24 ? 2.48200 -8.94400 44.83700 1.000 23.43176 23 GLU F CA 1
ATOM 5721 C C . GLU F 2 24 ? 1.83900 -10.31900 44.96900 1.000 28.73502 23 GLU F C 1
ATOM 5722 O O . GLU F 2 24 ? 1.65200 -10.82300 46.08200 1.000 32.94079 23 GLU F O 1
ATOM 5728 N N . ILE F 2 25 ? 1.49400 -10.91700 43.83700 1.000 26.47686 24 ILE F N 1
ATOM 5729 C CA . ILE F 2 25 ? 0.94300 -12.26400 43.79200 1.000 30.16151 24 ILE F CA 1
ATOM 5730 C C . ILE F 2 25 ? 2.08800 -13.22100 43.48700 1.000 27.16378 24 ILE F C 1
ATOM 5731 O O . ILE F 2 25 ? 2.78300 -13.06600 42.47900 1.000 25.75572 24 ILE F O 1
ATOM 5736 N N . ASP F 2 26 ? 2.30600 -14.18800 44.37400 1.000 31.09057 25 ASP F N 1
ATOM 5737 C CA . ASP F 2 26 ? 3.26200 -15.26900 44.14500 1.000 28.09547 25 ASP F CA 1
ATOM 5738 C C . ASP F 2 26 ? 2.62700 -16.24200 43.16600 1.000 30.43523 25 ASP F C 1
ATOM 5739 O O . ASP F 2 26 ? 1.76000 -17.03300 43.53600 1.000 35.50163 25 ASP F O 1
ATOM 5744 N N . GLN F 2 27 ? 3.06200 -16.19100 41.90400 1.000 26.18472 26 GLN F N 1
ATOM 5745 C CA . GLN F 2 27 ? 2.49000 -17.04800 40.87700 1.000 33.45138 26 GLN F CA 1
ATOM 5746 C C . GLN F 2 27 ? 2.83500 -18.51900 41.06500 1.000 31.18269 26 GLN F C 1
ATOM 5747 O O . GLN F 2 27 ? 2.31600 -19.35200 40.31600 1.000 40.17850 26 GLN F O 1
ATOM 5753 N N . LYS F 2 28 ? 3.68600 -18.86000 42.02900 1.000 33.94091 27 LYS F N 1
ATOM 5754 C CA . LYS F 2 28 ? 3.92800 -20.25500 42.36200 1.000 41.67868 27 LYS F CA 1
ATOM 5755 C C . LYS F 2 28 ? 2.98200 -20.77900 43.43100 1.000 45.31070 27 LYS F C 1
ATOM 5756 O O . LYS F 2 28 ? 2.97600 -21.98700 43.69600 1.000 49.59016 27 LYS F O 1
ATOM 5762 N N . LYS F 2 29 ? 2.18700 -19.91000 44.04400 1.000 34.73311 28 LYS F N 1
ATOM 5763 C CA . LYS F 2 29 ? 1.16300 -20.38900 44.96700 1.000 37.41238 28 LYS F CA 1
ATOM 5764 C C . LYS F 2 29 ? -0.16400 -20.58300 44.23600 1.000 39.15733 28 LYS F C 1
ATOM 5765 O O . LYS F 2 29 ? -0.51200 -19.79300 43.35600 1.000 41.90502 28 LYS F O 1
ATOM 5771 N N . PRO F 2 30 ? -0.90400 -21.63800 44.56500 1.000 38.92572 29 PRO F N 1
ATOM 5772 C CA . PRO F 2 30 ? -2.24600 -21.81500 43.98900 1.000 43.66839 29 PRO F CA 1
ATOM 5773 C C . PRO F 2 30 ? -3.15900 -20.63600 44.30700 1.000 45.96867 29 PRO F C 1
ATOM 5774 O O . PRO F 2 30 ? -3.02300 -19.97700 45.33900 1.000 43.91316 29 PRO F O 1
ATOM 5778 N N . LEU F 2 31 ? -4.10000 -20.36800 43.39200 1.000 35.89904 30 LEU F N 1
ATOM 5779 C CA . LEU F 2 31 ? -4.99600 -19.22600 43.55800 1.000 34.14094 30 LEU F CA 1
ATOM 5780 C C . LEU F 2 31 ? -5.76000 -19.30000 44.87500 1.000 31.35639 30 LEU F C 1
ATOM 5781 O O . LEU F 2 31 ? -6.02900 -18.27200 45.50100 1.000 34.58046 30 LEU F O 1
ATOM 5786 N N . SER F 2 32 ? -6.12600 -20.50900 45.30600 1.000 35.57795 31 SER F N 1
ATOM 5787 C CA . SER F 2 32 ? -6.86100 -20.65800 46.56000 1.000 37.05444 31 SER F CA 1
ATOM 5788 C C . SER F 2 32 ? -6.04600 -20.15000 47.74200 1.000 36.18065 31 SER F C 1
ATOM 5789 O O . SER F 2 32 ? -6.60100 -19.55300 48.67200 1.000 34.12514 31 SER F O 1
ATOM 5792 N N . ALA F 2 33 ? -4.72800 -20.37700 47.72900 1.000 33.12239 32 ALA F N 1
ATOM 5793 C CA . ALA F 2 33 ? -3.88000 -19.80500 48.76900 1.000 29.91938 32 ALA F CA 1
ATOM 5794 C C . ALA F 2 33 ? -3.79900 -18.29300 48.63700 1.000 28.08495 32 ALA F C 1
ATOM 5795 O O . ALA F 2 33 ? -3.78100 -17.57000 49.64600 1.000 25.70308 32 ALA F O 1
ATOM 5797 N N . ILE F 2 34 ? -3.74200 -17.79800 47.40100 1.000 26.80321 33 ILE F N 1
ATOM 5798 C CA . ILE F 2 34 ? -3.74300 -16.35600 47.17900 1.000 24.07920 33 ILE F CA 1
ATOM 5799 C C . ILE F 2 34 ? -5.05600 -15.75600 47.64300 1.000 26.25315 33 ILE F C 1
ATOM 5800 O O . ILE F 2 34 ? -5.08000 -14.71000 48.29600 1.000 25.80836 33 ILE F O 1
ATOM 5805 N N . ILE F 2 35 ? -6.16900 -16.40900 47.31500 1.000 21.26571 34 ILE F N 1
ATOM 5806 C CA . ILE F 2 35 ? -7.47000 -15.88600 47.70700 1.000 19.54445 34 ILE F CA 1
ATOM 5807 C C . ILE F 2 35 ? -7.62900 -15.93300 49.22600 1.000 21.32098 34 ILE F C 1
ATOM 5808 O O . ILE F 2 35 ? -8.12800 -14.98300 49.83100 1.000 23.71074 34 ILE F O 1
ATOM 5813 N N . LYS F 2 36 ? -7.13600 -16.99200 49.87500 1.000 23.47650 35 LYS F N 1
ATOM 5814 C CA . LYS F 2 36 ? -7.14300 -17.00100 51.33600 1.000 28.41656 35 LYS F CA 1
ATOM 5815 C C . LYS F 2 36 ? -6.33400 -15.84000 51.89600 1.000 29.01927 35 LYS F C 1
ATOM 5816 O O . LYS F 2 36 ? -6.75100 -15.17900 52.85400 1.000 26.66372 35 LYS F O 1
ATOM 5822 N N . GLU F 2 37 ? -5.17000 -15.57200 51.31100 1.000 29.76936 36 GLU F N 1
ATOM 5823 C CA . GLU F 2 37 ? -4.36300 -14.45100 51.77700 1.000 34.15146 36 GLU F CA 1
ATOM 5824 C C . GLU F 2 37 ? -5.10700 -13.13800 51.58600 1.000 22.88959 36 GLU F C 1
ATOM 5825 O O . GLU F 2 37 ? -5.13400 -12.29100 52.48800 1.000 26.84532 36 GLU F O 1
ATOM 5831 N N . VAL F 2 38 ? -5.76900 -12.98300 50.43800 1.000 22.72378 37 VAL F N 1
ATOM 5832 C CA . VAL F 2 38 ? -6.48200 -11.74800 50.12300 1.000 26.26104 37 VAL F CA 1
ATOM 5833 C C . VAL F 2 38 ? -7.68600 -11.57300 51.04500 1.000 24.40819 37 VAL F C 1
ATOM 5834 O O . VAL F 2 38 ? -7.90700 -10.49700 51.60500 1.000 28.21391 37 VAL F O 1
ATOM 5838 N N . CYS F 2 39 ? -8.45900 -12.64200 51.24800 1.000 22.33689 38 CYS F N 1
ATOM 5839 C CA . CYS F 2 39 ? -9.60200 -12.58000 52.16000 1.000 28.85609 38 CYS F CA 1
ATOM 5840 C C . CYS F 2 39 ? -9.16900 -12.26500 53.57900 1.000 26.85059 38 CYS F C 1
ATOM 5841 O O . CYS F 2 39 ? -9.85000 -11.52500 54.30000 1.000 25.30830 38 CYS F O 1
ATOM 5844 N N . ASP F 2 40 ? -8.04800 -12.83800 54.00900 1.000 25.53727 39 ASP F N 1
ATOM 5845 C CA . ASP F 2 40 ? -7.58600 -12.58800 55.36900 1.000 35.94378 39 ASP F CA 1
ATOM 5846 C C . ASP F 2 40 ? -7.30800 -11.10500 55.58600 1.000 30.49576 39 ASP F C 1
ATOM 5847 O O . ASP F 2 40 ? -7.57400 -10.56900 56.66700 1.000 32.63286 39 ASP F O 1
ATOM 5852 N N . GLY F 2 41 ? -6.80700 -10.42000 54.55300 1.000 28.32971 40 GLY F N 1
ATOM 5853 C CA . GLY F 2 41 ? -6.48000 -9.01000 54.69100 1.000 27.00324 40 GLY F CA 1
ATOM 5854 C C . GLY F 2 41 ? -7.69100 -8.12800 54.90100 1.000 28.47447 40 GLY F C 1
ATOM 5855 O O . GLY F 2 41 ? -7.58500 -7.05500 55.49800 1.000 34.50940 40 GLY F O 1
ATOM 5856 N N . TRP F 2 42 ? -8.84700 -8.55600 54.40400 1.000 23.96077 41 TRP F N 1
ATOM 5857 C CA . TRP F 2 42 ? -10.11600 -7.87300 54.61600 1.000 23.10540 41 TRP F CA 1
ATOM 5858 C C . TRP F 2 42 ? -10.95800 -8.53800 55.69100 1.000 28.97716 41 TRP F C 1
ATOM 5859 O O . TRP F 2 42 ? -12.16800 -8.30500 55.74600 1.000 28.96137 41 TRP F O 1
ATOM 5870 N N . SER F 2 43 ? -10.33400 -9.35400 56.54400 1.000 28.65344 42 SER F N 1
ATOM 5871 C CA . SER F 2 43 ? -10.99600 -9.98200 57.68900 1.000 28.40867 42 SER F CA 1
ATOM 5872 C C . SER F 2 43 ? -12.17500 -10.84800 57.25600 1.000 32.94079 42 SER F C 1
ATOM 5873 O O . SER F 2 43 ? -13.23000 -10.86000 57.88700 1.000 29.64303 42 SER F O 1
ATOM 5876 N N . LEU F 2 44 ? -11.99300 -11.58800 56.17100 1.000 26.28736 43 LEU F N 1
ATOM 5877 C CA . LEU F 2 44 ? -13.03400 -12.44400 55.61700 1.000 31.50641 43 LEU F CA 1
ATOM 5878 C C . LEU F 2 44 ? -12.62400 -13.89200 55.79800 1.000 33.21977 43 LEU F C 1
ATOM 5879 O O . LEU F 2 44 ? -11.51700 -14.27300 55.41200 1.000 27.49540 43 LEU F O 1
ATOM 5884 N N . ALA F 2 45 ? -13.50500 -14.68700 56.38700 1.000 29.72725 44 ALA F N 1
ATOM 5885 C CA . ALA F 2 45 ? -13.33300 -16.13400 56.42100 1.000 28.82714 44 ALA F CA 1
ATOM 5886 C C . ALA F 2 45 ? -14.03700 -16.71500 55.19100 1.000 28.25339 44 ALA F C 1
ATOM 5887 O O . ALA F 2 45 ? -14.45500 -15.98300 54.29900 1.000 30.66683 44 ALA F O 1
ATOM 5889 N N . ASN F 2 46 ? -14.17900 -18.03000 55.13100 1.000 35.03578 45 ASN F N 1
ATOM 5890 C CA . ASN F 2 46 ? -14.91400 -18.67800 54.04700 1.000 27.45856 45 ASN F CA 1
ATOM 5891 C C . ASN F 2 46 ? -14.29600 -18.34800 52.69400 1.000 29.77462 45 ASN F C 1
ATOM 5892 O O . ASN F 2 46 ? -15.00300 -18.10200 51.72200 1.000 26.92954 45 ASN F O 1
ATOM 5897 N N . HIS F 2 47 ? -12.96300 -18.32200 52.63200 1.000 28.31392 46 HIS F N 1
ATOM 5898 C CA . HIS F 2 47 ? -12.32300 -17.95200 51.37700 1.000 21.95526 46 HIS F CA 1
ATOM 5899 C C . HIS F 2 47 ? -12.71200 -18.86800 50.22900 1.000 22.05264 46 HIS F C 1
ATOM 5900 O O . HIS F 2 47 ? -12.54400 -18.46100 49.06700 1.000 21.73682 46 HIS F O 1
ATOM 5907 N N . GLU F 2 48 ? -13.23600 -20.06700 50.52000 1.000 31.57484 47 GLU F N 1
ATOM 5908 C CA . GLU F 2 48 ? -13.61400 -21.01600 49.47500 1.000 31.42219 47 GLU F CA 1
ATOM 5909 C C . GLU F 2 48 ? -14.76200 -20.50300 48.62200 1.000 32.38809 47 GLU F C 1
ATOM 5910 O O . GLU F 2 48 ? -14.99800 -21.03400 47.53100 1.000 33.99092 47 GLU F O 1
ATOM 5916 N N . TYR F 2 49 ? -15.47400 -19.49000 49.09000 1.000 25.12670 48 TYR F N 1
ATOM 5917 C CA . TYR F 2 49 ? -16.61000 -18.94100 48.37000 1.000 26.36895 48 TYR F CA 1
ATOM 5918 C C . TYR F 2 49 ? -16.23300 -17.76300 47.49700 1.000 22.14213 48 TYR F C 1
ATOM 5919 O O . TYR F 2 49 ? -17.11000 -17.20000 46.84100 1.000 29.40089 48 TYR F O 1
ATOM 5928 N N . PHE F 2 50 ? -14.95100 -17.40300 47.43700 1.000 19.60761 49 PHE F N 1
ATOM 5929 C CA . PHE F 2 50 ? -14.50300 -16.21400 46.73300 1.000 25.36094 49 PHE F CA 1
ATOM 5930 C C . PHE F 2 50 ? -13.72300 -16.58100 45.48000 1.000 21.53153 49 PHE F C 1
ATOM 5931 O O . PHE F 2 50 ? -13.25600 -17.71200 45.30800 1.000 21.39204 49 PHE F O 1
ATOM 5939 N N . ALA F 2 51 ? -13.59500 -15.58700 44.60600 1.000 18.94964 50 ALA F N 1
ATOM 5940 C CA . ALA F 2 51 ? -12.82300 -15.68500 43.37700 1.000 21.21307 50 ALA F CA 1
ATOM 5941 C C . ALA F 2 51 ? -12.30000 -14.29700 43.05200 1.000 22.27109 50 ALA F C 1
ATOM 5942 O O . ALA F 2 51 ? -12.75800 -13.29400 43.60300 1.000 24.97405 50 ALA F O 1
ATOM 5944 N N . LEU F 2 52 ? -11.32300 -14.25000 42.16000 1.000 20.99989 51 LEU F N 1
ATOM 5945 C CA . LEU F 2 52 ? -10.79900 -13.00300 41.63400 1.000 17.97321 51 LEU F CA 1
ATOM 5946 C C . LEU F 2 52 ? -11.27500 -12.83000 40.19700 1.000 19.50234 51 LEU F C 1
ATOM 5947 O O . LEU F 2 52 ? -11.43800 -13.81100 39.46700 1.000 22.16055 51 LEU F O 1
ATOM 5952 N N . GLN F 2 53 ? -11.58000 -11.58900 39.83100 1.000 20.92619 52 GLN F N 1
ATOM 5953 C CA . GLN F 2 53 ? -12.10300 -11.25400 38.51000 1.000 18.65487 52 GLN F CA 1
ATOM 5954 C C . GLN F 2 53 ? -11.35700 -10.04000 37.98900 1.000 17.94162 52 GLN F C 1
ATOM 5955 O O . GLN F 2 53 ? -10.96600 -9.16500 38.76200 1.000 23.16330 52 GLN F O 1
ATOM 5961 N N . HIS F 2 54 ? -11.15300 -9.99500 36.67200 1.000 21.19201 53 HIS F N 1
ATOM 5962 C CA . HIS F 2 54 ? -10.59200 -8.78900 36.08000 1.000 22.76589 53 HIS F CA 1
ATOM 5963 C C . HIS F 2 54 ? -11.53600 -7.62200 36.34100 1.000 33.34347 53 HIS F C 1
ATOM 5964 O O . HIS F 2 54 ? -12.75900 -7.74800 36.19600 1.000 27.76912 53 HIS F O 1
ATOM 5971 N N . ALA F 2 55 ? -10.97100 -6.50000 36.79700 1.000 30.56945 54 ALA F N 1
ATOM 5972 C CA . ALA F 2 55 ? -11.79200 -5.34100 37.13400 1.000 31.55115 54 ALA F CA 1
ATOM 5973 C C . ALA F 2 55 ? -12.19700 -4.53100 35.91200 1.000 54.30388 54 ALA F C 1
ATOM 5974 O O . ALA F 2 55 ? -13.21700 -3.83400 35.96000 1.000 62.76542 54 ALA F O 1
ATOM 5976 N N . ASP F 2 56 ? -11.43100 -4.60700 34.82700 1.000 54.53022 55 ASP F N 1
ATOM 5977 C CA . ASP F 2 56 ? -11.66700 -3.78300 33.65300 1.000 65.22624 55 ASP F CA 1
ATOM 5978 C C . ASP F 2 56 ? -12.29900 -4.61100 32.53400 1.000 63.94451 55 ASP F C 1
ATOM 5979 O O . ASP F 2 56 ? -12.47500 -5.82600 32.65000 1.000 62.21799 55 ASP F O 1
ATOM 5984 N N . SER F 2 57 ? -12.63900 -3.91900 31.44000 1.000 67.32913 56 SER F N 1
ATOM 5985 C CA . SER F 2 57 ? -13.29200 -4.43500 30.23400 1.000 67.54494 56 SER F CA 1
ATOM 5986 C C . SER F 2 57 ? -13.90800 -5.82500 30.35700 1.000 69.73204 56 SER F C 1
ATOM 5987 O O . SER F 2 57 ? -15.13500 -5.96600 30.40600 1.000 72.15865 56 SER F O 1
ATOM 5990 N N . SER F 2 58 ? -13.06000 -6.85500 30.42500 1.000 70.31369 57 SER F N 1
ATOM 5991 C CA . SER F 2 58 ? -13.52700 -8.22400 30.22400 1.000 66.56061 57 SER F CA 1
ATOM 5992 C C . SER F 2 58 ? -14.42300 -8.70400 31.36400 1.000 55.64615 57 SER F C 1
ATOM 5993 O O . SER F 2 58 ? -15.45000 -9.34800 31.11900 1.000 67.52389 57 SER F O 1
ATOM 5996 N N . ASN F 2 59 ? -14.05400 -8.40600 32.60700 1.000 45.52125 58 ASN F N 1
ATOM 5997 C CA . ASN F 2 59 ? -14.69400 -8.99200 33.78800 1.000 40.45222 58 ASN F CA 1
ATOM 5998 C C . ASN F 2 59 ? -14.61700 -10.52100 33.77400 1.000 42.23927 58 ASN F C 1
ATOM 5999 O O . ASN F 2 59 ? -15.47600 -11.20600 34.33200 1.000 43.49469 58 ASN F O 1
ATOM 6004 N N . PHE F 2 60 ? -13.57400 -11.06200 33.15000 1.000 31.25375 59 PHE F N 1
ATOM 6005 C CA . PHE F 2 60 ? -13.33000 -12.49500 33.16700 1.000 32.36704 59 PHE F CA 1
ATOM 6006 C C . PHE F 2 60 ? -12.80600 -12.93300 34.53300 1.000 26.18735 59 PHE F C 1
ATOM 6007 O O . PHE F 2 60 ? -12.07500 -12.20600 35.21300 1.000 24.85824 59 PHE F O 1
ATOM 6015 N N . TYR F 2 61 ? -13.19100 -14.13900 34.93700 1.000 25.67676 60 TYR F N 1
ATOM 6016 C CA . TYR F 2 61 ? -12.69600 -14.69200 36.19400 1.000 22.80537 60 TYR F CA 1
ATOM 6017 C C . TYR F 2 61 ? -11.26300 -15.17300 36.02500 1.000 21.84472 60 TYR F C 1
ATOM 6018 O O . TYR F 2 61 ? -10.89500 -15.70200 34.97000 1.000 27.10851 60 TYR F O 1
ATOM 6027 N N . ILE F 2 62 ? -10.45700 -14.97700 37.07300 1.000 20.78670 61 ILE F N 1
ATOM 6028 C CA . ILE F 2 62 ? -9.07500 -15.46000 37.09200 1.000 25.48200 61 ILE F CA 1
ATOM 6029 C C . ILE F 2 62 ? -9.07600 -16.95300 37.38400 1.000 27.74017 61 ILE F C 1
ATOM 6030 O O . ILE F 2 62 ? -9.76600 -17.41700 38.30200 1.000 29.72988 61 ILE F O 1
ATOM 6035 N N . THR F 2 63 ? -8.31400 -17.71400 36.60100 1.000 26.62688 62 THR F N 1
ATOM 6036 C CA . THR F 2 63 ? -8.20300 -19.15800 36.74900 1.000 27.81386 62 THR F CA 1
ATOM 6037 C C . THR F 2 63 ? -6.73100 -19.53300 36.82900 1.000 26.38737 62 THR F C 1
ATOM 6038 O O . THR F 2 63 ? -5.84600 -18.72700 36.52700 1.000 32.76972 62 THR F O 1
ATOM 6042 N N . GLU F 2 64 ? -6.46100 -20.78300 37.20900 1.000 31.14058 63 GLU F N 1
ATOM 6043 C CA . GLU F 2 64 ? -5.08200 -21.25100 37.15300 1.000 34.68574 63 GLU F CA 1
ATOM 6044 C C . GLU F 2 64 ? -4.53900 -21.19400 35.73300 1.000 40.92859 63 GLU F C 1
ATOM 6045 O O . GLU F 2 64 ? -3.34200 -20.95900 35.53600 1.000 46.66612 63 GLU F O 1
ATOM 6051 N N . LYS F 2 65 ? -5.40200 -21.37200 34.73400 1.000 44.52639 64 LYS F N 1
ATOM 6052 C CA . LYS F 2 65 ? -4.92800 -21.43000 33.35900 1.000 44.65009 64 LYS F CA 1
ATOM 6053 C C . LYS F 2 65 ? -4.73300 -20.05700 32.72500 1.000 41.63657 64 LYS F C 1
ATOM 6054 O O . LYS F 2 65 ? -4.02600 -19.95900 31.71900 1.000 44.12634 64 LYS F O 1
ATOM 6060 N N . ASN F 2 66 ? -5.32000 -18.99500 33.27400 1.000 37.93876 65 ASN F N 1
ATOM 6061 C CA . ASN F 2 66 ? -5.14900 -17.68400 32.66900 1.000 33.02764 65 ASN F CA 1
ATOM 6062 C C . ASN F 2 66 ? -4.35900 -16.71300 33.53000 1.000 28.87978 65 ASN F C 1
ATOM 6063 O O . ASN F 2 66 ? -4.05700 -15.60800 33.06200 1.000 37.23341 65 ASN F O 1
ATOM 6068 N N . ARG F 2 67 ? -4.03200 -17.08400 34.77100 1.000 33.56981 66 ARG F N 1
ATOM 6069 C CA . ARG F 2 67 ? -3.35300 -16.16200 35.67300 1.000 26.11629 66 ARG F CA 1
ATOM 6070 C C . ARG F 2 67 ? -1.98600 -15.75000 35.14800 1.000 33.66983 66 ARG F C 1
ATOM 6071 O O . ARG F 2 67 ? -1.45000 -14.72600 35.58800 1.000 32.99343 66 ARG F O 1
ATOM 6079 N N . ASN F 2 68 ? -1.41200 -16.51700 34.21700 1.000 37.04128 67 ASN F N 1
ATOM 6080 C CA . ASN F 2 68 ? -0.12700 -16.14700 33.64600 1.000 42.67880 67 ASN F CA 1
ATOM 6081 C C . ASN F 2 68 ? -0.24400 -15.03500 32.61700 1.000 36.55175 67 ASN F C 1
ATOM 6082 O O . ASN F 2 68 ? 0.78300 -14.49700 32.18600 1.000 41.03387 67 ASN F O 1
ATOM 6087 N N . GLU F 2 69 ? -1.46100 -14.66600 32.23100 1.000 35.17264 68 GLU F N 1
ATOM 6088 C CA . GLU F 2 69 ? -1.67900 -13.54200 31.33200 1.000 39.76529 68 GLU F CA 1
ATOM 6089 C C . GLU F 2 69 ? -1.88700 -12.22700 32.08100 1.000 35.73323 68 GLU F C 1
ATOM 6090 O O . GLU F 2 69 ? -1.99000 -11.17800 31.43400 1.000 39.10732 68 GLU F O 1
ATOM 6096 N N . ILE F 2 70 ? -1.93700 -12.26400 33.41600 1.000 31.20374 69 ILE F N 1
ATOM 6097 C CA . ILE F 2 70 ? -2.05700 -11.05400 34.22700 1.000 28.14811 69 ILE F CA 1
ATOM 6098 C C . ILE F 2 70 ? -0.75500 -10.26800 34.14100 1.000 33.90143 69 ILE F C 1
ATOM 6099 O O . ILE F 2 70 ? 0.32000 -10.78900 34.45300 1.000 37.36764 69 ILE F O 1
ATOM 6104 N N . LYS F 2 71 ? -0.85100 -9.00400 33.75000 1.000 30.83528 70 LYS F N 1
ATOM 6105 C CA . LYS F 2 71 ? 0.30800 -8.12800 33.66300 1.000 29.15613 70 LYS F CA 1
ATOM 6106 C C . LYS F 2 71 ? 0.48500 -7.35000 34.96000 1.000 31.31691 70 LYS F C 1
ATOM 6107 O O . LYS F 2 71 ? -0.48400 -7.03700 35.64700 1.000 29.63513 70 LYS F O 1
ATOM 6113 N N . ASN F 2 72 ? 1.73700 -7.01600 35.27900 1.000 35.19106 71 ASN F N 1
ATOM 6114 C CA . ASN F 2 72 ? 1.99100 -6.08300 36.37200 1.000 30.47734 71 ASN F CA 1
ATOM 6115 C C . ASN F 2 72 ? 1.13600 -4.83700 36.18800 1.000 36.51754 71 ASN F C 1
ATOM 6116 O O . ASN F 2 72 ? 1.09800 -4.25300 35.09900 1.000 33.77247 71 ASN F O 1
ATOM 6121 N N . GLY F 2 73 ? 0.45000 -4.42600 37.25600 1.000 34.11725 72 GLY F N 1
ATOM 6122 C CA . GLY F 2 73 ? -0.41200 -3.26600 37.19400 1.000 28.36130 72 GLY F CA 1
ATOM 6123 C C . GLY F 2 73 ? -1.86600 -3.57100 36.93100 1.000 26.52950 72 GLY F C 1
ATOM 6124 O O . GLY F 2 73 ? -2.69300 -2.65200 36.97700 1.000 33.75142 72 GLY F O 1
ATOM 6125 N N . THR F 2 74 ? -2.19800 -4.82900 36.66100 1.000 24.77402 73 THR F N 1
ATOM 6126 C CA . THR F 2 74 ? -3.58300 -5.22600 36.46300 1.000 25.54780 73 THR F CA 1
ATOM 6127 C C . THR F 2 74 ? -4.42300 -4.96000 37.70700 1.000 23.43439 73 THR F C 1
ATOM 6128 O O . THR F 2 74 ? -4.00100 -5.22700 38.83500 1.000 27.29011 73 THR F O 1
ATOM 6132 N N . ILE F 2 75 ? -5.64800 -4.49000 37.49400 1.000 23.67389 74 ILE F N 1
ATOM 6133 C CA . ILE F 2 75 ? -6.61700 -4.30900 38.57100 1.000 22.99486 74 ILE F CA 1
ATOM 6134 C C . ILE F 2 75 ? -7.60600 -5.48100 38.57300 1.000 28.30603 74 ILE F C 1
ATOM 6135 O O . ILE F 2 75 ? -8.25400 -5.77300 37.55600 1.000 23.57651 74 ILE F O 1
ATOM 6140 N N . LEU F 2 76 ? -7.71600 -6.16000 39.71200 1.000 19.00754 75 LEU F N 1
ATOM 6141 C CA . LEU F 2 76 ? -8.64300 -7.26400 39.93500 1.000 17.81793 75 LEU F CA 1
ATOM 6142 C C . LEU F 2 76 ? -9.71300 -6.86100 40.94300 1.000 20.04977 75 LEU F C 1
ATOM 6143 O O . LEU F 2 76 ? -9.59700 -5.84400 41.63100 1.000 19.25757 75 LEU F O 1
ATOM 6148 N N . ARG F 2 77 ? -10.77700 -7.67400 41.00800 1.000 21.09990 76 ARG F N 1
ATOM 6149 C CA . ARG F 2 77 ? -11.86600 -7.50300 41.96400 1.000 18.26535 76 ARG F CA 1
ATOM 6150 C C . ARG F 2 77 ? -12.07100 -8.81700 42.69400 1.000 17.43893 76 ARG F C 1
ATOM 6151 O O . ARG F 2 77 ? -12.13000 -9.87700 42.05600 1.000 22.11318 76 ARG F O 1
ATOM 6159 N N . LEU F 2 78 ? -12.15600 -8.74500 44.02800 1.000 14.28856 77 LEU F N 1
ATOM 6160 C CA . LEU F 2 78 ? -12.51900 -9.90000 44.83500 1.000 13.39897 77 LEU F CA 1
ATOM 6161 C C . LEU F 2 78 ? -14.03400 -10.03500 44.80600 1.000 15.72031 77 LEU F C 1
ATOM 6162 O O . LEU F 2 78 ? -14.75600 -9.05200 44.99600 1.000 22.51059 77 LEU F O 1
ATOM 6167 N N . THR F 2 79 ? -14.52400 -11.23300 44.49300 1.000 15.43343 78 THR F N 1
ATOM 6168 C CA . THR F 2 79 ? -15.95800 -11.41300 44.30200 1.000 19.26810 78 THR F CA 1
ATOM 6169 C C . THR F 2 79 ? -16.34500 -12.80900 44.78300 1.000 25.60570 78 THR F C 1
ATOM 6170 O O . THR F 2 79 ? -15.50200 -13.60300 45.20300 1.000 24.23185 78 THR F O 1
ATOM 6174 N N . THR F 2 80 ? -17.63300 -13.10300 44.74000 1.000 24.24764 79 THR F N 1
ATOM 6175 C CA . THR F 2 80 ? -18.06000 -14.45400 45.06100 1.000 25.78993 79 THR F CA 1
ATOM 6176 C C . THR F 2 80 ? -17.87300 -15.34300 43.84400 1.000 32.40389 79 THR F C 1
ATOM 6177 O O . THR F 2 80 ? -17.94900 -14.88900 42.70000 1.000 34.08303 79 THR F O 1
ATOM 6181 N N . SER F 2 81 ? -17.61600 -16.62000 44.09500 1.000 29.18508 80 SER F N 1
ATOM 6182 C CA . SER F 2 81 ? -17.49700 -17.54500 42.98400 1.000 41.82344 80 SER F CA 1
ATOM 6183 C C . SER F 2 81 ? -18.85200 -17.74300 42.30200 1.000 45.24227 80 SER F C 1
ATOM 6184 O O . SER F 2 81 ? -19.90100 -17.69700 42.95400 1.000 47.42411 80 SER F O 1
ATOM 6187 N N . PRO F 2 82 ? -18.85900 -17.98200 40.98900 1.000 45.51598 81 PRO F N 1
ATOM 6188 C CA . PRO F 2 82 ? -20.06600 -18.54900 40.37300 1.000 51.04559 81 PRO F CA 1
ATOM 6189 C C . PRO F 2 82 ? -20.38600 -19.91200 40.93700 1.000 59.08077 81 PRO F C 1
ATOM 6190 O O . PRO F 2 82 ? -21.51200 -20.39700 40.76400 1.000 75.73013 81 PRO F O 1
ATOM 6194 N N . ALA F 2 83 ? -19.41600 -20.54700 41.59200 1.000 61.68634 82 ALA F N 1
ATOM 6195 C CA . ALA F 2 83 ? -19.61000 -21.77900 42.34400 1.000 65.35520 82 ALA F CA 1
ATOM 6196 C C . ALA F 2 83 ? -20.74500 -21.63400 43.34600 1.000 71.23222 82 ALA F C 1
ATOM 6197 O O . ALA F 2 83 ? -20.58400 -21.96900 44.52000 1.000 81.28869 82 ALA F O 1
ATOM 6199 N N . MET G 1 8 ? 49.60400 -9.94400 -10.49800 1.000 83.77057 1 MET G N 1
ATOM 6200 C CA . MET G 1 8 ? 48.98100 -9.00400 -9.57400 1.000 73.48249 1 MET G CA 1
ATOM 6201 C C . MET G 1 8 ? 50.03900 -8.28600 -8.73600 1.000 63.68658 1 MET G C 1
ATOM 6202 O O . MET G 1 8 ? 50.81700 -8.91700 -8.02100 1.000 67.91341 1 MET G O 1
ATOM 6207 N N . GLN G 1 9 ? 50.05900 -6.95900 -8.83200 1.000 54.56707 2 GLN G N 1
ATOM 6208 C CA . GLN G 1 9 ? 51.04200 -6.16800 -8.10700 1.000 56.53309 2 GLN G CA 1
ATOM 6209 C C . GLN G 1 9 ? 50.69400 -6.09000 -6.62600 1.000 57.69639 2 GLN G C 1
ATOM 6210 O O . GLN G 1 9 ? 49.52000 -6.02500 -6.24900 1.000 58.24909 2 GLN G O 1
ATOM 6216 N N . SER G 1 10 ? 51.72400 -6.09200 -5.78400 1.000 43.53154 3 SER G N 1
ATOM 6217 C CA . SER G 1 10 ? 51.56800 -5.88200 -4.35500 1.000 43.52890 3 SER G CA 1
ATOM 6218 C C . SER G 1 10 ? 52.16700 -4.53500 -3.97500 1.000 34.78575 3 SER G C 1
ATOM 6219 O O . SER G 1 10 ? 53.24600 -4.17000 -4.44900 1.000 42.94462 3 SER G O 1
ATOM 6222 N N . ILE G 1 11 ? 51.45400 -3.79400 -3.13300 1.000 32.05121 4 ILE G N 1
ATOM 6223 C CA . ILE G 1 11 ? 51.87800 -2.47500 -2.68100 1.000 35.14632 4 ILE G CA 1
ATOM 6224 C C . ILE G 1 11 ? 51.86200 -2.47100 -1.15900 1.000 31.81960 4 ILE G C 1
ATOM 6225 O O . ILE G 1 11 ? 50.86500 -2.86700 -0.54600 1.000 29.92727 4 ILE G O 1
ATOM 6230 N N . LYS G 1 12 ? 52.95800 -2.03400 -0.54400 1.000 26.31368 5 LYS G N 1
ATOM 6231 C CA . LYS G 1 12 ? 53.01400 -1.94900 0.91200 1.000 26.76637 5 LYS G CA 1
ATOM 6232 C C . LYS G 1 12 ? 52.79200 -0.50100 1.32400 1.000 25.15828 5 LYS G C 1
ATOM 6233 O O . LYS G 1 12 ? 53.48700 0.40200 0.85000 1.000 25.73993 5 LYS G O 1
ATOM 6239 N N . CYS G 1 13 ? 51.81400 -0.28700 2.19300 1.000 21.46836 6 CYS G N 1
ATOM 6240 C CA . CYS G 1 13 ? 51.43400 1.04000 2.65700 1.000 20.07872 6 CYS G CA 1
ATOM 6241 C C . CYS G 1 13 ? 51.41300 1.02800 4.17500 1.000 23.98709 6 CYS G C 1
ATOM 6242 O O . CYS G 1 13 ? 50.79600 0.14300 4.77600 1.000 23.76338 6 CYS G O 1
ATOM 6245 N N . VAL G 1 14 ? 52.09600 1.99200 4.79000 1.000 26.26894 7 VAL G N 1
ATOM 6246 C CA . VAL G 1 14 ? 52.22600 2.08400 6.24600 1.000 22.49743 7 VAL G CA 1
ATOM 6247 C C . VAL G 1 14 ? 51.54000 3.36600 6.69900 1.000 21.73945 7 VAL G C 1
ATOM 6248 O O . VAL G 1 14 ? 51.76200 4.43000 6.10900 1.000 23.11067 7 VAL G O 1
ATOM 6252 N N . VAL G 1 15 ? 50.68400 3.25700 7.71200 1.000 22.17371 8 VAL G N 1
ATOM 6253 C CA . VAL G 1 15 ? 49.92600 4.38400 8.24800 1.000 22.86853 8 VAL G CA 1
ATOM 6254 C C . VAL G 1 15 ? 50.54200 4.78100 9.58400 1.000 21.04463 8 VAL G C 1
ATOM 6255 O O . VAL G 1 15 ? 50.70600 3.93600 10.47600 1.000 21.57364 8 VAL G O 1
ATOM 6259 N N . VAL G 1 16 ? 50.92900 6.05800 9.69600 1.000 20.57878 9 VAL G N 1
ATOM 6260 C CA . VAL G 1 16 ? 51.54400 6.59800 10.90000 1.000 19.64709 9 VAL G CA 1
ATOM 6261 C C . VAL G 1 16 ? 50.83200 7.88500 11.30500 1.000 20.35770 9 VAL G C 1
ATOM 6262 O O . VAL G 1 16 ? 50.14200 8.54000 10.51500 1.000 24.88983 9 VAL G O 1
ATOM 6266 N N . GLY G 1 17 ? 51.05600 8.26900 12.54800 1.000 21.22886 10 GLY G N 1
ATOM 6267 C CA . GLY G 1 17 ? 50.49500 9.48100 13.11300 1.000 17.77582 10 GLY G CA 1
ATOM 6268 C C . GLY G 1 17 ? 50.26700 9.30300 14.59900 1.000 18.24692 10 GLY G C 1
ATOM 6269 O O . GLY G 1 17 ? 50.38500 8.21300 15.14000 1.000 20.77091 10 GLY G O 1
ATOM 6270 N N . ASP G 1 18 ? 49.90300 10.41200 15.24800 1.000 23.85023 11 ASP G N 1
ATOM 6271 C CA . ASP G 1 18 ? 49.78200 10.48300 16.69500 1.000 23.30279 11 ASP G CA 1
ATOM 6272 C C . ASP G 1 18 ? 48.76800 9.46600 17.22100 1.000 21.06568 11 ASP G C 1
ATOM 6273 O O . ASP G 1 18 ? 47.86300 9.02500 16.51400 1.000 20.81039 11 ASP G O 1
ATOM 6278 N N . GLY G 1 19 ? 48.92000 9.11700 18.49400 1.000 25.86889 12 GLY G N 1
ATOM 6279 C CA . GLY G 1 19 ? 47.92900 8.27300 19.13400 1.000 29.21929 12 GLY G CA 1
ATOM 6280 C C . GLY G 1 19 ? 46.54400 8.89100 19.04900 1.000 25.96101 12 GLY G C 1
ATOM 6281 O O . GLY G 1 19 ? 46.36300 10.09600 19.24800 1.000 23.94761 12 GLY G O 1
ATOM 6282 N N . ALA G 1 20 ? 45.56500 8.05400 18.70400 1.000 22.16055 13 ALA G N 1
ATOM 6283 C CA . ALA G 1 20 ? 44.14000 8.37000 18.76900 1.000 21.08411 13 ALA G CA 1
ATOM 6284 C C . ALA G 1 20 ? 43.66800 9.29400 17.65300 1.000 27.66648 13 ALA G C 1
ATOM 6285 O O . ALA G 1 20 ? 42.55800 9.84500 17.74000 1.000 30.06676 13 ALA G O 1
ATOM 6287 N N . VAL G 1 21 ? 44.44200 9.45500 16.57700 1.000 26.23209 14 VAL G N 1
ATOM 6288 C CA . VAL G 1 21 ? 43.97000 10.31000 15.48500 1.000 23.43965 14 VAL G CA 1
ATOM 6289 C C . VAL G 1 21 ? 43.03000 9.59500 14.52800 1.000 25.83204 14 VAL G C 1
ATOM 6290 O O . VAL G 1 21 ? 42.38600 10.25800 13.70000 1.000 29.97991 14 VAL G O 1
ATOM 6294 N N . GLY G 1 22 ? 42.91600 8.27400 14.61000 1.000 23.91339 15 GLY G N 1
ATOM 6295 C CA . GLY G 1 22 ? 42.00100 7.57600 13.71900 1.000 22.36584 15 GLY G CA 1
ATOM 6296 C C . GLY G 1 22 ? 42.62100 6.57700 12.75900 1.000 24.11605 15 GLY G C 1
ATOM 6297 O O . GLY G 1 22 ? 41.94000 6.10800 11.83800 1.000 24.86877 15 GLY G O 1
ATOM 6298 N N . LYS G 1 23 ? 43.90500 6.23800 12.96400 1.000 20.02345 16 LYS G N 1
ATOM 6299 C CA . LYS G 1 23 ? 44.61100 5.37000 12.01800 1.000 22.47112 16 LYS G CA 1
ATOM 6300 C C . LYS G 1 23 ? 43.96300 3.99500 11.92900 1.000 22.71588 16 LYS G C 1
ATOM 6301 O O . LYS G 1 23 ? 43.67800 3.49400 10.83200 1.000 22.56060 16 LYS G O 1
ATOM 6307 N N . THR G 1 24 ? 43.75600 3.35300 13.08100 1.000 20.47614 17 THR G N 1
ATOM 6308 C CA . THR G 1 24 ? 43.18900 2.01400 13.10600 1.000 20.49456 17 THR G CA 1
ATOM 6309 C C . THR G 1 24 ? 41.78000 2.00000 12.51800 1.000 21.53416 17 THR G C 1
ATOM 6310 O O . THR G 1 24 ? 41.44700 1.13000 11.70200 1.000 25.20829 17 THR G O 1
ATOM 6314 N N . CYS G 1 25 ? 40.93900 2.96900 12.89600 1.000 21.56311 18 CYS G N 1
ATOM 6315 C CA . CYS G 1 25 ? 39.58600 3.00200 12.34600 1.000 20.42613 18 CYS G CA 1
ATOM 6316 C C . CYS G 1 25 ? 39.61200 3.23900 10.84300 1.000 21.54995 18 CYS G C 1
ATOM 6317 O O . CYS G 1 25 ? 38.78200 2.69500 10.10800 1.000 23.62915 18 CYS G O 1
ATOM 6320 N N . LEU G 1 26 ? 40.56500 4.04400 10.36700 1.000 22.13423 19 LEU G N 1
ATOM 6321 C CA . LEU G 1 26 ? 40.72600 4.22000 8.92800 1.000 20.19453 19 LEU G CA 1
ATOM 6322 C C . LEU G 1 26 ? 40.94100 2.87500 8.24600 1.000 24.05025 19 LEU G C 1
ATOM 6323 O O . LEU G 1 26 ? 40.30100 2.57000 7.23500 1.000 25.20829 19 LEU G O 1
ATOM 6328 N N . LEU G 1 27 ? 41.80100 2.03500 8.82100 1.000 21.86315 20 LEU G N 1
ATOM 6329 C CA . LEU G 1 27 ? 42.12100 0.75600 8.19500 1.000 24.77665 20 LEU G CA 1
ATOM 6330 C C . LEU G 1 27 ? 40.96300 -0.22800 8.32000 1.000 26.82427 20 LEU G C 1
ATOM 6331 O O . LEU G 1 27 ? 40.63200 -0.92400 7.35300 1.000 25.83994 20 LEU G O 1
ATOM 6336 N N . ILE G 1 28 ? 40.31600 -0.27900 9.48900 1.000 25.72677 21 ILE G N 1
ATOM 6337 C CA . ILE G 1 28 ? 39.15700 -1.14600 9.66800 1.000 28.13495 21 ILE G CA 1
ATOM 6338 C C . ILE G 1 28 ? 38.00700 -0.69300 8.78100 1.000 28.02704 21 ILE G C 1
ATOM 6339 O O . ILE G 1 28 ? 37.30400 -1.52100 8.18900 1.000 29.56933 21 ILE G O 1
ATOM 6344 N N . CYS G 1 29 ? 37.78300 0.62200 8.68000 1.000 27.77175 22 CYS G N 1
ATOM 6345 C CA . CYS G 1 29 ? 36.72000 1.12300 7.80900 1.000 30.36154 22 CYS G CA 1
ATOM 6346 C C . CYS G 1 29 ? 36.95600 0.69600 6.36600 1.000 26.85059 22 CYS G C 1
ATOM 6347 O O . CYS G 1 29 ? 36.04200 0.21000 5.68900 1.000 33.53560 22 CYS G O 1
ATOM 6350 N N . TYR G 1 30 ? 38.19400 0.86600 5.88600 1.000 24.80034 23 TYR G N 1
ATOM 6351 C CA . TYR G 1 30 ? 38.50300 0.52900 4.50100 1.000 26.62424 23 TYR G CA 1
ATOM 6352 C C . TYR G 1 30 ? 38.32900 -0.96200 4.24700 1.000 27.60068 23 TYR G C 1
ATOM 6353 O O . TYR G 1 30 ? 37.89700 -1.37200 3.16600 1.000 31.43798 23 TYR G O 1
ATOM 6362 N N . THR G 1 31 ? 38.63800 -1.78400 5.24100 1.000 27.65068 24 THR G N 1
ATOM 6363 C CA . THR G 1 31 ? 38.83700 -3.21100 5.08700 1.000 34.99893 24 THR G CA 1
ATOM 6364 C C . THR G 1 31 ? 37.65300 -4.07300 5.51600 1.000 51.61408 24 THR G C 1
ATOM 6365 O O . THR G 1 31 ? 37.53200 -5.19300 5.02600 1.000 52.56946 24 THR G O 1
ATOM 6369 N N . THR G 1 32 ? 36.80900 -3.58100 6.43400 1.000 45.21332 25 THR G N 1
ATOM 6370 C CA . THR G 1 32 ? 35.65000 -4.33900 6.89900 1.000 36.08327 25 THR G CA 1
ATOM 6371 C C . THR G 1 32 ? 34.33700 -3.57300 6.85200 1.000 35.46478 25 THR G C 1
ATOM 6372 O O . THR G 1 32 ? 33.29400 -4.15600 7.18400 1.000 46.45820 25 THR G O 1
ATOM 6376 N N . ASN G 1 33 ? 34.35600 -2.29000 6.49900 1.000 40.54697 26 ASN G N 1
ATOM 6377 C CA . ASN G 1 33 ? 33.16000 -1.45400 6.51400 1.000 47.18460 26 ASN G CA 1
ATOM 6378 C C . ASN G 1 33 ? 32.57100 -1.35800 7.92300 1.000 59.75190 26 ASN G C 1
ATOM 6379 O O . ASN G 1 33 ? 31.35200 -1.34000 8.10300 1.000 80.39911 26 ASN G O 1
ATOM 6384 N N . ALA G 1 34 ? 33.44000 -1.30700 8.93300 1.000 42.32876 27 ALA G N 1
ATOM 6385 C CA . ALA G 1 34 ? 33.03300 -1.21100 10.33100 1.000 49.54015 27 ALA G CA 1
ATOM 6386 C C . ALA G 1 34 ? 33.74900 -0.04100 10.99400 1.000 36.90706 27 ALA G C 1
ATOM 6387 O O . ALA G 1 34 ? 34.63900 0.58400 10.41500 1.000 41.60499 27 ALA G O 1
ATOM 6389 N N . PHE G 1 35 ? 33.35400 0.24700 12.23100 1.000 45.11594 28 PHE G N 1
ATOM 6390 C CA . PHE G 1 35 ? 33.88100 1.39400 12.95800 1.000 44.43954 28 PHE G CA 1
ATOM 6391 C C . PHE G 1 35 ? 33.78500 1.16400 14.46400 1.000 33.07502 28 PHE G C 1
ATOM 6392 O O . PHE G 1 35 ? 32.68400 1.21200 15.02900 1.000 43.30519 28 PHE G O 1
ATOM 6400 N N . PRO G 1 36 ? 34.90600 0.90600 15.14300 1.000 35.76481 29 PRO G N 1
ATOM 6401 C CA . PRO G 1 36 ? 34.87100 0.72700 16.60600 1.000 32.56180 29 PRO G CA 1
ATOM 6402 C C . PRO G 1 36 ? 34.84500 2.07300 17.32500 1.000 29.98781 29 PRO G C 1
ATOM 6403 O O . PRO G 1 36 ? 35.69600 2.93500 17.09000 1.000 31.38271 29 PRO G O 1
ATOM 6407 N N . LYS G 1 37 ? 33.84700 2.25700 18.19300 1.000 36.67545 30 LYS G N 1
ATOM 6408 C CA . LYS G 1 37 ? 33.74900 3.49900 18.95700 1.000 39.91531 30 LYS G CA 1
ATOM 6409 C C . LYS G 1 37 ? 34.82400 3.58000 20.03700 1.000 42.30507 30 LYS G C 1
ATOM 6410 O O . LYS G 1 37 ? 35.33700 4.66800 20.33400 1.000 33.12502 30 LYS G O 1
ATOM 6416 N N . GLU G 1 38 ? 35.17100 2.45000 20.64000 1.000 29.14034 31 GLU G N 1
ATOM 6417 C CA . GLU G 1 38 ? 36.15300 2.43200 21.71600 1.000 31.85645 31 GLU G CA 1
ATOM 6418 C C . GLU G 1 38 ? 37.57000 2.62800 21.18300 1.000 33.18293 31 GLU G C 1
ATOM 6419 O O . GLU G 1 38 ? 37.93000 2.09500 20.12700 1.000 28.30603 31 GLU G O 1
ATOM 6425 N N . TYR G 1 39 ? 38.38600 3.39000 21.92700 1.000 24.22922 32 TYR G N 1
ATOM 6426 C CA . TYR G 1 39 ? 39.80300 3.51600 21.60400 1.000 22.06844 32 TYR G CA 1
ATOM 6427 C C . TYR G 1 39 ? 40.57300 2.33100 22.17500 1.000 25.22145 32 TYR G C 1
ATOM 6428 O O . TYR G 1 39 ? 40.60700 2.13000 23.39800 1.000 24.48188 32 TYR G O 1
ATOM 6437 N N . ILE G 1 40 ? 41.17800 1.54900 21.28800 1.000 21.80788 33 ILE G N 1
ATOM 6438 C CA . ILE G 1 40 ? 41.93400 0.35700 21.66600 1.000 23.21068 33 ILE G CA 1
ATOM 6439 C C . ILE G 1 40 ? 43.33900 0.52500 21.11300 1.000 19.47865 33 ILE G C 1
ATOM 6440 O O . ILE G 1 40 ? 43.51600 0.50300 19.88700 1.000 22.92117 33 ILE G O 1
ATOM 6445 N N . PRO G 1 41 ? 44.34800 0.73400 21.95800 1.000 18.98649 34 PRO G N 1
ATOM 6446 C CA . PRO G 1 41 ? 45.69700 1.01300 21.45100 1.000 22.42111 34 PRO G CA 1
ATOM 6447 C C . PRO G 1 41 ? 46.27400 -0.10800 20.59200 1.000 21.00252 34 PRO G C 1
ATOM 6448 O O . PRO G 1 41 ? 45.93500 -1.28600 20.74200 1.000 21.90526 34 PRO G O 1
ATOM 6452 N N . THR G 1 42 ? 47.14400 0.29100 19.67100 1.000 23.77390 35 THR G N 1
ATOM 6453 C CA . THR G 1 42 ? 47.69200 -0.56300 18.63000 1.000 21.15517 35 THR G CA 1
ATOM 6454 C C . THR G 1 42 ? 49.11700 -0.97700 18.97700 1.000 19.15756 35 THR G C 1
ATOM 6455 O O . THR G 1 42 ? 49.84900 -0.23600 19.63500 1.000 26.77163 35 THR G O 1
ATOM 6459 N N . VAL G 1 43 ? 49.49600 -2.18500 18.56300 1.000 20.02872 36 VAL G N 1
ATOM 6460 C CA . VAL G 1 43 ? 50.90300 -2.57100 18.59100 1.000 20.71827 36 VAL G CA 1
ATOM 6461 C C . VAL G 1 43 ? 51.38200 -2.50000 17.14800 1.000 22.40005 36 VAL G C 1
ATOM 6462 O O . VAL G 1 43 ? 52.04200 -1.53100 16.74300 1.000 21.31571 36 VAL G O 1
ATOM 6466 N N . PHE G 1 44 ? 51.00600 -3.49800 16.35400 1.000 24.64769 37 PHE G N 1
ATOM 6467 C CA . PHE G 1 44 ? 51.03700 -3.38000 14.90200 1.000 23.57651 37 PHE G CA 1
ATOM 6468 C C . PHE G 1 44 ? 50.01600 -4.35200 14.34100 1.000 24.32134 37 PHE G C 1
ATOM 6469 O O . PHE G 1 44 ? 49.61600 -5.30400 15.01100 1.000 22.53428 37 PHE G O 1
ATOM 6477 N N . ASP G 1 45 ? 49.58800 -4.10100 13.10400 1.000 22.75010 38 ASP G N 1
ATOM 6478 C CA . ASP G 1 45 ? 48.69700 -5.02300 12.42200 1.000 28.09021 38 ASP G CA 1
ATOM 6479 C C . ASP G 1 45 ? 48.95400 -4.91100 10.93200 1.000 28.45341 38 ASP G C 1
ATOM 6480 O O . ASP G 1 45 ? 49.27900 -3.83400 10.43200 1.000 24.62664 38 ASP G O 1
ATOM 6485 N N . ASN G 1 46 ? 48.79500 -6.03500 10.23700 1.000 24.25554 39 ASN G N 1
ATOM 6486 C CA . ASN G 1 46 ? 48.94200 -6.13300 8.78900 1.000 29.05875 39 ASN G CA 1
ATOM 6487 C C . ASN G 1 46 ? 47.57300 -6.48700 8.21800 1.000 33.81721 39 ASN G C 1
ATOM 6488 O O . ASN G 1 46 ? 47.10600 -7.61800 8.38400 1.000 40.20482 39 ASN G O 1
ATOM 6493 N N . TYR G 1 47 ? 46.92100 -5.52600 7.56800 1.000 25.91100 40 TYR G N 1
ATOM 6494 C CA . TYR G 1 47 ? 45.65500 -5.77700 6.89400 1.000 26.92954 40 TYR G CA 1
ATOM 6495 C C . TYR G 1 47 ? 45.90600 -5.97800 5.40800 1.000 28.82714 40 TYR G C 1
ATOM 6496 O O . TYR G 1 47 ? 46.84000 -5.41500 4.83100 1.000 30.46681 40 TYR G O 1
ATOM 6505 N N . SER G 1 48 ? 45.05600 -6.77800 4.78900 1.000 34.83049 41 SER G N 1
ATOM 6506 C CA . SER G 1 48 ? 45.12300 -6.98300 3.35300 1.000 32.80657 41 SER G CA 1
ATOM 6507 C C . SER G 1 48 ? 43.87300 -6.40900 2.71100 1.000 36.08591 41 SER G C 1
ATOM 6508 O O . SER G 1 48 ? 42.78300 -6.45500 3.28500 1.000 37.87823 41 SER G O 1
ATOM 6511 N N . ALA G 1 49 ? 44.05100 -5.85500 1.51900 1.000 36.80178 42 ALA G N 1
ATOM 6512 C CA . ALA G 1 49 ? 42.94900 -5.36800 0.71000 1.000 34.27253 42 ALA G CA 1
ATOM 6513 C C . ALA G 1 49 ? 43.27300 -5.64000 -0.74700 1.000 36.28330 42 ALA G C 1
ATOM 6514 O O . ALA G 1 49 ? 44.43500 -5.56700 -1.16000 1.000 39.40472 42 ALA G O 1
ATOM 6516 N N . GLN G 1 50 ? 42.24400 -5.97000 -1.51800 1.000 40.17061 43 GLN G N 1
ATOM 6517 C CA . GLN G 1 50 ? 42.36500 -6.16000 -2.95800 1.000 43.12886 43 GLN G CA 1
ATOM 6518 C C . GLN G 1 50 ? 41.38700 -5.18500 -3.59900 1.000 47.73467 43 GLN G C 1
ATOM 6519 O O . GLN G 1 50 ? 40.17300 -5.40600 -3.57300 1.000 51.97728 43 GLN G O 1
ATOM 6525 N N . SER G 1 51 ? 41.91500 -4.09900 -4.15300 1.000 44.67904 44 SER G N 1
ATOM 6526 C CA . SER G 1 51 ? 41.10300 -3.03200 -4.70900 1.000 44.48691 44 SER G CA 1
ATOM 6527 C C . SER G 1 51 ? 41.48200 -2.79700 -6.16400 1.000 57.33845 44 SER G C 1
ATOM 6528 O O . SER G 1 51 ? 42.63400 -2.98900 -6.56500 1.000 66.60009 44 SER G O 1
ATOM 6531 N N . ALA G 1 52 ? 40.49700 -2.38100 -6.95100 1.000 69.43990 45 ALA G N 1
ATOM 6532 C CA . ALA G 1 52 ? 40.68700 -2.07500 -8.36300 1.000 65.14465 45 ALA G CA 1
ATOM 6533 C C . ALA G 1 52 ? 40.70400 -0.56100 -8.51700 1.000 70.56636 45 ALA G C 1
ATOM 6534 O O . ALA G 1 52 ? 39.66200 0.09300 -8.40500 1.000 82.99416 45 ALA G O 1
ATOM 6536 N N . VAL G 1 53 ? 41.88500 -0.00400 -8.76200 1.000 57.23844 46 VAL G N 1
ATOM 6537 C CA . VAL G 1 53 ? 42.06600 1.43500 -8.90000 1.000 55.06450 46 VAL G CA 1
ATOM 6538 C C . VAL G 1 53 ? 42.38600 1.74100 -10.35600 1.000 63.87082 46 VAL G C 1
ATOM 6539 O O . VAL G 1 53 ? 43.22900 1.07600 -10.97200 1.000 62.23115 46 VAL G O 1
ATOM 6543 N N . ASP G 1 54 ? 41.68400 2.72900 -10.91200 1.000 63.08651 47 ASP G N 1
ATOM 6544 C CA . ASP G 1 54 ? 41.92700 3.21800 -12.27000 1.000 62.29168 47 ASP G CA 1
ATOM 6545 C C . ASP G 1 54 ? 41.94000 2.08500 -13.29600 1.000 59.50713 47 ASP G C 1
ATOM 6546 O O . ASP G 1 54 ? 42.60600 2.17200 -14.33000 1.000 65.49733 47 ASP G O 1
ATOM 6551 N N . GLY G 1 55 ? 41.20000 1.01500 -13.01600 1.000 58.62545 48 GLY G N 1
ATOM 6552 C CA . GLY G 1 55 ? 41.10100 -0.10200 -13.93500 1.000 61.78109 48 GLY G CA 1
ATOM 6553 C C . GLY G 1 55 ? 42.11600 -1.20200 -13.73200 1.000 61.09943 48 GLY G C 1
ATOM 6554 O O . GLY G 1 55 ? 42.34500 -1.99000 -14.65800 1.000 68.09501 48 GLY G O 1
ATOM 6555 N N . ARG G 1 56 ? 42.72900 -1.28700 -12.55400 1.000 60.95731 49 ARG G N 1
ATOM 6556 C CA . ARG G 1 56 ? 43.79100 -2.25900 -12.30300 1.000 65.74999 49 ARG G CA 1
ATOM 6557 C C . ARG G 1 56 ? 43.68600 -2.71300 -10.85500 1.000 63.36286 49 ARG G C 1
ATOM 6558 O O . ARG G 1 56 ? 43.96000 -1.92900 -9.94000 1.000 71.17432 49 ARG G O 1
A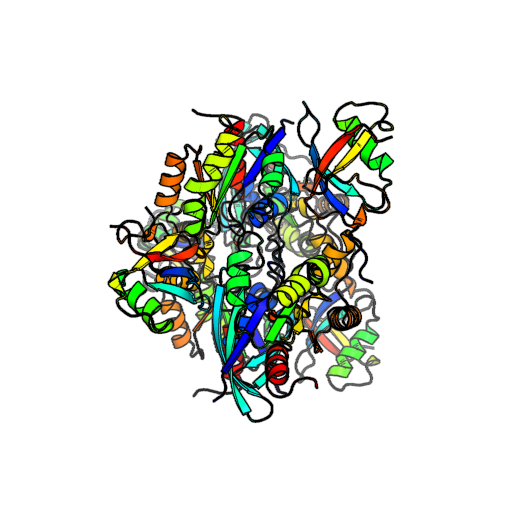TOM 6566 N N . THR G 1 57 ? 43.30200 -3.96900 -10.64600 1.000 52.27732 50 THR G N 1
ATOM 6567 C CA . THR G 1 57 ? 43.29300 -4.51800 -9.29800 1.000 51.00085 50 THR G CA 1
ATOM 6568 C C . THR G 1 57 ? 44.71300 -4.64900 -8.76700 1.000 51.85095 50 THR G C 1
ATOM 6569 O O . THR G 1 57 ? 45.63700 -5.03300 -9.48700 1.000 50.82978 50 THR G O 1
ATOM 6573 N N . VAL G 1 58 ? 44.88100 -4.32900 -7.49200 1.000 48.08471 51 VAL G N 1
ATOM 6574 C CA . VAL G 1 58 ? 46.17100 -4.42200 -6.83200 1.000 41.12072 51 VAL G CA 1
ATOM 6575 C C . VAL G 1 58 ? 45.94300 -5.03600 -5.46100 1.000 39.00994 51 VAL G C 1
ATOM 6576 O O . VAL G 1 58 ? 44.86100 -4.91300 -4.87900 1.000 47.58728 51 VAL G O 1
ATOM 6580 N N . ASN G 1 59 ? 46.95600 -5.73500 -4.96300 1.000 36.72019 52 ASN G N 1
ATOM 6581 C CA . ASN G 1 59 ? 46.97300 -6.19700 -3.58300 1.000 35.57795 52 ASN G CA 1
ATOM 6582 C C . ASN G 1 59 ? 47.61900 -5.11500 -2.72900 1.000 35.89641 52 ASN G C 1
ATOM 6583 O O . ASN G 1 59 ? 48.76200 -4.71800 -2.98900 1.000 34.25411 52 ASN G O 1
ATOM 6588 N N . LEU G 1 60 ? 46.89700 -4.64500 -1.71700 1.000 33.81195 53 LEU G N 1
ATOM 6589 C CA . LEU G 1 60 ? 47.41400 -3.66700 -0.77300 1.000 34.59625 53 LEU G CA 1
ATOM 6590 C C . LEU G 1 60 ? 47.80600 -4.39100 0.50800 1.000 27.75596 53 LEU G C 1
ATOM 6591 O O . LEU G 1 60 ? 46.97200 -5.05900 1.12500 1.000 34.38307 53 LEU G O 1
ATOM 6596 N N . ASN G 1 61 ? 49.06700 -4.27400 0.90100 1.000 26.61898 54 ASN G N 1
ATOM 6597 C CA . ASN G 1 61 ? 49.53400 -4.81000 2.17600 1.000 27.45856 54 ASN G CA 1
ATOM 6598 C C . ASN G 1 61 ? 49.68000 -3.62400 3.10900 1.000 30.05360 54 ASN G C 1
ATOM 6599 O O . ASN G 1 61 ? 50.71000 -2.94600 3.10400 1.000 27.45066 54 ASN G O 1
ATOM 6604 N N . LEU G 1 62 ? 48.64200 -3.36200 3.91200 1.000 25.65834 55 LEU G N 1
ATOM 6605 C CA . LEU G 1 62 ? 48.56800 -2.15800 4.72300 1.000 21.67365 55 LEU G CA 1
ATOM 6606 C C . LEU G 1 62 ? 49.03700 -2.46100 6.13500 1.000 23.51598 55 LEU G C 1
ATOM 6607 O O . LEU G 1 62 ? 48.75600 -3.52800 6.67600 1.000 26.98481 55 LEU G O 1
ATOM 6612 N N . TRP G 1 63 ? 49.78300 -1.52900 6.71800 1.000 22.52639 56 TRP G N 1
ATOM 6613 C CA . TRP G 1 63 ? 50.33600 -1.71800 8.05400 1.000 25.64781 56 TRP G CA 1
ATOM 6614 C C . TRP G 1 63 ? 49.88200 -0.61400 8.99700 1.000 18.89700 56 TRP G C 1
ATOM 6615 O O . TRP G 1 63 ? 50.09900 0.57300 8.73100 1.000 20.12347 56 TRP G O 1
ATOM 6626 N N . ASP G 1 64 ? 49.26600 -1.01800 10.10100 1.000 19.85238 57 ASP G N 1
ATOM 6627 C CA . ASP G 1 64 ? 48.92800 -0.13100 11.20500 1.000 24.31081 57 ASP G CA 1
ATOM 6628 C C . ASP G 1 64 ? 50.11100 -0.02900 12.16800 1.000 24.98984 57 ASP G C 1
ATOM 6629 O O . ASP G 1 64 ? 50.82400 -1.00900 12.40100 1.000 22.11055 57 ASP G O 1
ATOM 6634 N N . THR G 1 65 ? 50.30500 1.15300 12.74900 1.000 20.94462 58 THR G N 1
ATOM 6635 C CA . THR G 1 65 ? 51.42500 1.37200 13.65700 1.000 22.82642 58 THR G CA 1
ATOM 6636 C C . THR G 1 65 ? 50.90300 1.94400 14.96500 1.000 21.98421 58 THR G C 1
ATOM 6637 O O . THR G 1 65 ? 49.78900 2.46900 15.03600 1.000 23.87655 58 THR G O 1
ATOM 6641 N N . ALA G 1 66 ? 51.72800 1.83000 15.99800 1.000 19.16809 59 ALA G N 1
ATOM 6642 C CA . ALA G 1 66 ? 51.48900 2.50500 17.27100 1.000 22.16845 59 ALA G CA 1
ATOM 6643 C C . ALA G 1 66 ? 52.16900 3.86900 17.27900 1.000 21.56838 59 ALA G C 1
ATOM 6644 O O . ALA G 1 66 ? 53.37200 3.96800 17.01800 1.000 24.03709 59 ALA G O 1
ATOM 6646 N N . GLY G 1 67 ? 51.40600 4.91700 17.58800 1.000 22.93433 60 GLY G N 1
ATOM 6647 C CA . GLY G 1 67 ? 51.94200 6.25300 17.69600 1.000 25.03984 60 GLY G CA 1
ATOM 6648 C C . GLY G 1 67 ? 52.66000 6.57400 18.99000 1.000 28.86136 60 GLY G C 1
ATOM 6649 O O . GLY G 1 67 ? 53.17400 7.68800 19.12300 1.000 29.18508 60 GLY G O 1
ATOM 6650 N N . GLN G 1 68 ? 52.71900 5.63300 19.93200 1.000 25.08459 61 GLN G N 1
ATOM 6651 C CA . GLN G 1 68 ? 53.31700 5.88100 21.23800 1.000 20.02609 61 GLN G CA 1
ATOM 6652 C C . GLN G 1 68 ? 54.83800 5.81900 21.18300 1.000 23.81338 61 GLN G C 1
ATOM 6653 O O . GLN G 1 68 ? 55.42200 5.01500 20.44900 1.000 26.58477 61 GLN G O 1
ATOM 6659 N N . GLU G 1 69 ? 55.46800 6.67300 21.98900 1.000 27.05588 62 GLU G N 1
ATOM 6660 C CA . GLU G 1 69 ? 56.92700 6.72000 22.07900 1.000 33.69615 62 GLU G CA 1
ATOM 6661 C C . GLU G 1 69 ? 57.50700 5.37400 22.50100 1.000 34.12251 62 GLU G C 1
ATOM 6662 O O . GLU G 1 69 ? 58.59600 4.98800 22.05700 1.000 35.31739 62 GLU G O 1
ATOM 6668 N N . GLU G 1 70 ? 56.79000 4.64500 23.35800 1.000 31.70117 63 GLU G N 1
ATOM 6669 C CA . GLU G 1 70 ? 57.27500 3.35500 23.83100 1.000 26.80058 63 GLU G CA 1
ATOM 6670 C C . GLU G 1 70 ? 57.51800 2.38200 22.68500 1.000 27.07693 63 GLU G C 1
ATOM 6671 O O . GLU G 1 70 ? 58.37800 1.50600 22.79600 1.000 33.23556 63 GLU G O 1
ATOM 6677 N N . TYR G 1 71 ? 56.78400 2.51700 21.58100 1.000 26.59529 64 TYR G N 1
ATOM 6678 C CA . TYR G 1 71 ? 56.92600 1.62900 20.43300 1.000 25.89258 64 TYR G CA 1
ATOM 6679 C C . TYR G 1 71 ? 57.64900 2.29900 19.25800 1.000 21.03936 64 TYR G C 1
ATOM 6680 O O . TYR G 1 71 ? 57.45400 1.91100 18.10900 1.000 22.37637 64 TYR G O 1
ATOM 6689 N N . ASP G 1 72 ? 58.50400 3.29400 19.53300 1.000 27.12430 65 ASP G N 1
ATOM 6690 C CA . ASP G 1 72 ? 59.22100 3.99400 18.46800 1.000 20.66300 65 ASP G CA 1
ATOM 6691 C C . ASP G 1 72 ? 60.03600 3.03200 17.59100 1.000 25.72677 65 ASP G C 1
ATOM 6692 O O . ASP G 1 72 ? 59.91200 3.04600 16.35900 1.000 23.26332 65 ASP G O 1
ATOM 6697 N N . ARG G 1 73 ? 60.88600 2.20100 18.20400 1.000 32.39862 66 ARG G N 1
ATOM 6698 C CA . ARG G 1 73 ? 61.73700 1.32600 17.39900 1.000 27.34802 66 ARG G CA 1
ATOM 6699 C C . ARG G 1 73 ? 60.91000 0.27100 16.66600 1.000 25.46358 66 ARG G C 1
ATOM 6700 O O . ARG G 1 73 ? 61.13200 0.02700 15.47700 1.000 28.28760 66 ARG G O 1
ATOM 6708 N N . LEU G 1 74 ? 59.93100 -0.33500 17.34600 1.000 25.21092 67 LEU G N 1
ATOM 6709 C CA . LEU G 1 74 ? 59.02400 -1.27800 16.68700 1.000 22.07896 67 LEU G CA 1
ATOM 6710 C C . LEU G 1 74 ? 58.37700 -0.67000 15.45600 1.000 27.13483 67 LEU G C 1
ATOM 6711 O O . LEU G 1 74 ? 58.29200 -1.31300 14.40400 1.000 26.41896 67 LEU G O 1
ATOM 6716 N N . ARG G 1 75 ? 57.89800 0.56600 15.57400 1.000 22.03685 68 ARG G N 1
ATOM 6717 C CA . ARG G 1 75 ? 57.23300 1.21100 14.45600 1.000 22.12107 68 ARG G CA 1
ATOM 6718 C C . ARG G 1 75 ? 58.17800 1.36400 13.27100 1.000 23.93708 68 ARG G C 1
ATOM 6719 O O . ARG G 1 75 ? 57.83600 0.99100 12.14300 1.000 26.34526 68 ARG G O 1
ATOM 6727 N N . THR G 1 76 ? 59.40100 1.84600 13.50900 1.000 21.79735 69 THR G N 1
ATOM 6728 C CA . THR G 1 76 ? 60.25300 2.08500 12.35100 1.000 26.17419 69 THR G CA 1
ATOM 6729 C C . THR G 1 76 ? 60.80100 0.79300 11.76800 1.000 33.80405 69 THR G C 1
ATOM 6730 O O . THR G 1 76 ? 61.26700 0.80100 10.62700 1.000 25.47937 69 THR G O 1
ATOM 6734 N N . LEU G 1 77 ? 60.75300 -0.31400 12.51800 1.000 23.30279 70 LEU G N 1
ATOM 6735 C CA . LEU G 1 77 ? 61.08100 -1.61000 11.93400 1.000 20.06030 70 LEU G CA 1
ATOM 6736 C C . LEU G 1 77 ? 60.08400 -2.03000 10.85600 1.000 18.66803 70 LEU G C 1
ATOM 6737 O O . LEU G 1 77 ? 60.40900 -2.90300 10.04400 1.000 25.90574 70 LEU G O 1
ATOM 6742 N N . SER G 1 78 ? 58.88300 -1.43400 10.81900 1.000 23.34490 71 SER G N 1
ATOM 6743 C CA . SER G 1 78 ? 57.93600 -1.75000 9.75700 1.000 26.64793 71 SER G CA 1
ATOM 6744 C C . SER G 1 78 ? 58.16900 -0.92500 8.50000 1.000 26.15050 71 SER G C 1
ATOM 6745 O O . SER G 1 78 ? 57.53800 -1.20500 7.46500 1.000 23.34490 71 SER G O 1
ATOM 6748 N N . TYR G 1 79 ? 59.07900 0.05200 8.55800 1.000 21.00778 72 TYR G N 1
ATOM 6749 C CA . TYR G 1 79 ? 59.27700 0.97800 7.44200 1.000 22.81853 72 TYR G CA 1
ATOM 6750 C C . TYR G 1 79 ? 60.01600 0.37400 6.24200 1.000 28.32971 72 TYR G C 1
ATOM 6751 O O . TYR G 1 79 ? 59.65000 0.69300 5.10400 1.000 23.32911 72 TYR G O 1
ATOM 6760 N N . PRO G 1 80 ? 61.04400 -0.47100 6.40300 1.000 24.75297 73 PRO G N 1
ATOM 6761 C CA . PRO G 1 80 ? 61.75100 -0.96100 5.20600 1.000 30.49050 73 PRO G CA 1
ATOM 6762 C C . PRO G 1 80 ? 60.79700 -1.63200 4.22500 1.000 29.51143 73 PRO G C 1
ATOM 6763 O O . PRO G 1 80 ? 59.85500 -2.32000 4.62300 1.000 24.45030 73 PRO G O 1
ATOM 6767 N N . GLN G 1 81 ? 61.04300 -1.39500 2.93300 1.000 26.71110 74 GLN G N 1
ATOM 6768 C CA . GLN G 1 81 ? 60.32400 -1.94200 1.77600 1.000 26.86901 74 GLN G CA 1
ATOM 6769 C C . GLN G 1 81 ? 58.97400 -1.28000 1.56700 1.000 27.12430 74 GLN G C 1
ATOM 6770 O O . GLN G 1 81 ? 58.20100 -1.73800 0.71600 1.000 28.80082 74 GLN G O 1
ATOM 6776 N N . THR G 1 82 ? 58.66500 -0.21800 2.30400 1.000 24.28449 75 THR G N 1
ATOM 6777 C CA . THR G 1 82 ? 57.39700 0.47600 2.11500 1.000 22.31057 75 THR G CA 1
ATOM 6778 C C . THR G 1 82 ? 57.37100 1.19100 0.77100 1.000 23.93971 75 THR G C 1
ATOM 6779 O O . THR G 1 82 ? 58.37600 1.75400 0.32900 1.000 25.75572 75 THR G O 1
ATOM 6783 N N . ASN G 1 83 ? 56.20800 1.15300 0.11900 1.000 20.92619 76 ASN G N 1
ATOM 6784 C CA . ASN G 1 83 ? 56.00800 1.82100 -1.16300 1.000 25.38725 76 ASN G CA 1
ATOM 6785 C C . ASN G 1 83 ? 55.30500 3.16300 -1.05300 1.000 20.16294 76 ASN G C 1
ATOM 6786 O O . ASN G 1 83 ? 55.49400 4.01000 -1.93200 1.000 22.56323 76 ASN G O 1
ATOM 6791 N N . VAL G 1 84 ? 54.52000 3.39000 -0.00400 1.000 22.91327 77 VAL G N 1
ATOM 6792 C CA . VAL G 1 84 ? 53.82900 4.66200 0.18500 1.000 24.54768 77 VAL G CA 1
ATOM 6793 C C . VAL G 1 84 ? 53.48000 4.78800 1.66200 1.000 22.98960 77 VAL G C 1
ATOM 6794 O O . VAL G 1 84 ? 53.11600 3.80800 2.30900 1.000 21.51574 77 VAL G O 1
ATOM 6798 N N . PHE G 1 85 ? 53.59300 6.00200 2.18600 1.000 22.01053 78 PHE G N 1
ATOM 6799 C CA . PHE G 1 85 ? 53.20400 6.30500 3.55100 1.000 26.74268 78 PHE G CA 1
ATOM 6800 C C . PHE G 1 85 ? 51.93000 7.13500 3.55500 1.000 21.77366 78 PHE G C 1
ATOM 6801 O O . PHE G 1 85 ? 51.69500 7.95600 2.65800 1.000 22.86590 78 PHE G O 1
ATOM 6809 N N . VAL G 1 86 ? 51.10400 6.88300 4.55300 1.000 20.59721 79 VAL G N 1
ATOM 6810 C CA . VAL G 1 86 ? 49.98100 7.73600 4.89600 1.000 20.60510 79 VAL G CA 1
ATOM 6811 C C . VAL G 1 86 ? 50.27100 8.32800 6.26800 1.000 21.24202 79 VAL G C 1
ATOM 6812 O O . VAL G 1 86 ? 50.31000 7.60000 7.26800 1.000 24.33976 79 VAL G O 1
ATOM 6816 N N . ILE G 1 87 ? 50.49300 9.63700 6.32600 1.000 22.42374 80 ILE G N 1
ATOM 6817 C CA . ILE G 1 87 ? 50.62500 10.35500 7.58900 1.000 23.40281 80 ILE G CA 1
ATOM 6818 C C . ILE G 1 87 ? 49.28200 10.97800 7.92900 1.000 24.93983 80 ILE G C 1
ATOM 6819 O O . ILE G 1 87 ? 48.71800 11.73400 7.12000 1.000 24.46083 80 ILE G O 1
ATOM 6824 N N . CYS G 1 88 ? 48.78500 10.68800 9.12900 1.000 26.53213 81 CYS G N 1
ATOM 6825 C CA . CYS G 1 88 ? 47.48400 11.16600 9.58000 1.000 25.70835 81 CYS G CA 1
ATOM 6826 C C . CYS G 1 88 ? 47.64600 12.20200 10.67900 1.000 32.62233 81 CYS G C 1
ATOM 6827 O O . CYS G 1 88 ? 48.52400 12.08200 11.54000 1.000 24.90825 81 CYS G O 1
ATOM 6830 N N . PHE G 1 89 ? 46.79800 13.22500 10.62300 1.000 24.69243 82 PHE G N 1
ATOM 6831 C CA . PHE G 1 89 ? 46.47800 14.05700 11.77000 1.000 25.79257 82 PHE G CA 1
ATOM 6832 C C . PHE G 1 89 ? 44.96300 14.15800 11.87400 1.000 24.57137 82 PHE G C 1
ATOM 6833 O O . PHE G 1 89 ? 44.24800 14.08600 10.86700 1.000 29.08507 82 PHE G O 1
ATOM 6841 N N . SER G 1 90 ? 44.47800 14.33900 13.09300 1.000 25.42936 83 SER G N 1
ATOM 6842 C CA . SER G 1 90 ? 43.05500 14.55100 13.29700 1.000 28.38761 83 SER G CA 1
ATOM 6843 C C . SER G 1 90 ? 42.71100 16.01700 13.08300 1.000 30.29311 83 SER G C 1
ATOM 6844 O O . SER G 1 90 ? 43.38500 16.90800 13.61400 1.000 29.54565 83 SER G O 1
ATOM 6847 N N . ILE G 1 91 ? 41.63300 16.26300 12.33100 1.000 32.11701 84 ILE G N 1
ATOM 6848 C CA . ILE G 1 91 ? 41.16300 17.62900 12.12500 1.000 39.99164 84 ILE G CA 1
ATOM 6849 C C . ILE G 1 91 ? 40.75300 18.25500 13.45400 1.000 39.14154 84 ILE G C 1
ATOM 6850 O O . ILE G 1 91 ? 40.84000 19.47700 13.62500 1.000 41.91818 84 ILE G O 1
ATOM 6855 N N . ALA G 1 92 ? 40.35600 17.43600 14.43300 1.000 35.28055 85 ALA G N 1
ATOM 6856 C CA . ALA G 1 92 ? 39.95200 17.92600 15.74800 1.000 33.30926 85 ALA G CA 1
ATOM 6857 C C . ALA G 1 92 ? 41.09600 17.99000 16.76100 1.000 34.67784 85 ALA G C 1
ATOM 6858 O O . ALA G 1 92 ? 40.84900 18.31000 17.92800 1.000 39.26523 85 ALA G O 1
ATOM 6860 N N . SER G 1 93 ? 42.33700 17.70100 16.36200 1.000 33.86459 86 SER G N 1
ATOM 6861 C CA . SER G 1 93 ? 43.48400 17.78800 17.26700 1.000 46.37925 86 SER G CA 1
ATOM 6862 C C . SER G 1 93 ? 44.59000 18.60700 16.61600 1.000 47.13197 86 SER G C 1
ATOM 6863 O O . SER G 1 93 ? 45.43200 18.06400 15.88600 1.000 38.21248 86 SER G O 1
ATOM 6866 N N . PRO G 1 94 ? 44.61700 19.91700 16.85000 1.000 37.84927 87 PRO G N 1
ATOM 6867 C CA . PRO G 1 94 ? 45.70100 20.74600 16.30900 1.000 29.89043 87 PRO G CA 1
ATOM 6868 C C . PRO G 1 94 ? 47.08000 20.25600 16.73200 1.000 28.72450 87 PRO G C 1
ATOM 6869 O O . PRO G 1 94 ? 48.01700 20.31700 15.91900 1.000 36.93074 87 PRO G O 1
ATOM 6873 N N . PRO G 1 95 ? 47.27200 19.74500 17.96000 1.000 32.35388 88 PRO G N 1
ATOM 6874 C CA . PRO G 1 95 ? 48.60400 19.21000 18.28800 1.000 33.29610 88 PRO G CA 1
ATOM 6875 C C . PRO G 1 95 ? 49.02500 18.04700 17.39800 1.000 34.41728 88 PRO G C 1
ATOM 6876 O O . PRO G 1 95 ? 50.22000 17.90500 17.11000 1.000 29.59829 88 PRO G O 1
ATOM 6880 N N . SER G 1 96 ? 48.08700 17.21000 16.94100 1.000 30.50103 89 SER G N 1
ATOM 6881 C CA . SER G 1 96 ? 48.48000 16.12200 16.05400 1.000 29.63776 89 SER G CA 1
ATOM 6882 C C . SER G 1 96 ? 48.92900 16.65400 14.69600 1.000 26.17156 89 SER G C 1
ATOM 6883 O O . SER G 1 96 ? 49.76200 16.02900 14.03100 1.000 26.07681 89 SER G O 1
ATOM 6886 N N . TYR G 1 97 ? 48.40700 17.81400 14.29000 1.000 24.73718 90 TYR G N 1
ATOM 6887 C CA . TYR G 1 97 ? 48.83700 18.49000 13.07100 1.000 21.32887 90 TYR G CA 1
ATOM 6888 C C . TYR G 1 97 ? 50.26800 19.00500 13.20500 1.000 28.86136 90 TYR G C 1
ATOM 6889 O O . TYR G 1 97 ? 51.10200 18.78300 12.32100 1.000 30.94582 90 TYR G O 1
ATOM 6898 N N . GLU G 1 98 ? 50.58000 19.67600 14.31800 1.000 29.89569 91 GLU G N 1
ATOM 6899 C CA . GLU G 1 98 ? 51.94900 20.14400 14.53500 1.000 27.07693 91 GLU G CA 1
ATOM 6900 C C . GLU G 1 98 ? 52.93600 18.98700 14.64300 1.000 25.28987 91 GLU G C 1
ATOM 6901 O O . GLU G 1 98 ? 54.12700 19.15300 14.33800 1.000 30.80896 91 GLU G O 1
ATOM 6907 N N . ASN G 1 99 ? 52.47600 17.81600 15.08600 1.000 26.96376 92 ASN G N 1
ATOM 6908 C CA . ASN G 1 99 ? 53.39000 16.68000 15.19500 1.000 27.22432 92 ASN G CA 1
ATOM 6909 C C . ASN G 1 99 ? 53.74500 16.09100 13.83700 1.000 25.29251 92 ASN G C 1
ATOM 6910 O O . ASN G 1 99 ? 54.73100 15.34800 13.73500 1.000 27.00061 92 ASN G O 1
ATOM 6915 N N . VAL G 1 100 ? 52.96900 16.40200 12.79500 1.000 25.72677 93 VAL G N 1
ATOM 6916 C CA . VAL G 1 100 ? 53.37000 16.02400 11.44400 1.000 24.31081 93 VAL G CA 1
ATOM 6917 C C . VAL G 1 100 ? 54.69400 16.69300 11.08600 1.000 23.60809 93 VAL G C 1
ATOM 6918 O O . VAL G 1 100 ? 55.63400 16.03800 10.62100 1.000 27.99020 93 VAL G O 1
ATOM 6922 N N . ARG G 1 101 ? 54.79900 18.00800 11.32300 1.000 26.93481 94 ARG G N 1
ATOM 6923 C CA . ARG G 1 101 ? 56.06600 18.70100 11.08500 1.000 33.98302 94 ARG G CA 1
ATOM 6924 C C . ARG G 1 101 ? 57.15000 18.26600 12.06400 1.000 29.27193 94 ARG G C 1
ATOM 6925 O O . ARG G 1 101 ? 58.32100 18.17400 11.69200 1.000 34.39886 94 ARG G O 1
ATOM 6933 N N . HIS G 1 102 ? 56.78600 18.04300 13.32800 1.000 29.98517 95 HIS G N 1
ATOM 6934 C CA . HIS G 1 102 ? 57.76600 17.87600 14.39900 1.000 39.25734 95 HIS G CA 1
ATOM 6935 C C . HIS G 1 102 ? 58.31300 16.45700 14.47300 1.000 32.45126 95 HIS G C 1
ATOM 6936 O O . HIS G 1 102 ? 59.48100 16.25900 14.82400 1.000 33.80405 95 HIS G O 1
ATOM 6943 N N . LYS G 1 103 ? 57.47500 15.45700 14.19400 1.000 33.32505 96 LYS G N 1
ATOM 6944 C CA . LYS G 1 103 ? 57.87800 14.07900 14.44000 1.000 30.97477 96 LYS G CA 1
ATOM 6945 C C . LYS G 1 103 ? 57.72400 13.22800 13.19100 1.000 22.42637 96 LYS G C 1
ATOM 6946 O O . LYS G 1 103 ? 58.68700 12.59200 12.74800 1.000 25.18197 96 LYS G O 1
ATOM 6952 N N . TRP G 1 104 ? 56.52700 13.23600 12.60100 1.000 24.86351 97 TRP G N 1
ATOM 6953 C CA . TRP G 1 104 ? 56.18200 12.19000 11.64400 1.000 24.03446 97 TRP G CA 1
ATOM 6954 C C . TRP G 1 104 ? 56.90500 12.38500 10.32100 1.000 21.81051 97 TRP G C 1
ATOM 6955 O O . TRP G 1 104 ? 57.54500 11.45600 9.81500 1.000 21.84472 97 TRP G O 1
ATOM 6966 N N . HIS G 1 105 ? 56.83100 13.58400 9.74200 1.000 21.08411 98 HIS G N 1
ATOM 6967 C CA . HIS G 1 105 ? 57.54700 13.79700 8.49000 1.000 23.18962 98 HIS G CA 1
ATOM 6968 C C . HIS G 1 105 ? 59.04900 13.56800 8.63000 1.000 25.28461 98 HIS G C 1
ATOM 6969 O O . HIS G 1 105 ? 59.62200 12.85800 7.78500 1.000 28.98242 98 HIS G O 1
ATOM 6976 N N . PRO G 1 106 ? 59.74200 14.10700 9.63700 1.000 25.87415 99 PRO G N 1
ATOM 6977 C CA . PRO G 1 106 ? 61.18000 13.82600 9.73700 1.000 28.36656 99 PRO G CA 1
ATOM 6978 C C . PRO G 1 106 ? 61.47700 12.35700 9.92900 1.000 28.82977 99 PRO G C 1
ATOM 6979 O O . PRO G 1 106 ? 62.47700 11.86500 9.39700 1.000 29.67198 99 PRO G O 1
ATOM 6983 N N . GLU G 1 107 ? 60.62200 11.63200 10.65900 1.000 27.88229 100 GLU G N 1
ATOM 6984 C CA . GLU G 1 107 ? 60.89700 10.22400 10.93300 1.000 24.36082 100 GLU G CA 1
ATOM 6985 C C . GLU G 1 107 ? 60.78400 9.38500 9.66700 1.000 23.16857 100 GLU G C 1
ATOM 6986 O O . GLU G 1 107 ? 61.69700 8.62500 9.32700 1.000 28.45868 100 GLU G O 1
ATOM 6992 N N . VAL G 1 108 ? 59.66600 9.51700 8.95800 1.000 22.19740 101 VAL G N 1
ATOM 6993 C CA . VAL G 1 108 ? 59.49000 8.82000 7.68200 1.000 19.05228 101 VAL G CA 1
ATOM 6994 C C . VAL G 1 108 ? 60.59900 9.19100 6.70100 1.000 27.62173 101 VAL G C 1
ATOM 6995 O O . VAL G 1 108 ? 61.20500 8.32400 6.06300 1.000 28.15864 101 VAL G O 1
ATOM 6999 N N . CYS G 1 109 ? 60.89400 10.48400 6.57800 1.000 26.18998 102 CYS G N 1
ATOM 7000 C CA . CYS G 1 109 ? 61.94400 10.91100 5.65900 1.000 37.25710 102 CYS G CA 1
ATOM 7001 C C . CYS G 1 109 ? 63.30400 10.35000 6.05500 1.000 29.52459 102 CYS G C 1
ATOM 7002 O O . CYS G 1 109 ? 64.14100 10.05400 5.19200 1.000 31.69854 102 CYS G O 1
ATOM 7005 N N . HIS G 1 110 ? 63.55700 10.23600 7.35600 1.000 34.32254 103 HIS G N 1
ATOM 7006 C CA . HIS G 1 110 ? 64.84200 9.73000 7.81800 1.000 36.08064 103 HIS G CA 1
ATOM 7007 C C . HIS G 1 110 ? 65.05900 8.28200 7.38400 1.000 30.49839 103 HIS G C 1
ATOM 7008 O O . HIS G 1 110 ? 66.17500 7.90000 7.01600 1.000 38.28354 103 HIS G O 1
ATOM 7015 N N . HIS G 1 111 ? 64.01000 7.46800 7.40900 1.000 31.95646 104 HIS G N 1
ATOM 7016 C CA . HIS G 1 111 ? 64.12400 6.04700 7.09300 1.000 24.11605 104 HIS G CA 1
ATOM 7017 C C . HIS G 1 111 ? 63.89400 5.73300 5.62000 1.000 34.18305 104 HIS G C 1
ATOM 7018 O O . HIS G 1 111 ? 64.54300 4.82700 5.08000 1.000 34.78312 104 HIS G O 1
ATOM 7025 N N . CYS G 1 112 ? 62.99200 6.46300 4.96200 1.000 30.88791 105 CYS G N 1
ATOM 7026 C CA . CYS G 1 112 ? 62.56500 6.17100 3.59100 1.000 27.32959 105 CYS G CA 1
ATOM 7027 C C . CYS G 1 112 ? 62.53900 7.46200 2.78200 1.000 32.49337 105 CYS G C 1
ATOM 7028 O O . CYS G 1 112 ? 61.46900 7.96600 2.41600 1.000 32.87236 105 CYS G O 1
ATOM 7031 N N . PRO G 1 113 ? 63.71500 8.00700 2.45600 1.000 28.32971 106 PRO G N 1
ATOM 7032 C CA . PRO G 1 113 ? 63.76700 9.36400 1.86800 1.000 33.29083 106 PRO G CA 1
ATOM 7033 C C . PRO G 1 113 ? 62.98300 9.52400 0.57400 1.000 37.82032 106 PRO G C 1
ATOM 7034 O O . PRO G 1 113 ? 62.39600 10.59000 0.34100 1.000 40.63908 106 PRO G O 1
ATOM 7038 N N . ASP G 1 114 ? 62.96100 8.50400 -0.27900 1.000 38.00456 107 ASP G N 1
ATOM 7039 C CA . ASP G 1 114 ? 62.38800 8.61600 -1.61300 1.000 31.40903 107 ASP G CA 1
ATOM 7040 C C . ASP G 1 114 ? 60.93600 8.14100 -1.70400 1.000 29.85621 107 ASP G C 1
ATOM 7041 O O . ASP G 1 114 ? 60.33300 8.24400 -2.77800 1.000 35.96484 107 ASP G O 1
ATOM 7046 N N . VAL G 1 115 ? 60.35500 7.65600 -0.61100 1.000 26.11366 108 VAL G N 1
ATOM 7047 C CA . VAL G 1 115 ? 59.02700 7.03500 -0.64300 1.000 24.11342 108 VAL G CA 1
ATOM 7048 C C . VAL G 1 115 ? 57.93800 8.10400 -0.55100 1.000 30.60630 108 VAL G C 1
ATOM 7049 O O . VAL G 1 115 ? 58.00800 8.98500 0.31900 1.000 31.09583 108 VAL G O 1
ATOM 7053 N N . PRO G 1 116 ? 56.91800 8.07100 -1.41200 1.000 27.15852 109 PRO G N 1
ATOM 7054 C CA . PRO G 1 116 ? 55.90200 9.13100 -1.39000 1.000 27.29011 109 PRO G CA 1
ATOM 7055 C C . PRO G 1 116 ? 55.06900 9.11000 -0.11500 1.000 29.18245 109 PRO G C 1
ATOM 7056 O O . PRO G 1 116 ? 54.82800 8.06000 0.49100 1.000 24.37398 109 PRO G O 1
ATOM 7060 N N . ILE G 1 117 ? 54.61400 10.30300 0.27500 1.000 27.24011 110 ILE G N 1
ATOM 7061 C CA . ILE G 1 117 ? 53.79800 10.51200 1.46500 1.000 27.87176 110 ILE G CA 1
ATOM 7062 C C . ILE G 1 117 ? 52.46300 11.11400 1.04800 1.000 23.22910 110 ILE G C 1
ATOM 7063 O O . ILE G 1 117 ? 52.42300 12.06800 0.25800 1.000 25.78993 110 ILE G O 1
ATOM 7068 N N . LEU G 1 118 ? 51.38000 10.54600 1.56300 1.000 25.33198 111 LEU G N 1
ATOM 7069 C CA . LEU G 1 118 ? 50.04400 11.11000 1.46700 1.000 22.51586 111 LEU G CA 1
ATOM 7070 C C . LEU G 1 118 ? 49.66400 11.65800 2.83500 1.000 24.95036 111 LEU G C 1
ATOM 7071 O O . LEU G 1 118 ? 49.73900 10.94100 3.83200 1.000 26.86901 111 LEU G O 1
ATOM 7076 N N . LEU G 1 119 ? 49.29800 12.93000 2.88500 1.000 27.59278 112 LEU G N 1
ATOM 7077 C CA . LEU G 1 119 ? 48.88500 13.56500 4.12600 1.000 25.10827 112 LEU G CA 1
ATOM 7078 C C . LEU G 1 119 ? 47.36600 13.47400 4.22200 1.000 23.57914 112 LEU G C 1
ATOM 7079 O O . LEU G 1 119 ? 46.66100 13.84000 3.27900 1.000 23.42649 112 LEU G O 1
ATOM 7084 N N . VAL G 1 120 ? 46.86900 12.93600 5.33100 1.000 25.94785 113 VAL G N 1
ATOM 7085 C CA . VAL G 1 120 ? 45.44400 12.65800 5.47000 1.000 20.75249 113 VAL G CA 1
ATOM 7086 C C . VAL G 1 120 ? 44.94900 13.33000 6.73800 1.000 23.42123 113 VAL G C 1
ATOM 7087 O O . VAL G 1 120 ? 45.48400 13.07500 7.82600 1.000 29.09033 113 VAL G O 1
ATOM 7091 N N . GLY G 1 121 ? 43.92400 14.17300 6.59700 1.000 25.83731 114 GLY G N 1
ATOM 7092 C CA . GLY G 1 121 ? 43.19900 14.70600 7.73200 1.000 30.61420 114 GLY G CA 1
ATOM 7093 C C . GLY G 1 121 ? 42.01500 13.83300 8.10000 1.000 28.03494 114 GLY G C 1
ATOM 7094 O O . GLY G 1 121 ? 41.08300 13.67300 7.30500 1.000 26.65846 114 GLY G O 1
ATOM 7095 N N . THR G 1 122 ? 42.04200 13.26100 9.30300 1.000 24.92141 115 THR G N 1
ATOM 7096 C CA . THR G 1 122 ? 41.02200 12.32100 9.74200 1.000 29.02190 115 THR G CA 1
ATOM 7097 C C . THR G 1 122 ? 39.94200 13.02500 10.55600 1.000 28.54816 115 THR G C 1
ATOM 7098 O O . THR G 1 122 ? 40.07600 14.18700 10.95300 1.000 27.71648 115 THR G O 1
ATOM 7102 N N . LYS G 1 123 ? 38.85400 12.28800 10.79500 1.000 25.93995 116 LYS G N 1
ATOM 7103 C CA . LYS G 1 123 ? 37.72200 12.75200 11.60400 1.000 30.14835 116 LYS G CA 1
ATOM 7104 C C . LYS G 1 123 ? 37.11400 14.04100 11.04000 1.000 30.90897 116 LYS G C 1
ATOM 7105 O O . LYS G 1 123 ? 36.80400 14.98600 11.76900 1.000 29.18771 116 LYS G O 1
ATOM 7111 N N . LYS G 1 124 ? 36.91400 14.05800 9.71900 1.000 30.48787 117 LYS G N 1
ATOM 7112 C CA . LYS G 1 124 ? 36.32700 15.21300 9.04400 1.000 27.88492 117 LYS G CA 1
ATOM 7113 C C . LYS G 1 124 ? 34.94500 15.55500 9.59800 1.000 34.68574 117 LYS G C 1
ATOM 7114 O O . LYS G 1 124 ? 34.51900 16.71800 9.56400 1.000 35.15158 117 LYS G O 1
ATOM 7120 N N . ASP G 1 125 ? 34.24600 14.56400 10.14200 1.000 35.10158 118 ASP G N 1
ATOM 7121 C CA . ASP G 1 125 ? 32.91700 14.79800 10.68200 1.000 37.92823 118 ASP G CA 1
ATOM 7122 C C . ASP G 1 125 ? 32.92000 15.72100 11.89900 1.000 33.28031 118 ASP G C 1
ATOM 7123 O O . ASP G 1 125 ? 31.88700 16.32500 12.20100 1.000 35.32002 118 ASP G O 1
ATOM 7128 N N . LEU G 1 126 ? 34.04900 15.86800 12.59000 1.000 31.15900 119 LEU G N 1
ATOM 7129 C CA . LEU G 1 126 ? 34.07200 16.66700 13.81100 1.000 33.57508 119 LEU G CA 1
ATOM 7130 C C . LEU G 1 126 ? 34.23000 18.15800 13.55000 1.000 39.97058 119 LEU G C 1
ATOM 7131 O O . LEU G 1 126 ? 34.05700 18.95300 14.48100 1.000 38.73096 119 LEU G O 1
ATOM 7136 N N . ARG G 1 127 ? 34.53500 18.54600 12.30900 1.000 37.50186 120 ARG G N 1
ATOM 7137 C CA . ARG G 1 127 ? 34.80200 19.94500 11.99600 1.000 41.61815 120 ARG G CA 1
ATOM 7138 C C . ARG G 1 127 ? 33.70200 20.86200 12.51200 1.000 38.68095 120 ARG G C 1
ATOM 7139 O O . ARG G 1 127 ? 33.97200 21.99300 12.93600 1.000 36.74914 120 ARG G O 1
ATOM 7147 N N . ALA G 1 128 ? 32.45400 20.38600 12.50200 1.000 46.95826 121 ALA G N 1
ATOM 7148 C CA . ALA G 1 128 ? 31.31200 21.19300 12.91400 1.000 55.94355 121 ALA G CA 1
ATOM 7149 C C . ALA G 1 128 ? 30.51600 20.56100 14.05300 1.000 58.63071 121 ALA G C 1
ATOM 7150 O O . ALA G 1 128 ? 29.34700 20.91000 14.25000 1.000 62.52592 121 ALA G O 1
ATOM 7152 N N . GLN G 1 129 ? 31.10900 19.64600 14.81500 1.000 52.51682 122 GLN G N 1
ATOM 7153 C CA . GLN G 1 129 ? 30.40600 19.12000 15.98400 1.000 52.86423 122 GLN G CA 1
ATOM 7154 C C . GLN G 1 129 ? 30.56000 20.10000 17.14100 1.000 48.22683 122 GLN G C 1
ATOM 7155 O O . GLN G 1 129 ? 31.69100 20.37600 17.55700 1.000 48.96377 122 GLN G O 1
ATOM 7161 N N . PRO G 1 130 ? 29.46500 20.64600 17.67400 1.000 46.07131 123 PRO G N 1
ATOM 7162 C CA . PRO G 1 130 ? 29.58400 21.68000 18.72100 1.000 45.84760 123 PRO G CA 1
ATOM 7163 C C . PRO G 1 130 ? 30.34200 21.21700 19.95600 1.000 51.27194 123 PRO G C 1
ATOM 7164 O O . PRO G 1 130 ? 31.00200 22.03600 20.60800 1.000 52.51156 123 PRO G O 1
ATOM 7168 N N . ASP G 1 131 ? 30.27600 19.92800 20.29700 1.000 48.07155 124 ASP G N 1
ATOM 7169 C CA . ASP G 1 131 ? 31.08500 19.42400 21.40000 1.000 54.08280 124 ASP G CA 1
ATOM 7170 C C . ASP G 1 131 ? 32.57000 19.56900 21.09200 1.000 54.88290 124 ASP G C 1
ATOM 7171 O O . ASP G 1 131 ? 33.35900 19.95700 21.96400 1.000 48.35053 124 ASP G O 1
ATOM 7176 N N . THR G 1 132 ? 32.96700 19.26600 19.85300 1.000 49.44014 125 THR G N 1
ATOM 7177 C CA . THR G 1 132 ? 34.35300 19.46900 19.44400 1.000 45.65021 125 THR G CA 1
ATOM 7178 C C . THR G 1 132 ? 34.71100 20.94800 19.46600 1.000 48.55582 125 THR G C 1
ATOM 7179 O O . THR G 1 132 ? 35.76400 21.33900 19.98400 1.000 41.44444 125 THR G O 1
ATOM 7183 N N . LEU G 1 133 ? 33.83600 21.78700 18.90500 1.000 45.20542 126 LEU G N 1
ATOM 7184 C CA . LEU G 1 133 ? 34.12500 23.21000 18.80800 1.000 40.56013 126 LEU G CA 1
ATOM 7185 C C . LEU G 1 133 ? 34.29500 23.84900 20.18000 1.000 43.08938 126 LEU G C 1
ATOM 7186 O O . LEU G 1 133 ? 35.09800 24.77500 20.33400 1.000 43.02884 126 LEU G O 1
ATOM 7191 N N . ARG G 1 134 ? 33.55100 23.37400 21.18600 1.000 50.14022 127 ARG G N 1
ATOM 7192 C CA . ARG G 1 134 ? 33.65300 23.96500 22.51700 1.000 53.91173 127 ARG G CA 1
ATOM 7193 C C . ARG G 1 134 ? 34.96400 23.58300 23.19300 1.000 51.94570 127 ARG G C 1
ATOM 7194 O O . ARG G 1 134 ? 35.62100 24.43300 23.80600 1.000 54.72235 127 ARG G O 1
ATOM 7202 N N . ARG G 1 135 ? 35.35800 22.31000 23.09900 1.000 43.19465 128 ARG G N 1
ATOM 7203 C CA . ARG G 1 135 ? 36.60200 21.86700 23.72100 1.000 48.26895 128 ARG G CA 1
ATOM 7204 C C . ARG G 1 135 ? 37.79900 22.65100 23.19900 1.000 50.88505 128 ARG G C 1
ATOM 7205 O O . ARG G 1 135 ? 38.67000 23.06100 23.97700 1.000 52.96161 128 ARG G O 1
ATOM 7213 N N . LEU G 1 136 ? 37.86200 22.86500 21.88200 1.000 59.59399 129 LEU G N 1
ATOM 7214 C CA . LEU G 1 136 ? 38.98600 23.59100 21.30100 1.000 50.12706 129 LEU G CA 1
ATOM 7215 C C . LEU G 1 136 ? 38.88400 25.08300 21.58300 1.000 52.68790 129 LEU G C 1
ATOM 7216 O O . LEU G 1 136 ? 39.90200 25.74700 21.80700 1.000 54.56707 129 LEU G O 1
ATOM 7221 N N . LYS G 1 137 ? 37.66400 25.62700 21.57200 1.000 54.24335 130 LYS G N 1
ATOM 7222 C CA . LYS G 1 137 ? 37.48200 27.05900 21.78000 1.000 56.50941 130 LYS G CA 1
ATOM 7223 C C . LYS G 1 137 ? 37.97800 27.49600 23.15100 1.000 63.71290 130 LYS G C 1
ATOM 7224 O O . LYS G 1 137 ? 38.43400 28.63300 23.31300 1.000 66.08950 130 LYS G O 1
ATOM 7230 N N . GLU G 1 138 ? 37.90700 26.61700 24.14600 1.000 61.64423 131 GLU G N 1
ATOM 7231 C CA . GLU G 1 138 ? 38.41600 26.97000 25.46300 1.000 75.57222 131 GLU G CA 1
ATOM 7232 C C . GLU G 1 138 ? 39.93400 26.87900 25.54500 1.000 78.33308 131 GLU G C 1
ATOM 7233 O O . GLU G 1 138 ? 40.50500 27.18200 26.59800 1.000 86.72619 131 GLU G O 1
ATOM 7239 N N . GLN G 1 139 ? 40.59900 26.49100 24.45700 1.000 71.86125 132 GLN G N 1
ATOM 7240 C CA . GLN G 1 139 ? 42.05500 26.48900 24.38200 1.000 68.01605 132 GLN G CA 1
ATOM 7241 C C . GLN G 1 139 ? 42.56200 27.41700 23.28400 1.000 62.59698 132 GLN G C 1
ATOM 7242 O O . GLN G 1 139 ? 43.68500 27.24700 22.80200 1.000 71.52173 132 GLN G O 1
ATOM 7248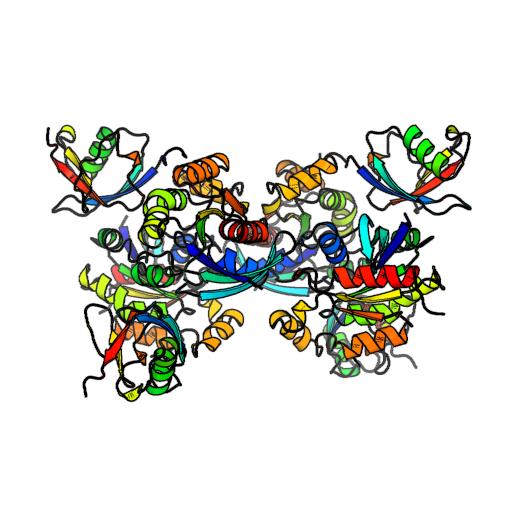 N N . GLY G 1 140 ? 41.75000 28.39600 22.88500 1.000 64.40509 133 GLY G N 1
ATOM 7249 C CA . GLY G 1 140 ? 42.12500 29.34600 21.85600 1.000 62.91807 133 GLY G CA 1
ATOM 7250 C C . GLY G 1 140 ? 42.27000 28.76000 20.47300 1.000 59.68610 133 GLY G C 1
ATOM 7251 O O . GLY G 1 140 ? 42.88200 29.38500 19.60500 1.000 55.70668 133 GLY G O 1
ATOM 7252 N N . GLN G 1 141 ? 41.71200 27.57900 20.23600 1.000 55.25399 134 GLN G N 1
ATOM 7253 C CA . GLN G 1 141 ? 41.98300 26.83500 19.02000 1.000 55.09345 134 GLN G CA 1
ATOM 7254 C C . GLN G 1 141 ? 40.67600 26.43100 18.35000 1.000 56.09357 134 GLN G C 1
ATOM 7255 O O . GLN G 1 141 ? 39.58700 26.59100 18.90500 1.000 47.88732 134 GLN G O 1
ATOM 7261 N N . ALA G 1 142 ? 40.80600 25.91000 17.13600 1.000 50.64555 135 ALA G N 1
ATOM 7262 C CA . ALA G 1 142 ? 39.67600 25.54100 16.30100 1.000 44.11318 135 ALA G CA 1
ATOM 7263 C C . ALA G 1 142 ? 40.12400 24.42300 15.37600 1.000 42.80513 135 ALA G C 1
ATOM 7264 O O . ALA G 1 142 ? 41.33000 24.25000 15.14800 1.000 38.12299 135 ALA G O 1
ATOM 7266 N N . PRO G 1 143 ? 39.18700 23.63100 14.84500 1.000 43.24729 136 PRO G N 1
ATOM 7267 C CA . PRO G 1 143 ? 39.57300 22.51200 13.97500 1.000 36.51754 136 PRO G CA 1
ATOM 7268 C C . PRO G 1 143 ? 40.40100 22.97100 12.78500 1.000 35.12263 136 PRO G C 1
ATOM 7269 O O . PRO G 1 143 ? 40.31700 24.12200 12.35000 1.000 39.19417 136 PRO G O 1
ATOM 7273 N N . ILE G 1 144 ? 41.21800 22.05200 12.27100 1.000 33.83037 137 ILE G N 1
ATOM 7274 C CA . ILE G 1 144 ? 42.12900 22.36600 11.17700 1.000 33.64088 137 ILE G CA 1
ATOM 7275 C C . ILE G 1 144 ? 41.33000 22.57300 9.89800 1.000 32.25913 137 ILE G C 1
ATOM 7276 O O . ILE G 1 144 ? 40.43500 21.78300 9.57200 1.000 39.81267 137 ILE G O 1
ATOM 7281 N N . THR G 1 145 ? 41.63900 23.65500 9.17400 1.000 33.21714 138 THR G N 1
ATOM 7282 C CA . THR G 1 145 ? 40.88800 23.99200 7.97200 1.000 40.04164 138 THR G CA 1
ATOM 7283 C C . THR G 1 145 ? 41.44400 23.21700 6.78200 1.000 44.84222 138 THR G C 1
ATOM 7284 O O . THR G 1 145 ? 42.61600 22.83000 6.78200 1.000 41.85239 138 THR G O 1
ATOM 7288 N N . PRO G 1 146 ? 40.62500 22.97100 5.75700 1.000 37.79927 139 PRO G N 1
ATOM 7289 C CA . PRO G 1 146 ? 41.16100 22.29300 4.56500 1.000 39.49947 139 PRO G CA 1
ATOM 7290 C C . PRO G 1 146 ? 42.33000 23.04400 3.94300 1.000 42.81040 139 PRO G C 1
ATOM 7291 O O . PRO G 1 146 ? 43.22100 22.42000 3.35400 1.000 45.21332 139 PRO G O 1
ATOM 7295 N N . GLN G 1 147 ? 42.37000 24.37100 4.09400 1.000 38.16510 140 GLN G N 1
ATOM 7296 C CA . GLN G 1 147 ? 43.46900 25.15200 3.53900 1.000 36.65703 140 GLN G CA 1
ATOM 7297 C C . GLN G 1 147 ? 44.74900 24.97800 4.35600 1.000 34.95682 140 GLN G C 1
ATOM 7298 O O . GLN G 1 147 ? 45.85000 24.96600 3.79300 1.000 37.72294 140 GLN G O 1
ATOM 7304 N N . GLN G 1 148 ? 44.63200 24.80300 5.67400 1.000 33.91459 141 GLN G N 1
ATOM 7305 C CA . GLN G 1 148 ? 45.82300 24.52800 6.48100 1.000 35.02525 141 GLN G CA 1
ATOM 7306 C C . GLN G 1 148 ? 46.37700 23.13600 6.21400 1.000 36.80441 141 GLN G C 1
ATOM 7307 O O . GLN G 1 148 ? 47.59800 22.92600 6.26700 1.000 34.04619 141 GLN G O 1
ATOM 7313 N N . GLY G 1 149 ? 45.50700 22.15900 5.96200 1.000 37.16498 142 GLY G N 1
ATOM 7314 C CA . GLY G 1 149 ? 45.99800 20.83400 5.62300 1.000 33.99881 142 GLY G CA 1
ATOM 7315 C C . GLY G 1 149 ? 46.70200 20.81500 4.27900 1.000 30.69842 142 GLY G C 1
ATOM 7316 O O . GLY G 1 149 ? 47.70800 20.12600 4.10200 1.000 33.86722 142 GLY G O 1
ATOM 7317 N N . GLN G 1 150 ? 46.19600 21.59300 3.32300 1.000 33.15134 143 GLN G N 1
ATOM 7318 C CA . GLN G 1 150 ? 46.85400 21.69400 2.02600 1.000 32.45126 143 GLN G CA 1
ATOM 7319 C C . GLN G 1 150 ? 48.20300 22.39400 2.14700 1.000 36.36489 143 GLN G C 1
ATOM 7320 O O . GLN G 1 150 ? 49.18000 21.98500 1.51000 1.000 35.83061 143 GLN G O 1
ATOM 7326 N N . ALA G 1 151 ? 48.27700 23.45300 2.95700 1.000 35.18843 144 ALA G N 1
ATOM 7327 C CA . ALA G 1 151 ? 49.55200 24.12900 3.15500 1.000 35.72270 144 ALA G CA 1
ATOM 7328 C C . ALA G 1 151 ? 50.57500 23.19400 3.79000 1.000 40.69172 144 ALA G C 1
ATOM 7329 O O . ALA G 1 151 ? 51.74600 23.18700 3.38600 1.000 35.85693 144 ALA G O 1
ATOM 7331 N N . LEU G 1 152 ? 50.14800 22.38700 4.77300 1.000 34.48045 145 LEU G N 1
ATOM 7332 C CA . LEU G 1 152 ? 51.06100 21.46200 5.44500 1.000 30.16151 145 LEU G CA 1
ATOM 7333 C C . LEU G 1 152 ? 51.56800 20.39100 4.48900 1.000 32.93553 145 LEU G C 1
ATOM 7334 O O . LEU G 1 152 ? 52.75100 20.02000 4.53100 1.000 29.96412 145 LEU G O 1
ATOM 7339 N N . ALA G 1 153 ? 50.69600 19.88800 3.61300 1.000 31.47219 146 ALA G N 1
ATOM 7340 C CA . ALA G 1 153 ? 51.13300 18.90000 2.63100 1.000 30.52998 146 ALA G CA 1
ATOM 7341 C C . ALA G 1 153 ? 52.21000 19.47000 1.71300 1.000 33.29083 146 ALA G C 1
ATOM 7342 O O . ALA G 1 153 ? 53.15400 18.76600 1.34200 1.000 35.02262 146 ALA G O 1
ATOM 7344 N N . LYS G 1 154 ? 52.09200 20.74500 1.33100 1.000 34.05145 147 LYS G N 1
ATOM 7345 C CA . LYS G 1 154 ? 53.16000 21.34600 0.53500 1.000 35.60427 147 LYS G CA 1
ATOM 7346 C C . LYS G 1 154 ? 54.43900 21.49100 1.35100 1.000 37.65978 147 LYS G C 1
ATOM 7347 O O . LYS G 1 154 ? 55.54500 21.32800 0.81900 1.000 37.77821 147 LYS G O 1
ATOM 7353 N N . GLN G 1 155 ? 54.30800 21.79200 2.64800 1.000 35.13053 148 GLN G N 1
ATOM 7354 C CA . GLN G 1 155 ? 55.48300 21.99500 3.49400 1.000 43.27361 148 GLN G CA 1
ATOM 7355 C C . GLN G 1 155 ? 56.29100 20.71400 3.63900 1.000 35.23054 148 GLN G C 1
ATOM 7356 O O . GLN G 1 155 ? 57.52600 20.75700 3.66700 1.000 37.03602 148 GLN G O 1
ATOM 7362 N N . ILE G 1 156 ? 55.61400 19.56900 3.74400 1.000 40.56276 149 ILE G N 1
ATOM 7363 C CA . ILE G 1 156 ? 56.28800 18.27900 3.85100 1.000 43.42100 149 ILE G CA 1
ATOM 7364 C C . ILE G 1 156 ? 56.38200 17.57000 2.50500 1.000 36.80968 149 ILE G C 1
ATOM 7365 O O . ILE G 1 156 ? 56.73400 16.38800 2.45800 1.000 35.94905 149 ILE G O 1
ATOM 7370 N N . HIS G 1 157 ? 56.07800 18.26600 1.40900 1.000 39.76003 150 HIS G N 1
ATOM 7371 C CA . HIS G 1 157 ? 56.22800 17.72100 0.06100 1.000 36.87547 150 HIS G CA 1
ATOM 7372 C C . HIS G 1 157 ? 55.44100 16.41900 -0.09700 1.000 32.44863 150 HIS G C 1
ATOM 7373 O O . HIS G 1 157 ? 55.89200 15.46200 -0.73200 1.000 35.63585 150 HIS G O 1
ATOM 7380 N N . ALA G 1 158 ? 54.25600 16.38400 0.50200 1.000 30.42996 151 ALA G N 1
ATOM 7381 C CA . ALA G 1 158 ? 53.34800 15.26200 0.31800 1.000 28.65344 151 ALA G CA 1
ATOM 7382 C C . ALA G 1 158 ? 52.78500 15.30100 -1.09900 1.000 29.89306 151 ALA G C 1
ATOM 7383 O O . ALA G 1 158 ? 52.72300 16.35700 -1.73300 1.000 35.80429 151 ALA G O 1
ATOM 7385 N N . VAL G 1 159 ? 52.39300 14.13300 -1.61500 1.000 32.20649 152 VAL G N 1
ATOM 7386 C CA . VAL G 1 159 ? 51.90100 14.12900 -2.99200 1.000 34.35149 152 VAL G CA 1
ATOM 7387 C C . VAL G 1 159 ? 50.51800 14.75900 -3.06500 1.000 30.78527 152 VAL G C 1
ATOM 7388 O O . VAL G 1 159 ? 50.13700 15.31500 -4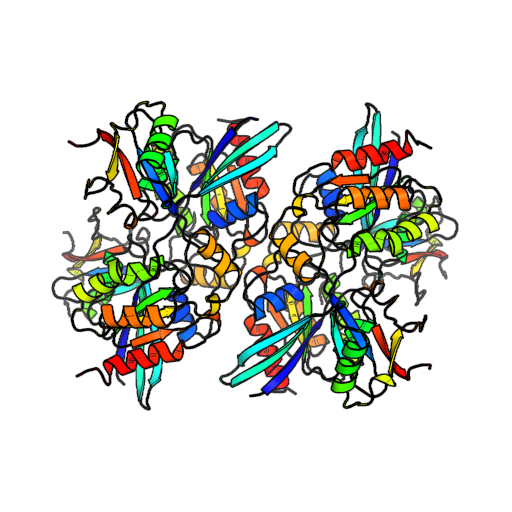.10400 1.000 38.17037 152 VAL G O 1
ATOM 7392 N N . ARG G 1 160 ? 49.76200 14.70700 -1.97000 1.000 28.74029 153 ARG G N 1
ATOM 7393 C CA . ARG G 1 160 ? 48.42900 15.28900 -1.92200 1.000 37.22288 153 ARG G CA 1
ATOM 7394 C C . ARG G 1 160 ? 47.97500 15.34900 -0.47600 1.000 32.98290 153 ARG G C 1
ATOM 7395 O O . ARG G 1 160 ? 48.51600 14.66100 0.39400 1.000 33.45138 153 ARG G O 1
ATOM 7403 N N . TYR G 1 161 ? 46.99400 16.20800 -0.23100 1.000 33.04344 154 TYR G N 1
ATOM 7404 C CA . TYR G 1 161 ? 46.28300 16.26000 1.03500 1.000 33.92512 154 TYR G CA 1
ATOM 7405 C C . TYR G 1 161 ? 44.86700 15.75000 0.81100 1.000 26.21630 154 TYR G C 1
ATOM 7406 O O . TYR G 1 161 ? 44.19700 16.16500 -0.14000 1.000 32.10911 154 TYR G O 1
ATOM 7415 N N . LEU G 1 162 ? 44.42400 14.85000 1.68100 1.000 26.11892 155 LEU G N 1
ATOM 7416 C CA . LEU G 1 162 ? 43.08900 14.28500 1.61400 1.000 30.36154 155 LEU G CA 1
ATOM 7417 C C . LEU G 1 162 ? 42.43100 14.37500 2.98000 1.000 30.29837 155 LEU G C 1
ATOM 7418 O O . LEU G 1 162 ? 43.10100 14.31900 4.01300 1.000 31.69064 155 LEU G O 1
ATOM 7423 N N . GLU G 1 163 ? 41.11000 14.52400 2.97500 1.000 27.38486 156 GLU G N 1
ATOM 7424 C CA . GLU G 1 163 ? 40.32800 14.50000 4.19700 1.000 27.85071 156 GLU G CA 1
ATOM 7425 C C . GLU G 1 163 ? 39.37000 13.31900 4.16200 1.000 26.21104 156 GLU G C 1
ATOM 7426 O O . GLU G 1 163 ? 38.86900 12.94000 3.09900 1.000 30.21678 156 GLU G O 1
ATOM 7432 N N . CYS G 1 164 ? 39.13000 12.72500 5.33000 1.000 25.93732 157 CYS G N 1
ATOM 7433 C CA . CYS G 1 164 ? 38.22500 11.59000 5.39800 1.000 26.61635 157 CYS G CA 1
ATOM 7434 C C . CYS G 1 164 ? 37.55800 11.52200 6.76500 1.000 27.57173 157 CYS G C 1
ATOM 7435 O O . CYS G 1 164 ? 37.93400 12.22100 7.70900 1.000 28.81135 157 CYS G O 1
ATOM 7438 N N . SER G 1 165 ? 36.54700 10.65900 6.85000 1.000 28.89031 158 SER G N 1
ATOM 7439 C CA . SER G 1 165 ? 35.91700 10.31600 8.12300 1.000 30.27205 158 SER G CA 1
ATOM 7440 C C . SER G 1 165 ? 35.59200 8.82800 8.10400 1.000 42.42614 158 SER G C 1
ATOM 7441 O O . SER G 1 165 ? 34.75600 8.38400 7.30900 1.000 31.91962 158 SER G O 1
ATOM 7444 N N . ALA G 1 166 ? 36.25200 8.05600 8.97100 1.000 33.55665 159 ALA G N 1
ATOM 7445 C CA . ALA G 1 166 ? 35.90000 6.64700 9.10800 1.000 31.26691 159 ALA G CA 1
ATOM 7446 C C . ALA G 1 166 ? 34.47300 6.48600 9.60900 1.000 34.23042 159 ALA G C 1
ATOM 7447 O O . ALA G 1 166 ? 33.75900 5.56900 9.19300 1.000 35.59111 159 ALA G O 1
ATOM 7449 N N . LEU G 1 167 ? 34.05500 7.36300 10.52400 1.000 38.82834 160 LEU G N 1
ATOM 7450 C CA . LEU G 1 167 ? 32.73100 7.26400 11.12800 1.000 46.21080 160 LEU G CA 1
ATOM 7451 C C . LEU G 1 167 ? 31.64400 7.26200 10.06500 1.000 49.57963 160 LEU G C 1
ATOM 7452 O O . LEU G 1 167 ? 30.76900 6.39100 10.05900 1.000 42.53931 160 LEU G O 1
ATOM 7457 N N . GLN G 1 168 ? 31.67900 8.23500 9.16100 1.000 56.04356 161 GLN G N 1
ATOM 7458 C CA . GLN G 1 168 ? 30.66700 8.36400 8.12100 1.000 57.56216 161 GLN G CA 1
ATOM 7459 C C . GLN G 1 168 ? 31.03500 7.61900 6.84800 1.000 52.79580 161 GLN G C 1
ATOM 7460 O O . GLN G 1 168 ? 30.24100 7.61000 5.90000 1.000 47.55570 161 GLN G O 1
ATOM 7466 N N . GLN G 1 169 ? 32.20200 6.97600 6.82000 1.000 39.29682 162 GLN G N 1
ATOM 7467 C CA . GLN G 1 169 ? 32.71500 6.29400 5.63400 1.000 37.68873 162 GLN G CA 1
ATOM 7468 C C . GLN G 1 169 ? 32.72400 7.25200 4.45200 1.000 42.45246 162 GLN G C 1
ATOM 7469 O O . GLN G 1 169 ? 32.16000 6.98800 3.38800 1.000 38.34144 162 GLN G O 1
ATOM 7475 N N . ASP G 1 170 ? 33.36700 8.39400 4.68200 1.000 47.68466 163 ASP G N 1
ATOM 7476 C CA . ASP G 1 170 ? 33.42900 9.52500 3.76700 1.000 36.88600 163 ASP G CA 1
ATOM 7477 C C . ASP G 1 170 ? 34.89300 9.67300 3.37400 1.000 38.57831 163 ASP G C 1
ATOM 7478 O O . ASP G 1 170 ? 35.72100 10.04500 4.20900 1.000 33.96197 163 ASP G O 1
ATOM 7483 N N . GLY G 1 171 ? 35.21200 9.34800 2.12000 1.000 32.89342 164 GLY G N 1
ATOM 7484 C CA . GLY G 1 171 ? 36.54300 9.55800 1.59000 1.000 33.52770 164 GLY G CA 1
ATOM 7485 C C . GLY G 1 171 ? 37.58900 8.54500 1.99700 1.000 29.54038 164 GLY G C 1
ATOM 7486 O O . GLY G 1 171 ? 38.77900 8.78000 1.75700 1.000 31.64064 164 GLY G O 1
ATOM 7487 N N . VAL G 1 172 ? 37.20100 7.42000 2.59400 1.000 28.30866 165 VAL G N 1
ATOM 7488 C CA . VAL G 1 172 ? 38.21000 6.43600 2.98500 1.000 29.34826 165 VAL G CA 1
ATOM 7489 C C . VAL G 1 172 ? 38.73700 5.69800 1.75700 1.000 27.23484 165 VAL G C 1
ATOM 7490 O O . VAL G 1 172 ? 39.94600 5.52700 1.58800 1.000 27.10325 165 VAL G O 1
ATOM 7494 N N . LYS G 1 173 ? 37.83700 5.25600 0.87700 1.000 33.48033 166 LYS G N 1
ATOM 7495 C CA . LYS G 1 173 ? 38.26800 4.59500 -0.35500 1.000 36.29383 166 LYS G CA 1
ATOM 7496 C C . LYS G 1 173 ? 39.22600 5.47700 -1.15500 1.000 35.82272 166 LYS G C 1
ATOM 7497 O O . LYS G 1 173 ? 40.21500 4.98500 -1.71400 1.000 36.62808 166 LYS G O 1
ATOM 7503 N N . GLU G 1 174 ? 38.95000 6.79000 -1.19200 1.000 36.99128 167 GLU G N 1
ATOM 7504 C CA . GLU G 1 174 ? 39.76200 7.77400 -1.91300 1.000 40.56802 167 GLU G CA 1
ATOM 7505 C C . GLU G 1 174 ? 41.18500 7.83800 -1.36600 1.000 34.89366 167 GLU G C 1
ATOM 7506 O O . GLU G 1 174 ? 42.13800 7.98600 -2.13700 1.000 34.95945 167 GLU G O 1
ATOM 7512 N N . VAL G 1 175 ? 41.34500 7.71700 -0.04700 1.000 25.49253 168 VAL G N 1
ATOM 7513 C CA . VAL G 1 175 ? 42.67100 7.77800 0.56400 1.000 29.93517 168 VAL G CA 1
ATOM 7514 C C . VAL G 1 175 ? 43.55300 6.67200 0.01000 1.000 28.83240 168 VAL G C 1
ATOM 7515 O O . VAL G 1 175 ? 44.68200 6.91200 -0.42800 1.000 29.61671 168 VAL G O 1
ATOM 7519 N N . PHE G 1 176 ? 43.03900 5.44800 -0.01700 1.000 28.66133 169 PHE G N 1
ATOM 7520 C CA . PHE G 1 176 ? 43.88100 4.33300 -0.42500 1.000 26.21893 169 PHE G CA 1
ATOM 7521 C C . PHE G 1 176 ? 43.93100 4.16800 -1.93700 1.000 29.43248 169 PHE G C 1
ATOM 7522 O O . PHE G 1 176 ? 44.91800 3.63700 -2.45600 1.000 27.15326 169 PHE G O 1
ATOM 7530 N N . ALA G 1 177 ? 42.92400 4.65200 -2.66000 1.000 26.29263 170 ALA G N 1
ATOM 7531 C CA . ALA G 1 177 ? 43.07800 4.75700 -4.11100 1.000 30.29311 170 ALA G CA 1
ATOM 7532 C C . ALA G 1 177 ? 44.21200 5.71900 -4.46400 1.000 32.95395 170 ALA G C 1
ATOM 7533 O O . ALA G 1 177 ? 45.05100 5.41700 -5.32400 1.000 39.18891 170 ALA G O 1
ATOM 7535 N N . GLU G 1 178 ? 44.25700 6.87600 -3.79200 1.000 28.46131 171 GLU G N 1
ATOM 7536 C CA . GLU G 1 178 ? 45.31700 7.85900 -4.01500 1.000 27.23484 171 GLU G CA 1
ATOM 7537 C C . GLU G 1 178 ? 46.68700 7.31400 -3.62600 1.000 26.18209 171 GLU G C 1
ATOM 7538 O O . GLU G 1 178 ? 47.69500 7.61100 -4.28100 1.000 31.76433 171 GLU G O 1
ATOM 7544 N N . ALA G 1 179 ? 46.74600 6.50600 -2.57600 1.000 28.74029 172 ALA G N 1
ATOM 7545 C CA . ALA G 1 179 ? 48.02200 5.91500 -2.19400 1.000 31.15637 172 ALA G CA 1
ATOM 7546 C C . ALA G 1 179 ? 48.51600 4.95600 -3.27000 1.000 25.26356 172 ALA G C 1
ATOM 7547 O O . ALA G 1 179 ? 49.71700 4.90800 -3.56800 1.000 30.42470 172 ALA G O 1
ATOM 7549 N N . VAL G 1 180 ? 47.60100 4.19300 -3.87200 1.000 26.21630 173 VAL G N 1
ATOM 7550 C CA . VAL G 1 180 ? 48.01300 3.28400 -4.93300 1.000 31.31954 173 VAL G CA 1
ATOM 7551 C C . VAL G 1 180 ? 48.50700 4.07700 -6.13100 1.000 36.97022 173 VAL G C 1
ATOM 7552 O O . VAL G 1 180 ? 49.52900 3.73700 -6.73800 1.000 35.51215 173 VAL G O 1
ATOM 7556 N N . ARG G 1 181 ? 47.80900 5.16100 -6.47500 1.000 31.75381 174 ARG G N 1
ATOM 7557 C CA . ARG G 1 181 ? 48.23100 5.97900 -7.60700 1.000 32.81446 174 ARG G CA 1
ATOM 7558 C C . ARG G 1 181 ? 49.60700 6.58200 -7.37900 1.000 33.17240 174 ARG G C 1
ATOM 7559 O O . ARG G 1 181 ? 50.35900 6.79700 -8.33700 1.000 37.67294 174 ARG G O 1
ATOM 7567 N N . ALA G 1 182 ? 49.95400 6.85500 -6.12200 1.000 37.27815 175 ALA G N 1
ATOM 7568 C CA . ALA G 1 182 ? 51.26400 7.40900 -5.81200 1.000 30.76685 175 ALA G CA 1
ATOM 7569 C C . ALA G 1 182 ? 52.38400 6.43600 -6.13500 1.000 33.94091 175 ALA G C 1
ATOM 7570 O O . ALA G 1 182 ? 53.52300 6.87200 -6.34800 1.000 36.13065 175 ALA G O 1
ATOM 7572 N N . VAL G 1 183 ? 52.07700 5.14200 -6.17800 1.000 32.22755 176 VAL G N 1
ATOM 7573 C CA . VAL G 1 183 ? 53.03700 4.09800 -6.51200 1.000 32.59075 176 VAL G CA 1
ATOM 7574 C C . VAL G 1 183 ? 52.98400 3.74000 -7.99000 1.000 35.09368 176 VAL G C 1
ATOM 7575 O O . VAL G 1 183 ? 54.02500 3.61100 -8.63000 1.000 40.11797 176 VAL G O 1
ATOM 7579 N N . LEU G 1 184 ? 51.78600 3.55200 -8.54500 1.000 35.43583 177 LEU G N 1
ATOM 7580 C CA . LEU G 1 184 ? 51.68000 3.06100 -9.92000 1.000 40.20482 177 LEU G CA 1
ATOM 7581 C C . LEU G 1 184 ? 51.90800 4.15400 -10.95000 1.000 42.09715 177 LEU G C 1
ATOM 7582 O O . LEU G 1 184 ? 52.32200 3.85700 -12.07400 1.000 44.86327 177 LEU G O 1
ATOM 7587 N N . ASN G 1 185 ? 51.60800 5.40200 -10.60500 1.000 50.03758 178 ASN G N 1
ATOM 7588 C CA . ASN G 1 185 ? 51.85300 6.54600 -11.48500 1.000 61.61528 178 ASN G CA 1
ATOM 7589 C C . ASN G 1 185 ? 52.30000 7.71300 -10.61900 1.000 56.59626 178 ASN G C 1
ATOM 7590 O O . ASN G 1 185 ? 51.51000 8.60100 -10.27900 1.000 60.77044 178 ASN G O 1
ATOM 7595 N N . PRO G 1 186 ? 53.57000 7.74300 -10.24100 1.000 55.02239 179 PRO G N 1
ATOM 7596 C CA . PRO G 1 186 ? 54.03900 8.77900 -9.31600 1.000 58.44122 179 PRO G CA 1
ATOM 7597 C C . PRO G 1 186 ? 54.44200 10.07300 -10.00100 1.000 65.15518 179 PRO G C 1
ATOM 7598 O O . PRO G 1 186 ? 54.33600 10.21900 -11.22500 1.000 64.56300 179 PRO G O 1
ATOM 7602 N N . THR G 1 187 ? 54.91000 11.02400 -9.19100 1.000 74.36681 180 THR G N 1
ATOM 7603 C CA . THR G 1 187 ? 55.52900 12.23100 -9.70300 1.000 76.44074 180 THR G CA 1
ATOM 7604 C C . THR G 1 187 ? 56.74800 11.86500 -10.55000 1.000 84.79438 180 THR G C 1
ATOM 7605 O O . THR G 1 187 ? 57.31600 10.77900 -10.40200 1.000 92.67164 180 THR G O 1
ATOM 7609 N N . PRO G 1 188 ? 57.14800 12.74700 -11.47900 1.000 80.74126 181 PRO G N 1
ATOM 7610 C CA . PRO G 1 188 ? 58.39600 12.63100 -12.24200 1.000 87.22888 181 PRO G CA 1
ATOM 7611 C C . PRO G 1 188 ? 59.62300 12.24500 -11.41200 1.000 87.97371 181 PRO G C 1
ATOM 7612 O O . PRO G 1 188 ? 60.61500 11.74900 -11.95300 1.000 88.06582 181 PRO G O 1
ATOM 7616 N N . MET H 2 2 ? 45.38300 -15.93800 38.21400 1.000 66.18951 1 MET H N 1
ATOM 7617 C CA . MET H 2 2 ? 45.75600 -17.03600 37.32500 1.000 50.49290 1 MET H CA 1
ATOM 7618 C C . MET H 2 2 ? 45.38400 -16.92500 35.82100 1.000 43.04990 1 MET H C 1
ATOM 7619 O O . MET H 2 2 ? 45.26400 -17.96000 35.16200 1.000 42.66564 1 MET H O 1
ATOM 7624 N N . PRO H 2 3 ? 45.20000 -15.72500 35.26000 1.000 39.32840 2 PRO H N 1
ATOM 7625 C CA . PRO H 2 3 ? 44.88900 -15.64300 33.82500 1.000 40.64171 2 PRO H CA 1
ATOM 7626 C C . PRO H 2 3 ? 45.99800 -16.28100 33.01100 1.000 40.61013 2 PRO H C 1
ATOM 7627 O O . PRO H 2 3 ? 47.18700 -16.06700 33.29500 1.000 39.42578 2 PRO H O 1
ATOM 7631 N N . PRO H 2 4 ? 45.65600 -17.10800 32.02900 1.000 40.48117 3 PRO H N 1
ATOM 7632 C CA . PRO H 2 4 ? 46.69100 -17.81200 31.25900 1.000 40.58908 3 PRO H CA 1
ATOM 7633 C C . PRO H 2 4 ? 47.35400 -16.86800 30.27400 1.000 37.36237 3 PRO H C 1
ATOM 7634 O O . PRO H 2 4 ? 46.73200 -15.89400 29.82300 1.000 33.34610 3 PRO H O 1
ATOM 7638 N N . PRO H 2 5 ? 48.61300 -17.10800 29.91900 1.000 38.98362 4 PRO H N 1
ATOM 7639 C CA . PRO H 2 5 ? 49.26100 -16.24900 28.92800 1.000 34.93577 4 PRO H CA 1
ATOM 7640 C C . PRO H 2 5 ? 48.58100 -16.38200 27.57400 1.000 35.00420 4 PRO H C 1
ATOM 7641 O O . PRO H 2 5 ? 47.96100 -17.39900 27.25300 1.000 32.35651 4 PRO H O 1
ATOM 7645 N N . ALA H 2 6 ? 48.71300 -15.32400 26.77500 1.000 26.43475 5 ALA H N 1
ATOM 7646 C CA . ALA H 2 6 ? 48.15800 -15.31200 25.42900 1.000 28.88241 5 ALA H CA 1
ATOM 7647 C C . ALA H 2 6 ? 48.76800 -16.40400 24.55300 1.000 28.96663 5 ALA H C 1
ATOM 7648 O O . ALA H 2 6 ? 49.95300 -16.73800 24.66400 1.000 31.01688 5 ALA H O 1
ATOM 7650 N N . ASP H 2 7 ? 47.93700 -16.94200 23.65300 1.000 26.69004 6 ASP H N 1
ATOM 7651 C CA . ASP H 2 7 ? 48.31800 -17.96900 22.68900 1.000 27.70069 6 ASP H CA 1
ATOM 7652 C C . ASP H 2 7 ? 49.05200 -17.41400 21.48100 1.000 27.11115 6 ASP H C 1
ATOM 7653 O O . ASP H 2 7 ? 49.51200 -18.19400 20.63700 1.000 30.12730 6 ASP H O 1
ATOM 7658 N N . ILE H 2 8 ? 49.12300 -16.09800 21.35800 1.000 29.59302 7 ILE H N 1
ATOM 7659 C CA . ILE H 2 8 ? 49.72200 -15.41100 20.22300 1.000 28.85346 7 ILE H CA 1
ATOM 7660 C C . ILE H 2 8 ? 50.41600 -14.18600 20.78600 1.000 27.19537 7 ILE H C 1
ATOM 7661 O O . ILE H 2 8 ? 49.85800 -13.49200 21.64300 1.000 27.64805 7 ILE H O 1
ATOM 7666 N N . VAL H 2 9 ? 51.63400 -13.91900 20.32700 1.000 27.76386 8 VAL H N 1
ATOM 7667 C CA . VAL H 2 9 ? 52.34000 -12.70900 20.72700 1.000 24.95299 8 VAL H CA 1
ATOM 7668 C C . VAL H 2 9 ? 52.93900 -12.05600 19.48900 1.000 26.82164 8 VAL H C 1
ATOM 7669 O O . VAL H 2 9 ? 53.47200 -12.73900 18.60700 1.000 24.04499 8 VAL H O 1
ATOM 7673 N N . LYS H 2 10 ? 52.81900 -10.73300 19.41700 1.000 21.42099 9 LYS H N 1
ATOM 7674 C CA . LYS H 2 10 ? 53.38900 -9.94300 18.32900 1.000 26.62424 9 LYS H CA 1
ATOM 7675 C C . LYS H 2 10 ? 54.82800 -9.54800 18.65600 1.000 21.16043 9 LYS H C 1
ATOM 7676 O O . LYS H 2 10 ? 55.09400 -8.97600 19.71900 1.000 23.53966 9 LYS H O 1
ATOM 7682 N N . VAL H 2 11 ? 55.75100 -9.84400 17.72800 1.000 22.72904 10 VAL H N 1
ATOM 7683 C CA . VAL H 2 11 ? 57.17200 -9.55500 17.89100 1.000 20.20769 10 VAL H CA 1
ATOM 7684 C C . VAL H 2 11 ? 57.72000 -8.99300 16.58300 1.000 24.13447 10 VAL H C 1
ATOM 7685 O O . VAL H 2 11 ? 57.15700 -9.19100 15.51000 1.000 22.94749 10 VAL H O 1
ATOM 7689 N N . ALA H 2 12 ? 58.85900 -8.31700 16.68700 1.000 22.96328 11 ALA H N 1
ATOM 7690 C CA . ALA H 2 12 ? 59.69800 -7.98200 15.54500 1.000 20.63142 11 ALA H CA 1
ATOM 7691 C C . ALA H 2 12 ? 61.01300 -8.74000 15.70200 1.000 25.56622 11 ALA H C 1
ATOM 7692 O O . ALA H 2 12 ? 61.49400 -8.92100 16.82000 1.000 23.41597 11 ALA H O 1
ATOM 7694 N N . ILE H 2 13 ? 61.55900 -9.25900 14.60200 1.000 21.08148 12 ILE H N 1
ATOM 7695 C CA . ILE H 2 13 ? 62.80000 -10.03100 14.65100 1.000 20.08662 12 ILE H CA 1
ATOM 7696 C C . ILE H 2 13 ? 63.78500 -9.42700 13.66000 1.000 22.95012 12 ILE H C 1
ATOM 7697 O O . ILE H 2 13 ? 63.43100 -9.18000 12.50100 1.000 23.75548 12 ILE H O 1
ATOM 7702 N N . GLU H 2 14 ? 65.01900 -9.19900 14.11300 1.000 21.57890 13 GLU H N 1
ATOM 7703 C CA . GLU H 2 14 ? 66.07000 -8.61200 13.29500 1.000 24.48451 13 GLU H CA 1
ATOM 7704 C C . GLU H 2 14 ? 67.18600 -9.62100 13.05200 1.000 23.29753 13 GLU H C 1
ATOM 7705 O O . GLU H 2 14 ? 67.48200 -10.45700 13.91000 1.000 25.03721 13 GLU H O 1
ATOM 7711 N N . TRP H 2 15 ? 67.82700 -9.50600 11.88300 1.000 19.53129 14 TRP H N 1
ATOM 7712 C CA . TRP H 2 15 ? 68.99300 -10.31600 11.47800 1.000 24.07657 14 TRP H CA 1
ATOM 7713 C C . TRP H 2 15 ? 69.91200 -9.46100 10.61400 1.000 26.56898 14 TRP H C 1
ATOM 7714 O O . TRP H 2 15 ? 69.41900 -8.84100 9.66000 1.000 23.53703 14 TRP H O 1
ATOM 7725 N N . PRO H 2 16 ? 71.22200 -9.41600 10.88700 1.000 29.39563 15 PRO H N 1
ATOM 7726 C CA . PRO H 2 16 ? 72.10500 -8.54100 10.09800 1.000 23.63178 15 PRO H CA 1
ATOM 7727 C C . PRO H 2 16 ? 72.01700 -8.83200 8.61000 1.000 29.57197 15 PRO H C 1
ATOM 7728 O O . PRO H 2 16 ? 72.11100 -9.98400 8.16500 1.000 32.53285 15 PRO H O 1
ATOM 7732 N N . GLY H 2 17 ? 71.84700 -7.76400 7.84300 1.000 26.81111 16 GLY H N 1
ATOM 7733 C CA . GLY H 2 17 ? 71.77900 -7.84400 6.40300 1.000 29.37457 16 GLY H CA 1
ATOM 7734 C C . GLY H 2 17 ? 70.40600 -8.11800 5.85500 1.000 31.37218 16 GLY H C 1
ATOM 7735 O O . GLY H 2 17 ? 70.23100 -8.10000 4.62700 1.000 31.38271 16 GLY H O 1
ATOM 7736 N N . ALA H 2 18 ? 69.41900 -8.35500 6.71500 1.000 29.22456 17 ALA H N 1
ATOM 7737 C CA . ALA H 2 18 ? 68.08800 -8.71700 6.26500 1.000 23.24489 17 ALA H CA 1
ATOM 7738 C C . ALA H 2 18 ? 67.07400 -7.67900 6.72600 1.000 29.90359 17 ALA H C 1
ATOM 7739 O O . ALA H 2 18 ? 67.32600 -6.88800 7.64600 1.000 22.23424 17 ALA H O 1
ATOM 7741 N N . TYR H 2 19 ? 65.91600 -7.68700 6.06600 1.000 24.48451 18 TYR H N 1
ATOM 7742 C CA . TYR H 2 19 ? 64.85600 -6.78000 6.46500 1.000 19.56024 18 TYR H CA 1
ATOM 7743 C C . TYR H 2 19 ? 64.13100 -7.33400 7.68800 1.000 21.67628 18 TYR H C 1
ATOM 7744 O O . TYR H 2 19 ? 63.88200 -8.54000 7.77300 1.000 26.72689 18 TYR H O 1
ATOM 7753 N N . PRO H 2 20 ? 63.74100 -6.48000 8.62500 1.000 23.48176 19 PRO H N 1
ATOM 7754 C CA . PRO H 2 20 ? 63.12000 -6.99300 9.84900 1.000 23.06856 19 PRO H CA 1
ATOM 7755 C C . PRO H 2 20 ? 61.80800 -7.71000 9.54400 1.000 23.44755 19 PRO H C 1
ATOM 7756 O O . PRO H 2 20 ? 61.09500 -7.37600 8.59500 1.000 28.80609 19 PRO H O 1
ATOM 7760 N N . LYS H 2 21 ? 61.50900 -8.72000 10.36400 1.000 21.05779 20 LYS H N 1
ATOM 7761 C CA . LYS H 2 21 ? 60.30300 -9.52800 10.25200 1.000 29.29299 20 LYS H CA 1
ATOM 7762 C C . LYS H 2 21 ? 59.38600 -9.20300 11.42200 1.000 23.40807 20 LYS H C 1
ATOM 7763 O O . LYS H 2 21 ? 59.74300 -9.44300 12.57900 1.000 24.58716 20 LYS H O 1
ATOM 7769 N N . LEU H 2 22 ? 58.20800 -8.66900 11.12300 1.000 24.20817 21 LEU H N 1
ATOM 7770 C CA . LEU H 2 22 ? 57.17600 -8.45200 12.13200 1.000 23.31859 21 LEU H CA 1
ATOM 7771 C C . LEU H 2 22 ? 56.16400 -9.58100 11.98100 1.000 25.16091 21 LEU H C 1
ATOM 7772 O O . LEU H 2 22 ? 55.60600 -9.78000 10.89800 1.000 29.64829 21 LEU H O 1
ATOM 7777 N N . MET H 2 23 ? 55.96000 -10.35900 13.04100 1.000 20.51562 22 MET H N 1
ATOM 7778 C CA . MET H 2 23 ? 55.12300 -11.54500 12.88700 1.000 21.53679 22 MET H CA 1
ATOM 7779 C C . MET H 2 23 ? 54.35900 -11.83300 14.17100 1.000 20.74986 22 MET H C 1
ATOM 7780 O O . MET H 2 23 ? 54.60400 -11.24200 15.22400 1.000 21.35256 22 MET H O 1
ATOM 7785 N N . GLU H 2 24 ? 53.43000 -12.76500 14.07700 1.000 25.75835 23 GLU H N 1
ATOM 7786 C CA . GLU H 2 24 ? 52.71300 -13.24500 15.24400 1.000 27.57173 23 GLU H CA 1
ATOM 7787 C C . GLU H 2 24 ? 53.24700 -14.63100 15.56000 1.000 23.80285 23 GLU H C 1
ATOM 7788 O O . GLU H 2 24 ? 53.18200 -15.53500 14.72200 1.000 33.05923 23 GLU H O 1
ATOM 7794 N N . ILE H 2 25 ? 53.79700 -14.79300 16.75000 1.000 28.56395 24 ILE H N 1
ATOM 7795 C CA . ILE H 2 25 ? 54.30400 -16.09600 17.15600 1.000 27.57699 24 ILE H CA 1
ATOM 7796 C C . ILE H 2 25 ? 53.15000 -16.90000 17.73200 1.000 30.97213 24 ILE H C 1
ATOM 7797 O O . ILE H 2 25 ? 52.52400 -16.48600 18.71000 1.000 27.69543 24 ILE H O 1
ATOM 7802 N N . ASP H 2 26 ? 52.86100 -18.05100 17.12100 1.000 29.74830 25 ASP H N 1
ATOM 7803 C CA . ASP H 2 26 ? 51.88800 -18.99000 17.67200 1.000 28.97979 25 ASP H CA 1
ATOM 7804 C C . ASP H 2 26 ? 52.54700 -19.70100 18.84500 1.000 31.45114 25 ASP H C 1
ATOM 7805 O O . ASP H 2 26 ? 53.46400 -20.50700 18.64900 1.000 32.31966 25 ASP H O 1
ATOM 7810 N N . GLN H 2 27 ? 52.09400 -19.40700 20.06500 1.000 28.74029 26 GLN H N 1
ATOM 7811 C CA . GLN H 2 27 ? 52.72800 -20.00500 21.23500 1.000 35.35950 26 GLN H CA 1
ATOM 7812 C C . GLN H 2 27 ? 52.43600 -21.49500 21.37300 1.000 39.30998 26 GLN H C 1
ATOM 7813 O O . GLN H 2 27 ? 53.00900 -22.14100 22.25800 1.000 43.72103 26 GLN H O 1
ATOM 7819 N N . LYS H 2 28 ? 51.57500 -22.05500 20.52500 1.000 38.83624 27 LYS H N 1
ATOM 7820 C CA . LYS H 2 28 ? 51.34700 -23.49300 20.50300 1.000 41.23126 27 LYS H CA 1
ATOM 7821 C C . LYS H 2 28 ? 52.31400 -24.23000 19.59100 1.000 44.62114 27 LYS H C 1
ATOM 7822 O O . LYS H 2 28 ? 52.52400 -25.43500 19.77400 1.000 47.40568 27 LYS H O 1
ATOM 7828 N N . LYS H 2 29 ? 52.89800 -23.52900 18.61300 1.000 40.81805 28 LYS H N 1
ATOM 7829 C CA . LYS H 2 29 ? 53.88200 -24.02700 17.66500 1.000 46.34503 28 LYS H CA 1
ATOM 7830 C C . LYS H 2 29 ? 55.25600 -24.09200 18.33200 1.000 42.81040 28 LYS H C 1
ATOM 7831 O O . LYS H 2 29 ? 55.61900 -23.18900 19.08800 1.000 39.86531 28 LYS H O 1
ATOM 7837 N N . PRO H 2 30 ? 56.02400 -25.15400 18.09300 1.000 47.45306 29 PRO H N 1
ATOM 7838 C CA . PRO H 2 30 ? 57.34000 -25.26400 18.73500 1.000 42.02609 29 PRO H CA 1
ATOM 7839 C C . PRO H 2 30 ? 58.28100 -24.15600 18.29000 1.000 37.31237 29 PRO H C 1
ATOM 7840 O O . PRO H 2 30 ? 58.25300 -23.70700 17.14000 1.000 38.82308 29 PRO H O 1
ATOM 7844 N N . LEU H 2 31 ? 59.12300 -23.72000 19.23200 1.000 47.21356 30 LEU H N 1
ATOM 7845 C CA . LEU H 2 31 ? 60.09500 -22.66300 18.95500 1.000 50.29814 30 LEU H CA 1
ATOM 7846 C C . LEU H 2 31 ? 60.99200 -23.01900 17.77400 1.000 48.13472 30 LEU H C 1
ATOM 7847 O O . LEU H 2 31 ? 61.30300 -22.15900 16.94100 1.000 42.19980 30 LEU H O 1
ATOM 7852 N N . SER H 2 32 ? 61.42200 -24.28200 17.68600 1.000 46.13711 31 SER H N 1
ATOM 7853 C CA . SER H 2 32 ? 62.24800 -24.70100 16.55700 1.000 42.53142 31 SER H CA 1
ATOM 7854 C C . SER H 2 32 ? 61.54300 -24.44100 15.23400 1.000 41.03913 31 SER H C 1
ATOM 7855 O O . SER H 2 32 ? 62.18000 -24.05500 14.24500 1.000 43.95001 31 SER H O 1
ATOM 7858 N N . ALA H 2 33 ? 60.22600 -24.65900 15.19200 1.000 43.13938 32 ALA H N 1
ATOM 7859 C CA . ALA H 2 33 ? 59.47300 -24.40800 13.97100 1.000 48.38475 32 ALA H CA 1
ATOM 7860 C C . ALA H 2 33 ? 59.34700 -22.92000 13.70800 1.000 45.82128 32 ALA H C 1
ATOM 7861 O O . ALA H 2 33 ? 59.34400 -22.48900 12.54900 1.000 46.10816 32 ALA H O 1
ATOM 7863 N N . ILE H 2 34 ? 59.23300 -22.12500 14.77400 1.000 43.37625 33 ILE H N 1
ATOM 7864 C CA . ILE H 2 34 ? 59.20800 -20.67500 14.62600 1.000 43.24203 33 ILE H CA 1
ATOM 7865 C C . ILE H 2 34 ? 60.51500 -20.19000 14.00900 1.000 40.68119 33 ILE H C 1
ATOM 7866 O O . ILE H 2 34 ? 60.52400 -19.35900 13.09400 1.000 45.36333 33 ILE H O 1
ATOM 7871 N N . ILE H 2 35 ? 61.63700 -20.72300 14.48600 1.000 43.46311 34 ILE H N 1
ATOM 7872 C CA . ILE H 2 35 ? 62.92900 -20.27300 13.97500 1.000 41.70237 34 ILE H CA 1
ATOM 7873 C C . ILE H 2 35 ? 63.15500 -20.78600 12.55700 1.000 37.19920 34 ILE H C 1
ATOM 7874 O O . ILE H 2 35 ? 63.70100 -20.06800 11.71200 1.000 41.64183 34 ILE H O 1
ATOM 7879 N N . LYS H 2 36 ? 62.70600 -22.01400 12.25300 1.000 38.84413 35 LYS H N 1
ATOM 7880 C CA . LYS H 2 36 ? 62.80100 -22.49700 10.87800 1.000 40.59434 35 LYS H CA 1
ATOM 7881 C C . LYS H 2 36 ? 62.05500 -21.57000 9.92300 1.000 42.68143 35 LYS H C 1
ATOM 7882 O O . LYS H 2 36 ? 62.59300 -21.17400 8.88300 1.000 50.89558 35 LYS H O 1
ATOM 7888 N N . GLU H 2 37 ? 60.82100 -21.19900 10.27000 1.000 46.94247 36 GLU H N 1
ATOM 7889 C CA . GLU H 2 37 ? 60.07200 -20.25300 9.44100 1.000 52.46155 36 GLU H CA 1
ATOM 7890 C C . GLU H 2 37 ? 60.83200 -18.95300 9.24800 1.000 52.24311 36 GLU H C 1
ATOM 7891 O O . GLU H 2 37 ? 60.87600 -18.41600 8.13700 1.000 46.26607 36 GLU H O 1
ATOM 7897 N N . VAL H 2 38 ? 61.40500 -18.43000 10.33500 1.000 41.70763 37 VAL H N 1
ATOM 7898 C CA . VAL H 2 38 ? 62.13300 -17.17000 10.26200 1.000 40.46538 37 VAL H CA 1
ATOM 7899 C C . VAL H 2 38 ? 63.38400 -17.31900 9.40500 1.000 41.23389 37 VAL H C 1
ATOM 7900 O O . VAL H 2 38 ? 63.71300 -16.44500 8.59600 1.000 40.76805 37 VAL H O 1
ATOM 7904 N N . CYS H 2 39 ? 64.08000 -18.44700 9.54800 1.000 39.65212 38 CYS H N 1
ATOM 7905 C CA . CYS H 2 39 ? 65.28900 -18.67100 8.76400 1.000 45.63179 38 CYS H CA 1
ATOM 7906 C C . CYS H 2 39 ? 64.96500 -18.84900 7.28700 1.000 43.67103 38 CYS H C 1
ATOM 7907 O O . CYS H 2 39 ? 65.71100 -18.37600 6.42100 1.000 47.37936 38 CYS H O 1
ATOM 7910 N N . ASP H 2 40 ? 63.85000 -19.51100 6.98100 1.000 49.23485 39 ASP H N 1
ATOM 7911 C CA . ASP H 2 40 ? 63.50300 -19.74600 5.58500 1.000 47.05827 39 ASP H CA 1
ATOM 7912 C C . ASP H 2 40 ? 63.20100 -18.44100 4.86400 1.000 49.81387 39 ASP H C 1
ATOM 7913 O O . ASP H 2 40 ? 63.54600 -18.28200 3.68900 1.000 54.02490 39 ASP H O 1
ATOM 7918 N N . GLY H 2 41 ? 62.57000 -17.49000 5.55400 1.000 47.58992 40 GLY H N 1
ATOM 7919 C CA . GLY H 2 41 ? 62.27100 -16.21600 4.92600 1.000 53.70118 40 GLY H CA 1
ATOM 7920 C C . GLY H 2 41 ? 63.51400 -15.40200 4.64400 1.000 51.81674 40 GLY H C 1
ATOM 7921 O O . GLY H 2 41 ? 63.52600 -14.56600 3.73500 1.000 62.86806 40 GLY H O 1
ATOM 7922 N N . TRP H 2 42 ? 64.57800 -15.64500 5.39900 1.000 36.67808 41 TRP H N 1
ATOM 7923 C CA . TRP H 2 42 ? 65.84300 -14.94600 5.22800 1.000 36.53333 41 TRP H CA 1
ATOM 7924 C C . TRP H 2 42 ? 66.88000 -15.80300 4.50200 1.000 45.08172 41 TRP H C 1
ATOM 7925 O O . TRP H 2 42 ? 68.05400 -15.42600 4.45300 1.000 49.25327 41 TRP H O 1
ATOM 7936 N N . SER H 2 43 ? 66.45800 -16.94400 3.94000 1.000 39.82583 42 SER H N 1
ATOM 7937 C CA . SER H 2 43 ? 67.31100 -17.86400 3.17300 1.000 48.45581 42 SER H CA 1
ATOM 7938 C C . SER H 2 43 ? 68.52100 -18.33700 3.97700 1.000 48.85586 42 SER H C 1
ATOM 7939 O O . SER H 2 43 ? 69.63100 -18.46100 3.45000 1.000 50.21128 42 SER H O 1
ATOM 7942 N N . LEU H 2 44 ? 68.29300 -18.63900 5.25300 1.000 48.96640 43 LEU H N 1
ATOM 7943 C CA . LEU H 2 44 ? 69.32400 -19.13100 6.15800 1.000 38.63884 43 LEU H CA 1
ATOM 7944 C C . LEU H 2 44 ? 69.20100 -20.64200 6.31500 1.000 43.88947 43 LEU H C 1
ATOM 7945 O O . LEU H 2 44 ? 68.11600 -21.15400 6.61600 1.000 42.55247 43 LEU H O 1
ATOM 7950 N N . ALA H 2 45 ? 70.31300 -21.35100 6.12500 1.000 46.83193 44 ALA H N 1
ATOM 7951 C CA . ALA H 2 45 ? 70.34100 -22.79100 6.32800 1.000 49.99810 44 ALA H CA 1
ATOM 7952 C C . ALA H 2 45 ? 70.78500 -23.12700 7.75600 1.000 43.96317 44 ALA H C 1
ATOM 7953 O O . ALA H 2 45 ? 71.29100 -22.27900 8.49500 1.000 36.82547 44 ALA H O 1
ATOM 7955 N N . ASN H 2 46 ? 70.57900 -24.39000 8.13900 1.000 47.91101 45 ASN H N 1
ATOM 7956 C CA . ASN H 2 46 ? 70.91400 -24.89800 9.47300 1.000 52.14836 45 ASN H CA 1
ATOM 7957 C C . ASN H 2 46 ? 70.23700 -24.06700 10.56900 1.000 41.88397 45 ASN H C 1
ATOM 7958 O O . ASN H 2 46 ? 70.88600 -23.45000 11.41400 1.000 33.99618 45 ASN H O 1
ATOM 7963 N N . HIS H 2 47 ? 68.90200 -24.07600 10.55200 1.000 40.52328 46 HIS H N 1
ATOM 7964 C CA . HIS H 2 47 ? 68.14500 -23.24600 11.48200 1.000 37.29395 46 HIS H CA 1
ATOM 7965 C C . HIS H 2 47 ? 68.39500 -23.62000 12.93700 1.000 29.98517 46 HIS H C 1
ATOM 7966 O O . HIS H 2 47 ? 68.19400 -22.77400 13.82200 1.000 27.81912 46 HIS H O 1
ATOM 7973 N N . GLU H 2 48 ? 68.83400 -24.85600 13.21000 1.000 36.55438 47 GLU H N 1
ATOM 7974 C CA . GLU H 2 48 ? 69.12200 -25.25500 14.58400 1.000 39.27313 47 GLU H CA 1
ATOM 7975 C C . GLU H 2 48 ? 70.38400 -24.60000 15.12900 1.000 33.78037 47 GLU H C 1
ATOM 7976 O O . GLU H 2 48 ? 70.64900 -24.69800 16.33100 1.000 48.48213 47 GLU H O 1
ATOM 7982 N N . TYR H 2 49 ? 71.15500 -23.92800 14.27800 1.000 33.21714 48 TYR H N 1
ATOM 7983 C CA . TYR H 2 49 ? 72.29200 -23.13900 14.73400 1.000 34.49098 48 TYR H CA 1
ATOM 7984 C C . TYR H 2 49 ? 71.86600 -21.89700 15.51700 1.000 32.03542 48 TYR H C 1
ATOM 7985 O O . TYR H 2 49 ? 72.67700 -21.35300 16.27300 1.000 29.12454 48 TYR H O 1
ATOM 7994 N N . PHE H 2 50 ? 70.61900 -21.45300 15.37200 1.000 25.87942 49 PHE H N 1
ATOM 7995 C CA . PHE H 2 50 ? 70.17700 -20.14100 15.82800 1.000 26.38737 49 PHE H CA 1
ATOM 7996 C C . PHE H 2 50 ? 69.21300 -20.23000 17.00500 1.000 23.15804 49 PHE H C 1
ATOM 7997 O O . PHE H 2 50 ? 68.57200 -21.25500 17.24500 1.000 28.94821 49 PHE H O 1
ATOM 8005 N N . ALA H 2 51 ? 69.11100 -19.11100 17.72600 1.000 22.30794 50 ALA H N 1
ATOM 8006 C CA . ALA H 2 51 ? 68.16000 -18.92000 18.80600 1.000 23.06066 50 ALA H CA 1
ATOM 8007 C C . ALA H 2 51 ? 67.59600 -17.50900 18.69300 1.000 21.27360 50 ALA H C 1
ATOM 8008 O O . ALA H 2 51 ? 68.13300 -16.67100 17.96600 1.000 23.52387 50 ALA H O 1
ATOM 8010 N N . LEU H 2 52 ? 66.49300 -17.25000 19.40800 1.000 19.51813 51 LEU H N 1
ATOM 8011 C CA . LEU H 2 52 ? 65.94100 -15.90500 19.51800 1.000 18.19429 51 LEU H CA 1
ATOM 8012 C C . LEU H 2 52 ? 66.33900 -15.29700 20.85400 1.000 18.32588 51 LEU H C 1
ATOM 8013 O O . LEU H 2 52 ? 66.36800 -15.98300 21.88400 1.000 22.92380 51 LEU H O 1
ATOM 8018 N N . GLN H 2 53 ? 66.65800 -14.00800 20.83200 1.000 17.32839 52 GLN H N 1
ATOM 8019 C CA . GLN H 2 53 ? 67.15000 -13.31800 22.00900 1.000 17.81529 52 GLN H CA 1
ATOM 8020 C C . GLN H 2 53 ? 66.46400 -11.96700 22.10400 1.000 21.27624 52 GLN H C 1
ATOM 8021 O O . GLN H 2 53 ? 66.22500 -11.31200 21.08700 1.000 21.33150 52 GLN H O 1
ATOM 8027 N N . HIS H 2 54 ? 66.15200 -11.55900 23.33100 1.000 19.97608 53 HIS H N 1
ATOM 8028 C CA . HIS H 2 54 ? 65.63700 -10.21800 23.55300 1.000 22.32110 53 HIS H CA 1
ATOM 8029 C C . HIS H 2 54 ? 66.63800 -9.18900 23.05700 1.000 23.27648 53 HIS H C 1
ATOM 8030 O O . HIS H 2 54 ? 67.84700 -9.30000 23.31000 1.000 24.08447 53 HIS H O 1
ATOM 8037 N N . ALA H 2 55 ? 66.12100 -8.15900 22.39200 1.000 30.71684 54 ALA H N 1
ATOM 8038 C CA . ALA H 2 55 ? 66.94200 -7.05400 21.93800 1.000 30.04308 54 ALA H CA 1
ATOM 8039 C C . ALA H 2 55 ? 67.01300 -5.92700 22.95100 1.000 42.42877 54 ALA H C 1
ATOM 8040 O O . ALA H 2 55 ? 67.71100 -4.93900 22.70100 1.000 55.82775 54 ALA H O 1
ATOM 8042 N N . ASP H 2 56 ? 66.31500 -6.04100 24.07900 1.000 33.68299 55 ASP H N 1
ATOM 8043 C CA . ASP H 2 56 ? 66.32200 -4.97400 25.07200 1.000 50.05074 55 ASP H CA 1
ATOM 8044 C C . ASP H 2 56 ? 67.43400 -5.22800 26.09200 1.000 52.06677 55 ASP H C 1
ATOM 8045 O O . ASP H 2 56 ? 68.29100 -6.09900 25.90700 1.000 53.68802 55 ASP H O 1
ATOM 8050 N N . SER H 2 57 ? 67.40600 -4.48000 27.20200 1.000 54.20650 56 SER H N 1
ATOM 8051 C CA . SER H 2 57 ? 68.47500 -4.55200 28.19300 1.000 53.29060 56 SER H CA 1
ATOM 8052 C C . SER H 2 57 ? 68.58100 -5.92600 28.84200 1.000 50.32972 56 SER H C 1
ATOM 8053 O O . SER H 2 57 ? 69.60200 -6.22400 29.47000 1.000 53.82487 56 SER H O 1
ATOM 8056 N N . SER H 2 58 ? 67.55800 -6.77000 28.70200 1.000 41.86818 57 SER H N 1
ATOM 8057 C CA . SER H 2 58 ? 67.60000 -8.09100 29.31400 1.000 38.89677 57 SER H CA 1
ATOM 8058 C C . SER H 2 58 ? 68.61200 -9.00900 28.63200 1.000 41.43128 57 SER H C 1
ATOM 8059 O O . SER H 2 58 ? 69.29400 -9.79000 29.30700 1.000 52.19836 57 SER H O 1
ATOM 8062 N N . ASN H 2 59 ? 68.70800 -8.95100 27.30100 1.000 31.23006 58 ASN H N 1
ATOM 8063 C CA . ASN H 2 59 ? 69.52300 -9.87600 26.50000 1.000 26.44791 58 ASN H CA 1
ATOM 8064 C C . ASN H 2 59 ? 69.20500 -11.34900 26.76700 1.000 24.45820 58 ASN H C 1
ATOM 8065 O O . ASN H 2 59 ? 69.99500 -12.22400 26.40900 1.000 31.07478 58 ASN H O 1
ATOM 8070 N N . PHE H 2 60 ? 68.05800 -11.65200 27.38200 1.000 27.03745 59 PHE H N 1
ATOM 8071 C CA . PHE H 2 60 ? 67.73400 -13.04300 27.68300 1.000 28.10074 59 PHE H CA 1
ATOM 8072 C C . PHE H 2 60 ? 67.42700 -13.80700 26.40300 1.000 24.07920 59 PHE H C 1
ATOM 8073 O O . PHE H 2 60 ? 66.69200 -13.32600 25.53500 1.000 24.51083 59 PHE H O 1
ATOM 8081 N N . TYR H 2 61 ? 67.97200 -15.01400 26.30700 1.000 20.77091 60 TYR H N 1
ATOM 8082 C CA . TYR H 2 61 ? 67.55400 -15.96000 25.27600 1.000 21.62628 60 TYR H CA 1
ATOM 8083 C C . TYR H 2 61 ? 66.12900 -16.43900 25.53100 1.000 33.56455 60 TYR H C 1
ATOM 8084 O O . TYR H 2 61 ? 65.73900 -16.71600 26.67000 1.000 29.90622 60 TYR H O 1
ATOM 8093 N N . ILE H 2 62 ? 65.36200 -16.55800 24.45700 1.000 22.93433 61 ILE H N 1
ATOM 8094 C CA . ILE H 2 62 ? 64.04400 -17.17400 24.51900 1.000 25.44516 61 ILE H CA 1
ATOM 8095 C C . ILE H 2 62 ? 64.20800 -18.68800 24.57100 1.000 30.54050 61 ILE H C 1
ATOM 8096 O O . ILE H 2 62 ? 65.07900 -19.26100 23.89900 1.000 31.74328 61 ILE H O 1
ATOM 8101 N N . THR H 2 63 ? 63.37500 -19.34200 25.37500 1.000 31.43008 62 THR H N 1
ATOM 8102 C CA . THR H 2 63 ? 63.34300 -20.79400 25.47500 1.000 31.36429 62 THR H CA 1
ATOM 8103 C C . THR H 2 63 ? 61.89100 -21.25000 25.46400 1.000 27.52435 62 THR H C 1
ATOM 8104 O O . THR H 2 63 ? 60.97700 -20.44100 25.61900 1.000 29.65882 62 THR H O 1
ATOM 8108 N N . GLU H 2 64 ? 61.67300 -22.56500 25.30300 1.000 30.66683 63 GLU H N 1
ATOM 8109 C CA . GLU H 2 64 ? 60.30500 -23.07300 25.37600 1.000 33.00396 63 GLU H CA 1
ATOM 8110 C C . GLU H 2 64 ? 59.69300 -22.79900 26.73900 1.000 29.74830 63 GLU H C 1
ATOM 8111 O O . GLU H 2 64 ? 58.47200 -22.68400 26.85000 1.000 34.17515 63 GLU H O 1
ATOM 8117 N N . LYS H 2 65 ? 60.52600 -22.66900 27.77500 1.000 45.25016 64 LYS H N 1
ATOM 8118 C CA . LYS H 2 65 ? 60.01800 -22.43500 29.12000 1.000 49.81913 64 LYS H CA 1
ATOM 8119 C C . LYS H 2 65 ? 59.68300 -20.97100 29.38600 1.000 46.01604 64 LYS H C 1
ATOM 8120 O O . LYS H 2 65 ? 58.79000 -20.69100 30.19100 1.000 48.84533 64 LYS H O 1
ATOM 8126 N N . ASN H 2 66 ? 60.35200 -20.01900 28.73400 1.000 37.70715 65 ASN H N 1
ATOM 8127 C CA . ASN H 2 66 ? 60.07700 -18.62000 29.03900 1.000 36.47806 65 ASN H CA 1
ATOM 8128 C C . ASN H 2 66 ? 59.31100 -17.87700 27.94100 1.000 37.93613 65 ASN H C 1
ATOM 8129 O O . ASN H 2 66 ? 58.99400 -16.70000 28.13200 1.000 37.00707 65 ASN H O 1
ATOM 8134 N N . ARG H 2 67 ? 58.98100 -18.52300 26.81500 1.000 37.78348 66 ARG H N 1
ATOM 8135 C CA . ARG H 2 67 ? 58.35200 -17.79000 25.71300 1.000 30.96687 66 ARG H CA 1
ATOM 8136 C C . ARG H 2 67 ? 56.99800 -17.20400 26.10200 1.000 35.05157 66 ARG H C 1
ATOM 8137 O O . ARG H 2 67 ? 56.59200 -16.17800 25.55000 1.000 29.31404 66 ARG H O 1
ATOM 8145 N N . ASN H 2 68 ? 56.29100 -17.81000 27.04700 1.000 38.19668 67 ASN H N 1
ATOM 8146 C CA . ASN H 2 68 ? 54.99300 -17.24100 27.38700 1.000 37.01760 67 ASN H CA 1
ATOM 8147 C C . ASN H 2 68 ? 55.10800 -15.97500 28.22300 1.000 37.81243 67 ASN H C 1
ATOM 8148 O O . ASN H 2 68 ? 54.08400 -15.36100 28.54200 1.000 49.67175 67 ASN H O 1
ATOM 8153 N N . GLU H 2 69 ? 56.32400 -15.56800 28.57700 1.000 39.97058 68 GLU H N 1
ATOM 8154 C CA . GLU H 2 69 ? 56.54200 -14.30000 29.25200 1.000 37.88612 68 GLU H CA 1
ATOM 8155 C C . GLU H 2 69 ? 56.77500 -13.15500 28.27200 1.000 34.42255 68 GLU H C 1
ATOM 8156 O O . GLU H 2 69 ? 56.83000 -11.99700 28.69900 1.000 38.33881 68 GLU H O 1
ATOM 8162 N N . ILE H 2 70 ? 56.88000 -13.44600 26.97000 1.000 31.49588 69 ILE H N 1
ATOM 8163 C CA . ILE H 2 70 ? 57.05600 -12.39200 25.97400 1.000 34.44887 69 ILE H CA 1
ATOM 8164 C C . ILE H 2 70 ? 55.82100 -11.50900 25.93500 1.000 28.56921 69 ILE H C 1
ATOM 8165 O O . ILE H 2 70 ? 54.68300 -11.99800 25.93400 1.000 32.59338 69 ILE H O 1
ATOM 8170 N N . LYS H 2 71 ? 56.04100 -10.20200 25.90100 1.000 29.78252 70 LYS H N 1
ATOM 8171 C CA . LYS H 2 71 ? 54.96500 -9.23100 25.81500 1.000 33.40137 70 LYS H CA 1
ATOM 8172 C C . LYS H 2 71 ? 54.75700 -8.81700 24.36600 1.000 25.85836 70 LYS H C 1
ATOM 8173 O O . LYS H 2 71 ? 55.69100 -8.82900 23.55800 1.000 23.82128 70 LYS H O 1
ATOM 8179 N N . ASN H 2 72 ? 53.52100 -8.43400 24.04300 1.000 27.70069 71 ASN H N 1
ATOM 8180 C CA . ASN H 2 72 ? 53.25800 -7.98300 22.68400 1.000 27.52172 71 ASN H CA 1
ATOM 8181 C C . ASN H 2 72 ? 54.15000 -6.79900 22.33800 1.000 29.12718 71 ASN H C 1
ATOM 8182 O O . ASN H 2 72 ? 54.33100 -5.88500 23.14500 1.000 36.78336 71 ASN H O 1
ATOM 8187 N N . GLY H 2 73 ? 54.69100 -6.81300 21.12300 1.000 27.10325 72 GLY H N 1
ATOM 8188 C CA . GLY H 2 73 ? 55.54900 -5.74200 20.66600 1.000 24.51610 72 GLY H CA 1
ATOM 8189 C C . GLY H 2 73 ? 57.00500 -5.86300 21.04200 1.000 21.31835 72 GLY H C 1
ATOM 8190 O O . GLY H 2 73 ? 57.75300 -4.89600 20.86200 1.000 30.95108 72 GLY H O 1
ATOM 8191 N N . THR H 2 74 ? 57.42700 -6.99600 21.59700 1.000 28.47447 73 THR H N 1
ATOM 8192 C CA . THR H 2 74 ? 58.83700 -7.17600 21.91800 1.000 24.76086 73 THR H CA 1
ATOM 8193 C C . THR H 2 74 ? 59.68700 -7.27900 20.66000 1.000 29.09823 73 THR H C 1
ATOM 8194 O O . THR H 2 74 ? 59.28600 -7.89200 19.66800 1.000 24.73454 73 THR H O 1
ATOM 8198 N N . ILE H 2 75 ? 60.88300 -6.69700 20.71000 1.000 22.29741 74 ILE H N 1
ATOM 8199 C CA . ILE H 2 75 ? 61.84500 -6.80800 19.62600 1.000 18.51275 74 ILE H CA 1
ATOM 8200 C C . ILE H 2 75 ? 62.85000 -7.89200 19.99300 1.000 23.96077 74 ILE H C 1
ATOM 8201 O O . ILE H 2 75 ? 63.44700 -7.85700 21.07700 1.000 22.21319 74 ILE H O 1
ATOM 8206 N N . LEU H 2 76 ? 63.01600 -8.86400 19.10200 1.000 20.32349 75 LEU H N 1
ATOM 8207 C CA . LEU H 2 76 ? 63.97300 -9.94800 19.26800 1.000 20.47877 75 LEU H CA 1
ATOM 8208 C C . LEU H 2 76 ? 65.03100 -9.86800 18.17600 1.000 23.22384 75 LEU H C 1
ATOM 8209 O O . LEU H 2 76 ? 64.84400 -9.22300 17.14400 1.000 21.48942 75 LEU H O 1
ATOM 8214 N N . ARG H 2 77 ? 66.14900 -10.54600 18.40300 1.000 21.22886 76 ARG H N 1
ATOM 8215 C CA . ARG H 2 77 ? 67.11200 -10.77000 17.34200 1.000 25.00037 76 ARG H CA 1
ATOM 8216 C C . ARG H 2 77 ? 67.33300 -12.26400 17.16300 1.000 22.39216 76 ARG H C 1
ATOM 8217 O O . ARG H 2 77 ? 67.30700 -13.02400 18.12900 1.000 20.72091 76 ARG H O 1
ATOM 8225 N N . LEU H 2 78 ? 67.52100 -12.68600 15.91900 1.000 18.09954 77 LEU H N 1
ATOM 8226 C CA . LEU H 2 78 ? 68.00000 -14.03200 15.64200 1.000 19.05755 77 LEU H CA 1
ATOM 8227 C C . LEU H 2 78 ? 69.50900 -14.02100 15.83800 1.000 19.28389 77 LEU H C 1
ATOM 8228 O O . LEU H 2 78 ? 70.17700 -13.06100 15.43800 1.000 25.13722 77 LEU H O 1
ATOM 8233 N N . THR H 2 79 ? 70.03500 -15.03400 16.52300 1.000 20.70775 78 THR H N 1
ATOM 8234 C CA . THR H 2 79 ? 71.43100 -15.00500 16.95000 1.000 22.74220 78 THR H CA 1
ATOM 8235 C C . THR H 2 79 ? 71.92900 -16.43300 17.11000 1.000 24.65822 78 THR H C 1
ATOM 8236 O O . THR H 2 79 ? 71.14500 -17.39000 17.12200 1.000 29.25351 78 THR H O 1
ATOM 8240 N N . THR H 2 80 ? 73.25400 -16.57400 17.20200 1.000 24.74244 79 THR H N 1
ATOM 8241 C CA . THR H 2 80 ? 73.84800 -17.89600 17.35900 1.000 32.21965 79 THR H CA 1
ATOM 8242 C C . THR H 2 80 ? 73.39900 -18.50000 18.68300 1.000 31.62748 79 THR H C 1
ATOM 8243 O O . THR H 2 80 ? 73.39200 -17.82700 19.71700 1.000 36.20434 79 THR H O 1
ATOM 8247 N N . SER H 2 81 ? 72.99700 -19.76200 18.64600 1.000 28.97189 80 SER H N 1
ATOM 8248 C CA . SER H 2 81 ? 72.47700 -20.37700 19.85300 1.000 32.61970 80 SER H CA 1
ATOM 8249 C C . SER H 2 81 ? 73.60500 -20.56000 20.86100 1.000 41.57077 80 SER H C 1
ATOM 8250 O O . SER H 2 81 ? 74.74400 -20.84700 20.47900 1.000 44.34742 80 SER H O 1
ATOM 8253 N N . PRO H 2 82 ? 73.33200 -20.37300 22.14400 1.000 43.27887 81 PRO H N 1
ATOM 8254 C CA . PRO H 2 82 ? 74.37000 -20.59300 23.15100 1.000 47.89522 81 PRO H CA 1
ATOM 8255 C C . PRO H 2 82 ? 74.71300 -22.06900 23.25000 1.000 49.42435 81 PRO H C 1
ATOM 8256 O O . PRO H 2 82 ? 73.87100 -22.94100 23.02300 1.000 57.68323 81 PRO H O 1
ATOM 8260 N N . ALA H 2 83 ? 75.97500 -22.34300 23.57000 1.000 52.70895 82 ALA H N 1
ATOM 8261 C CA . ALA H 2 83 ? 76.45500 -23.71500 23.71400 1.000 58.12013 82 ALA H CA 1
ATOM 8262 C C . ALA H 2 83 ? 76.22600 -24.23700 25.13000 1.000 54.80394 82 ALA H C 1
ATOM 8263 O O . ALA H 2 83 ? 75.29000 -23.82100 25.81400 1.000 64.00767 82 ALA H O 1
#

Radius of gyration: 32.95 Å; Cα contacts (8 Å, |Δi|>4): 2107; chains: 8; bounding box: 96×64×83 Å

GO terms:
  GO:0003924 GTPase activity (F, IDA)
  GO:0045893 positive regulation of DNA-templated transcription (P, IDA)
  GO:0016601 Rac protein signal transduction (P, IDA)
  GO:0030036 actin cytoskeleton organization (P, IDA)
  GO:0007266 Rho protein signal transduction (P, IDA)
  GO:1903078 positive regulation of protein localization to plasma membrane (P, IMP)
  GO:0060326 cell chemotaxis (P, IMP)
  GO:0090630 activation of GTPase activity (P, IMP)
  GO:0005515 protein binding (F, IPI)
  GO:0003924 GTPase activity (F, TAS)
  GO:0007266 Rho protein signal transduction (P, TAS)
  GO:0008284 positive regulation of cell population proliferation (P, TAS)
  GO:0005789 endoplasmic reticulum membrane (C, TAS)
  GO:0005829 cytosol (C, TAS)
  GO:0005886 plasma membrane (C, TAS)
  GO:0030667 secretory granule membrane (C, TAS)
  GO:0070062 extracellular exosome (C, HDA)
  GO:0005925 focal adhesion (C, HDA)
  GO:0098794 postsynapse (C, IDA)
  GO:0098794 postsynapse (C, IMP)

B-factor: mean 35.35, std 15.15, range [11.96, 107.95]

Secondary structure (DSSP, 8-state):
--EEEEEEE-STTSSHHHHHHHHHHS---SS----SEEEEEEEEEETTEEEEEEEEEE--SGGGHHHHHTT-TT-SEEEEEEETT-HHHHHHIIIIIHHHHHHHSTT--EEEEEE-GGGTT-HHHHHHHHHTT--PPPHHHHHHHHHHHT-SEEEE-BTTTTBSHHHHHHHHHHHHHS---/-PPPPSEEEEEEE-TTS--EEEEEETTS-HHHHHHHHHHHTT---GGGEEEEESSTT-PBP-TTTGGGPPTTEEEEEEE---/-EEEEEEEEESTTSSHHHHHHHHHHSS--SS----SEEEEEEEEEETTEEEEEEEEEE--SGGGHHHHHTT-TT-SEEEEEEETT-HHHHHHIIIIIHHHHHHH-TTS-EEEEEE-GGGTT-HHHHHHHHHTT--PPPHHHHHHHHHHTT-SEEEE-BTTTTBSHHHHHHHHHHHHHS---/-PPPPSEEEEEEE-TTS--EEEEEETTS-HHHHHHHHHHHTT---GGGEEEEE-SSS-PBP-TTTGGGPPTTEEEEEEEPP-/--EEEEEEE-STTSSHHHHHHHHHH----SS----SEEEEEEEEEETTEEEEEEEEEE--SGGGHHHHHHT-TT-SEEEEEEETT-HHHHHHIIIIIHHHHHHHSTT--EEEEEE-GGGGG-HHHHHHHHTTT--PPPHHHHHHHHHHTT-SEEEE-BTTTTBSHHHHHHHHHHHHHS---/-PPPPSEEEEEEE-TTS--EEEEEETTS-HHHHHHHHHHHTT---GGGEEEEESSTT-PBP-TTTGGGPPTTEEEEEEE---/--EEEEEEEESTTSSHHHHHHHHHHS----S----SEEEEEEEEEETTEEEEEEEEEE--SGGGHHHHHHT-TT-SEEEEEEETT-HHHHHHIIIIIHHHHHHH-TTS-EEEEEE-GGGGG-HHHHHHHHTTT--PPPHHHHHHHHHHTT-SEEEE-BTTTTBSHHHHHHHHHHHHHS---/-PPPPSEEEEEEE-TTS--EEEEEETTS-HHHHHHHHHHHTT-S-GGGEEEEE-STT-PBP-TTTGGGPPTTEEEEEEEPP-

Nearest PDB structures (foldseek):
  7y4a-assembly4_G  TM=9.964E-01  e=3.453E-37  Homo sapiens
  7qsc-assembly1_B  TM=9.931E-01  e=4.751E-26  Homo sapiens
  4mit-assembly1_A  TM=9.777E-01  e=4.751E-26  Entamoeba histolytica HM-3:IMSS
  7kdc-assembly2_B  TM=9.795E-01  e=9.459E-25  Homo sapiens
  1m7b-assembly1_A  TM=9.852E-01  e=1.460E-23  Homo sapiens

Organism: Homo sapiens (NCBI:txid9606)

Solvent-accessible surface area: 48921 Å² total; per-residue (Å²): 160,88,79,4,34,0,0,0,0,0,24,22,19,3,17,12,37,28,0,0,36,3,28,39,66,21,22,64,30,47,48,84,83,67,20,25,9,37,79,54,91,17,128,6,56,9,101,86,106,71,0,34,2,53,0,31,0,3,3,8,31,70,84,58,46,111,5,5,20,20,4,1,42,119,7,59,0,0,0,0,0,0,3,0,7,38,2,50,3,0,26,40,0,91,104,48,0,45,60,26,2,45,141,80,12,97,142,33,41,8,0,0,0,0,5,39,43,19,12,58,50,20,49,65,1,74,142,66,6,142,131,75,8,37,59,16,1,55,70,125,23,0,90,29,2,3,166,95,7,157,17,49,122,16,28,30,0,0,13,35,25,43,27,21,2,93,102,0,0,15,30,0,0,76,5,40,42,87,105,94,183,154,18,80,76,27,39,54,6,35,0,0,0,36,67,98,93,38,126,31,105,18,16,90,2,55,32,160,94,78,16,47,36,2,15,101,100,5,0,80,66,39,111,40,75,103,48,125,157,30,12,1,20,42,14,80,115,56,69,144,82,14,60,98,190,37,14,71,126,18,86,45,9,25,23,0,72,2,26,93,30,100,127,116,86,75,0,32,0,0,0,0,0,23,25,22,3,17,13,27,28,0,0,38,3,37,40,67,23,27,71,28,62,92,81,92,57,16,22,10,33,78,54,98,21,132,31,70,12,103,85,104,81,1,46,1,43,0,31,0,3,3,8,34,83,80,46,47,130,5,5,21,18,3,0,42,112,7,54,0,0,0,0,0,0,4,0,6,27,1,51,3,1,40,39,0,88,122,55,0,37,60,28,0,45,138,78,14,96,135,31,35,9,0,0,0,0,5,41,47,16,13,53,48,23,72,65,8,70,140,95,2,163,130,70,25,23,57,12,0,59,66,128,23,0,78,43,0,3,151,96,4,147,9,59,118,8,23,27,1,0,12,43,27,42,26,20,2,74,94,0,0,15,25,0,1,87,9,36,22,89,100,107,181,156,23,73,75,35,35,53,8,35,0,0,0,43,58,108,96,35,130,31,101,18,17,95,2,54,27,158,72,80,16,66,36,1,14,61,85,6,0,79,67,46,105,39,81,89,37,101,164,32,11,1,21,40,25,91,114,60,72,142,77,9,61,100,194,43,6,68,134,17,126,68,7,14,18,0,85,3,25,97,52,68,157,146,112,79,7,33,0,0,0,0,0,21,23,23,3,18,12,35,21,1,0,36,9,34,44,84,86,47,59,45,73,66,44,62,58,20,34,10,46,76,46,93,17,136,26,84,10,98,83,118,64,2,42,2,43,0,31,0,3,2,11,26,70,85,53,46,102,4,5,20,21,4,1,40,107,8,56,0,0,0,0,0,0,3,0,7,33,8,78,3,4,40,36,0,86,107,50,1,43,58,26,0,46,142,81,13,92,145,33,44,10,0,0,0,0,5,56,66,35,15,59,84,31,85,68,5,58,96,67,5,100,126,52,32,20,50,10,0,52,60,134,13,0,98,43,2,3,163,98,5,162,18,51,118,13,25,32,1,0,13,52,108,70,62,16,5,157,110,0,0,18,30,0,0,75,6,41,52,91,99,87,178,126,25,98,71,25,56,41,5,27,0,0,0,31,63,94,94,44,129,30,106,16,17,83,2,47,25,141,86,75,16,69,28,1,15,105,87,6,0,86,65,40,108,39,80,98,43,118,147,27,15,1,25,54,12,69,119,54,65,142,81,19,61,93,185,39,8,77,122,18,71,40,8,16,10,0,72,1,30,90,28,105,119,154,89,70,0,36,0,0,0,0,0,25,24,24,3,18,13,35,23,1,0,35,6,43,44,83,96,47,66,46,70,73,47,71,58,18,29,11,40,86,46,84,17,116,25,75,10,107,74,131,68,1,51,0,50,0,31,1,2,2,13,34,85,91,44,44,148,4,6,13,15,5,0,39,110,8,56,0,0,0,0,0,0,2,0,5,33,5,80,2,1,58,29,0,63,112,63,1,39,60,27,0,44,144,80,12,97,139,32,30,9,0,0,0,0,5,62,78,35,16,57,80,65,78,72,8,73,99,87,2,158,137,62,34,18,63,13,1,50,45,118,26,0,103,33,0,5,158,97,7,153,10,60,130,20,21,32,1,0,12,50,105,50,67,17,7,127,83,0,1,9,30,0,0,84,9,40,40,126,80,100,181,182,24,74,70,22,37,48,5,34,0,0,0,61,61,114,94,35,130,30,88,18,20,96,1,57,18,152,71,73,14,58,30,2,14,111,75,4,1,89,67,44,110,42,88,103,54,140,117,21,12,1,23,32,33,76,116,44,81,143,78,11,63,86,186,41,7,66,134,12,88,55,8,20,31,0,84,4,30,67,44,71,154